Protein AF-A0A972X9P5-F1 (afdb_monomer)

Solvent-accessible surface area (backbone atoms only — not comparable to full-atom values): 57816 Å² total; per-residue (Å²): 129,74,69,40,45,37,43,43,32,39,43,65,52,59,43,70,27,62,88,54,60,86,42,82,90,40,48,86,38,83,46,64,73,33,51,46,57,76,39,55,55,89,86,51,44,74,57,53,50,52,47,47,65,68,42,50,74,72,65,66,78,62,70,33,86,77,61,47,74,72,55,52,72,73,33,33,50,82,76,36,84,51,20,47,40,38,36,46,66,55,93,59,22,24,39,38,34,44,40,20,42,27,40,50,40,90,52,89,78,62,45,74,72,25,40,30,31,31,32,44,35,30,64,38,48,52,90,82,47,94,75,54,61,87,67,79,44,54,47,63,57,43,29,52,50,85,47,40,55,84,66,86,55,96,86,61,80,28,78,49,59,54,45,69,65,58,49,50,53,50,41,70,80,39,87,64,63,71,75,50,53,91,40,74,66,62,66,41,57,97,50,84,56,74,46,50,72,67,50,46,21,48,61,35,50,42,59,66,71,94,80,56,100,61,53,61,69,71,62,36,73,40,55,22,67,60,50,38,52,52,49,22,44,49,36,44,36,61,50,48,20,69,77,70,76,52,91,28,29,39,35,35,35,39,57,31,57,45,32,39,49,54,50,31,49,37,41,69,71,37,38,62,79,59,28,54,68,45,18,33,27,20,45,38,59,59,66,93,69,66,92,37,43,33,38,17,20,52,63,79,54,56,78,48,94,80,59,67,77,66,72,70,44,42,78,45,38,43,34,38,42,67,70,46,64,71,94,53,54,48,91,35,79,69,65,84,85,53,64,39,33,51,52,52,48,51,32,38,37,69,64,36,55,69,62,46,52,55,50,35,50,54,47,50,68,73,67,68,54,69,86,50,50,47,62,49,39,55,43,53,48,46,52,49,39,31,69,71,63,46,85,62,88,60,82,86,55,93,64,56,78,64,57,47,48,50,43,20,55,54,50,49,52,52,42,64,73,38,52,86,77,61,88,78,75,53,83,54,49,53,63,52,42,40,65,43,36,37,79,54,41,50,55,44,58,70,75,48,58,61,56,32,60,43,48,67,75,46,54,52,55,74,66,54,42,41,44,68,75,59,58,66,92,85,64,62,68,65,39,49,21,53,52,52,14,48,44,48,48,56,39,51,69,41,88,76,49,43,63,56,68,49,57,58,49,52,52,47,47,16,73,76,62,54,59,37,68,60,48,23,55,33,49,32,41,27,55,70,66,34,57,75,85,45,47,59,45,53,55,68,41,42,66,32,64,80,45,43,70,52,52,52,59,21,46,66,82,45,56,70,70,64,38,60,73,46,28,68,60,54,39,51,27,47,23,49,30,38,56,69,27,42,87,78,40,47,50,61,46,45,49,50,46,40,73,44,23,79,50,44,81,72,42,65,65,82,41,64,64,36,19,53,26,45,36,49,38,52,48,61,62,68,38,97,82,57,74,57,48,65,68,48,42,28,47,100,85,71,45,71,36,36,80,37,42,45,48,51,30,68,37,22,82,58,23,69,60,52,39,53,55,41,50,54,51,41,55,49,43,55,50,50,50,52,52,54,75,72,34,74,69,55,60,68,68,67,52,94,80,69,82,74,88,52,62,67,55,47,56,50,31,62,60,57,64,71,65,84,89,69,92,87,48,71,68,64,49,54,60,47,50,56,50,47,54,50,48,52,54,50,55,54,68,69,65,68,70,97,47,78,76,59,45,61,56,51,55,50,51,52,53,50,51,61,48,53,56,48,57,54,52,57,72,67,54,83,69,100,78,82,95,73,96,76,76,74,61,64,60,57,51,49,54,52,48,51,54,50,50,52,54,52,52,54,50,54,53,58,54,67,70,76,73,74,88,87,82,87,92,88,88,86,90,88,82,90,80,85,90,83,87,83,89,80,86,86,81,83,86,90,84,87,83,90,88,80,90,82,91,88,83,88,89,85,87,83,89,82,87,83,89,82,92,78,88,81,75,86,77,76,81,77,80,78,80,77,90,51,76,88,77,55,57,75,46,79,47,78,56,98,50,31,40,39,42,37,38,58,37,77,85,37,55,88,55,41,67,47,78,49,42,32,37,29,50,72,91,44,96,65,70,41,80,50,75,67,58,90,36,34,31,74,42,81,42,75,93,54,80,92,45,54,36,38,41,34,47,33,60,37,63,67,72,83,96,72,86,77,87,83,82,90,86,86,81,91,74,82,91,59,83,46,53,74,78,48,73,52,72,52,53,94,77,84,46,58,31,44,40,39,38,38,36,70,114

Nearest PDB structures (foldseek):
  6rpx-assembly1_A  TM=4.522E-01  e=3.526E-01  Mus musculus
  6rpy-assembly1_A  TM=4.487E-01  e=6.433E-01  Mus musculus
  6rpz-assembly1_A  TM=4.159E-01  e=6.715E-01  Mus musculus
  3wcy-assembly1_A  TM=4.459E-01  e=1.032E+00  Mus musculus
  5qsr-assembly1_A  TM=2.481E-01  e=4.971E-01  Homo sapiens

Secondary structure (DSSP, 8-state):
----EEEEEEES-BS--TTTTT-GGGTTSB-SEEE-GGG--TTTHHHHHHHHHHHHHHH-----TT--HHHHHH--TTTS--EEEEES-SSSEEEEEEEEEEEE-SSSSPPEEEEEEEEEEEEPPPTT-SS---PPPHHHHHTTTT-STTS--TT---SS--SHHHHHHHHHSS-------SSHHHHHTTSPPSSSHHHHHHHHH-S--S--SSS-HHHHHS-HHHHHHHHHHHHHHHHHGGGGTS---EEEES-HHHHHHHHHHHHHTS-HHHHTT--EES--S-TTS-SSSEEEE--SSSSSTT----HHHHTTS-EEETTS-GGG-TTPPPPPPPHHHHHHHHHHHTT-HHHHHHHHHHHHHHT--TTTHHHHHHHHHHHHHHHHT---TTTTS---HHHHHHHHHHHHHHHHHHTTT-S---TTHHHHHHHHHTTHHHHHHHH-SHHHHHHHHT---HHHHHHHHSPPTT--HHHHHHHHHHHHHHHHTSSS----HHHHHHHHHHHTTTTHHHHHHHHHHHHHTS-HHHHHHHHHHS-GGGTHHHHHHHHHTS-HHHHHHHHHHHHHHHHHHHHHHHTT-HHHHHHHHHHTGGGGGTS-TT-HHHHHHHHHHHHHHHSTT-TTHHHHSB-TTS-B-HHHHHHHHTTSTTHHHHHHHHHHHHHHHHHHHHHHHT-HHHHHHT-TTSSSS-HHHHHHHHHHTT----TT-HHHHHHHHHHHHHHHHHHHHHS--S-HHHHHHHHHHHHHHHHHHHHHHHHTSPPSS------THHHHHHHHHHHHHHHHHHHHHHHHHSSSSS-------------------------------------------------PPPPPPPPPPPP-GGG---EEEEETTEEEEE--HHHHTTTEEEEEEEEE-TT-SSPEE---BTTEEEEE-TTSPSS-EEEEEEEEESS------------PPPPPSEEEEEEEEE-TTSS-EEEEEEEE-

Sequence (985 aa):
MADIHRLLCTHCTFGTSELESSSADNAGKVLGYSVRKSSLSDGDRGQLRQVFRAVERLLSYGLPKDATAAHKETLSADTAPRRLIFFPNLGGWQVAGQVSYRTFDTSQPPRPGSYFADLIVAKAPDPRSRDPEPSWSPCDVLQLWGVGPDRKTSDQAGWWISSEDELAAAESEGPWKPIAPPSVAAVREPRSPLIDDDAAHRFLAADAVAADPLVPARWWAMPAERRRELVAHMLQATILGPARGGRETVTIAAEPSVAAVLFYIVCRLLPRRIAAGVSFSTYEPAPERPLTGLVATTFLDEEAPTADLPPELAQRGFACNTFRDASNYGRCQPPPEQGYARRLVALAAANDWDGIDSLLTALDTEGLKAADLDQLIKIDHLVTAYFGGEKPTGFGARRSPQEARFLRERFRGVLETQAATRANWPSDLVEAAIVCLEGELESLWTSGGPVRDLLERHLPDGEGLQRLLKPPQGIPAAPRALVVAAVVSATLRGKPPRLPSSFVQHCREAREGRNRADAVDLLRNVIRGLPEDRQAGLLAGIDSASFTDLLLDAARDLSPPERDGLRPVLTESLSKVIEKHTAKDPAAVADLLYRQADAAVWISASHHGLQQHLDKFFRTVLSDTAPNIGCHLLDTAGRSRVAKLQQWAAHAGDHVRIGQTLTHWNSLHDSLGRLAANAPAWRSWAKPAAPEGREIPAAIAAIEGLRPFDLGNPIKARQRQQGLAKTVVQTFKQAQPEGSDLRAGWETVGHWLDRALAEEADRNAPGPGGAGSGLPTVAIYGVAAGITAVIATLGLWGYSQGALDDLLPQGWRRGEGQATVASTDRGKTPTGESGDKPQQDAPAASTIPAAGVSHDPPTPDKPELPLTAADVNLQLQAADGVISVNWNHGDLKDRIKDTKLTWTRPDYTDPQPLPFEDGSAQIDTKGHGVGQYEVTLTLTPKQGPGDPVMKSHSQNLAPLPTEIEKVWIDARSGKPSLTVKVKPV

Mean predicted aligned error: 18.53 Å

Foldseek 3Di:
DWPKFKWKKWAFDQCQAPLRVPDPVRNPDRDGMGTHPLRDDPVCNVVVVVVCVQCSVVLDDDFAPQQDPVNLLVDAQVRTQKKWWWALDDPQKTKTKIKTWHQFDPDVVTDGTIIIMMMIMTGRFDPPDPDTDDGDFLLLRLLLPPQAQPPPPPDDGRLHDRDVVSVVVCVVVHNDHPPRQPDSVSNCPPHGGLADLVLLLCLLAACADPDDPQDDRVSSPDGSVLSLVLLLLLLLQLLCQVVVVALQAAEEADRLSVLSNSVSLSLLLAQRVSRSRFIEMSADSCCVDDPGRYYYYYHPCLPPPPPDDDLVSLVRIHYAYPSDDSVCRDPHDRDPGALSSSVSSVCSNVSVSVVSVLLSVLVVVLVDGSVCRRVLVVLVVCLVCQQVQHDDPDLPPDDDPSSLSSNQSSNVVCLVVCLVPDDDHHLLNLVSCQSRNPVVLVVDCVVDDSSVVSLLVSQHADVSVLCLLVDDPPGHLQSSLLSQLSQQQVQCVDVVRAGHPSLLVSLLVLVVVPCVVSNLCSLLSSLVSHDLVSNLSSLVNRLLLRRLLSNLSNLLPDDLVSNVSCQVSSLVSLLVNLVVDLVPPLLVNLVSQLSNLVVLVRHDLPPVSSQVSLQSSLCSLVPLPDLQNLVSQAPPVLHGSLVSVLSVLVSHPPSVVSNVSSVVSNVVSVVVVVVCVPQPVNVVVPDPPDPDPCVVSVVVSVVSVPDDDPPPDVVVVVVVVVVVLVVVLVVLVVPDDPDDVVNVVSVVLSVVSVVLVVVVVVVPDDDPDDDDDDDDPVVVVSVVVSVVVSSVVVVVVVVVVVPPPPDDDDDDDDDDDDDDDDDDDDDDDDDDDDDDDDDDDDDDDDDDDDDDDDDDDDDPDDPDDDDDPVQWDWDWDDDPQKIKIFIPCVSCVVFFDDKWKWKDAPPDPDTDTFDDDSRMTMDRRVVGDQDKMKIKIWTHTPDDQDQDDDDDDDDDDDDDQKDFPDWDWDRPPSITIIITIIGGD

pLDDT: mean 72.28, std 19.9, range [24.84, 98.44]

Structure (mmCIF, N/CA/C/O backbone):
data_AF-A0A972X9P5-F1
#
_entry.id   AF-A0A972X9P5-F1
#
loop_
_atom_site.group_PDB
_atom_site.id
_atom_site.type_symbol
_atom_site.label_atom_id
_atom_site.label_alt_id
_atom_site.label_comp_id
_atom_site.label_asym_id
_atom_site.label_entity_id
_atom_site.label_seq_id
_atom_site.pdbx_PDB_ins_code
_atom_site.Cartn_x
_atom_site.Cartn_y
_atom_site.Cartn_z
_atom_site.occupancy
_atom_site.B_iso_or_equiv
_atom_site.auth_seq_id
_atom_site.auth_comp_id
_atom_site.auth_asym_id
_atom_site.auth_atom_id
_atom_site.pdbx_PDB_model_num
ATOM 1 N N . MET A 1 1 ? -10.073 13.273 -24.804 1.00 49.94 1 MET A N 1
ATOM 2 C CA . MET A 1 1 ? -9.072 12.286 -25.242 1.00 49.94 1 MET A CA 1
ATOM 3 C C . MET A 1 1 ? -7.789 13.059 -25.408 1.00 49.94 1 MET A C 1
ATOM 5 O O . MET A 1 1 ? -7.830 14.074 -26.098 1.00 49.94 1 MET A O 1
ATOM 9 N N . ALA A 1 2 ? -6.701 12.604 -24.795 1.00 58.75 2 ALA A N 1
ATOM 10 C CA . ALA A 1 2 ? -5.409 13.252 -24.942 1.00 58.75 2 ALA A CA 1
ATOM 11 C C . ALA A 1 2 ? -4.965 13.200 -26.410 1.00 58.75 2 ALA A C 1
ATOM 13 O O . ALA A 1 2 ? -4.980 12.130 -27.021 1.00 58.75 2 ALA A O 1
ATOM 14 N N . ASP A 1 3 ? -4.545 14.339 -26.961 1.00 79.44 3 ASP A N 1
ATOM 15 C CA . ASP A 1 3 ? -3.888 14.374 -28.266 1.00 79.44 3 ASP A CA 1
ATOM 16 C C . ASP A 1 3 ? -2.532 13.662 -28.143 1.00 79.44 3 ASP A C 1
ATOM 18 O O . ASP A 1 3 ? -1.572 14.202 -27.584 1.00 79.44 3 ASP A O 1
ATOM 22 N N . ILE A 1 4 ? -2.469 12.416 -28.619 1.00 86.00 4 ILE A N 1
ATOM 23 C CA . ILE A 1 4 ? -1.220 11.666 -28.738 1.00 86.00 4 ILE A CA 1
ATOM 24 C C . ILE A 1 4 ? -0.581 12.051 -30.074 1.00 86.00 4 ILE A C 1
ATOM 26 O O . ILE A 1 4 ? -1.171 11.859 -31.132 1.00 86.00 4 ILE A O 1
ATOM 30 N N . HIS A 1 5 ? 0.640 12.571 -30.051 1.00 86.81 5 HIS A N 1
ATOM 31 C CA . HIS A 1 5 ? 1.423 12.852 -31.253 1.00 86.81 5 HIS A CA 1
ATOM 32 C C . HIS A 1 5 ? 2.539 11.817 -31.386 1.00 86.81 5 HIS A C 1
ATOM 34 O O . HIS A 1 5 ? 3.095 11.364 -30.385 1.00 86.81 5 HIS A O 1
ATOM 40 N N . ARG A 1 6 ? 2.900 11.466 -32.622 1.00 88.19 6 ARG A N 1
ATOM 41 C CA . ARG A 1 6 ? 3.992 10.532 -32.913 1.00 88.19 6 ARG A CA 1
ATOM 42 C C . ARG A 1 6 ? 5.114 11.255 -33.647 1.00 88.19 6 ARG A C 1
ATOM 44 O O . ARG A 1 6 ? 4.865 11.863 -34.685 1.00 88.19 6 ARG A O 1
ATOM 51 N N . LEU A 1 7 ? 6.326 11.205 -33.097 1.00 88.00 7 LEU A N 1
ATOM 52 C CA . LEU A 1 7 ? 7.510 11.894 -33.608 1.00 88.00 7 LEU A CA 1
ATOM 53 C C . LEU A 1 7 ? 8.533 10.878 -34.116 1.00 88.00 7 LEU A C 1
ATOM 55 O O . LEU A 1 7 ? 9.209 10.226 -33.321 1.00 88.00 7 LEU A O 1
ATOM 59 N N . LEU A 1 8 ? 8.669 10.781 -35.440 1.00 87.44 8 LEU A N 1
ATOM 60 C CA . LEU A 1 8 ? 9.743 10.024 -36.074 1.00 87.44 8 LEU A CA 1
ATOM 61 C C . LEU A 1 8 ? 10.999 10.885 -36.150 1.00 87.44 8 LEU A C 1
ATOM 63 O O . LEU A 1 8 ? 10.999 11.965 -36.751 1.00 87.44 8 LEU A O 1
ATOM 67 N N . CYS A 1 9 ? 12.067 10.381 -35.548 1.00 86.75 9 CYS A N 1
ATOM 68 C CA . CYS A 1 9 ? 13.321 11.080 -35.360 1.00 86.75 9 CYS A CA 1
ATOM 69 C C . CYS A 1 9 ? 14.484 10.317 -36.008 1.00 86.75 9 CYS A C 1
ATOM 71 O O . CYS A 1 9 ? 14.633 9.109 -35.834 1.00 86.75 9 CYS A O 1
ATOM 73 N N . THR A 1 10 ? 15.350 11.035 -36.719 1.00 79.88 10 THR A N 1
ATOM 74 C CA . THR A 1 10 ? 16.490 10.464 -37.453 1.00 79.88 10 THR A CA 1
ATOM 75 C C . THR A 1 10 ? 17.792 11.156 -37.082 1.00 79.88 10 THR A C 1
ATOM 77 O O . THR A 1 10 ? 17.838 12.383 -36.977 1.00 79.88 10 THR A O 1
ATOM 80 N N . HIS A 1 11 ? 18.863 10.383 -36.906 1.00 72.75 11 HIS A N 1
ATOM 81 C CA . HIS A 1 11 ? 20.208 10.915 -36.692 1.00 72.75 11 HIS A CA 1
ATOM 82 C C . HIS A 1 11 ? 20.887 11.282 -38.027 1.00 72.75 11 HIS A C 1
ATOM 84 O O . HIS A 1 11 ? 20.789 10.536 -39.000 1.00 72.75 11 HIS A O 1
ATOM 90 N N . CYS A 1 12 ? 21.627 12.396 -38.060 1.00 60.91 12 CYS A N 1
ATOM 91 C CA . CYS A 1 12 ? 22.505 12.802 -39.174 1.00 60.91 12 CYS A CA 1
ATOM 92 C C . CYS A 1 12 ? 21.861 13.177 -40.533 1.00 60.91 12 CYS A C 1
ATOM 94 O O . CYS A 1 12 ? 22.513 13.051 -41.574 1.00 60.91 12 CYS A O 1
ATOM 96 N N . THR A 1 13 ? 20.654 13.750 -40.565 1.00 53.84 13 THR A N 1
ATOM 97 C CA . THR A 1 13 ? 20.128 14.383 -41.795 1.00 53.84 13 THR A CA 1
ATOM 98 C C . THR A 1 13 ? 20.731 15.773 -42.043 1.00 53.84 13 THR A C 1
ATOM 100 O O . THR A 1 13 ? 20.543 16.681 -41.231 1.00 53.84 13 THR A O 1
ATOM 103 N N . PHE A 1 14 ? 21.361 15.992 -43.202 1.00 50.34 14 PHE A N 1
ATOM 104 C CA . PHE A 1 14 ? 21.662 17.342 -43.696 1.00 50.34 14 PHE A CA 1
ATOM 105 C C . PHE A 1 14 ? 20.358 18.081 -44.039 1.00 50.34 14 PHE A C 1
ATOM 107 O O . PHE A 1 14 ? 19.669 17.703 -44.981 1.00 50.34 14 PHE A O 1
ATOM 114 N N . GLY A 1 15 ? 20.021 19.142 -43.301 1.00 45.47 15 GLY A N 1
ATOM 115 C CA . GLY A 1 15 ? 19.095 20.200 -43.743 1.00 45.47 15 GLY A CA 1
ATOM 116 C C . GLY A 1 15 ? 17.620 19.857 -44.035 1.00 45.47 15 GLY A C 1
ATOM 117 O O . GLY A 1 15 ? 16.861 20.779 -44.317 1.00 45.47 15 GLY A O 1
ATOM 118 N N . THR A 1 16 ? 17.175 18.598 -43.965 1.00 43.47 16 THR A N 1
ATOM 119 C CA . THR A 1 16 ? 15.782 18.191 -44.279 1.00 43.47 16 THR A CA 1
ATOM 120 C C . THR A 1 16 ? 14.818 18.250 -43.086 1.00 43.47 16 THR A C 1
ATOM 122 O O . THR A 1 16 ? 13.612 18.064 -43.249 1.00 43.47 16 THR A O 1
ATOM 125 N N . SER A 1 17 ? 15.332 18.552 -41.890 1.00 48.38 17 SER A N 1
ATOM 126 C CA . SER A 1 17 ? 14.556 18.797 -40.669 1.00 48.38 17 SER A CA 1
ATOM 127 C C . SER A 1 17 ? 13.635 20.009 -40.831 1.00 48.38 17 SER A C 1
ATOM 129 O O . SER A 1 17 ? 14.100 21.146 -40.918 1.00 48.38 17 SER A O 1
ATOM 131 N N . GLU A 1 18 ? 12.317 19.812 -40.792 1.00 52.28 18 GLU A N 1
ATOM 132 C CA . GLU A 1 18 ? 11.369 20.932 -40.904 1.00 52.28 18 GLU A CA 1
ATOM 133 C C . GLU A 1 18 ? 11.339 21.835 -39.657 1.00 52.28 18 GLU A C 1
ATOM 135 O O . GLU A 1 18 ? 10.801 22.946 -39.673 1.00 52.28 18 GLU A O 1
ATOM 140 N N . LEU A 1 19 ? 11.928 21.367 -38.553 1.00 50.44 19 LEU A N 1
ATOM 141 C CA . LEU A 1 19 ? 12.181 22.179 -37.367 1.00 50.44 19 LEU A CA 1
ATOM 142 C C . LEU A 1 19 ? 13.413 23.078 -37.521 1.00 50.44 19 LEU A C 1
ATOM 144 O O . LEU A 1 19 ? 13.619 23.941 -36.670 1.00 50.44 19 LEU A O 1
ATOM 148 N N . GLU A 1 20 ? 14.240 22.891 -38.551 1.00 52.41 20 GLU A N 1
ATOM 149 C CA . GLU A 1 20 ? 15.507 23.618 -38.733 1.00 52.41 20 GLU A CA 1
ATOM 150 C C . GLU A 1 20 ? 15.672 24.234 -40.129 1.00 52.41 20 GLU A C 1
ATOM 152 O O . GLU A 1 20 ? 16.576 25.044 -40.331 1.00 52.41 20 GLU A O 1
ATOM 157 N N . SER A 1 21 ? 14.732 23.982 -41.046 1.00 51.97 21 SER A N 1
ATOM 158 C CA . SER A 1 21 ? 14.629 24.595 -42.380 1.00 51.97 21 SER A CA 1
ATOM 159 C C . SER A 1 21 ? 14.373 26.115 -42.377 1.00 51.97 21 SER A C 1
ATOM 161 O O . SER A 1 21 ? 14.076 26.693 -43.419 1.00 51.97 21 SER A O 1
ATOM 163 N N . SER A 1 22 ? 14.448 26.780 -41.218 1.00 48.34 22 SER A N 1
ATOM 164 C CA . SER A 1 22 ? 14.230 28.222 -41.054 1.00 48.34 22 SER A CA 1
ATOM 165 C C . SER A 1 22 ? 15.474 29.084 -41.310 1.00 48.34 22 SER A C 1
ATOM 167 O O . SER A 1 22 ? 15.385 30.303 -41.185 1.00 48.34 22 SER A O 1
ATOM 169 N N . SER A 1 23 ? 16.630 28.500 -41.645 1.00 52.31 23 SER A N 1
ATOM 170 C CA . SER A 1 23 ? 17.791 29.252 -42.145 1.00 52.31 23 SER A CA 1
ATOM 171 C C . SER A 1 23 ? 18.557 28.483 -43.225 1.00 52.31 23 SER A C 1
ATOM 173 O O . SER A 1 23 ? 18.905 27.313 -43.061 1.00 52.31 23 SER A O 1
ATOM 175 N N . ALA A 1 24 ? 18.870 29.168 -44.330 1.00 55.47 24 ALA A N 1
ATOM 176 C CA . ALA A 1 24 ? 19.679 28.611 -45.418 1.00 55.47 24 ALA A CA 1
ATOM 177 C C . ALA A 1 24 ? 21.087 28.186 -44.942 1.00 55.47 24 ALA A C 1
ATOM 179 O O . ALA A 1 24 ? 21.645 27.207 -45.435 1.00 55.47 24 ALA A O 1
ATOM 180 N N . ASP A 1 25 ? 21.611 28.855 -43.909 1.00 56.97 25 ASP A N 1
ATOM 181 C CA . ASP A 1 25 ? 22.934 28.623 -43.309 1.00 56.97 25 ASP A CA 1
ATOM 182 C C . ASP A 1 25 ? 23.104 27.254 -42.624 1.00 56.97 25 ASP A C 1
ATOM 184 O O . ASP A 1 25 ? 24.202 26.915 -42.168 1.00 56.97 25 ASP A O 1
ATOM 188 N N . ASN A 1 26 ? 22.025 26.484 -42.476 1.00 55.03 26 ASN A N 1
ATOM 189 C CA . ASN A 1 26 ? 22.023 25.193 -41.790 1.00 55.03 26 ASN A CA 1
ATOM 190 C C . ASN A 1 26 ? 21.970 23.986 -42.741 1.00 55.03 26 ASN A C 1
ATOM 192 O O . ASN A 1 26 ? 22.231 22.870 -42.296 1.00 55.03 26 ASN A O 1
ATOM 196 N N . ALA A 1 27 ? 21.735 24.189 -44.043 1.00 52.50 27 ALA A N 1
ATOM 197 C CA . ALA A 1 27 ? 21.634 23.100 -45.022 1.00 52.50 27 ALA A CA 1
ATOM 198 C C . ALA A 1 27 ? 22.905 22.226 -45.120 1.00 52.50 27 ALA A C 1
ATOM 200 O O . ALA A 1 27 ? 22.817 21.036 -45.406 1.00 52.50 27 ALA A O 1
ATOM 201 N N . GLY A 1 28 ? 24.083 22.803 -44.850 1.00 52.12 28 GLY A N 1
ATOM 202 C CA . GLY A 1 28 ? 25.378 22.110 -44.878 1.00 52.12 28 GLY A CA 1
ATOM 203 C C . GLY A 1 28 ? 25.893 21.602 -43.525 1.00 52.12 28 GLY A C 1
ATOM 204 O O . GLY A 1 28 ? 27.036 21.155 -43.458 1.00 52.12 28 GLY A O 1
ATOM 205 N N . LYS A 1 29 ? 25.118 21.701 -42.435 1.00 55.47 29 LYS A N 1
ATOM 206 C CA . LYS A 1 29 ? 25.567 21.306 -41.088 1.00 55.47 29 LYS A CA 1
ATOM 207 C C . LYS A 1 29 ? 24.986 19.952 -40.685 1.00 55.47 29 LYS A C 1
ATOM 209 O O . LYS A 1 29 ? 23.804 19.692 -40.891 1.00 55.47 29 LYS A O 1
ATOM 214 N N . VAL A 1 30 ? 25.811 19.118 -40.048 1.00 56.69 30 VAL A N 1
ATOM 215 C CA . VAL A 1 30 ? 25.337 17.914 -39.351 1.00 56.69 30 VAL A CA 1
ATOM 216 C C . VAL A 1 30 ? 24.683 18.363 -38.047 1.00 56.69 30 VAL A C 1
ATOM 218 O O . VAL A 1 30 ? 25.361 18.705 -37.080 1.00 56.69 30 VAL A O 1
ATOM 221 N N . LEU A 1 31 ? 23.357 18.410 -38.063 1.00 59.00 31 LEU A N 1
ATOM 222 C CA . LEU A 1 31 ? 22.503 18.682 -36.912 1.00 59.00 31 LEU A CA 1
ATOM 223 C C . LEU A 1 31 ? 22.100 17.318 -36.325 1.00 59.00 31 LEU A C 1
ATOM 225 O O . LEU A 1 31 ? 21.888 16.376 -37.087 1.00 59.00 31 LEU A O 1
ATOM 229 N N . GLY A 1 32 ? 22.108 17.187 -34.994 1.00 70.56 32 GLY A N 1
ATOM 230 C CA . GLY A 1 32 ? 22.178 15.894 -34.296 1.00 70.56 32 GLY A CA 1
ATOM 231 C C . GLY A 1 32 ? 21.028 14.936 -34.618 1.00 70.56 32 GLY A C 1
ATOM 232 O O . GLY A 1 32 ? 21.160 14.062 -35.477 1.00 70.56 32 GLY A O 1
ATOM 233 N N . TYR A 1 33 ? 19.910 15.096 -33.907 1.00 74.06 33 TYR A N 1
ATOM 234 C CA . TYR A 1 33 ? 18.646 14.440 -34.244 1.00 74.06 33 TYR A CA 1
ATOM 235 C C . TYR A 1 33 ? 17.705 15.452 -34.890 1.00 74.06 33 TYR A C 1
ATOM 237 O O . TYR A 1 33 ? 17.658 16.617 -34.496 1.00 74.06 33 TYR A O 1
ATOM 245 N N . SER A 1 34 ? 16.915 14.990 -35.851 1.00 78.69 34 SER A N 1
ATOM 246 C CA . SER A 1 34 ? 15.864 15.761 -36.510 1.00 78.69 34 SER A CA 1
ATOM 247 C C . SER A 1 34 ? 14.521 15.050 -36.397 1.00 78.69 34 SER A C 1
ATOM 249 O O . SER A 1 34 ? 14.473 13.825 -36.448 1.00 78.69 34 SER A O 1
ATOM 251 N N . VAL A 1 35 ? 13.427 15.811 -36.279 1.00 83.19 35 VAL A N 1
ATOM 252 C CA . VAL A 1 35 ? 12.059 15.286 -36.437 1.00 83.19 35 VAL A CA 1
ATOM 253 C C . VAL A 1 35 ? 11.671 15.371 -37.910 1.00 83.19 35 VAL A C 1
ATOM 255 O O . VAL A 1 35 ? 11.845 16.424 -38.536 1.00 83.19 35 VAL A O 1
ATOM 258 N N . ARG A 1 36 ? 11.106 14.296 -38.468 1.00 78.12 36 ARG A N 1
ATOM 259 C CA . ARG A 1 36 ? 10.563 14.302 -39.833 1.00 78.12 36 ARG A CA 1
ATOM 260 C C . ARG A 1 36 ? 9.371 15.258 -39.952 1.00 78.12 36 ARG A C 1
ATOM 262 O O . ARG A 1 36 ? 8.490 15.277 -39.097 1.00 78.12 36 ARG A O 1
ATOM 269 N N . LYS A 1 37 ? 9.293 15.981 -41.078 1.00 74.06 37 LYS A N 1
ATOM 270 C CA . LYS A 1 37 ? 8.160 16.852 -41.461 1.00 74.06 37 LYS A CA 1
ATOM 271 C C . LYS A 1 37 ? 6.791 16.203 -41.204 1.00 74.06 37 LYS A C 1
ATOM 273 O O . LYS A 1 37 ? 5.923 16.808 -40.588 1.00 74.06 37 LYS A O 1
ATOM 278 N N . SER A 1 38 ? 6.620 14.955 -41.642 1.00 74.00 38 SER A N 1
ATOM 279 C CA . SER A 1 38 ? 5.365 14.194 -41.539 1.00 74.00 38 SER A CA 1
ATOM 280 C C . SER A 1 38 ? 4.876 13.949 -40.105 1.00 74.00 38 SER A C 1
ATOM 282 O O . SER A 1 38 ? 3.726 13.567 -39.924 1.00 74.00 38 SER A O 1
ATOM 284 N N . SER A 1 39 ? 5.719 14.173 -39.093 1.00 75.88 39 SER A N 1
ATOM 285 C CA . SER A 1 39 ? 5.387 13.987 -37.676 1.00 75.88 39 SER A CA 1
ATOM 286 C C . SER A 1 39 ? 4.775 15.212 -36.983 1.00 75.88 39 SER A C 1
ATOM 288 O O . SER A 1 39 ? 4.404 15.128 -35.814 1.00 75.88 39 SER A O 1
ATOM 290 N N . LEU A 1 40 ? 4.703 16.367 -37.650 1.00 73.81 40 LEU A N 1
ATOM 291 C CA . LEU A 1 40 ? 4.293 17.626 -37.025 1.00 73.81 40 LEU A CA 1
ATOM 292 C C . LEU A 1 40 ? 2.969 18.122 -37.610 1.00 73.81 40 LEU A C 1
ATOM 294 O O . LEU A 1 40 ? 2.877 18.422 -38.797 1.00 73.81 40 LEU A O 1
ATOM 298 N N . SER A 1 41 ? 1.954 18.261 -36.754 1.00 71.44 41 SER A N 1
ATOM 299 C CA . SER A 1 41 ? 0.760 19.051 -37.061 1.00 71.44 41 SER A CA 1
ATOM 300 C C . SER A 1 41 ? 1.118 20.543 -37.072 1.00 71.44 41 SER A C 1
ATOM 302 O O . SER A 1 41 ? 1.869 21.017 -36.216 1.00 71.44 41 SER A O 1
ATOM 304 N N . ASP A 1 42 ? 0.553 21.316 -38.005 1.00 72.75 42 ASP A N 1
ATOM 305 C CA . ASP A 1 42 ? 0.810 22.765 -38.076 1.00 72.75 42 ASP A CA 1
ATOM 306 C C . ASP A 1 42 ? 0.327 23.524 -36.821 1.00 72.75 42 ASP A C 1
ATOM 308 O O . ASP A 1 42 ? 0.876 24.575 -36.492 1.00 72.75 42 ASP A O 1
ATOM 312 N N . GLY A 1 43 ? -0.657 22.980 -36.090 1.00 76.06 43 GLY A N 1
ATOM 313 C CA . GLY A 1 43 ? -1.200 23.574 -34.861 1.00 76.06 43 GLY A CA 1
ATOM 314 C C . GLY A 1 43 ? -0.273 23.484 -33.642 1.00 76.06 43 GLY A C 1
ATOM 315 O O . GLY A 1 43 ? -0.079 24.478 -32.944 1.00 76.06 43 GLY A O 1
ATOM 316 N N . ASP A 1 44 ? 0.343 22.323 -33.397 1.00 75.38 44 ASP A N 1
ATOM 317 C CA . ASP A 1 44 ? 1.082 22.044 -32.149 1.00 75.38 44 ASP A CA 1
ATOM 318 C C . ASP A 1 44 ? 2.605 22.179 -32.292 1.00 75.38 44 ASP A C 1
ATOM 320 O O . ASP A 1 44 ? 3.351 22.065 -31.314 1.00 75.38 44 ASP A O 1
ATOM 324 N N . ARG A 1 45 ? 3.081 22.472 -33.510 1.00 79.25 45 ARG A N 1
ATOM 325 C CA . ARG A 1 45 ? 4.497 22.571 -33.909 1.00 79.25 45 ARG A CA 1
ATOM 326 C C . ARG A 1 45 ? 5.378 23.356 -32.932 1.00 79.25 45 ARG A C 1
ATOM 328 O O . ARG A 1 45 ? 6.537 23.000 -32.735 1.00 79.25 45 ARG A O 1
ATOM 335 N N . GLY A 1 46 ? 4.849 24.409 -32.304 1.00 82.75 46 GLY A N 1
ATOM 336 C CA . GLY A 1 46 ? 5.566 25.200 -31.297 1.00 82.75 46 GLY A CA 1
ATOM 337 C C . GLY A 1 46 ? 5.839 24.446 -29.989 1.00 82.75 46 GLY A C 1
ATOM 338 O O . GLY A 1 46 ? 6.958 24.498 -29.481 1.00 82.75 46 GLY A O 1
ATOM 339 N N . GLN A 1 47 ? 4.844 23.721 -29.467 1.00 84.25 47 GLN A N 1
ATOM 340 C CA . GLN A 1 47 ? 4.956 22.955 -28.219 1.00 84.25 47 GLN A CA 1
ATOM 341 C C . GLN A 1 47 ? 5.735 21.655 -28.452 1.00 84.25 47 GLN A C 1
ATOM 343 O O . GLN A 1 47 ? 6.693 21.376 -27.733 1.00 84.25 47 GLN A O 1
ATOM 348 N N . LEU A 1 48 ? 5.426 20.927 -29.531 1.00 83.12 48 LEU A N 1
ATOM 349 C CA . LEU A 1 48 ? 6.143 19.705 -29.913 1.00 83.12 48 LEU A CA 1
ATOM 350 C C . LEU A 1 48 ? 7.637 19.955 -30.167 1.00 83.12 48 LEU A C 1
ATOM 352 O O . LEU A 1 48 ? 8.462 19.111 -29.830 1.00 83.12 48 LEU A O 1
ATOM 356 N N . ARG A 1 49 ? 8.025 21.137 -30.672 1.00 83.31 49 ARG A N 1
ATOM 357 C CA . ARG A 1 49 ? 9.441 21.528 -30.798 1.00 83.31 49 ARG A CA 1
ATOM 358 C C . ARG A 1 49 ? 10.136 21.694 -29.443 1.00 83.31 49 ARG A C 1
ATOM 360 O O . ARG A 1 49 ? 11.319 21.378 -29.343 1.00 83.31 49 ARG A O 1
ATOM 367 N N . GLN A 1 50 ? 9.439 22.178 -28.412 1.00 86.00 50 GLN A N 1
ATOM 368 C CA . GLN A 1 50 ? 9.995 22.276 -27.055 1.00 86.00 50 GLN A CA 1
ATOM 369 C C . GLN A 1 50 ? 10.171 20.886 -26.434 1.00 86.00 50 GLN A C 1
ATOM 371 O O . GLN A 1 50 ? 11.246 20.596 -25.911 1.00 86.00 50 GLN A O 1
ATOM 376 N N . VAL A 1 51 ? 9.168 20.009 -26.576 1.00 87.75 51 VAL A N 1
ATOM 377 C CA . VAL A 1 51 ? 9.257 18.598 -26.159 1.00 87.75 51 VAL A CA 1
ATOM 378 C C . VAL A 1 51 ? 10.414 17.906 -26.874 1.00 87.75 51 VAL A C 1
ATOM 380 O O . VAL A 1 51 ? 11.270 17.324 -26.214 1.00 87.75 51 VAL A O 1
ATOM 383 N N . PHE A 1 52 ? 10.515 18.054 -28.201 1.00 87.69 52 PHE A N 1
ATOM 384 C CA . PHE A 1 52 ? 11.614 17.500 -28.990 1.00 87.69 52 PHE A CA 1
ATOM 385 C C . PHE A 1 52 ? 12.991 17.944 -28.471 1.00 87.69 52 PHE A C 1
ATOM 387 O O . PHE A 1 52 ? 13.853 17.109 -28.216 1.00 87.69 52 PHE A O 1
ATOM 394 N N . ARG A 1 53 ? 13.200 19.248 -28.244 1.00 8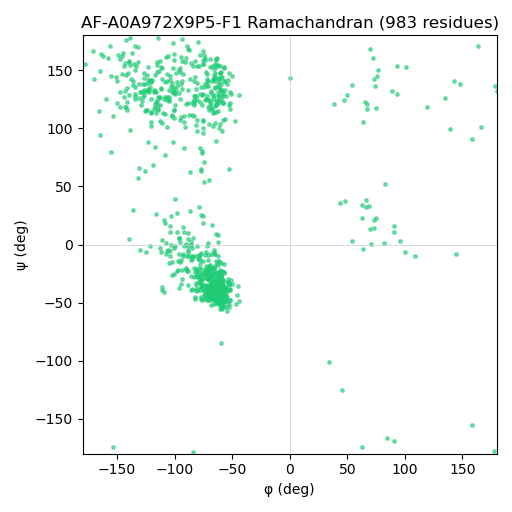5.31 53 ARG A N 1
ATOM 395 C CA . ARG A 1 53 ? 14.472 19.760 -27.700 1.00 85.31 53 ARG A CA 1
ATOM 396 C C . ARG A 1 53 ? 14.772 19.255 -26.286 1.00 85.31 53 ARG A C 1
ATOM 398 O O . ARG A 1 53 ? 15.941 19.116 -25.935 1.00 85.31 53 ARG A O 1
ATOM 405 N N . ALA A 1 54 ? 13.750 18.966 -25.481 1.00 86.56 54 ALA A N 1
ATOM 406 C CA . ALA A 1 54 ? 13.931 18.351 -24.170 1.00 86.56 54 ALA A CA 1
ATOM 407 C C . ALA A 1 54 ? 14.341 16.867 -24.276 1.00 86.56 54 ALA A C 1
ATOM 409 O O . ALA A 1 54 ? 15.196 16.422 -23.509 1.00 86.56 54 ALA A O 1
ATOM 410 N N . VAL A 1 55 ? 13.795 16.121 -25.248 1.00 87.56 55 VAL A N 1
ATOM 411 C CA . VAL A 1 55 ? 14.129 14.700 -25.480 1.00 87.56 55 VAL A CA 1
ATOM 412 C C . VAL A 1 55 ? 15.351 14.476 -26.370 1.00 87.56 55 VAL A C 1
ATOM 414 O O . VAL A 1 55 ? 15.874 13.372 -26.380 1.00 87.56 55 VAL A O 1
ATOM 417 N N . GLU A 1 56 ? 15.862 15.479 -27.085 1.00 87.12 56 GLU A N 1
ATOM 418 C CA . GLU A 1 56 ? 16.986 15.337 -28.030 1.00 87.12 56 GLU A CA 1
ATOM 419 C C . GLU A 1 56 ? 18.224 14.668 -27.394 1.00 87.12 56 GLU A C 1
ATOM 421 O O . GLU A 1 56 ? 18.901 13.852 -28.018 1.00 87.12 56 GLU A O 1
ATOM 426 N N . ARG A 1 57 ? 18.474 14.934 -26.104 1.00 81.38 57 ARG A N 1
ATOM 427 C CA . ARG A 1 57 ? 19.536 14.281 -25.312 1.00 81.38 57 ARG A CA 1
ATOM 428 C C . ARG A 1 57 ? 19.253 12.817 -24.955 1.00 81.38 57 ARG A C 1
ATOM 430 O O . ARG A 1 57 ? 20.188 12.073 -24.703 1.00 81.38 57 ARG A O 1
ATOM 437 N N . LEU A 1 58 ? 17.988 12.415 -24.909 1.00 78.69 58 LEU A N 1
ATOM 438 C CA . LEU A 1 58 ? 17.541 11.028 -24.721 1.00 78.69 58 LEU A CA 1
ATOM 439 C C . LEU A 1 58 ? 17.576 10.249 -26.030 1.00 78.69 58 LEU A C 1
ATOM 441 O O . LEU A 1 58 ? 17.729 9.036 -26.029 1.00 78.69 58 LEU A O 1
ATOM 445 N N . LEU A 1 59 ? 17.445 10.945 -27.157 1.00 85.06 59 LEU A N 1
ATOM 446 C CA . LEU A 1 59 ? 17.578 10.320 -28.462 1.00 85.06 59 LEU A CA 1
ATOM 447 C C . LEU A 1 59 ? 19.025 9.946 -28.767 1.00 85.06 59 LEU A C 1
ATOM 449 O O . LEU A 1 59 ? 19.240 8.988 -29.501 1.00 85.06 59 LEU A O 1
ATOM 453 N N . SER A 1 60 ? 20.013 10.635 -28.176 1.00 81.38 60 SER A N 1
ATOM 454 C CA . SER A 1 60 ? 21.420 10.292 -28.376 1.00 81.38 60 SER A CA 1
ATOM 455 C C . SER A 1 60 ? 21.697 8.853 -27.956 1.00 81.38 60 SER A C 1
ATOM 457 O O . SER A 1 60 ? 21.725 8.519 -26.768 1.00 81.38 60 SER A O 1
ATOM 459 N N . TYR A 1 61 ? 21.896 8.016 -28.963 1.00 82.12 61 TYR A N 1
ATOM 460 C CA . TYR A 1 61 ? 22.267 6.624 -28.846 1.00 82.12 61 TYR A CA 1
ATOM 461 C C . TYR A 1 61 ? 23.755 6.483 -29.177 1.00 82.12 61 TYR A C 1
ATOM 463 O O . TYR A 1 61 ? 24.297 7.138 -30.068 1.00 82.12 61 TYR A O 1
ATOM 471 N N . GLY A 1 62 ? 24.412 5.606 -28.435 1.00 85.25 62 GLY A N 1
ATOM 472 C CA . GLY A 1 62 ? 25.737 5.086 -28.719 1.00 85.25 62 GLY A CA 1
ATOM 473 C C . GLY A 1 62 ? 25.694 3.583 -28.490 1.00 85.25 62 GLY A C 1
ATOM 474 O O . GLY A 1 62 ? 24.839 3.097 -27.757 1.00 85.25 62 GLY A O 1
ATOM 475 N N . LEU A 1 63 ? 26.591 2.851 -29.135 1.00 87.81 63 LEU A N 1
ATOM 476 C CA . LEU A 1 63 ? 26.782 1.430 -28.853 1.00 87.81 63 LEU A CA 1
ATOM 477 C C . LEU A 1 63 ? 27.555 1.237 -27.533 1.00 87.81 63 LEU A C 1
ATOM 479 O O . LEU A 1 63 ? 28.147 2.209 -27.047 1.00 87.81 63 LEU A O 1
ATOM 483 N N . PRO A 1 64 ? 27.584 0.013 -26.964 1.00 89.12 64 PRO A N 1
ATOM 484 C CA . PRO A 1 64 ? 28.344 -0.278 -25.750 1.00 89.12 64 PRO A CA 1
ATOM 485 C C . PRO A 1 64 ? 29.796 0.209 -25.838 1.00 89.12 64 PRO A C 1
ATOM 487 O O . PRO A 1 64 ? 30.395 0.232 -26.917 1.00 89.12 64 PRO A O 1
ATOM 490 N N . LYS A 1 65 ? 30.357 0.667 -24.712 1.00 84.88 65 LYS A N 1
ATOM 491 C CA . LYS A 1 65 ? 31.665 1.360 -24.674 1.00 84.88 65 LYS A CA 1
ATOM 492 C C . LYS A 1 65 ? 32.828 0.483 -25.163 1.00 84.88 65 LYS A C 1
ATOM 494 O O . LYS A 1 65 ? 33.825 1.004 -25.653 1.00 84.88 65 LYS A O 1
ATOM 499 N N . ASP A 1 66 ? 32.659 -0.826 -25.064 1.00 86.44 66 ASP A N 1
ATOM 500 C CA . ASP A 1 66 ? 33.526 -1.917 -25.503 1.00 86.44 66 ASP A CA 1
ATOM 501 C C . ASP A 1 66 ? 33.336 -2.321 -26.985 1.00 86.44 66 ASP A C 1
ATOM 503 O O . ASP A 1 66 ? 34.083 -3.146 -27.511 1.00 86.44 66 ASP A O 1
ATOM 507 N N . ALA A 1 67 ? 32.395 -1.706 -27.712 1.00 84.56 67 ALA A N 1
ATOM 508 C CA . ALA A 1 67 ? 32.182 -1.962 -29.135 1.00 84.56 67 ALA A CA 1
ATOM 509 C C . ALA A 1 67 ? 33.386 -1.533 -29.999 1.00 84.56 67 ALA A C 1
ATOM 511 O O . ALA A 1 67 ? 33.577 -0.347 -30.308 1.00 84.56 67 ALA A O 1
ATOM 512 N N . THR A 1 68 ? 34.163 -2.519 -30.454 1.00 83.50 68 THR A N 1
ATOM 513 C CA . THR A 1 68 ? 35.226 -2.348 -31.458 1.00 83.50 68 THR A CA 1
ATOM 514 C C . THR A 1 68 ? 34.648 -1.874 -32.796 1.00 83.50 68 THR A C 1
ATOM 516 O O . THR A 1 68 ? 33.487 -2.137 -33.100 1.00 83.50 68 THR A O 1
ATOM 519 N N . ALA A 1 69 ? 35.444 -1.189 -33.626 1.00 80.00 69 ALA A N 1
ATOM 520 C CA . ALA A 1 69 ? 34.977 -0.699 -34.930 1.00 80.00 69 ALA A CA 1
ATOM 521 C C . ALA A 1 69 ? 34.397 -1.824 -35.813 1.00 80.00 69 ALA A C 1
ATOM 523 O O . ALA A 1 69 ? 33.300 -1.670 -36.342 1.00 80.00 69 ALA A O 1
ATOM 524 N N . ALA A 1 70 ? 35.068 -2.981 -35.861 1.00 82.69 70 ALA A N 1
ATOM 525 C CA . ALA A 1 70 ? 34.598 -4.155 -36.594 1.00 82.69 70 ALA A CA 1
ATOM 526 C C . ALA A 1 70 ? 33.260 -4.698 -36.056 1.00 82.69 70 ALA A C 1
ATOM 528 O O . ALA A 1 70 ? 32.381 -5.036 -36.842 1.00 82.69 70 ALA A O 1
ATOM 529 N N . HIS A 1 71 ? 33.049 -4.724 -34.732 1.00 81.12 71 HIS A N 1
ATOM 530 C CA . HIS A 1 71 ? 31.751 -5.122 -34.175 1.00 81.12 71 HIS A CA 1
ATOM 531 C C . HIS A 1 71 ? 30.634 -4.142 -34.558 1.00 81.12 71 HIS A C 1
ATOM 533 O O . HIS A 1 71 ? 29.538 -4.590 -34.885 1.00 81.12 71 HIS A O 1
ATOM 539 N N . LYS A 1 72 ? 30.897 -2.827 -34.604 1.00 80.50 72 LYS A N 1
ATOM 540 C CA . LYS A 1 72 ? 29.888 -1.829 -35.020 1.00 80.50 72 LYS A CA 1
ATOM 541 C C . LYS A 1 72 ? 29.365 -2.093 -36.434 1.00 80.50 72 LYS A C 1
ATOM 543 O O . LYS A 1 72 ? 28.171 -1.957 -36.664 1.00 80.50 72 LYS A O 1
ATOM 548 N N . GLU A 1 73 ? 30.231 -2.529 -37.345 1.00 80.50 73 GLU A N 1
ATOM 549 C CA . GLU A 1 73 ? 29.871 -2.861 -38.731 1.00 80.50 73 GLU A CA 1
ATOM 550 C C . GLU A 1 73 ? 29.032 -4.149 -38.855 1.00 80.50 73 GLU A C 1
ATOM 552 O O . GLU A 1 73 ? 28.297 -4.304 -39.827 1.00 80.50 73 GLU A O 1
ATOM 557 N N . THR A 1 74 ? 29.087 -5.052 -37.867 1.00 83.12 74 THR A N 1
ATOM 558 C CA . THR A 1 74 ? 28.267 -6.284 -37.828 1.00 83.12 74 THR A CA 1
ATOM 559 C C . THR A 1 74 ? 26.904 -6.119 -37.147 1.00 83.12 74 THR A C 1
ATOM 561 O O . THR A 1 74 ? 26.071 -7.025 -37.201 1.00 83.12 74 THR A O 1
ATOM 564 N N . LEU A 1 75 ? 26.661 -4.985 -36.483 1.00 82.69 75 LEU A N 1
ATOM 565 C CA . LEU A 1 75 ? 25.414 -4.740 -35.763 1.00 82.69 75 LEU A CA 1
ATOM 566 C C . LEU A 1 75 ? 24.305 -4.222 -36.687 1.00 82.69 75 LEU A C 1
ATOM 568 O O . LEU A 1 75 ? 24.553 -3.588 -37.708 1.00 82.69 75 LEU A O 1
ATOM 572 N N . SER A 1 76 ? 23.061 -4.483 -36.298 1.00 82.12 76 SER A N 1
ATOM 573 C CA . SER A 1 76 ? 21.821 -4.138 -37.006 1.00 82.12 76 SER A CA 1
ATOM 574 C C . SER A 1 76 ? 20.768 -3.634 -36.009 1.00 82.12 76 SER A C 1
ATOM 576 O O . SER A 1 76 ? 21.020 -3.644 -34.804 1.00 82.12 76 SER A O 1
ATOM 578 N N . ALA A 1 77 ? 19.586 -3.222 -36.476 1.00 76.31 77 ALA A N 1
ATOM 579 C CA . ALA A 1 77 ? 18.468 -2.856 -35.593 1.00 76.31 77 ALA A CA 1
ATOM 580 C C . ALA A 1 77 ? 18.020 -4.010 -34.664 1.00 76.31 77 ALA A C 1
ATOM 582 O O . ALA A 1 77 ? 17.466 -3.767 -33.588 1.00 76.31 77 ALA A O 1
ATOM 583 N N . ASP A 1 78 ? 18.297 -5.255 -35.061 1.00 76.81 78 ASP A N 1
ATOM 584 C CA . ASP A 1 78 ? 17.901 -6.467 -34.339 1.00 76.81 78 ASP A CA 1
ATOM 585 C C . ASP A 1 78 ? 18.986 -6.980 -33.397 1.00 76.81 78 ASP A C 1
ATOM 587 O O . ASP A 1 78 ? 18.681 -7.518 -32.336 1.00 76.81 78 ASP A O 1
ATOM 591 N N . THR A 1 79 ? 20.255 -6.813 -33.778 1.00 83.31 79 THR A N 1
ATOM 592 C CA . THR A 1 79 ? 21.404 -7.311 -33.005 1.00 83.31 79 THR A CA 1
ATOM 593 C C . THR A 1 79 ? 22.012 -6.270 -32.067 1.00 83.31 79 THR A C 1
ATOM 595 O O . THR A 1 79 ? 22.775 -6.633 -31.176 1.00 83.31 79 THR A O 1
ATOM 598 N N . ALA A 1 80 ? 21.688 -4.985 -32.228 1.00 87.00 80 ALA A N 1
ATOM 599 C CA . ALA A 1 80 ? 22.116 -3.938 -31.305 1.00 87.00 80 ALA A CA 1
ATOM 600 C C . ALA A 1 80 ? 21.161 -3.784 -30.097 1.00 87.00 80 ALA A C 1
ATOM 602 O O . ALA A 1 80 ? 19.973 -4.093 -30.205 1.00 87.00 80 ALA A O 1
ATOM 603 N N . PRO A 1 81 ? 21.636 -3.238 -28.958 1.00 89.31 81 PRO A N 1
ATOM 604 C CA . PRO A 1 81 ? 20.812 -3.003 -27.767 1.00 89.31 81 PRO A CA 1
ATOM 605 C C . PRO A 1 81 ? 19.591 -2.086 -28.002 1.00 89.31 81 PRO A C 1
ATOM 607 O O . PRO A 1 81 ? 19.694 -0.862 -27.950 1.00 89.31 81 PRO A O 1
ATOM 610 N N . ARG A 1 82 ? 18.397 -2.657 -28.207 1.00 88.62 82 ARG A N 1
ATOM 611 C CA . ARG A 1 82 ? 17.152 -1.874 -28.343 1.00 88.62 82 ARG A CA 1
ATOM 612 C C . ARG A 1 82 ? 16.901 -1.041 -27.070 1.00 88.62 82 ARG A C 1
ATOM 614 O O . ARG A 1 82 ? 16.965 -1.565 -25.958 1.00 88.62 82 ARG A O 1
ATOM 621 N N . ARG A 1 83 ? 16.596 0.253 -27.218 1.00 92.94 83 ARG A N 1
ATOM 622 C CA . ARG A 1 83 ? 16.353 1.180 -26.097 1.00 92.94 83 ARG A CA 1
ATOM 623 C C . ARG A 1 83 ? 14.895 1.615 -26.073 1.00 92.94 83 ARG A C 1
ATOM 625 O O . ARG A 1 83 ? 14.443 2.263 -27.008 1.00 92.94 83 ARG A O 1
ATOM 632 N N . LEU A 1 84 ? 14.191 1.330 -24.985 1.00 94.88 84 LEU A N 1
ATOM 633 C CA . LEU A 1 84 ? 12.870 1.877 -24.686 1.00 94.88 84 LEU A CA 1
ATOM 634 C C . LEU A 1 84 ? 13.019 2.913 -23.565 1.00 94.88 84 LEU A C 1
ATOM 636 O O . LEU A 1 84 ? 13.599 2.612 -22.519 1.00 94.88 84 LEU A O 1
ATOM 640 N N . ILE A 1 85 ? 12.511 4.125 -23.788 1.00 95.69 85 ILE A N 1
ATOM 641 C CA . ILE A 1 85 ? 12.519 5.225 -22.813 1.00 95.69 85 ILE A CA 1
ATOM 642 C C . ILE A 1 85 ? 11.103 5.614 -22.396 1.00 95.69 85 ILE A C 1
ATOM 644 O O . ILE A 1 85 ? 10.177 5.581 -23.208 1.00 95.69 85 ILE A O 1
ATOM 648 N N . PHE A 1 86 ? 10.958 6.059 -21.147 1.00 96.00 86 PHE A N 1
ATOM 649 C CA . PHE A 1 86 ? 9.739 6.684 -20.643 1.00 96.00 86 PHE A CA 1
ATOM 650 C C . PHE A 1 86 ? 10.029 7.846 -19.693 1.00 96.00 86 PHE A C 1
ATOM 652 O O . PHE A 1 86 ? 10.832 7.732 -18.764 1.00 96.00 86 PHE A O 1
ATOM 659 N N . PHE A 1 87 ? 9.310 8.946 -19.904 1.00 95.50 87 PHE A N 1
ATOM 660 C CA . PHE A 1 87 ? 9.269 10.120 -19.045 1.00 95.50 87 PHE A CA 1
ATOM 661 C C . PHE A 1 87 ? 7.810 10.421 -18.692 1.00 95.50 87 PHE A C 1
ATOM 663 O O . PHE A 1 87 ? 7.046 10.801 -19.583 1.00 95.50 87 PHE A O 1
ATOM 670 N N . PRO A 1 88 ? 7.409 10.307 -17.412 1.00 94.50 88 PRO A N 1
ATOM 671 C CA . PRO A 1 88 ? 6.025 10.540 -17.015 1.00 94.50 88 PRO A CA 1
ATOM 672 C C . PRO A 1 88 ? 5.638 12.021 -17.052 1.00 94.50 88 PRO A C 1
ATOM 674 O O . PRO A 1 88 ? 4.462 12.330 -17.213 1.00 94.50 88 PRO A O 1
ATOM 677 N N . ASN A 1 89 ? 6.603 12.937 -16.913 1.00 93.06 89 ASN A N 1
ATOM 678 C CA . ASN A 1 89 ? 6.395 14.370 -17.092 1.00 93.06 89 ASN A CA 1
ATOM 679 C C . ASN A 1 89 ? 7.702 15.065 -17.506 1.00 93.06 89 ASN A C 1
ATOM 681 O O . ASN A 1 89 ? 8.634 15.200 -16.713 1.00 93.06 89 ASN A O 1
ATOM 685 N N . LEU A 1 90 ? 7.749 15.536 -18.749 1.00 91.81 90 LEU A N 1
ATOM 686 C CA . LEU A 1 90 ? 8.817 16.337 -19.326 1.00 91.81 90 LEU A CA 1
ATOM 687 C C . LEU A 1 90 ? 8.223 17.651 -19.848 1.00 91.81 90 LEU A C 1
ATOM 689 O O . LEU A 1 90 ? 7.791 17.753 -20.993 1.00 91.81 90 LEU A O 1
ATOM 693 N N . GLY A 1 91 ? 8.159 18.662 -18.979 1.00 89.12 91 GLY A N 1
ATOM 694 C CA . GLY A 1 91 ? 7.612 19.978 -19.333 1.00 89.12 91 GLY A CA 1
ATOM 695 C C . GLY A 1 91 ? 6.099 19.982 -19.582 1.00 89.12 91 GLY A C 1
ATOM 696 O O . GLY A 1 91 ? 5.630 20.740 -20.426 1.00 89.12 91 GLY A O 1
ATOM 697 N N . GLY A 1 92 ? 5.340 19.135 -18.878 1.00 90.50 92 GLY A N 1
ATOM 698 C CA . GLY A 1 92 ? 3.892 18.980 -19.066 1.00 90.50 92 GLY A CA 1
ATOM 699 C C . GLY A 1 92 ? 3.497 17.915 -20.093 1.00 90.50 92 GLY A C 1
ATOM 700 O O . GLY A 1 92 ? 2.328 17.838 -20.459 1.00 90.50 92 GLY A O 1
ATOM 701 N N . TRP A 1 93 ? 4.443 17.091 -20.548 1.00 92.25 93 TRP A N 1
ATOM 702 C CA . TRP A 1 93 ? 4.215 16.029 -21.530 1.00 92.25 93 TRP A CA 1
ATOM 703 C C . TRP A 1 93 ? 4.699 14.676 -21.014 1.00 92.25 93 TRP A C 1
ATOM 705 O O . TRP A 1 93 ? 5.786 14.582 -20.447 1.00 92.25 93 TRP A O 1
ATOM 715 N N . GLN A 1 94 ? 3.921 13.624 -21.240 1.00 94.25 94 GLN A N 1
ATOM 716 C CA . GLN A 1 94 ? 4.411 12.253 -21.166 1.00 94.25 94 GLN A CA 1
ATOM 717 C C . GLN A 1 94 ? 5.134 11.928 -22.474 1.00 94.25 94 GLN A C 1
ATOM 719 O O . GLN A 1 94 ? 4.669 12.306 -23.550 1.00 94.25 94 GLN A O 1
ATOM 724 N N . VAL A 1 95 ? 6.263 11.229 -22.386 1.00 94.75 95 VAL A N 1
ATOM 725 C CA . VAL A 1 95 ? 7.039 10.778 -23.548 1.00 94.75 95 VAL A CA 1
ATOM 726 C C . VAL A 1 95 ? 7.349 9.305 -23.368 1.00 94.75 95 VAL A C 1
ATOM 728 O O . VAL A 1 95 ? 7.950 8.926 -22.367 1.00 94.75 95 VAL A O 1
ATOM 731 N N . ALA A 1 96 ? 7.005 8.494 -24.358 1.00 94.69 96 ALA A N 1
ATOM 732 C CA . ALA A 1 96 ? 7.511 7.138 -24.513 1.00 94.69 96 ALA A CA 1
ATOM 733 C C . ALA A 1 96 ? 8.175 7.006 -25.885 1.00 94.69 96 ALA A C 1
ATOM 735 O O . ALA A 1 96 ? 7.810 7.720 -26.819 1.00 94.69 96 ALA A O 1
ATOM 736 N N . GLY A 1 97 ? 9.138 6.103 -26.038 1.00 93.00 97 GLY A N 1
ATOM 737 C CA . GLY A 1 97 ? 9.702 5.863 -27.362 1.00 93.00 97 GLY A CA 1
ATOM 738 C C . GLY A 1 97 ? 10.750 4.773 -27.438 1.00 93.00 97 GLY A C 1
ATOM 739 O O . GLY A 1 97 ? 11.429 4.477 -26.453 1.00 93.00 97 GLY A O 1
ATOM 740 N N . GLN A 1 98 ? 10.886 4.209 -28.633 1.00 92.12 98 GLN A N 1
ATOM 741 C CA . GLN A 1 98 ? 11.915 3.238 -28.973 1.00 92.12 98 GLN A CA 1
ATOM 742 C C . GLN A 1 98 ? 13.025 3.924 -29.779 1.00 92.12 98 GLN A C 1
ATOM 744 O O . GLN A 1 98 ? 12.748 4.622 -30.753 1.00 92.12 98 GLN A O 1
ATOM 749 N N . VAL A 1 99 ? 14.283 3.704 -29.397 1.00 90.56 99 VAL A N 1
ATOM 750 C CA . VAL A 1 99 ? 15.473 4.094 -30.162 1.00 90.56 99 VAL A CA 1
ATOM 751 C C . VAL A 1 99 ? 16.190 2.829 -30.630 1.00 90.56 99 VAL A C 1
ATOM 753 O O . VAL A 1 99 ? 16.523 1.952 -29.827 1.00 90.56 99 VAL A O 1
ATOM 756 N N . SER A 1 100 ? 16.419 2.752 -31.937 1.00 86.31 100 SER A N 1
ATOM 757 C CA . SER A 1 100 ? 16.926 1.582 -32.652 1.00 86.31 100 SER A CA 1
ATOM 758 C C . SER A 1 100 ? 18.203 1.936 -33.417 1.00 86.31 100 SER A C 1
ATOM 760 O O . SER A 1 100 ? 18.337 3.025 -33.988 1.00 86.31 100 SER A O 1
ATOM 762 N N . TYR A 1 101 ? 19.155 1.006 -33.435 1.00 83.81 101 TYR A N 1
ATOM 763 C CA . TYR A 1 101 ? 20.394 1.146 -34.196 1.00 83.81 101 TYR A CA 1
ATOM 764 C C . TYR A 1 101 ? 20.155 1.017 -35.700 1.00 83.81 101 TYR A C 1
ATOM 766 O O . TYR A 1 101 ? 19.336 0.215 -36.140 1.00 83.81 101 TYR A O 1
ATOM 774 N N . ARG A 1 102 ? 20.937 1.738 -36.502 1.00 78.25 102 ARG A N 1
ATOM 775 C CA . ARG A 1 102 ? 21.065 1.503 -37.940 1.00 78.25 102 ARG A CA 1
ATOM 776 C C . ARG A 1 102 ? 22.535 1.369 -38.296 1.00 78.25 102 ARG A C 1
ATOM 778 O O . ARG A 1 102 ? 23.333 2.265 -38.016 1.00 78.25 102 ARG A O 1
ATOM 785 N N . THR A 1 103 ? 22.877 0.276 -38.973 1.00 74.62 103 THR A N 1
ATOM 786 C CA . THR A 1 103 ? 24.252 0.005 -39.406 1.00 74.62 103 THR A CA 1
ATOM 787 C C . THR A 1 103 ? 24.806 1.161 -40.222 1.00 74.62 103 THR A C 1
ATOM 789 O O . THR A 1 103 ? 25.939 1.549 -39.981 1.00 74.62 103 THR A O 1
ATOM 792 N N . PHE A 1 104 ? 23.990 1.768 -41.093 1.00 72.88 104 PHE A N 1
ATOM 793 C CA . PHE A 1 104 ? 24.360 2.894 -41.951 1.00 72.88 104 PHE A CA 1
ATOM 794 C C . PHE A 1 104 ? 23.311 4.018 -41.943 1.00 72.88 104 PHE A C 1
ATOM 796 O O . PHE A 1 104 ? 22.125 3.774 -41.705 1.00 72.88 104 PHE A O 1
ATOM 803 N N . ASP A 1 105 ? 23.744 5.253 -42.207 1.00 71.75 105 ASP A N 1
ATOM 804 C CA . ASP A 1 105 ? 22.856 6.378 -42.523 1.00 71.75 105 ASP A CA 1
ATOM 805 C C . ASP A 1 105 ? 22.462 6.418 -44.014 1.00 71.75 105 ASP A C 1
ATOM 807 O O . ASP A 1 105 ? 22.843 5.564 -44.813 1.00 71.75 105 ASP A O 1
ATOM 811 N N . THR A 1 106 ? 21.684 7.434 -44.392 1.00 67.38 106 THR A N 1
ATOM 812 C CA . THR A 1 106 ? 21.252 7.688 -45.775 1.00 67.38 106 THR A CA 1
ATOM 813 C C . THR A 1 106 ? 22.223 8.551 -46.585 1.00 67.38 106 THR A C 1
ATOM 815 O O . THR A 1 106 ? 21.872 8.983 -47.685 1.00 67.38 106 THR A O 1
ATOM 818 N N . SER A 1 107 ? 23.435 8.840 -46.086 1.00 64.44 107 SER A N 1
ATOM 819 C CA . SER A 1 107 ? 24.400 9.608 -46.876 1.00 64.44 107 SER A CA 1
ATOM 820 C C . SER A 1 107 ? 24.995 8.768 -48.009 1.00 64.44 107 SER A C 1
ATOM 822 O O . SER A 1 107 ? 24.962 7.541 -47.993 1.00 64.44 107 SER A O 1
ATOM 824 N N . GLN A 1 108 ? 25.560 9.434 -49.015 1.00 71.31 108 GLN A N 1
ATOM 825 C CA . GLN A 1 108 ? 26.326 8.779 -50.074 1.00 71.31 108 GLN A CA 1
ATOM 826 C C . GLN A 1 108 ? 27.755 9.351 -50.081 1.00 71.31 108 GLN A C 1
ATOM 828 O O . GLN A 1 108 ? 27.915 10.537 -50.377 1.00 71.31 108 GLN A O 1
ATOM 833 N N . PRO A 1 109 ? 28.791 8.553 -49.748 1.00 74.75 109 PRO A N 1
ATOM 834 C CA . PRO A 1 109 ? 28.728 7.155 -49.302 1.00 74.75 109 PRO A CA 1
ATOM 835 C C . PRO A 1 109 ? 28.072 6.994 -47.909 1.00 74.75 109 PRO A C 1
ATOM 837 O O . PRO A 1 109 ? 28.123 7.932 -47.107 1.00 74.75 109 PRO A O 1
ATOM 840 N N . PRO A 1 110 ? 27.463 5.831 -47.612 1.00 71.50 110 PRO A N 1
ATOM 841 C CA . PRO A 1 110 ? 26.827 5.565 -46.321 1.00 71.50 110 PRO A CA 1
ATOM 842 C C . PRO A 1 110 ? 27.848 5.544 -45.179 1.00 71.50 110 PRO A C 1
ATOM 844 O O . PRO A 1 110 ? 28.914 4.936 -45.295 1.00 71.50 110 PRO A O 1
ATOM 847 N N . ARG A 1 111 ? 27.523 6.201 -44.062 1.00 69.50 111 ARG A N 1
ATOM 848 C CA . ARG A 1 111 ? 28.367 6.266 -42.859 1.00 69.50 111 ARG A CA 1
ATOM 849 C C . ARG A 1 111 ? 27.852 5.301 -41.793 1.00 69.50 111 ARG A C 1
ATOM 851 O O . ARG A 1 111 ? 26.643 5.286 -41.550 1.00 69.50 111 ARG A O 1
ATOM 858 N N . PRO A 1 112 ? 28.727 4.523 -41.131 1.00 69.00 112 PRO A N 1
ATOM 859 C CA . PRO A 1 112 ? 28.280 3.567 -40.136 1.00 69.00 112 PRO A CA 1
ATOM 860 C C . PRO A 1 112 ? 27.822 4.235 -38.831 1.00 69.00 112 PRO A C 1
ATOM 862 O O . PRO A 1 112 ? 28.374 5.255 -38.418 1.00 69.00 112 PRO A O 1
ATOM 865 N N . GLY A 1 113 ? 26.856 3.623 -38.142 1.00 68.00 113 GLY A N 1
ATOM 866 C CA . GLY A 1 113 ? 26.382 4.076 -36.828 1.00 68.00 113 GLY A CA 1
ATOM 867 C C . GLY A 1 113 ? 25.350 5.201 -36.867 1.00 68.00 113 GLY A C 1
ATOM 868 O O . GLY A 1 113 ? 25.508 6.221 -36.193 1.00 68.00 113 GLY A O 1
ATOM 869 N N . SER A 1 114 ? 24.286 5.000 -37.643 1.00 76.19 114 SER A N 1
ATOM 870 C CA . SER A 1 114 ? 23.086 5.836 -37.599 1.00 76.19 114 SER A CA 1
ATOM 871 C C . SER A 1 114 ? 22.078 5.298 -36.583 1.00 76.19 114 SER A C 1
ATOM 873 O O . SER A 1 114 ? 22.232 4.201 -36.048 1.00 76.19 114 SER A O 1
ATOM 875 N N . TYR A 1 115 ? 21.031 6.072 -36.312 1.00 83.19 115 TYR A N 1
ATOM 876 C CA . TYR A 1 115 ? 19.995 5.722 -35.344 1.00 83.19 115 TYR A CA 1
ATOM 877 C C . TYR A 1 115 ? 18.637 6.246 -35.808 1.00 83.19 115 TYR A C 1
ATOM 879 O O . TYR A 1 115 ? 18.539 7.311 -36.430 1.00 83.19 115 TYR A O 1
ATOM 887 N N . PHE A 1 116 ? 17.596 5.491 -35.481 1.00 86.00 116 PHE A N 1
ATOM 888 C CA . PHE A 1 116 ? 16.200 5.854 -35.685 1.00 86.00 116 PHE A CA 1
ATOM 889 C C . PHE A 1 116 ? 15.499 5.870 -34.330 1.00 86.00 116 PHE A C 1
ATOM 891 O O . PHE A 1 116 ? 15.771 5.012 -33.490 1.00 86.00 116 PHE A O 1
ATOM 898 N N . ALA A 1 117 ? 14.607 6.826 -34.105 1.00 90.00 117 ALA A N 1
ATOM 899 C CA . ALA A 1 117 ? 13.773 6.844 -32.917 1.00 90.00 117 ALA A CA 1
ATOM 900 C C . ALA A 1 117 ? 12.319 7.138 -33.266 1.00 90.00 117 ALA A C 1
ATOM 902 O O . ALA A 1 117 ? 12.020 8.059 -34.023 1.00 90.00 117 ALA A O 1
ATOM 903 N N . ASP A 1 118 ? 11.424 6.371 -32.665 1.00 90.50 118 ASP A N 1
ATOM 904 C CA . ASP A 1 118 ? 9.983 6.508 -32.789 1.00 90.50 118 ASP A CA 1
ATOM 905 C C . ASP A 1 118 ? 9.440 6.873 -31.410 1.00 90.50 118 ASP A C 1
ATOM 907 O O . ASP A 1 118 ? 9.578 6.108 -30.453 1.00 90.50 118 ASP A O 1
ATOM 911 N N . LEU A 1 119 ? 8.910 8.087 -31.283 1.00 92.19 119 LEU A N 1
ATOM 912 C CA . LEU A 1 119 ? 8.381 8.608 -30.029 1.00 92.19 119 LEU A CA 1
ATOM 913 C C . LEU A 1 119 ? 6.867 8.744 -30.111 1.00 92.19 119 LEU A C 1
ATOM 915 O O . LEU A 1 119 ? 6.344 9.239 -31.106 1.00 92.19 119 LEU A O 1
ATOM 919 N N . ILE A 1 120 ? 6.183 8.453 -29.012 1.00 91.69 120 ILE A N 1
ATOM 920 C CA . ILE A 1 120 ? 4.821 8.919 -28.754 1.00 91.69 120 ILE A CA 1
ATOM 921 C C . ILE A 1 120 ? 4.850 9.922 -27.600 1.00 91.69 120 ILE A C 1
ATOM 923 O O . ILE A 1 120 ? 5.510 9.710 -26.580 1.00 91.69 120 ILE A O 1
ATOM 927 N N . VAL A 1 121 ? 4.147 11.039 -27.767 1.00 92.00 121 VAL A N 1
ATOM 928 C CA . VAL A 1 121 ? 4.052 12.105 -26.766 1.00 92.00 121 VAL A CA 1
ATOM 929 C C . VAL A 1 121 ? 2.600 12.505 -26.555 1.00 92.00 121 VAL A C 1
ATOM 931 O O . VAL A 1 121 ? 1.844 12.626 -27.513 1.00 92.00 121 VAL A O 1
ATOM 934 N N . ALA A 1 122 ? 2.210 12.725 -25.307 1.00 91.19 122 ALA A N 1
ATOM 935 C CA . ALA A 1 122 ? 0.877 13.197 -24.939 1.00 91.19 122 ALA A CA 1
ATOM 936 C C . ALA A 1 122 ? 0.985 14.245 -23.839 1.00 91.19 122 ALA A C 1
ATOM 938 O O . ALA A 1 122 ? 1.955 14.252 -23.081 1.00 91.19 122 ALA A O 1
ATOM 939 N N . LYS A 1 123 ? 0.001 15.137 -23.727 1.00 89.56 123 LYS A N 1
ATOM 940 C CA . LYS A 1 123 ? -0.053 16.075 -22.598 1.00 89.56 123 LYS A CA 1
ATOM 941 C C . LYS A 1 123 ? -0.190 15.261 -21.309 1.00 89.56 123 LYS A C 1
ATOM 943 O O . LYS A 1 123 ? -1.057 14.398 -21.212 1.00 89.56 123 LYS A O 1
ATOM 948 N N . ALA A 1 124 ? 0.682 15.514 -20.336 1.00 89.75 124 ALA A N 1
ATOM 949 C CA . ALA A 1 124 ? 0.531 14.932 -19.010 1.00 89.75 124 ALA A CA 1
ATOM 950 C C . ALA A 1 124 ? -0.758 15.495 -18.387 1.00 89.75 124 ALA A C 1
ATOM 952 O O . ALA A 1 124 ? -0.990 16.704 -18.504 1.00 89.75 124 ALA A O 1
ATOM 953 N N . PRO A 1 125 ? -1.604 14.668 -17.750 1.00 87.12 125 PRO A N 1
ATOM 954 C CA . PRO A 1 125 ? -2.853 15.160 -17.188 1.00 87.12 125 PRO A CA 1
ATOM 955 C C . PRO A 1 125 ? -2.579 16.192 -16.095 1.00 87.12 125 PRO A C 1
ATOM 957 O O . PRO A 1 125 ? -1.693 16.011 -15.258 1.00 87.12 125 PRO A O 1
ATOM 960 N N . ASP A 1 126 ? -3.353 17.280 -16.094 1.00 86.81 126 ASP A N 1
ATOM 961 C CA . ASP A 1 126 ? -3.278 18.276 -15.028 1.00 86.81 126 ASP A CA 1
ATOM 962 C C . ASP A 1 126 ? -3.803 17.645 -13.724 1.00 86.81 126 ASP A C 1
ATOM 964 O O . ASP A 1 126 ? -4.995 17.326 -13.652 1.00 86.81 126 ASP A O 1
ATOM 968 N N . PRO A 1 127 ? -2.974 17.493 -12.669 1.00 82.25 127 PRO A N 1
ATOM 969 C CA . PRO A 1 127 ? -3.416 16.947 -11.385 1.00 82.25 127 PRO A CA 1
ATOM 970 C C . PRO A 1 127 ? -4.435 17.846 -10.661 1.00 82.25 127 PRO A C 1
ATOM 972 O O . PRO A 1 127 ? -4.930 17.476 -9.598 1.00 82.25 127 PRO A O 1
ATOM 975 N N . ARG A 1 128 ? -4.732 19.039 -11.197 1.00 85.81 128 ARG A N 1
ATOM 976 C CA . ARG A 1 128 ? -5.786 19.950 -10.728 1.00 85.81 128 ARG A CA 1
ATOM 977 C C . ARG A 1 128 ? -7.097 19.815 -11.506 1.00 85.81 128 ARG A C 1
ATOM 979 O O . ARG A 1 128 ? -8.083 20.437 -11.104 1.00 85.81 128 ARG A O 1
ATOM 986 N N . SER A 1 129 ? -7.130 19.045 -12.598 1.00 87.06 129 SER A N 1
ATOM 987 C CA . SER A 1 129 ? -8.384 18.720 -13.282 1.00 87.06 129 SER A CA 1
ATOM 988 C C . SER A 1 129 ? -9.305 17.950 -12.335 1.00 87.06 129 SER A C 1
ATOM 990 O O . SER A 1 129 ? -8.845 17.113 -11.560 1.00 87.06 129 SER A O 1
ATOM 992 N N . ARG A 1 130 ? -10.615 18.216 -12.402 1.00 83.69 130 ARG A N 1
ATOM 993 C CA . ARG A 1 130 ? -11.614 17.403 -11.683 1.00 83.69 130 ARG A CA 1
ATOM 994 C C . ARG A 1 130 ? -11.709 15.996 -12.259 1.00 83.69 130 ARG A C 1
ATOM 996 O O . ARG A 1 130 ? -11.843 15.044 -11.502 1.00 83.69 130 ARG A O 1
ATOM 1003 N N . ASP A 1 131 ? -11.573 15.911 -13.576 1.00 76.69 131 ASP A N 1
ATOM 1004 C CA . ASP A 1 131 ? -11.527 14.682 -14.351 1.00 76.69 131 ASP A CA 1
ATOM 1005 C C . ASP A 1 131 ? -10.138 14.632 -15.014 1.00 76.69 131 ASP A C 1
ATOM 1007 O O . ASP A 1 131 ? -9.955 15.163 -16.116 1.00 76.69 131 ASP A O 1
ATOM 1011 N N . PRO A 1 132 ? -9.093 14.145 -14.319 1.00 74.88 132 PRO A N 1
ATOM 1012 C CA . PRO A 1 132 ? -7.787 13.963 -14.937 1.00 74.88 132 PRO A CA 1
ATOM 1013 C C . PRO A 1 132 ? -7.891 12.867 -16.001 1.00 74.88 132 PRO A C 1
ATOM 1015 O O . PRO A 1 132 ? -8.364 11.764 -15.725 1.00 74.88 132 PRO A O 1
ATOM 1018 N N . GLU A 1 133 ? -7.448 13.161 -17.226 1.00 75.50 133 GLU A N 1
ATOM 1019 C CA . GLU A 1 133 ? -7.313 12.123 -18.250 1.00 75.50 133 GLU A CA 1
ATOM 1020 C C . GLU A 1 133 ? -6.325 11.039 -17.773 1.00 75.50 133 GLU A C 1
ATOM 1022 O O . GLU A 1 133 ? -5.398 11.343 -17.016 1.00 75.50 133 GLU A O 1
ATOM 1027 N N . PRO A 1 134 ? -6.503 9.767 -18.170 1.00 79.62 134 PRO A N 1
ATOM 1028 C CA . PRO A 1 134 ? -5.631 8.692 -17.712 1.00 79.62 134 PRO A CA 1
ATOM 1029 C C . PRO A 1 134 ? -4.195 8.905 -18.207 1.00 79.62 134 PRO A C 1
ATOM 1031 O O . PRO A 1 134 ? -3.916 8.826 -19.403 1.00 79.62 134 PRO A O 1
ATOM 1034 N N . SER A 1 135 ? -3.277 9.141 -17.269 1.00 88.50 135 SER A N 1
ATOM 1035 C CA . SER A 1 135 ? -1.838 9.128 -17.532 1.00 88.50 135 SER A CA 1
ATOM 1036 C C . SER A 1 135 ? -1.370 7.728 -17.917 1.00 88.50 135 SER A C 1
ATOM 1038 O O . SER A 1 135 ? -1.767 6.755 -17.275 1.00 88.50 135 SER A O 1
ATOM 1040 N N . TRP A 1 136 ? -0.433 7.631 -18.854 1.00 92.94 136 TRP A N 1
ATOM 1041 C CA . TRP A 1 136 ? 0.360 6.422 -19.065 1.00 92.94 136 TRP A CA 1
ATOM 1042 C C . TRP A 1 136 ? 1.164 6.110 -17.801 1.00 92.94 136 TRP A C 1
ATOM 1044 O O . TRP A 1 136 ? 1.875 6.984 -17.291 1.00 92.94 136 TRP A O 1
ATOM 1054 N N . SER A 1 137 ? 1.071 4.876 -17.308 1.00 93.75 137 SER A N 1
ATOM 1055 C CA . SER A 1 137 ? 1.990 4.352 -16.298 1.00 93.75 137 SER A CA 1
ATOM 1056 C C . SER A 1 137 ? 3.279 3.842 -16.962 1.00 93.75 137 SER A C 1
ATOM 1058 O O . SER A 1 137 ? 3.267 3.483 -18.144 1.00 93.75 137 SER A O 1
ATOM 1060 N N . PRO A 1 138 ? 4.403 3.739 -16.227 1.00 95.81 138 PRO A N 1
ATOM 1061 C CA . PRO A 1 138 ? 5.596 3.077 -16.752 1.00 95.81 138 PRO A CA 1
ATOM 1062 C C . PRO A 1 138 ? 5.330 1.615 -17.159 1.00 95.81 138 PRO A C 1
ATOM 1064 O O . PRO A 1 138 ? 5.922 1.142 -18.126 1.00 95.81 138 PRO A O 1
ATOM 1067 N N . CYS A 1 139 ? 4.408 0.914 -16.488 1.00 96.31 139 CYS A N 1
ATOM 1068 C CA . CYS A 1 139 ? 4.030 -0.462 -16.824 1.00 96.31 139 CYS A CA 1
ATOM 1069 C C . CYS A 1 139 ? 3.351 -0.566 -18.198 1.00 96.31 139 CYS A C 1
ATOM 1071 O O . CYS A 1 139 ? 3.698 -1.461 -18.969 1.00 96.31 139 CYS A O 1
ATOM 1073 N N . ASP A 1 140 ? 2.455 0.372 -18.534 1.00 93.69 140 ASP A N 1
ATOM 1074 C CA . ASP A 1 140 ? 1.790 0.418 -19.848 1.00 93.69 140 ASP A CA 1
ATOM 1075 C C . ASP A 1 140 ? 2.807 0.576 -20.985 1.00 93.69 140 ASP A C 1
ATOM 1077 O O . ASP A 1 140 ? 2.650 -0.005 -22.058 1.00 93.69 140 ASP A O 1
ATOM 1081 N N . VAL A 1 141 ? 3.868 1.356 -20.747 1.00 95.12 141 VAL A N 1
ATOM 1082 C CA . VAL A 1 141 ? 4.927 1.591 -21.735 1.00 95.12 141 VAL A CA 1
ATOM 1083 C C . VAL A 1 141 ? 5.884 0.403 -21.820 1.00 95.12 141 VAL A C 1
ATOM 1085 O O . VAL A 1 141 ? 6.261 0.016 -22.922 1.00 95.12 141 VAL A O 1
ATOM 1088 N N . LEU A 1 142 ? 6.243 -0.232 -20.700 1.00 95.69 142 LEU A N 1
ATOM 1089 C CA . LEU A 1 142 ? 7.072 -1.448 -20.694 1.00 95.69 142 LEU A CA 1
ATOM 1090 C C . LEU A 1 142 ? 6.377 -2.630 -21.386 1.00 95.69 142 LEU A C 1
ATOM 1092 O O . LEU A 1 142 ? 7.037 -3.424 -22.051 1.00 95.69 142 LEU A O 1
ATOM 1096 N N . GLN A 1 143 ? 5.045 -2.694 -21.336 1.00 94.00 143 GLN A N 1
ATOM 1097 C CA . GLN A 1 143 ? 4.235 -3.630 -22.125 1.00 94.00 143 GLN A CA 1
ATOM 1098 C C . GLN A 1 143 ? 4.343 -3.422 -23.649 1.00 94.00 143 GLN A C 1
ATOM 1100 O O . GLN A 1 143 ? 3.995 -4.333 -24.402 1.00 94.00 143 GLN A O 1
ATOM 1105 N N . LEU A 1 144 ? 4.858 -2.276 -24.119 1.00 91.44 144 LEU A N 1
ATOM 1106 C CA . LEU A 1 144 ? 5.181 -2.035 -25.534 1.00 91.44 144 LEU A CA 1
ATOM 1107 C C . LEU A 1 144 ? 6.534 -2.632 -25.960 1.00 91.44 144 LEU A C 1
ATOM 1109 O O . LEU A 1 144 ? 6.917 -2.514 -27.129 1.00 91.44 144 LEU A O 1
ATOM 1113 N N . TRP A 1 145 ? 7.273 -3.269 -25.046 1.00 91.38 145 TRP A N 1
ATOM 1114 C CA . TRP A 1 145 ? 8.531 -3.934 -25.369 1.00 91.38 145 TRP A CA 1
ATOM 1115 C C . TRP A 1 145 ? 8.324 -5.067 -26.385 1.00 91.38 145 TRP A C 1
ATOM 1117 O O . TRP A 1 145 ? 7.526 -5.984 -26.183 1.00 91.38 145 TRP A O 1
ATOM 1127 N N . GLY A 1 146 ? 9.065 -5.012 -27.494 1.00 83.94 146 GLY A N 1
ATOM 1128 C CA . GLY A 1 146 ? 8.984 -6.005 -28.567 1.00 83.94 146 GLY A CA 1
ATOM 1129 C C . GLY A 1 146 ? 7.714 -5.930 -29.428 1.00 83.94 146 GLY A C 1
ATOM 1130 O O . GLY A 1 146 ? 7.462 -6.854 -30.205 1.00 83.94 146 GLY A O 1
ATOM 1131 N N . VAL A 1 147 ? 6.932 -4.843 -29.354 1.00 82.00 147 VAL A N 1
ATOM 1132 C CA . VAL A 1 147 ? 5.810 -4.568 -30.277 1.00 82.00 147 VAL A CA 1
ATOM 1133 C C . VAL A 1 147 ? 6.347 -4.046 -31.625 1.00 82.00 147 VAL A C 1
ATOM 1135 O O . VAL A 1 147 ? 6.138 -2.900 -32.016 1.00 82.00 147 VAL A O 1
ATOM 1138 N N . GLY A 1 148 ? 7.084 -4.909 -32.329 1.00 68.12 148 GLY A N 1
ATOM 1139 C CA . GLY A 1 148 ? 7.708 -4.636 -33.630 1.00 68.12 148 GLY A CA 1
ATOM 1140 C C . GLY A 1 148 ? 7.144 -5.481 -34.785 1.00 68.12 148 GLY A C 1
ATOM 1141 O O . GLY A 1 148 ? 6.277 -6.339 -34.566 1.00 68.12 148 GLY A O 1
ATOM 1142 N N . PRO A 1 149 ? 7.625 -5.256 -36.023 1.00 53.81 149 PRO A N 1
ATOM 1143 C CA . PRO A 1 149 ? 7.152 -5.952 -37.225 1.00 53.81 149 PRO A CA 1
ATOM 1144 C C . PRO A 1 149 ? 7.545 -7.442 -37.282 1.00 53.81 149 PRO A C 1
ATOM 1146 O O . PRO A 1 149 ? 6.861 -8.230 -37.932 1.00 53.81 149 PRO A O 1
ATOM 1149 N N . ASP A 1 150 ? 8.587 -7.862 -36.556 1.00 51.75 150 ASP A N 1
ATOM 1150 C CA . ASP A 1 150 ? 9.187 -9.207 -36.649 1.00 51.75 150 ASP A CA 1
ATOM 1151 C C . ASP A 1 150 ? 8.270 -10.369 -36.225 1.00 51.75 150 ASP A C 1
ATOM 1153 O O . ASP A 1 150 ? 8.546 -11.536 -36.526 1.00 51.75 150 ASP A O 1
ATOM 1157 N N . ARG A 1 151 ? 7.147 -10.090 -35.548 1.00 53.81 151 ARG A N 1
ATOM 1158 C CA . ARG A 1 151 ? 6.102 -11.091 -35.272 1.00 53.81 151 ARG A CA 1
ATOM 1159 C C . ARG A 1 151 ? 5.281 -11.353 -36.541 1.00 53.81 151 ARG A C 1
ATOM 1161 O O . ARG A 1 151 ? 4.158 -10.864 -36.661 1.00 53.81 151 ARG A O 1
ATOM 1168 N N . LYS A 1 152 ? 5.857 -12.173 -37.438 1.00 46.00 152 LYS A N 1
ATOM 1169 C CA . LYS A 1 152 ? 5.369 -12.642 -38.760 1.00 46.00 152 LYS A CA 1
ATOM 1170 C C . LYS A 1 152 ? 3.963 -13.277 -38.754 1.00 46.00 152 LYS A C 1
ATOM 1172 O O . LYS A 1 152 ? 3.780 -14.451 -39.058 1.00 46.00 152 LYS A O 1
ATOM 1177 N N . THR A 1 153 ? 2.966 -12.466 -38.439 1.00 45.72 153 THR A N 1
ATOM 1178 C CA . THR A 1 153 ? 1.540 -12.673 -38.700 1.00 45.72 153 THR A CA 1
ATOM 1179 C C . THR A 1 153 ? 1.162 -11.575 -39.684 1.00 45.72 153 THR A C 1
ATOM 1181 O O . THR A 1 153 ? 1.372 -10.401 -39.392 1.00 45.72 153 THR A O 1
ATOM 1184 N N . SER A 1 154 ? 0.751 -11.963 -40.890 1.00 43.41 154 SER A N 1
ATOM 1185 C CA . SER A 1 154 ? 0.986 -11.215 -42.139 1.00 43.41 154 SER A CA 1
ATOM 1186 C C . SER A 1 154 ? 0.260 -9.876 -42.299 1.00 43.41 154 SER A C 1
ATOM 1188 O O . SER A 1 154 ? 0.551 -9.158 -43.250 1.00 43.41 154 SER A O 1
ATOM 1190 N N . ASP A 1 155 ? -0.663 -9.539 -41.399 1.00 47.69 155 ASP A N 1
ATOM 1191 C CA . ASP A 1 155 ? -1.750 -8.605 -41.717 1.00 47.69 155 ASP A CA 1
ATOM 1192 C C . ASP A 1 155 ? -1.664 -7.269 -40.953 1.00 47.69 155 ASP A C 1
ATOM 1194 O O . ASP A 1 155 ? -2.495 -6.387 -41.165 1.00 47.69 155 ASP A O 1
ATOM 1198 N N . GLN A 1 156 ? -0.685 -7.098 -40.051 1.00 49.16 156 GLN A N 1
ATOM 1199 C CA . GLN A 1 156 ? -0.472 -5.847 -39.307 1.00 49.16 156 GLN A CA 1
ATOM 1200 C C . GLN A 1 156 ? 1.019 -5.555 -39.092 1.00 49.16 156 GLN A C 1
ATOM 1202 O O . GLN A 1 156 ? 1.721 -6.305 -38.403 1.00 49.16 156 GLN A O 1
ATOM 1207 N N . ALA A 1 157 ? 1.475 -4.429 -39.650 1.00 54.62 157 ALA A N 1
ATOM 1208 C CA . ALA A 1 157 ? 2.795 -3.859 -39.392 1.00 54.62 157 ALA A CA 1
ATOM 1209 C C . ALA A 1 157 ? 3.004 -3.589 -37.889 1.00 54.62 157 ALA A C 1
ATOM 1211 O O . ALA A 1 157 ? 2.053 -3.347 -37.143 1.00 54.62 157 ALA A O 1
ATOM 1212 N N . GLY A 1 158 ? 4.260 -3.637 -37.437 1.00 62.66 158 GLY A N 1
ATOM 1213 C CA . GLY A 1 158 ? 4.612 -3.297 -36.058 1.00 62.66 158 GLY A CA 1
ATOM 1214 C C . GLY A 1 158 ? 4.227 -1.858 -35.717 1.00 62.66 158 GLY A C 1
ATOM 1215 O O . GLY A 1 158 ? 4.349 -0.967 -36.557 1.00 62.66 158 GLY A O 1
ATOM 1216 N N . TRP A 1 159 ? 3.773 -1.618 -34.483 1.00 74.44 159 TRP A N 1
ATOM 1217 C CA . TRP A 1 159 ? 3.450 -0.257 -34.053 1.00 74.44 159 TRP A CA 1
ATOM 1218 C C . TRP A 1 159 ? 4.696 0.621 -33.991 1.00 74.44 159 TRP A C 1
ATOM 1220 O O . TRP A 1 159 ? 4.634 1.749 -34.474 1.00 74.44 159 TRP A O 1
ATOM 1230 N N . TRP A 1 160 ? 5.813 0.111 -33.459 1.00 83.88 160 TRP A N 1
ATOM 1231 C CA . TRP A 1 160 ? 7.109 0.784 -33.539 1.00 83.88 160 TRP A CA 1
ATOM 1232 C C . TRP A 1 160 ? 7.734 0.604 -34.921 1.00 83.88 160 TRP A C 1
ATOM 1234 O O . TRP A 1 160 ? 7.886 -0.522 -35.395 1.00 83.88 160 TRP A O 1
ATOM 1244 N N . ILE A 1 161 ? 8.155 1.715 -35.522 1.00 82.06 161 ILE A N 1
ATOM 1245 C CA . ILE A 1 161 ? 9.022 1.729 -36.700 1.00 82.06 161 ILE A CA 1
ATOM 1246 C C . ILE A 1 161 ? 10.468 1.724 -36.199 1.00 82.06 161 ILE A C 1
ATOM 1248 O O . ILE A 1 161 ? 10.876 2.601 -35.437 1.00 82.06 161 ILE A O 1
ATOM 1252 N N . SER A 1 162 ? 11.243 0.723 -36.605 1.00 77.38 162 SER A N 1
ATOM 1253 C CA . SER A 1 162 ? 12.620 0.509 -36.141 1.00 77.38 162 SER A CA 1
ATOM 1254 C C . SER A 1 162 ? 13.675 0.954 -37.162 1.00 77.38 162 SER A C 1
ATOM 1256 O O . SER A 1 162 ? 14.834 1.159 -36.797 1.00 77.38 162 SER A O 1
ATOM 1258 N N . SER A 1 163 ? 13.281 1.177 -38.419 1.00 77.19 163 SER A N 1
ATOM 1259 C CA . SER A 1 163 ? 14.156 1.594 -39.518 1.00 77.19 163 SER A CA 1
ATOM 1260 C C . SER A 1 163 ? 13.458 2.538 -40.508 1.00 77.19 163 SER A C 1
ATOM 1262 O O . SER A 1 163 ? 12.233 2.617 -40.580 1.00 77.19 163 SER A O 1
ATOM 1264 N N . GLU A 1 164 ? 14.242 3.251 -41.325 1.00 74.69 164 GLU A N 1
ATOM 1265 C CA . GLU A 1 164 ? 13.669 4.002 -42.452 1.00 74.69 164 GLU A CA 1
ATOM 1266 C C . GLU A 1 164 ? 13.197 3.098 -43.594 1.00 74.69 164 GLU A C 1
ATOM 1268 O O . GLU A 1 164 ? 12.388 3.551 -44.393 1.00 74.69 164 GLU A O 1
ATOM 1273 N N . ASP A 1 165 ? 13.658 1.848 -43.670 1.00 77.62 165 ASP A N 1
ATOM 1274 C CA . ASP A 1 165 ? 13.221 0.903 -44.700 1.00 77.62 165 ASP A CA 1
ATOM 1275 C C . ASP A 1 165 ? 11.801 0.395 -44.396 1.00 77.62 165 ASP A C 1
ATOM 1277 O O . ASP A 1 165 ? 10.963 0.340 -45.294 1.00 77.62 165 ASP A O 1
ATOM 1281 N N . GLU A 1 166 ? 11.479 0.143 -43.119 1.00 77.62 166 GLU A N 1
ATOM 1282 C CA . GLU A 1 166 ? 10.098 -0.069 -42.649 1.00 77.62 166 GLU A CA 1
ATOM 1283 C C . GLU A 1 166 ? 9.207 1.147 -42.928 1.00 77.62 166 GLU A C 1
ATOM 1285 O O . GLU A 1 166 ? 8.075 0.998 -43.388 1.00 77.62 166 GLU A O 1
ATOM 1290 N N . LEU A 1 167 ? 9.713 2.360 -42.676 1.00 77.94 167 LEU A N 1
ATOM 1291 C CA . LEU A 1 167 ? 8.976 3.590 -42.960 1.00 77.94 167 LEU A CA 1
ATOM 1292 C C . LEU A 1 167 ? 8.747 3.784 -44.461 1.00 77.94 167 LEU A C 1
ATOM 1294 O O . LEU A 1 167 ? 7.646 4.146 -44.853 1.00 77.94 167 LEU A O 1
ATOM 1298 N N . ALA A 1 168 ? 9.752 3.524 -45.298 1.00 78.06 168 ALA A N 1
ATOM 1299 C CA . ALA A 1 168 ? 9.648 3.621 -46.750 1.00 78.06 168 ALA A CA 1
ATOM 1300 C C . ALA A 1 168 ? 8.704 2.552 -47.322 1.00 78.06 168 ALA A C 1
ATOM 1302 O O . ALA A 1 168 ? 7.945 2.841 -48.245 1.00 78.06 168 ALA A O 1
ATOM 1303 N N . ALA A 1 169 ? 8.693 1.343 -46.749 1.00 79.50 169 ALA A N 1
ATOM 1304 C CA . ALA A 1 169 ? 7.704 0.319 -47.065 1.00 79.50 169 ALA A CA 1
ATOM 1305 C C . ALA A 1 169 ? 6.285 0.800 -46.710 1.00 79.50 169 ALA A C 1
ATOM 1307 O O . ALA A 1 169 ? 5.406 0.782 -47.571 1.00 79.50 169 ALA A O 1
ATOM 1308 N N . ALA A 1 170 ? 6.079 1.342 -45.506 1.00 75.12 170 ALA A N 1
ATOM 1309 C CA . ALA A 1 170 ? 4.790 1.898 -45.089 1.00 75.12 170 ALA A CA 1
ATOM 1310 C C . ALA A 1 170 ? 4.368 3.145 -45.903 1.00 75.12 170 ALA A C 1
ATOM 1312 O O . ALA A 1 170 ? 3.184 3.331 -46.173 1.00 75.12 170 ALA A O 1
ATOM 1313 N N . GLU A 1 171 ? 5.319 3.981 -46.340 1.00 74.69 171 GLU A N 1
ATOM 1314 C CA . GLU A 1 171 ? 5.107 5.107 -47.268 1.00 74.69 171 GLU A CA 1
ATOM 1315 C C . GLU A 1 171 ? 4.812 4.636 -48.712 1.00 74.69 171 GLU A C 1
ATOM 1317 O O . GLU A 1 171 ? 4.221 5.384 -49.494 1.00 74.69 171 GLU A O 1
ATOM 1322 N N . SER A 1 172 ? 5.184 3.402 -49.082 1.00 77.50 172 SER A N 1
ATOM 1323 C CA . SER A 1 172 ? 4.909 2.829 -50.410 1.00 77.50 172 SER A CA 1
ATOM 1324 C C . SER A 1 172 ? 3.482 2.289 -50.562 1.00 77.50 172 SER A C 1
ATOM 1326 O O . SER A 1 172 ? 2.941 2.290 -51.668 1.00 77.50 172 SER A O 1
ATOM 1328 N N . GLU A 1 173 ? 2.842 1.897 -49.455 1.00 75.06 173 GLU A N 1
ATOM 1329 C CA . GLU A 1 173 ? 1.432 1.472 -49.412 1.00 75.06 173 GLU A CA 1
ATOM 1330 C C . GLU A 1 173 ? 0.454 2.663 -49.454 1.00 75.06 173 GLU A C 1
ATOM 1332 O O . GLU A 1 173 ? -0.728 2.514 -49.772 1.00 75.06 173 GLU A O 1
ATOM 1337 N N . GLY A 1 174 ? 0.946 3.870 -49.171 1.00 70.44 174 GLY A N 1
ATOM 1338 C CA . GLY A 1 174 ? 0.201 5.122 -49.220 1.00 70.44 174 GLY A CA 1
ATOM 1339 C C . GLY A 1 174 ? 0.936 6.231 -48.465 1.00 70.44 174 GLY A C 1
ATOM 1340 O O . GLY A 1 174 ? 1.908 5.958 -47.768 1.00 70.44 174 GLY A O 1
ATOM 1341 N N . PRO A 1 175 ? 0.492 7.499 -48.555 1.00 62.22 175 PRO A N 1
ATOM 1342 C CA . PRO A 1 175 ? 1.131 8.591 -47.826 1.00 62.22 175 PRO A CA 1
ATOM 1343 C C . PRO A 1 175 ? 1.053 8.329 -46.318 1.00 62.22 175 PRO A C 1
ATOM 1345 O O . PRO A 1 175 ? -0.010 8.509 -45.713 1.00 62.22 175 PRO A O 1
ATOM 1348 N N . TRP A 1 176 ? 2.176 7.908 -45.725 1.00 61.97 176 TRP A N 1
ATOM 1349 C CA . TRP A 1 176 ? 2.246 7.560 -44.312 1.00 61.97 176 TRP A CA 1
ATOM 1350 C C . TRP A 1 176 ? 1.819 8.757 -43.472 1.00 61.97 176 TRP A C 1
ATOM 1352 O O . TRP A 1 176 ? 2.387 9.851 -43.549 1.00 61.97 176 TRP A O 1
ATOM 1362 N N . LYS A 1 177 ? 0.785 8.539 -42.665 1.00 61.88 177 LYS A N 1
ATOM 1363 C CA . LYS A 1 177 ? 0.355 9.477 -41.638 1.00 61.88 177 LYS A CA 1
ATOM 1364 C C . LYS A 1 177 ? 0.636 8.827 -40.294 1.00 61.88 177 LYS A C 1
ATOM 1366 O O . LYS A 1 177 ? 0.253 7.669 -40.121 1.00 61.88 177 LYS A O 1
ATOM 1371 N N . PRO A 1 178 ? 1.224 9.552 -39.330 1.00 62.75 178 PRO A N 1
ATOM 1372 C CA . PRO A 1 178 ? 1.252 9.085 -37.959 1.00 62.75 178 PRO A CA 1
ATOM 1373 C C . PRO A 1 178 ? -0.192 8.969 -37.473 1.00 62.75 178 PRO A C 1
ATOM 1375 O O . PRO A 1 178 ? -0.830 9.967 -37.135 1.00 62.75 178 PRO A O 1
ATOM 1378 N N . ILE A 1 179 ? -0.724 7.747 -37.462 1.00 64.88 179 ILE A N 1
ATOM 1379 C CA . ILE A 1 179 ? -1.966 7.454 -36.760 1.00 64.88 179 ILE A CA 1
ATOM 1380 C C . ILE A 1 179 ? -1.621 7.552 -35.280 1.00 64.88 179 ILE A C 1
ATOM 1382 O O . ILE A 1 179 ? -0.960 6.675 -34.722 1.00 64.88 179 ILE A O 1
ATOM 1386 N N . ALA A 1 180 ? -2.029 8.664 -34.674 1.00 65.81 180 ALA A N 1
ATOM 1387 C CA . ALA A 1 180 ? -2.090 8.810 -33.234 1.00 65.81 180 ALA A CA 1
ATOM 1388 C C . ALA A 1 180 ? -2.881 7.618 -32.670 1.00 65.81 180 ALA A C 1
ATOM 1390 O O . ALA A 1 180 ? -4.057 7.471 -33.023 1.00 65.81 180 ALA A O 1
ATOM 1391 N N . PRO A 1 181 ? -2.284 6.742 -31.843 1.00 69.94 181 PRO A N 1
ATOM 1392 C CA . PRO A 1 181 ? -3.081 5.739 -31.160 1.00 69.94 181 PRO A CA 1
ATOM 1393 C C . PRO A 1 181 ? -4.082 6.463 -30.246 1.00 69.94 181 PRO A C 1
ATOM 1395 O O . PRO A 1 181 ? -3.725 7.480 -29.654 1.00 69.94 181 PRO A O 1
ATOM 1398 N N . PRO A 1 182 ? -5.323 5.973 -30.088 1.00 70.19 182 PRO A N 1
ATOM 1399 C CA . PRO A 1 182 ? -6.280 6.583 -29.163 1.00 70.19 182 PRO A CA 1
ATOM 1400 C C . PRO A 1 182 ? -5.894 6.356 -27.689 1.00 70.19 182 PRO A C 1
ATOM 1402 O O . PRO A 1 182 ? -6.380 7.058 -26.806 1.00 70.19 182 PRO A O 1
ATOM 1405 N N . SER A 1 183 ? -5.034 5.370 -27.410 1.00 79.50 183 SER A N 1
ATOM 1406 C CA . SER A 1 183 ? -4.451 5.084 -26.095 1.00 79.50 183 SER A CA 1
ATOM 1407 C C . SER A 1 183 ? -3.238 4.155 -26.235 1.00 79.50 183 SER A C 1
ATOM 1409 O O . SER A 1 183 ? -3.093 3.473 -27.248 1.00 79.50 183 SER A O 1
ATOM 1411 N N . VAL A 1 184 ? -2.399 4.048 -25.198 1.00 79.88 184 VAL A N 1
ATOM 1412 C CA . VAL A 1 184 ? -1.324 3.032 -25.144 1.00 79.88 184 VAL A CA 1
ATOM 1413 C C . VAL A 1 184 ? -1.889 1.602 -25.170 1.00 79.88 184 VAL A C 1
ATOM 1415 O O . VAL A 1 184 ? -1.285 0.716 -25.768 1.00 79.88 184 VAL A O 1
ATOM 1418 N N . ALA A 1 185 ? -3.088 1.371 -24.624 1.00 81.62 185 ALA A N 1
ATOM 1419 C CA . ALA A 1 185 ? -3.764 0.074 -24.725 1.00 81.62 185 ALA A CA 1
ATOM 1420 C C . ALA A 1 185 ? -4.086 -0.308 -26.186 1.00 81.62 185 ALA A C 1
ATOM 1422 O O . ALA A 1 185 ? -3.869 -1.450 -26.580 1.00 81.62 185 ALA A O 1
ATOM 1423 N N . ALA A 1 186 ? -4.485 0.655 -27.024 1.00 79.06 186 ALA A N 1
ATOM 1424 C CA . ALA A 1 186 ? -4.719 0.421 -28.452 1.00 79.06 186 ALA A CA 1
ATOM 1425 C C . ALA A 1 186 ? -3.432 0.136 -29.258 1.00 79.06 186 ALA A C 1
ATOM 1427 O O . ALA A 1 186 ? -3.513 -0.411 -30.353 1.00 79.06 186 ALA A O 1
ATOM 1428 N N . VAL A 1 187 ? -2.249 0.469 -28.720 1.00 75.00 187 VAL A N 1
ATOM 1429 C CA . VAL A 1 187 ? -0.944 0.053 -29.278 1.00 75.00 187 VAL A CA 1
ATOM 1430 C C . VAL A 1 187 ? -0.652 -1.426 -28.966 1.00 75.00 187 VAL A C 1
ATOM 1432 O O . VAL A 1 187 ? 0.080 -2.090 -29.698 1.00 75.00 187 VAL A O 1
ATOM 1435 N N . ARG A 1 188 ? -1.228 -1.965 -27.883 1.00 77.00 188 ARG A N 1
ATOM 1436 C CA . ARG A 1 188 ? -1.079 -3.375 -27.484 1.00 77.00 188 ARG A CA 1
ATOM 1437 C C . ARG A 1 188 ? -2.043 -4.286 -28.246 1.00 77.00 188 ARG A C 1
ATOM 1439 O O . ARG A 1 188 ? -1.639 -5.345 -28.722 1.00 77.00 188 ARG A O 1
ATOM 1446 N N . GLU A 1 189 ? -3.310 -3.894 -28.367 1.00 74.12 189 GLU A N 1
ATOM 1447 C CA . GLU A 1 189 ? -4.332 -4.702 -29.042 1.00 74.12 189 GLU A CA 1
ATOM 1448 C C . GLU A 1 189 ? -3.998 -4.944 -30.532 1.00 74.12 189 GLU A C 1
ATOM 1450 O O . GLU A 1 189 ? -3.525 -4.032 -31.212 1.00 74.12 189 GLU A O 1
ATOM 1455 N N . PRO A 1 190 ? -4.227 -6.160 -31.075 1.00 66.38 190 PRO A N 1
ATOM 1456 C CA . PRO A 1 190 ? -4.881 -7.324 -30.462 1.00 66.38 190 PRO A CA 1
ATOM 1457 C C . PRO A 1 190 ? -3.912 -8.316 -29.777 1.00 66.38 190 PRO A C 1
ATOM 1459 O O . PRO A 1 190 ? -4.276 -9.469 -29.550 1.00 66.38 190 PRO A O 1
ATOM 1462 N N . ARG A 1 191 ? -2.653 -7.939 -29.513 1.00 71.75 191 ARG A N 1
ATOM 1463 C CA . ARG A 1 191 ? -1.593 -8.870 -29.086 1.00 71.75 191 ARG A CA 1
ATOM 1464 C C . ARG A 1 191 ? -1.398 -8.857 -27.564 1.00 71.75 191 ARG A C 1
ATOM 1466 O O . ARG A 1 191 ? -1.281 -7.799 -26.951 1.00 71.75 191 ARG A O 1
ATOM 1473 N N . SER A 1 192 ? -1.256 -10.038 -26.956 1.00 81.12 192 SER A N 1
ATOM 1474 C CA . SER A 1 192 ? -0.731 -10.136 -25.588 1.00 81.12 192 SER A CA 1
ATOM 1475 C C . SER A 1 192 ? 0.689 -9.548 -25.536 1.00 81.12 192 SER A C 1
ATOM 1477 O O . SER A 1 192 ? 1.498 -9.849 -26.432 1.00 81.12 192 SER A O 1
ATOM 1479 N N . PRO A 1 193 ? 1.003 -8.708 -24.531 1.00 87.75 193 PRO A N 1
ATOM 1480 C CA . PRO A 1 193 ? 2.338 -8.141 -24.373 1.00 87.75 193 PRO A CA 1
ATOM 1481 C C . PRO A 1 193 ? 3.369 -9.251 -24.115 1.00 87.75 193 PRO A C 1
ATOM 1483 O O . PRO A 1 193 ? 3.028 -10.368 -23.740 1.00 87.75 193 PRO A O 1
ATOM 1486 N N . LEU A 1 194 ? 4.650 -8.956 -24.343 1.00 89.56 194 LEU A N 1
ATOM 1487 C CA . LEU A 1 194 ? 5.745 -9.858 -23.951 1.00 89.56 194 LEU A CA 1
ATOM 1488 C C . LEU A 1 194 ? 6.084 -9.763 -22.458 1.00 89.56 194 LEU A C 1
ATOM 1490 O O . LEU A 1 194 ? 6.722 -10.663 -21.918 1.00 89.56 194 LEU A O 1
ATOM 1494 N N . ILE A 1 195 ? 5.691 -8.656 -21.829 1.00 93.75 195 ILE A N 1
ATOM 1495 C CA . ILE A 1 195 ? 5.951 -8.325 -20.433 1.00 93.75 195 ILE A CA 1
ATOM 1496 C C . ILE A 1 195 ? 4.606 -8.068 -19.770 1.00 93.75 195 ILE A C 1
ATOM 1498 O O . ILE A 1 195 ? 3.905 -7.133 -20.141 1.00 93.75 195 ILE A O 1
ATOM 1502 N N . ASP A 1 196 ? 4.253 -8.902 -18.808 1.00 94.75 196 ASP A N 1
ATOM 1503 C CA . ASP A 1 196 ? 3.034 -8.835 -18.012 1.00 94.75 196 ASP A CA 1
ATOM 1504 C C . ASP A 1 196 ? 3.260 -9.501 -16.647 1.00 94.75 196 ASP A C 1
ATOM 1506 O O . ASP A 1 196 ? 4.378 -9.890 -16.294 1.00 94.75 196 ASP A O 1
ATOM 1510 N N . ASP A 1 197 ? 2.188 -9.604 -15.868 1.00 96.75 197 ASP A N 1
ATOM 1511 C CA . ASP A 1 197 ? 2.186 -10.202 -14.535 1.00 96.75 197 ASP A CA 1
ATOM 1512 C C . ASP A 1 197 ? 2.537 -11.712 -14.584 1.00 96.75 197 ASP A C 1
ATOM 1514 O O . ASP A 1 197 ? 3.238 -12.205 -13.699 1.00 96.75 197 ASP A O 1
ATOM 1518 N N . ASP A 1 198 ? 2.208 -12.427 -15.670 1.00 94.88 198 ASP A N 1
ATOM 1519 C CA . ASP A 1 198 ? 2.636 -13.820 -15.891 1.00 94.88 198 ASP A CA 1
ATOM 1520 C C . ASP A 1 198 ? 4.142 -13.922 -16.198 1.00 94.88 198 ASP A C 1
ATOM 1522 O O . ASP A 1 198 ? 4.837 -14.801 -15.678 1.00 94.88 198 ASP A O 1
ATOM 1526 N N . ALA A 1 199 ? 4.693 -13.033 -17.031 1.00 94.31 199 ALA A N 1
ATOM 1527 C CA . ALA A 1 199 ? 6.133 -12.960 -17.288 1.00 94.31 199 ALA A CA 1
ATOM 1528 C C . ALA A 1 199 ? 6.919 -12.583 -16.019 1.00 94.31 199 ALA A C 1
ATOM 1530 O O . ALA A 1 199 ? 7.954 -13.192 -15.732 1.00 94.31 199 ALA A O 1
ATOM 1531 N N . ALA A 1 200 ? 6.398 -11.638 -15.232 1.00 96.81 200 ALA A N 1
ATOM 1532 C CA . ALA A 1 200 ? 6.931 -11.256 -13.929 1.00 96.81 200 ALA A CA 1
ATOM 1533 C C . ALA A 1 200 ? 6.930 -12.434 -12.943 1.00 96.81 200 ALA A C 1
ATOM 1535 O O . ALA A 1 200 ? 7.965 -12.738 -12.346 1.00 96.81 200 ALA A O 1
ATOM 1536 N N . HIS A 1 201 ? 5.803 -13.142 -12.814 1.00 96.62 201 HIS A N 1
ATOM 1537 C CA . HIS A 1 201 ? 5.699 -14.323 -11.963 1.00 96.62 201 HIS A CA 1
ATOM 1538 C C . HIS A 1 201 ? 6.687 -15.415 -12.395 1.00 96.62 201 HIS A C 1
ATOM 1540 O O . HIS A 1 201 ? 7.480 -15.879 -11.573 1.00 96.62 201 HIS A O 1
ATOM 1546 N N . ARG A 1 202 ? 6.733 -15.772 -13.689 1.00 95.38 202 ARG A N 1
ATOM 1547 C CA . ARG A 1 202 ? 7.696 -16.760 -14.214 1.00 95.38 202 ARG A CA 1
ATOM 1548 C C . ARG A 1 202 ? 9.141 -16.368 -13.895 1.00 95.38 202 ARG A C 1
ATOM 1550 O O . ARG A 1 202 ? 9.896 -17.214 -13.418 1.00 95.38 202 ARG A O 1
ATOM 1557 N N . PHE A 1 203 ? 9.511 -15.098 -14.081 1.00 96.19 203 PHE A N 1
ATOM 1558 C CA . PHE A 1 203 ? 10.849 -14.591 -13.759 1.00 96.19 203 PHE A CA 1
ATOM 1559 C C . PHE A 1 203 ? 11.192 -14.678 -12.261 1.00 96.19 203 PHE A C 1
ATOM 1561 O O . PHE A 1 203 ? 12.348 -14.925 -11.921 1.00 96.19 203 PHE A O 1
ATOM 1568 N N . LEU A 1 204 ? 10.220 -14.525 -11.358 1.00 96.81 204 LEU A N 1
ATOM 1569 C CA . LEU A 1 204 ? 10.434 -14.587 -9.904 1.00 96.81 204 LEU A CA 1
ATOM 1570 C C . LEU A 1 204 ? 10.282 -15.995 -9.297 1.00 96.81 204 LEU A C 1
ATOM 1572 O O . LEU A 1 204 ? 10.770 -16.237 -8.190 1.00 96.81 204 LEU A O 1
ATOM 1576 N N . ALA A 1 205 ? 9.586 -16.913 -9.969 1.00 94.88 205 ALA A N 1
ATOM 1577 C CA . ALA A 1 205 ? 9.186 -18.203 -9.405 1.00 94.88 205 ALA A CA 1
ATOM 1578 C C . ALA A 1 205 ? 9.897 -19.417 -10.019 1.00 94.88 205 ALA A C 1
ATOM 1580 O O . ALA A 1 205 ? 10.192 -20.363 -9.293 1.00 94.88 205 ALA A O 1
ATOM 1581 N N . ALA A 1 206 ? 10.170 -19.418 -11.327 1.00 87.31 206 ALA A N 1
ATOM 1582 C CA . ALA A 1 206 ? 10.668 -20.608 -12.013 1.00 87.31 206 ALA A CA 1
ATOM 1583 C C . ALA A 1 206 ? 12.188 -20.777 -11.859 1.00 87.31 206 ALA A C 1
ATOM 1585 O O . ALA A 1 206 ? 12.957 -19.910 -12.282 1.00 87.31 206 ALA A O 1
ATOM 1586 N N . ASP A 1 207 ? 12.633 -21.922 -11.332 1.00 78.81 207 ASP A N 1
ATOM 1587 C CA . ASP A 1 207 ? 14.059 -22.279 -11.263 1.00 78.81 207 ASP A CA 1
ATOM 1588 C C . ASP A 1 207 ? 14.662 -22.627 -12.634 1.00 78.81 207 ASP A C 1
ATOM 1590 O O . ASP A 1 207 ? 15.861 -22.475 -12.821 1.00 78.81 207 ASP A O 1
ATOM 1594 N N . ALA A 1 208 ? 13.852 -23.057 -13.608 1.00 76.69 208 ALA A N 1
ATOM 1595 C CA . ALA A 1 208 ? 14.276 -23.243 -14.995 1.00 76.69 208 ALA A CA 1
ATOM 1596 C C . ALA A 1 208 ? 13.086 -23.136 -15.963 1.00 76.69 208 ALA A C 1
ATOM 1598 O O . ALA A 1 208 ? 11.988 -23.603 -15.660 1.00 76.69 208 ALA A O 1
ATOM 1599 N N . VAL A 1 209 ? 13.319 -22.574 -17.153 1.00 76.56 209 VAL A N 1
ATOM 1600 C CA . VAL A 1 209 ? 12.345 -22.513 -18.257 1.00 76.56 209 VAL A CA 1
ATOM 1601 C C . VAL A 1 209 ? 13.014 -23.017 -19.536 1.00 76.56 209 VAL A C 1
ATOM 1603 O O . VAL A 1 209 ? 14.120 -22.599 -19.879 1.00 76.56 209 VAL A O 1
ATOM 1606 N N . ALA A 1 210 ? 12.350 -23.927 -20.252 1.00 63.81 210 ALA A N 1
ATOM 1607 C CA . ALA A 1 210 ? 12.849 -24.486 -21.506 1.00 63.81 210 ALA A CA 1
ATOM 1608 C C . ALA A 1 210 ? 12.643 -23.495 -22.669 1.00 63.81 210 ALA A C 1
ATOM 1610 O O . ALA A 1 210 ? 11.682 -23.612 -23.423 1.00 63.81 210 ALA A O 1
ATOM 1611 N N . ALA A 1 211 ? 13.585 -22.554 -22.791 1.00 73.81 211 ALA A N 1
ATOM 1612 C CA . ALA A 1 211 ? 13.617 -21.424 -23.725 1.00 73.81 211 ALA A CA 1
ATOM 1613 C C . ALA A 1 211 ? 12.535 -20.351 -23.484 1.00 73.81 211 ALA A C 1
ATOM 1615 O O . ALA A 1 211 ? 11.340 -20.576 -23.657 1.00 73.81 211 ALA A O 1
ATOM 1616 N N . ASP A 1 212 ? 12.988 -19.142 -23.152 1.00 81.31 212 ASP A N 1
ATOM 1617 C CA . ASP A 1 212 ? 12.176 -17.927 -23.115 1.00 81.31 212 ASP A CA 1
ATOM 1618 C C . ASP A 1 212 ? 12.742 -16.927 -24.149 1.00 81.31 212 ASP A C 1
ATOM 1620 O O . ASP A 1 212 ? 13.962 -16.758 -24.212 1.00 81.31 212 ASP A O 1
ATOM 1624 N N . PRO A 1 213 ? 11.908 -16.295 -25.000 1.00 81.12 213 PRO A N 1
ATOM 1625 C CA . PRO A 1 213 ? 12.377 -15.403 -26.066 1.00 81.12 213 PRO A CA 1
ATOM 1626 C C . PRO A 1 213 ? 12.789 -14.006 -25.574 1.00 81.12 213 PRO A C 1
ATOM 1628 O O . PRO A 1 213 ? 13.298 -13.212 -26.363 1.00 81.12 213 PRO A O 1
ATOM 1631 N N . LEU A 1 214 ? 12.523 -13.677 -24.309 1.00 87.50 214 LEU A N 1
ATOM 1632 C CA . LEU A 1 214 ? 12.759 -12.368 -23.710 1.00 87.50 214 LEU A CA 1
ATOM 1633 C C . LEU A 1 214 ? 13.925 -12.402 -22.713 1.00 87.50 214 LEU A C 1
ATOM 1635 O O . LEU A 1 214 ? 14.732 -11.470 -22.675 1.00 87.50 214 LEU A O 1
ATOM 1639 N N . VAL A 1 215 ? 14.009 -13.468 -21.916 1.00 92.44 215 VAL A N 1
ATOM 1640 C CA . VAL A 1 215 ? 14.972 -13.624 -20.818 1.00 92.44 215 VAL A CA 1
ATOM 1641 C C . VAL A 1 215 ? 16.046 -14.663 -21.189 1.00 92.44 215 VAL A C 1
ATOM 1643 O O . VAL A 1 215 ? 15.725 -15.853 -21.280 1.00 92.44 215 VAL A O 1
ATOM 1646 N N . PRO A 1 216 ? 17.321 -14.260 -21.378 1.00 92.50 216 PRO A N 1
ATOM 1647 C CA . PRO A 1 216 ? 18.407 -15.162 -21.761 1.00 92.50 216 PRO A CA 1
ATOM 1648 C C . PRO A 1 216 ? 18.681 -16.285 -20.755 1.00 92.50 216 PRO A C 1
ATOM 1650 O O . PRO A 1 216 ? 18.475 -16.145 -19.550 1.00 92.50 216 PRO A O 1
ATOM 1653 N N . ALA A 1 217 ? 19.227 -17.401 -21.248 1.00 91.56 217 ALA A N 1
ATOM 1654 C CA . ALA A 1 217 ? 19.437 -18.629 -20.473 1.00 91.56 217 ALA A CA 1
ATOM 1655 C C . ALA A 1 217 ? 20.220 -18.435 -19.158 1.00 91.56 217 ALA A C 1
ATOM 1657 O O . ALA A 1 217 ? 19.925 -19.111 -18.172 1.00 91.56 217 ALA A O 1
ATOM 1658 N N . ARG A 1 218 ? 21.167 -17.484 -19.105 1.00 91.38 218 ARG A N 1
ATOM 1659 C CA . ARG A 1 218 ? 21.960 -17.181 -17.897 1.00 91.38 218 ARG A CA 1
ATOM 1660 C C . ARG A 1 218 ? 21.103 -16.732 -16.704 1.00 91.38 218 ARG A C 1
ATOM 1662 O O . ARG A 1 218 ? 21.444 -17.022 -15.564 1.00 91.38 218 ARG A O 1
ATOM 1669 N N . TRP A 1 219 ? 19.964 -16.088 -16.960 1.00 92.62 219 TRP A N 1
ATOM 1670 C CA . TRP A 1 219 ? 19.022 -15.656 -15.926 1.00 92.62 219 TRP A CA 1
ATOM 1671 C C . TRP A 1 219 ? 18.169 -16.798 -15.381 1.00 92.62 219 TRP A C 1
ATOM 1673 O O . TRP A 1 219 ? 17.827 -16.791 -14.203 1.00 92.62 219 TRP A O 1
ATOM 1683 N N . TRP A 1 220 ? 17.882 -17.811 -16.199 1.00 92.25 220 TRP A N 1
ATOM 1684 C CA . TRP A 1 220 ? 17.243 -19.043 -15.732 1.00 92.25 220 TRP A CA 1
ATOM 1685 C C . TRP A 1 220 ? 18.229 -19.950 -14.989 1.00 92.25 220 TRP A C 1
ATOM 1687 O O . TRP A 1 220 ? 17.832 -20.628 -14.055 1.00 92.25 220 TRP A O 1
ATOM 1697 N N . ALA A 1 221 ? 19.522 -19.904 -15.327 1.00 90.12 221 ALA A N 1
ATOM 1698 C CA . ALA A 1 221 ? 20.575 -20.539 -14.529 1.00 90.12 221 ALA A CA 1
ATOM 1699 C C . ALA A 1 221 ? 20.821 -19.839 -13.172 1.00 90.12 221 ALA A C 1
ATOM 1701 O O . ALA A 1 221 ? 21.379 -20.446 -12.258 1.00 90.12 221 ALA A O 1
ATOM 1702 N N . MET A 1 222 ? 20.402 -18.577 -13.018 1.00 90.19 222 MET A N 1
ATOM 1703 C CA . MET A 1 222 ? 20.432 -17.867 -11.739 1.00 90.19 222 MET A CA 1
ATOM 1704 C C . MET A 1 222 ? 19.286 -18.364 -10.833 1.00 90.19 222 MET A C 1
ATOM 1706 O O . MET A 1 222 ? 18.132 -18.329 -11.268 1.00 90.19 222 MET A O 1
ATOM 1710 N N . PRO A 1 223 ? 19.544 -18.762 -9.569 1.00 91.69 223 PRO A N 1
ATOM 1711 C CA . PRO A 1 223 ? 18.498 -19.202 -8.641 1.00 91.69 223 PRO A CA 1
ATOM 1712 C C . PRO A 1 223 ? 17.365 -18.179 -8.494 1.00 91.69 223 PRO A C 1
ATOM 1714 O O . PRO A 1 223 ? 17.629 -16.974 -8.429 1.00 91.69 223 PRO A O 1
ATOM 1717 N N . ALA A 1 224 ? 16.114 -18.643 -8.391 1.00 93.88 224 ALA A N 1
ATOM 1718 C CA . ALA A 1 224 ? 14.948 -17.759 -8.305 1.00 93.88 224 ALA A CA 1
ATOM 1719 C C . ALA A 1 224 ? 15.037 -16.774 -7.124 1.00 93.88 224 ALA A C 1
ATOM 1721 O O . ALA A 1 224 ? 14.711 -15.597 -7.271 1.00 93.88 224 ALA A O 1
ATOM 1722 N N . GLU A 1 225 ? 15.574 -17.210 -5.980 1.00 92.81 225 GLU A N 1
ATOM 1723 C CA . GLU A 1 225 ? 15.783 -16.340 -4.815 1.00 92.81 225 GLU A CA 1
ATOM 1724 C C . GLU A 1 225 ? 16.737 -15.172 -5.111 1.00 92.81 225 GLU A C 1
ATOM 1726 O O . GLU A 1 225 ? 16.475 -14.042 -4.712 1.00 92.81 225 GLU A O 1
ATOM 1731 N N . ARG A 1 226 ? 17.789 -15.390 -5.912 1.00 90.31 226 ARG A N 1
ATOM 1732 C CA . ARG A 1 226 ? 18.741 -14.327 -6.270 1.00 90.31 226 ARG A CA 1
ATOM 1733 C C . ARG A 1 226 ? 18.110 -13.279 -7.193 1.00 90.31 226 ARG A C 1
ATOM 1735 O O . ARG A 1 226 ? 18.392 -12.089 -7.061 1.00 90.31 226 ARG A O 1
ATOM 1742 N N . ARG A 1 227 ? 17.195 -13.708 -8.073 1.00 94.12 227 ARG A N 1
ATOM 1743 C CA . ARG A 1 227 ? 16.354 -12.812 -8.889 1.00 94.12 227 ARG A CA 1
ATOM 1744 C C . ARG A 1 227 ? 15.399 -11.985 -8.017 1.00 94.12 227 ARG A C 1
ATOM 1746 O O . ARG A 1 227 ? 15.242 -10.791 -8.269 1.00 94.12 227 ARG A O 1
ATOM 1753 N N . ARG A 1 228 ? 14.818 -12.578 -6.965 1.00 95.19 228 ARG A N 1
ATOM 1754 C CA . ARG A 1 228 ? 13.968 -11.870 -5.983 1.00 95.19 228 ARG A CA 1
ATOM 1755 C C . ARG A 1 228 ? 14.750 -10.832 -5.183 1.00 95.19 228 ARG A C 1
ATOM 1757 O O . ARG A 1 228 ? 14.294 -9.698 -5.083 1.00 95.19 228 ARG A O 1
ATOM 1764 N N . GLU A 1 229 ? 15.923 -11.190 -4.661 1.00 92.06 229 GLU A N 1
ATOM 1765 C CA . GLU A 1 229 ? 16.803 -10.267 -3.929 1.00 92.06 229 GLU A CA 1
ATOM 1766 C C . GLU A 1 229 ? 17.164 -9.042 -4.781 1.00 92.06 229 GLU A C 1
ATOM 1768 O O . GLU A 1 229 ? 16.996 -7.911 -4.327 1.00 92.06 229 GLU A O 1
ATOM 1773 N N . LEU A 1 230 ? 17.575 -9.250 -6.041 1.00 93.25 230 LEU A N 1
ATOM 1774 C CA . LEU A 1 230 ? 17.883 -8.159 -6.970 1.00 93.25 230 LEU A CA 1
ATOM 1775 C C . LEU A 1 230 ? 16.686 -7.215 -7.167 1.00 93.25 230 LEU A C 1
ATOM 1777 O O . LEU A 1 230 ? 16.832 -5.998 -7.044 1.00 93.25 230 LEU A O 1
ATOM 1781 N N . VAL A 1 231 ? 15.497 -7.761 -7.441 1.00 95.88 231 VAL A N 1
ATOM 1782 C CA . VAL A 1 231 ? 14.275 -6.957 -7.606 1.00 95.88 231 VAL A CA 1
ATOM 1783 C C . VAL A 1 231 ? 13.923 -6.219 -6.313 1.00 95.88 231 VAL A C 1
ATOM 1785 O O . VAL A 1 231 ? 13.567 -5.044 -6.374 1.00 95.88 231 VAL A O 1
ATOM 1788 N N . ALA A 1 232 ? 14.060 -6.854 -5.146 1.00 94.50 232 ALA A N 1
ATOM 1789 C CA . ALA A 1 232 ? 13.802 -6.215 -3.859 1.00 94.50 232 ALA A CA 1
ATOM 1790 C C . ALA A 1 232 ? 14.769 -5.044 -3.603 1.00 94.50 232 ALA A C 1
ATOM 1792 O O . ALA A 1 232 ? 14.332 -3.972 -3.184 1.00 94.50 232 ALA A O 1
ATOM 1793 N N . HIS A 1 233 ? 16.061 -5.195 -3.916 1.00 92.62 233 HIS A N 1
ATOM 1794 C CA . HIS A 1 233 ? 17.040 -4.106 -3.808 1.00 92.62 233 HIS A CA 1
ATOM 1795 C C . HIS A 1 233 ? 16.743 -2.961 -4.784 1.00 92.62 233 HIS A C 1
ATOM 1797 O O . HIS A 1 233 ? 16.788 -1.797 -4.381 1.00 92.62 233 HIS A O 1
ATOM 1803 N N . MET A 1 234 ? 16.388 -3.267 -6.037 1.00 94.69 234 MET A N 1
ATOM 1804 C CA . MET A 1 234 ? 16.002 -2.260 -7.034 1.00 94.69 234 MET A CA 1
ATOM 1805 C C . MET A 1 234 ? 14.732 -1.502 -6.620 1.00 94.69 234 MET A C 1
ATOM 1807 O O . MET A 1 234 ? 14.708 -0.270 -6.662 1.00 94.69 234 MET A O 1
ATOM 1811 N N . LEU A 1 235 ? 13.695 -2.217 -6.172 1.00 95.44 235 LEU A N 1
ATOM 1812 C CA . LEU A 1 235 ? 12.446 -1.642 -5.668 1.00 95.44 235 LEU A CA 1
ATOM 1813 C C . LEU A 1 235 ? 12.721 -0.725 -4.472 1.00 95.44 235 LEU A C 1
ATOM 1815 O O . LEU A 1 235 ? 12.290 0.428 -4.464 1.00 95.44 235 LEU A O 1
ATOM 1819 N N . GLN A 1 236 ? 13.526 -1.188 -3.516 1.00 92.38 236 GLN A N 1
ATOM 1820 C CA . GLN A 1 236 ? 13.894 -0.405 -2.343 1.00 92.38 236 GLN A CA 1
ATOM 1821 C C . GLN A 1 236 ? 14.685 0.860 -2.699 1.00 92.38 236 GLN A C 1
ATOM 1823 O O . GLN A 1 236 ? 14.413 1.938 -2.169 1.00 92.38 236 GLN A O 1
ATOM 1828 N N . ALA A 1 237 ? 15.644 0.759 -3.618 1.00 91.75 237 ALA A N 1
ATOM 1829 C CA . ALA A 1 237 ? 16.391 1.912 -4.105 1.00 91.75 237 ALA A CA 1
ATOM 1830 C C . ALA A 1 237 ? 15.487 2.928 -4.826 1.00 91.75 237 ALA A C 1
ATOM 1832 O O . ALA A 1 237 ? 15.627 4.131 -4.609 1.00 91.75 237 ALA A O 1
ATOM 1833 N N . THR A 1 238 ? 14.509 2.453 -5.604 1.00 93.19 238 THR A N 1
ATOM 1834 C CA . THR A 1 238 ? 13.511 3.308 -6.273 1.00 93.19 238 THR A CA 1
ATOM 1835 C C . THR A 1 238 ? 12.641 4.069 -5.266 1.00 93.19 238 THR A C 1
ATOM 1837 O O . THR A 1 238 ? 12.356 5.246 -5.468 1.00 93.19 238 THR A O 1
ATOM 1840 N N . ILE A 1 239 ? 12.262 3.430 -4.152 1.00 91.94 239 ILE A N 1
ATOM 1841 C CA . ILE A 1 239 ? 11.482 4.047 -3.065 1.00 91.94 239 ILE A CA 1
ATOM 1842 C C . ILE A 1 239 ? 12.305 5.110 -2.317 1.00 91.94 239 ILE A C 1
ATOM 1844 O O . ILE A 1 239 ? 11.799 6.194 -2.024 1.00 91.94 239 ILE A O 1
ATOM 1848 N N . LEU A 1 240 ? 13.573 4.822 -2.006 1.00 88.31 240 LEU A N 1
ATOM 1849 C CA . LEU A 1 240 ? 14.425 5.711 -1.207 1.00 88.31 240 LEU A CA 1
ATOM 1850 C C . LEU A 1 240 ? 15.008 6.893 -1.994 1.00 88.31 240 LEU A C 1
ATOM 1852 O O . LEU A 1 240 ? 15.244 7.946 -1.398 1.00 88.31 240 LEU A O 1
ATOM 1856 N N . GLY A 1 241 ? 15.226 6.746 -3.303 1.00 85.25 241 GLY A N 1
ATOM 1857 C CA . GLY A 1 241 ? 15.884 7.760 -4.135 1.00 85.25 241 GLY A CA 1
ATOM 1858 C C . GLY A 1 241 ? 15.268 9.167 -4.032 1.00 85.25 241 GLY A C 1
ATOM 1859 O O . GLY A 1 241 ? 15.991 10.114 -3.708 1.00 85.25 241 GLY A O 1
ATOM 1860 N N . PRO A 1 242 ? 13.938 9.334 -4.197 1.00 81.25 242 PRO A N 1
ATOM 1861 C CA . PRO A 1 242 ? 13.276 10.632 -4.047 1.00 81.25 242 PRO A CA 1
ATOM 1862 C C . PRO A 1 242 ? 13.440 11.267 -2.658 1.00 81.25 242 PRO A C 1
ATOM 1864 O O . PRO A 1 242 ? 13.502 12.490 -2.542 1.00 81.25 242 PRO A O 1
ATOM 1867 N N . ALA A 1 243 ? 13.526 10.458 -1.595 1.00 79.00 243 ALA A N 1
ATOM 1868 C CA . ALA A 1 243 ? 13.599 10.947 -0.217 1.00 79.00 243 ALA A CA 1
ATOM 1869 C C . ALA A 1 243 ? 14.955 11.588 0.130 1.00 79.00 243 ALA A C 1
ATOM 1871 O O . ALA A 1 243 ? 15.031 12.401 1.050 1.00 79.00 243 ALA A O 1
ATOM 1872 N N . ARG A 1 244 ? 16.018 11.254 -0.611 1.00 75.88 244 ARG A N 1
ATOM 1873 C CA . ARG A 1 244 ? 17.375 11.786 -0.400 1.00 75.88 244 ARG A CA 1
ATOM 1874 C C . ARG A 1 244 ? 17.653 13.088 -1.162 1.00 75.88 244 ARG A C 1
ATOM 1876 O O . ARG A 1 244 ? 18.739 13.646 -1.043 1.00 75.88 244 ARG A O 1
ATOM 1883 N N . GLY A 1 245 ? 16.689 13.592 -1.939 1.00 65.00 245 GLY A N 1
ATOM 1884 C CA . GLY A 1 245 ? 16.782 14.878 -2.648 1.00 65.00 245 GLY A CA 1
ATOM 1885 C C . GLY A 1 245 ? 17.770 14.914 -3.825 1.00 65.00 245 GLY A C 1
ATOM 1886 O O . GLY A 1 245 ? 17.906 15.949 -4.477 1.00 65.00 245 GLY A O 1
ATOM 1887 N N . GLY A 1 246 ? 18.449 13.803 -4.114 1.00 65.75 246 GLY A N 1
ATOM 1888 C CA . GLY A 1 246 ? 19.312 13.640 -5.278 1.00 65.75 246 GLY A CA 1
ATOM 1889 C C . GLY A 1 246 ? 18.555 13.144 -6.511 1.00 65.75 246 GLY A C 1
ATOM 1890 O O . GLY A 1 246 ? 17.438 12.637 -6.428 1.00 65.75 246 GLY A O 1
ATOM 1891 N N . ARG A 1 247 ? 19.213 13.209 -7.675 1.00 68.25 247 ARG A N 1
ATOM 1892 C CA . ARG A 1 247 ? 18.863 12.353 -8.821 1.00 68.25 247 ARG A CA 1
ATOM 1893 C C . ARG A 1 247 ? 19.425 10.954 -8.575 1.00 68.25 247 ARG A C 1
ATOM 1895 O O . ARG A 1 247 ? 20.351 10.541 -9.268 1.00 68.25 247 ARG A O 1
ATOM 1902 N N . GLU A 1 248 ? 18.946 10.287 -7.532 1.00 69.56 248 GLU A N 1
ATOM 1903 C CA . GLU A 1 248 ? 19.393 8.928 -7.251 1.00 69.56 248 GLU A CA 1
ATOM 1904 C C . GLU A 1 248 ? 18.765 7.971 -8.257 1.00 69.56 248 GLU A C 1
ATOM 1906 O O . GLU A 1 248 ? 17.546 7.956 -8.430 1.00 69.56 248 GLU A O 1
ATOM 1911 N N . THR A 1 249 ? 19.607 7.211 -8.953 1.00 81.69 249 THR A N 1
ATOM 1912 C CA . THR A 1 249 ? 19.180 6.365 -10.069 1.00 81.69 249 THR A CA 1
ATOM 1913 C C . THR A 1 249 ? 19.539 4.919 -9.812 1.00 81.69 249 THR A C 1
ATOM 1915 O O . THR A 1 249 ? 20.693 4.610 -9.509 1.00 81.69 249 THR A O 1
ATOM 1918 N N . VAL A 1 250 ? 18.568 4.031 -10.000 1.00 93.81 250 VAL A N 1
ATOM 1919 C CA . VAL A 1 250 ? 18.785 2.583 -10.025 1.00 93.81 250 VAL A CA 1
ATOM 1920 C C . VAL A 1 250 ? 19.437 2.245 -11.359 1.00 93.81 250 VAL A C 1
ATOM 1922 O O . VAL A 1 250 ? 18.784 2.305 -12.399 1.00 93.81 250 VAL A O 1
ATOM 1925 N N . THR A 1 251 ? 20.729 1.928 -11.334 1.00 94.50 251 THR A N 1
ATOM 1926 C CA . THR A 1 251 ? 21.510 1.581 -12.526 1.00 94.50 251 THR A CA 1
ATOM 1927 C C . THR A 1 251 ? 21.810 0.091 -12.556 1.00 94.50 251 THR A C 1
ATOM 1929 O O . THR A 1 251 ? 22.426 -0.432 -11.634 1.00 94.50 251 THR A O 1
ATOM 1932 N N . ILE A 1 252 ? 21.448 -0.602 -13.628 1.00 95.00 252 ILE A N 1
ATOM 1933 C CA . ILE A 1 252 ? 21.807 -2.011 -13.821 1.00 95.00 252 ILE A CA 1
ATOM 1934 C C . ILE A 1 252 ? 22.646 -2.193 -15.086 1.00 95.00 252 ILE A C 1
ATOM 1936 O O . ILE A 1 252 ? 22.384 -1.552 -16.098 1.00 95.00 252 ILE A O 1
ATOM 1940 N N . ALA A 1 253 ? 23.647 -3.070 -15.055 1.00 94.44 253 ALA A N 1
ATOM 1941 C CA . ALA A 1 253 ? 24.206 -3.639 -16.276 1.00 94.44 253 ALA A CA 1
ATOM 1942 C C . ALA A 1 253 ? 23.516 -4.983 -16.523 1.00 94.44 253 ALA A C 1
ATOM 1944 O O . ALA A 1 253 ? 23.728 -5.927 -15.759 1.00 94.44 253 ALA A O 1
ATOM 1945 N N . ALA A 1 254 ? 22.643 -5.031 -17.525 1.00 95.06 254 ALA A N 1
ATOM 1946 C CA . ALA A 1 254 ? 21.829 -6.180 -17.911 1.00 95.06 254 ALA A CA 1
ATOM 1947 C C . ALA A 1 254 ? 21.388 -6.033 -19.376 1.00 95.06 254 ALA A C 1
ATOM 1949 O O . ALA A 1 254 ? 21.357 -4.928 -19.918 1.00 95.06 254 ALA A O 1
ATOM 1950 N N . GLU A 1 255 ? 20.994 -7.134 -20.008 1.00 94.69 255 GLU A N 1
ATOM 1951 C CA . GLU A 1 255 ? 20.438 -7.120 -21.358 1.00 94.69 255 GLU A CA 1
ATOM 1952 C C . GLU A 1 255 ? 19.162 -6.254 -21.389 1.00 94.69 255 GLU A C 1
ATOM 1954 O O . GLU A 1 255 ? 18.331 -6.373 -20.481 1.00 94.69 255 GLU A O 1
ATOM 1959 N N . PRO A 1 256 ? 18.933 -5.419 -22.423 1.00 95.12 256 PRO A N 1
ATOM 1960 C CA . PRO A 1 256 ? 17.803 -4.485 -22.434 1.00 95.12 256 PRO A CA 1
ATOM 1961 C C . PRO A 1 256 ? 16.420 -5.136 -22.280 1.00 95.12 256 PRO A C 1
ATOM 1963 O O . PRO A 1 256 ? 15.519 -4.537 -21.694 1.00 95.12 256 PRO A O 1
ATOM 1966 N N . SER A 1 257 ? 16.252 -6.373 -22.758 1.00 94.69 257 SER A N 1
ATOM 1967 C CA . SER A 1 257 ? 15.017 -7.144 -22.581 1.00 94.69 257 SER A CA 1
ATOM 1968 C C . SER A 1 257 ? 14.773 -7.554 -21.130 1.00 94.69 257 SER A C 1
ATOM 1970 O O . SER A 1 257 ? 13.639 -7.501 -20.659 1.00 94.69 257 SER A O 1
ATOM 1972 N N . VAL A 1 258 ? 15.829 -7.904 -20.394 1.00 96.50 258 VAL A N 1
ATOM 1973 C CA . VAL A 1 258 ? 15.734 -8.238 -18.969 1.00 96.50 258 VAL A CA 1
ATOM 1974 C C . VAL A 1 258 ? 15.603 -6.976 -18.129 1.00 96.50 258 VAL A C 1
ATOM 1976 O O . VAL A 1 258 ? 14.830 -6.964 -17.175 1.00 96.50 258 VAL A O 1
ATOM 1979 N N . ALA A 1 259 ? 16.263 -5.883 -18.516 1.00 97.56 259 ALA A N 1
ATOM 1980 C CA . ALA A 1 259 ? 16.026 -4.576 -17.916 1.00 97.56 259 ALA A CA 1
ATOM 1981 C C . ALA A 1 259 ? 14.549 -4.164 -18.012 1.00 97.56 259 ALA A C 1
ATOM 1983 O O . ALA A 1 259 ? 13.984 -3.709 -17.021 1.00 97.56 259 ALA A O 1
ATOM 1984 N N . ALA A 1 260 ? 13.896 -4.393 -19.157 1.00 97.44 260 ALA A N 1
ATOM 1985 C CA . ALA A 1 260 ? 12.466 -4.141 -19.312 1.00 97.44 260 ALA A CA 1
ATOM 1986 C C . ALA A 1 260 ? 11.605 -4.991 -18.350 1.00 97.44 260 ALA A C 1
ATOM 1988 O O . ALA A 1 260 ? 10.685 -4.456 -17.732 1.00 97.44 260 ALA A O 1
ATOM 1989 N N . VAL A 1 261 ? 11.931 -6.278 -18.151 1.00 97.69 261 VAL A N 1
ATOM 1990 C CA . VAL A 1 261 ? 11.254 -7.149 -17.162 1.00 97.69 261 VAL A CA 1
ATOM 1991 C C . VAL A 1 261 ? 11.477 -6.654 -15.733 1.00 97.69 261 VAL A C 1
ATOM 1993 O O . VAL A 1 261 ? 10.518 -6.478 -14.985 1.00 97.69 261 VAL A O 1
ATOM 1996 N N . LEU A 1 262 ? 12.726 -6.386 -15.347 1.00 98.06 262 LEU A N 1
ATOM 1997 C CA . LEU A 1 262 ? 13.077 -5.919 -14.004 1.00 98.06 262 LEU A CA 1
ATOM 1998 C C . LEU A 1 262 ? 12.402 -4.580 -13.681 1.00 98.06 262 LEU A C 1
ATOM 2000 O O . LEU A 1 262 ? 11.848 -4.417 -12.595 1.00 98.06 262 LEU A O 1
ATOM 2004 N N . PHE A 1 263 ? 12.395 -3.637 -14.627 1.00 98.31 263 PHE A N 1
ATOM 2005 C CA . PHE A 1 263 ? 11.710 -2.356 -14.462 1.00 98.31 263 PHE A CA 1
ATOM 2006 C C . PHE A 1 263 ? 10.194 -2.524 -14.412 1.00 98.31 263 PHE A C 1
ATOM 2008 O O . PHE A 1 263 ? 9.555 -1.818 -13.637 1.00 98.31 263 PHE A O 1
ATOM 2015 N N . TYR A 1 264 ? 9.617 -3.476 -15.153 1.00 98.31 264 TYR A N 1
ATOM 2016 C CA . TYR A 1 264 ? 8.183 -3.753 -15.073 1.00 98.31 264 TYR A CA 1
ATOM 2017 C C . TYR A 1 264 ? 7.818 -4.246 -13.681 1.00 98.31 264 TYR A C 1
ATOM 2019 O O . TYR A 1 264 ? 6.934 -3.671 -13.058 1.00 98.31 264 TYR A O 1
ATOM 2027 N N . ILE A 1 265 ? 8.550 -5.232 -13.152 1.00 98.44 265 ILE A N 1
ATOM 2028 C CA . ILE A 1 265 ? 8.315 -5.758 -11.803 1.00 98.44 265 ILE A CA 1
ATOM 2029 C C . ILE A 1 265 ? 8.466 -4.641 -10.758 1.00 98.44 265 ILE A C 1
ATOM 2031 O O . ILE A 1 265 ? 7.583 -4.461 -9.923 1.00 98.44 265 ILE A O 1
ATOM 2035 N N . VAL A 1 266 ? 9.536 -3.839 -10.823 1.00 98.00 266 VAL A N 1
ATOM 2036 C CA . VAL A 1 266 ? 9.736 -2.707 -9.900 1.00 98.00 266 VAL A CA 1
ATOM 2037 C C . VAL A 1 266 ? 8.579 -1.707 -9.984 1.00 98.00 266 VAL A C 1
ATOM 2039 O O . VAL A 1 266 ? 8.017 -1.347 -8.954 1.00 98.00 266 VAL A O 1
ATOM 2042 N N . CYS A 1 267 ? 8.177 -1.284 -11.182 1.00 97.62 267 CYS A N 1
ATOM 2043 C CA . CYS A 1 267 ? 7.080 -0.335 -11.364 1.00 97.62 267 CYS A CA 1
ATOM 2044 C C . CYS A 1 267 ? 5.711 -0.903 -10.957 1.00 97.62 267 CYS A C 1
ATOM 2046 O O . CYS A 1 267 ? 4.898 -0.172 -10.394 1.00 97.62 267 CYS A O 1
ATOM 2048 N N . ARG A 1 268 ? 5.470 -2.197 -11.198 1.00 97.62 268 ARG A N 1
ATOM 2049 C CA . ARG A 1 268 ? 4.236 -2.930 -10.872 1.00 97.62 268 ARG A CA 1
ATOM 2050 C C . ARG A 1 268 ? 4.027 -3.107 -9.366 1.00 97.62 268 ARG A C 1
ATOM 2052 O O . ARG A 1 268 ? 2.881 -3.190 -8.930 1.00 97.62 268 ARG A O 1
ATOM 2059 N N . LEU A 1 269 ? 5.117 -3.148 -8.596 1.00 97.50 269 LEU A N 1
ATOM 2060 C CA . LEU A 1 269 ? 5.134 -3.300 -7.134 1.00 97.50 269 LEU A CA 1
ATOM 2061 C C . LEU A 1 269 ? 5.233 -1.966 -6.366 1.00 97.50 269 LEU A C 1
ATOM 2063 O O . LEU A 1 269 ? 5.365 -1.968 -5.137 1.00 97.50 269 LEU A O 1
ATOM 2067 N N . LEU A 1 270 ? 5.176 -0.823 -7.054 1.00 95.81 270 LEU A N 1
ATOM 2068 C CA . LEU A 1 270 ? 5.107 0.502 -6.433 1.00 95.81 270 LEU A CA 1
ATOM 2069 C C . LEU A 1 270 ? 3.649 0.966 -6.270 1.00 95.81 270 LEU A C 1
ATOM 2071 O O . LEU A 1 270 ? 2.831 0.712 -7.155 1.00 95.81 270 LEU A O 1
ATOM 2075 N N . PRO A 1 271 ? 3.317 1.734 -5.212 1.00 94.44 271 PRO A N 1
ATOM 2076 C CA . PRO A 1 271 ? 2.049 2.459 -5.143 1.00 94.44 271 PRO A CA 1
ATOM 2077 C C . PRO A 1 271 ? 1.924 3.383 -6.357 1.00 94.44 271 PRO A C 1
ATOM 2079 O O . PRO A 1 271 ? 2.912 4.013 -6.756 1.00 94.44 271 PRO A O 1
ATOM 2082 N N . ARG A 1 272 ? 0.731 3.500 -6.945 1.00 91.88 272 ARG A N 1
ATOM 2083 C CA . ARG A 1 272 ? 0.488 4.219 -8.206 1.00 91.88 272 ARG A CA 1
ATOM 2084 C C . ARG A 1 272 ? 0.972 5.663 -8.142 1.00 91.88 272 ARG A C 1
ATOM 2086 O O . ARG A 1 272 ? 1.536 6.149 -9.119 1.00 91.88 272 ARG A O 1
ATOM 2093 N N . ARG A 1 273 ? 0.834 6.335 -6.991 1.00 89.56 273 ARG A N 1
ATOM 2094 C CA . ARG A 1 273 ? 1.356 7.701 -6.782 1.00 89.56 273 ARG A CA 1
ATOM 2095 C C . ARG A 1 273 ? 2.880 7.799 -6.920 1.00 89.56 273 ARG A C 1
ATOM 2097 O O . ARG A 1 273 ? 3.372 8.823 -7.383 1.00 89.56 273 ARG A O 1
ATOM 2104 N N . ILE A 1 274 ? 3.619 6.762 -6.519 1.00 91.94 274 ILE A N 1
ATOM 2105 C CA . ILE A 1 274 ? 5.082 6.701 -6.653 1.00 91.94 274 ILE A CA 1
ATOM 2106 C C . ILE A 1 274 ? 5.447 6.252 -8.072 1.00 91.94 274 ILE A C 1
ATOM 2108 O O . ILE A 1 274 ? 6.255 6.909 -8.725 1.00 91.94 274 ILE A O 1
ATOM 2112 N N . ALA A 1 275 ? 4.800 5.197 -8.583 1.00 93.44 275 ALA A N 1
ATOM 2113 C CA . ALA A 1 275 ? 5.010 4.673 -9.934 1.00 93.44 275 ALA A CA 1
ATOM 2114 C C . ALA A 1 275 ? 4.799 5.741 -11.025 1.00 93.44 275 ALA A C 1
ATOM 2116 O O . ALA A 1 275 ? 5.585 5.823 -11.966 1.00 93.44 275 ALA A O 1
ATOM 2117 N N . ALA A 1 276 ? 3.800 6.617 -10.867 1.00 90.94 276 ALA A N 1
ATOM 2118 C CA . ALA A 1 276 ? 3.532 7.733 -11.777 1.00 90.94 276 ALA A CA 1
ATOM 2119 C C . ALA A 1 276 ? 4.677 8.764 -11.868 1.00 90.94 276 ALA A C 1
ATOM 2121 O O . ALA A 1 276 ? 4.713 9.546 -12.813 1.00 90.94 276 ALA A O 1
ATOM 2122 N N . GLY A 1 277 ? 5.616 8.782 -10.915 1.00 91.44 277 GLY A N 1
ATOM 2123 C CA . GLY A 1 277 ? 6.825 9.610 -10.966 1.00 91.44 277 GLY A CA 1
ATOM 2124 C C . GLY A 1 277 ? 8.047 8.919 -11.582 1.00 91.44 277 GLY A C 1
ATOM 2125 O O . GLY A 1 277 ? 9.061 9.581 -11.806 1.00 91.44 277 GLY A O 1
ATOM 2126 N N . VAL A 1 278 ? 7.985 7.611 -11.858 1.00 94.44 278 VAL A N 1
ATOM 2127 C CA . VAL A 1 278 ? 9.143 6.826 -12.309 1.00 94.44 278 VAL A CA 1
ATOM 2128 C C . VAL A 1 278 ? 9.352 6.968 -13.817 1.00 94.44 278 VAL A C 1
ATOM 2130 O O . VAL A 1 278 ? 8.505 6.598 -14.626 1.00 94.44 278 VAL A O 1
ATOM 2133 N N . SER A 1 279 ? 10.528 7.467 -14.192 1.00 95.81 279 SER A N 1
ATOM 2134 C CA . SER A 1 279 ? 11.069 7.416 -15.553 1.00 95.81 279 SER A CA 1
ATOM 2135 C C . SER A 1 279 ? 12.063 6.265 -15.694 1.00 95.81 279 SER A C 1
ATOM 2137 O O . SER A 1 279 ? 12.788 5.952 -14.745 1.00 95.81 279 SER A O 1
ATOM 2139 N N . PHE A 1 280 ? 12.148 5.662 -16.881 1.00 97.19 280 PHE A N 1
ATOM 2140 C CA . PHE A 1 280 ? 13.079 4.563 -17.150 1.00 97.19 280 PHE A CA 1
ATOM 2141 C C . PHE A 1 280 ? 13.737 4.656 -18.530 1.00 97.19 280 PHE A C 1
ATOM 2143 O O . PHE A 1 280 ? 13.195 5.264 -19.455 1.00 97.19 280 PHE A O 1
ATOM 2150 N N . SER A 1 281 ? 14.895 4.009 -18.666 1.00 96.50 281 SER A N 1
ATOM 2151 C CA . SER A 1 281 ? 15.575 3.763 -19.939 1.00 96.50 281 SER A CA 1
ATOM 2152 C C . SER A 1 281 ? 16.194 2.369 -19.926 1.00 96.50 281 SER A C 1
ATOM 2154 O O . SER A 1 281 ? 17.079 2.096 -19.113 1.00 96.50 281 SER A O 1
ATOM 2156 N N . THR A 1 282 ? 15.731 1.472 -20.803 1.00 96.75 282 THR A N 1
ATOM 2157 C CA . THR A 1 282 ? 16.207 0.072 -20.860 1.00 96.75 282 THR A CA 1
ATOM 2158 C C . THR A 1 282 ? 17.616 -0.073 -21.437 1.00 96.75 282 THR A C 1
ATOM 2160 O O . THR A 1 282 ? 18.163 -1.173 -21.419 1.00 96.75 282 THR A O 1
ATOM 2163 N N . TYR A 1 283 ? 18.211 1.011 -21.945 1.00 95.19 283 TYR A N 1
ATOM 2164 C CA . TYR A 1 283 ? 19.602 1.036 -22.379 1.00 95.19 283 TYR A CA 1
ATOM 2165 C C . TYR A 1 283 ? 20.170 2.466 -22.451 1.00 95.19 283 TYR A C 1
ATOM 2167 O O . TYR A 1 283 ? 19.656 3.323 -23.164 1.00 95.19 283 TYR A O 1
ATOM 2175 N N . GLU A 1 284 ? 21.286 2.705 -21.768 1.00 93.06 284 GLU A N 1
ATOM 2176 C CA . GLU A 1 284 ? 22.129 3.895 -21.854 1.00 93.06 284 GLU A CA 1
ATOM 2177 C C . GLU A 1 284 ? 23.583 3.474 -22.124 1.00 93.06 284 GLU A C 1
ATOM 2179 O O . GLU A 1 284 ? 24.139 2.690 -21.351 1.00 93.06 284 GLU A O 1
ATOM 2184 N N . PRO A 1 285 ? 24.272 4.028 -23.137 1.00 88.38 285 PRO A N 1
ATOM 2185 C CA . PRO A 1 285 ? 25.711 3.808 -23.321 1.00 88.38 285 PRO A CA 1
ATOM 2186 C C . PRO A 1 285 ? 26.564 4.554 -22.280 1.00 88.38 285 PRO A C 1
ATOM 2188 O O . PRO A 1 285 ? 27.726 4.215 -22.063 1.00 88.38 285 PRO A O 1
ATOM 2191 N N . ALA A 1 286 ? 26.007 5.597 -21.655 1.00 89.25 286 ALA A N 1
ATOM 2192 C CA . ALA A 1 286 ? 26.682 6.484 -20.709 1.00 89.25 286 ALA A CA 1
ATOM 2193 C C . ALA A 1 286 ? 25.845 6.661 -19.422 1.00 89.25 286 ALA A C 1
ATOM 2195 O O . ALA A 1 286 ? 25.359 7.766 -19.147 1.00 89.25 286 ALA A O 1
ATOM 2196 N N . PRO A 1 287 ? 25.651 5.587 -18.627 1.00 90.56 287 PRO A N 1
ATOM 2197 C CA . PRO A 1 287 ? 24.813 5.610 -17.424 1.00 90.56 287 PRO A CA 1
ATOM 2198 C C . PRO A 1 287 ? 25.284 6.617 -16.361 1.00 90.56 287 PRO A C 1
ATOM 2200 O O . PRO A 1 287 ? 24.511 6.988 -15.489 1.00 90.56 287 PRO A O 1
ATOM 2203 N N . GLU A 1 288 ? 26.519 7.126 -16.440 1.00 88.38 288 GLU A N 1
ATOM 2204 C CA . GLU A 1 288 ? 27.064 8.176 -15.570 1.00 88.38 288 GLU A CA 1
ATOM 2205 C C . GLU A 1 288 ? 26.388 9.558 -15.697 1.00 88.38 288 GLU A C 1
ATOM 2207 O O . GLU A 1 288 ? 26.687 10.466 -14.910 1.00 88.38 288 GLU A O 1
ATOM 2212 N N . ARG A 1 289 ? 25.494 9.761 -16.673 1.00 85.12 289 ARG A N 1
ATOM 2213 C CA . ARG A 1 289 ? 24.706 10.998 -16.844 1.00 85.12 289 ARG A CA 1
ATOM 2214 C C . ARG A 1 289 ? 23.222 10.686 -17.062 1.00 85.12 289 ARG A C 1
ATOM 2216 O O . ARG A 1 289 ? 22.657 11.099 -18.076 1.00 85.12 289 ARG A O 1
ATOM 2223 N N . PRO A 1 290 ? 22.585 9.971 -16.125 1.00 81.81 290 PRO A N 1
ATOM 2224 C CA . PRO A 1 290 ? 21.247 9.471 -16.340 1.00 81.81 290 PRO A CA 1
ATOM 2225 C C . PRO A 1 290 ? 20.236 10.618 -16.297 1.00 81.81 290 PRO A C 1
ATOM 2227 O O . PRO A 1 290 ? 20.356 11.576 -15.523 1.00 81.81 290 PRO A O 1
ATOM 2230 N N . LEU A 1 291 ? 19.236 10.515 -17.166 1.00 87.19 291 LEU A N 1
ATOM 2231 C CA . LEU A 1 291 ? 18.094 11.426 -17.213 1.00 87.19 291 LEU A CA 1
ATOM 2232 C C . LEU A 1 291 ? 16.812 10.758 -16.683 1.00 87.19 291 LEU A C 1
ATOM 2234 O O . LEU A 1 291 ? 15.822 11.451 -16.463 1.00 87.19 291 LEU A O 1
ATOM 2238 N N . THR A 1 292 ? 16.853 9.446 -16.431 1.00 92.19 292 THR A N 1
ATOM 2239 C CA . THR A 1 292 ? 15.758 8.615 -15.914 1.00 92.19 292 THR A CA 1
ATOM 2240 C C . THR A 1 292 ? 16.056 8.096 -14.505 1.00 92.19 292 THR A C 1
ATOM 2242 O O . THR A 1 292 ? 17.217 8.024 -14.112 1.00 92.19 292 THR A O 1
ATOM 2245 N N . GLY A 1 293 ? 15.021 7.734 -13.739 1.00 93.19 293 GLY A N 1
ATOM 2246 C CA . GLY A 1 293 ? 15.168 7.149 -12.398 1.00 93.19 293 GLY A CA 1
ATOM 2247 C C . GLY A 1 293 ? 15.643 5.691 -12.417 1.00 93.19 293 GLY A C 1
ATOM 2248 O O . GLY A 1 293 ? 16.496 5.308 -11.619 1.00 93.19 293 GLY A O 1
ATOM 2249 N N . LEU A 1 294 ? 15.131 4.898 -13.362 1.00 96.62 294 LEU A N 1
ATOM 2250 C CA . LEU A 1 294 ? 15.623 3.556 -13.678 1.00 96.62 294 LEU A CA 1
ATOM 2251 C C . LEU A 1 294 ? 16.486 3.612 -14.945 1.00 96.62 294 LEU A C 1
ATOM 2253 O O . LEU A 1 294 ? 16.118 4.248 -15.937 1.00 96.62 294 LEU A O 1
ATOM 2257 N N . VAL A 1 295 ? 17.649 2.974 -14.914 1.00 95.75 295 VAL A N 1
ATOM 2258 C CA . VAL A 1 295 ? 18.670 3.050 -15.963 1.00 95.75 295 VAL A CA 1
ATOM 2259 C C . VAL A 1 295 ? 19.262 1.668 -16.159 1.00 95.75 295 VAL A C 1
ATOM 2261 O O . VAL A 1 295 ? 19.710 1.046 -15.200 1.00 95.75 295 VAL A O 1
ATOM 2264 N N . ALA A 1 296 ? 19.308 1.188 -17.394 1.00 96.06 296 ALA A N 1
ATOM 2265 C CA . ALA A 1 296 ? 20.086 0.008 -17.734 1.00 96.06 296 ALA A CA 1
ATOM 2266 C C . ALA A 1 296 ? 21.221 0.356 -18.695 1.00 96.06 296 ALA A C 1
ATOM 2268 O O . ALA A 1 296 ? 21.154 1.329 -19.437 1.00 96.06 296 ALA A O 1
ATOM 2269 N N . THR A 1 297 ? 22.273 -0.446 -18.687 1.00 95.06 297 THR A N 1
ATOM 2270 C CA . THR A 1 297 ? 23.348 -0.450 -19.678 1.00 95.06 297 THR A CA 1
ATOM 2271 C C . THR A 1 297 ? 23.688 -1.899 -20.014 1.00 95.06 297 THR A C 1
ATOM 2273 O O . THR A 1 297 ? 23.307 -2.807 -19.281 1.00 95.06 297 THR A O 1
ATOM 2276 N N . THR A 1 298 ? 24.414 -2.135 -21.099 1.00 94.31 298 THR A N 1
ATOM 2277 C CA . THR A 1 298 ? 24.915 -3.470 -21.439 1.00 94.31 298 THR A CA 1
ATOM 2278 C C . THR A 1 298 ? 26.301 -3.365 -22.047 1.00 94.31 298 THR A C 1
ATOM 2280 O O . THR A 1 298 ? 26.657 -2.325 -22.611 1.00 94.31 298 THR A O 1
ATOM 2283 N N . PHE A 1 299 ? 27.049 -4.454 -21.943 1.00 91.38 299 PHE A N 1
ATOM 2284 C CA . PHE A 1 299 ? 28.317 -4.679 -22.629 1.00 91.38 299 PHE A CA 1
ATOM 2285 C C . PHE A 1 299 ? 28.065 -5.578 -23.856 1.00 91.38 299 PHE A C 1
ATOM 2287 O O . PHE A 1 299 ? 26.983 -6.158 -23.972 1.00 91.38 299 PHE A O 1
ATOM 2294 N N . LEU A 1 300 ? 29.010 -5.642 -24.795 1.00 85.38 300 LEU A N 1
ATOM 2295 C CA . LEU A 1 300 ? 29.036 -6.642 -25.875 1.00 85.38 300 LEU A CA 1
ATOM 2296 C C . LEU A 1 300 ? 29.937 -7.826 -25.513 1.00 85.38 300 LEU A C 1
ATOM 2298 O O . LEU A 1 300 ? 29.617 -8.960 -25.852 1.00 85.38 300 LEU A O 1
ATOM 2302 N N . ASP A 1 301 ? 31.053 -7.557 -24.840 1.00 83.88 301 ASP A N 1
ATOM 2303 C CA . ASP A 1 301 ? 31.903 -8.563 -24.215 1.00 83.88 301 ASP A CA 1
ATOM 2304 C C . ASP A 1 301 ? 31.597 -8.581 -22.711 1.00 83.88 301 ASP A C 1
ATOM 2306 O O . ASP A 1 301 ? 32.175 -7.839 -21.916 1.00 83.88 301 ASP A O 1
ATOM 2310 N N . GLU A 1 302 ? 30.608 -9.394 -22.338 1.00 81.75 302 GLU A N 1
ATOM 2311 C CA . GLU A 1 302 ? 30.126 -9.543 -20.959 1.00 81.75 302 GLU A CA 1
ATOM 2312 C C . GLU A 1 302 ? 31.211 -10.099 -20.013 1.00 81.75 302 GLU A C 1
ATOM 2314 O O . GLU A 1 302 ? 31.190 -9.836 -18.806 1.00 81.75 302 GLU A O 1
ATOM 2319 N N . GLU A 1 303 ? 32.185 -10.839 -20.555 1.00 80.31 303 GLU A N 1
ATOM 2320 C CA . GLU A 1 303 ? 33.254 -11.484 -19.791 1.00 80.31 303 GLU A CA 1
ATOM 2321 C C . GLU A 1 303 ? 34.475 -10.566 -19.603 1.00 80.31 303 GLU A C 1
ATOM 2323 O O . GLU A 1 303 ? 35.085 -10.581 -18.525 1.00 80.31 303 GLU A O 1
ATOM 2328 N N . ALA A 1 304 ? 34.811 -9.721 -20.591 1.00 81.00 304 ALA A N 1
ATOM 2329 C CA . ALA A 1 304 ? 35.972 -8.823 -20.578 1.00 81.00 304 ALA A CA 1
ATOM 2330 C C . ALA A 1 304 ? 36.153 -8.106 -19.230 1.00 81.00 304 ALA A C 1
ATOM 2332 O O . ALA A 1 304 ? 35.222 -7.442 -18.779 1.00 81.00 304 ALA A O 1
ATOM 2333 N N . PRO A 1 305 ? 37.339 -8.113 -18.586 1.00 76.25 305 PRO A N 1
ATOM 2334 C CA . PRO A 1 305 ? 37.546 -7.488 -17.269 1.00 76.25 305 PRO A CA 1
ATOM 2335 C C . PRO A 1 305 ? 37.201 -5.989 -17.171 1.00 76.25 305 PRO A C 1
ATOM 2337 O O . PRO A 1 305 ? 37.033 -5.469 -16.073 1.00 76.25 305 PRO A O 1
ATOM 2340 N N . THR A 1 306 ? 37.084 -5.289 -18.302 1.00 77.75 306 THR A N 1
ATOM 2341 C CA . THR A 1 306 ? 36.674 -3.877 -18.395 1.00 77.75 306 THR A CA 1
ATOM 2342 C C . THR A 1 306 ? 35.158 -3.655 -18.437 1.00 77.75 306 THR A C 1
ATOM 2344 O O . THR A 1 306 ? 34.720 -2.512 -18.327 1.00 77.75 306 THR A O 1
ATOM 2347 N N . ALA A 1 307 ? 34.355 -4.711 -18.595 1.00 84.06 307 ALA A N 1
ATOM 2348 C CA . ALA A 1 307 ? 32.894 -4.678 -18.553 1.00 84.06 307 ALA A CA 1
ATOM 2349 C C . ALA A 1 307 ? 32.389 -4.510 -17.107 1.00 84.06 307 ALA A C 1
ATOM 2351 O O . ALA A 1 307 ? 31.928 -5.459 -16.464 1.00 84.06 307 ALA A O 1
ATOM 2352 N N . ASP A 1 308 ? 32.570 -3.321 -16.531 1.00 87.94 308 ASP A N 1
ATOM 2353 C CA . ASP A 1 308 ? 32.033 -2.992 -15.211 1.00 87.94 308 ASP A CA 1
ATOM 2354 C C . ASP A 1 308 ? 31.464 -1.573 -15.123 1.00 87.94 308 ASP A C 1
ATOM 2356 O O . ASP A 1 308 ? 31.771 -0.692 -15.930 1.00 87.94 308 ASP A O 1
ATOM 2360 N N . LEU A 1 309 ? 30.580 -1.369 -14.147 1.00 88.88 309 LEU A N 1
ATOM 2361 C CA . LEU A 1 309 ? 29.953 -0.080 -13.888 1.00 88.88 309 LEU A CA 1
ATOM 2362 C C . LEU A 1 309 ? 30.954 0.883 -13.220 1.00 88.88 309 LEU A C 1
ATOM 2364 O O . LEU A 1 309 ? 31.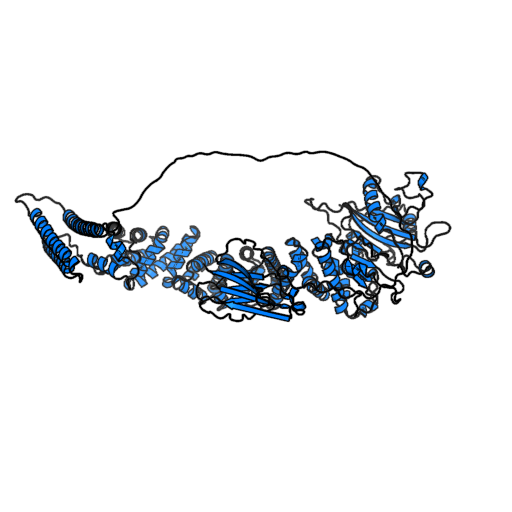635 0.491 -12.269 1.00 88.88 309 LEU A O 1
ATOM 2368 N N . PRO A 1 310 ? 31.027 2.159 -13.653 1.00 87.94 310 PRO A N 1
ATOM 2369 C CA . PRO A 1 310 ? 31.816 3.179 -12.964 1.00 87.94 310 PRO A CA 1
ATOM 2370 C C . PRO A 1 310 ? 31.477 3.259 -11.461 1.00 87.94 310 PRO A C 1
ATOM 2372 O O . PRO A 1 310 ? 30.293 3.346 -11.112 1.00 87.94 310 PRO A O 1
ATOM 2375 N N . PRO A 1 311 ? 32.472 3.253 -10.551 1.00 85.06 311 PRO A N 1
ATOM 2376 C CA . PRO A 1 311 ? 32.232 3.197 -9.105 1.00 85.06 311 PRO A CA 1
ATOM 2377 C C . PRO A 1 311 ? 31.503 4.435 -8.559 1.00 85.06 311 PRO A C 1
ATOM 2379 O O . PRO A 1 311 ? 30.902 4.377 -7.489 1.00 85.06 311 PRO A O 1
ATOM 2382 N N . GLU A 1 312 ? 31.503 5.547 -9.293 1.00 87.44 312 GLU A N 1
ATOM 2383 C CA . GLU A 1 312 ? 30.768 6.770 -8.960 1.00 87.44 312 GLU A CA 1
ATOM 2384 C C . GLU A 1 312 ? 29.244 6.582 -9.047 1.00 87.44 312 GLU A C 1
ATOM 2386 O O . GLU A 1 312 ? 28.500 7.367 -8.461 1.00 87.44 312 GLU A O 1
ATOM 2391 N N . LEU A 1 313 ? 28.754 5.553 -9.751 1.00 87.19 313 LEU A N 1
ATOM 2392 C CA . LEU A 1 313 ? 27.326 5.218 -9.797 1.00 87.19 313 LEU A CA 1
ATOM 2393 C C . LEU A 1 313 ? 26.827 4.689 -8.448 1.00 87.19 313 LEU A C 1
ATOM 2395 O O . LEU A 1 313 ? 25.769 5.109 -7.985 1.00 87.19 313 LEU A O 1
ATOM 2399 N N . ALA A 1 314 ? 27.629 3.856 -7.777 1.00 84.00 314 ALA A N 1
ATOM 2400 C CA . ALA A 1 314 ? 27.342 3.334 -6.438 1.00 84.00 314 ALA A CA 1
ATOM 2401 C C . ALA A 1 314 ? 27.241 4.445 -5.374 1.00 84.00 314 ALA A C 1
ATOM 2403 O O . ALA A 1 314 ? 26.560 4.298 -4.365 1.00 84.00 314 ALA A O 1
ATOM 2404 N N . GLN A 1 315 ? 27.906 5.583 -5.603 1.00 82.88 315 GLN A N 1
ATOM 2405 C CA . GLN A 1 315 ? 27.845 6.756 -4.723 1.00 82.88 315 GLN A CA 1
ATOM 2406 C C . GLN A 1 315 ? 26.583 7.606 -4.939 1.00 82.88 315 GLN A C 1
ATOM 2408 O O . GLN A 1 315 ? 26.304 8.497 -4.141 1.00 82.88 315 GLN A O 1
ATOM 2413 N N . ARG A 1 316 ? 25.838 7.371 -6.027 1.00 82.94 316 ARG A N 1
ATOM 2414 C CA . ARG A 1 316 ? 24.641 8.139 -6.410 1.00 82.94 316 ARG A CA 1
ATOM 2415 C C . ARG A 1 316 ? 23.335 7.389 -6.184 1.00 82.94 316 ARG A C 1
ATOM 2417 O O . ARG A 1 316 ? 22.284 7.961 -6.430 1.00 82.94 316 ARG A O 1
ATOM 2424 N N . GLY A 1 317 ? 23.374 6.122 -5.796 1.00 87.56 317 GLY A N 1
ATOM 2425 C CA . GLY A 1 317 ? 22.188 5.282 -5.688 1.00 87.56 317 GLY A CA 1
ATOM 2426 C C . GLY A 1 317 ? 22.563 3.808 -5.741 1.00 87.56 317 GLY A C 1
ATOM 2427 O O . GLY A 1 317 ? 23.686 3.427 -5.423 1.00 87.56 317 GLY A O 1
ATOM 2428 N N . PHE A 1 318 ? 21.621 2.971 -6.162 1.00 90.50 318 PHE A N 1
ATOM 2429 C CA . PHE A 1 318 ? 21.888 1.554 -6.384 1.00 90.50 318 PHE A CA 1
ATOM 2430 C C . PHE A 1 318 ? 22.496 1.340 -7.768 1.00 90.50 318 PHE A C 1
ATOM 2432 O O . PHE A 1 318 ? 21.882 1.705 -8.770 1.00 90.50 318 PHE A O 1
ATOM 2439 N N . ALA A 1 319 ? 23.664 0.703 -7.825 1.00 91.50 319 ALA A N 1
ATOM 2440 C CA . ALA A 1 319 ? 24.217 0.162 -9.057 1.00 91.50 319 ALA A CA 1
ATOM 2441 C C . ALA A 1 319 ? 24.346 -1.371 -8.947 1.00 91.50 319 ALA A C 1
ATOM 2443 O O . ALA A 1 319 ? 24.589 -1.907 -7.869 1.00 91.50 319 ALA A O 1
ATOM 2444 N N . CYS A 1 320 ? 24.162 -2.107 -10.041 1.00 91.06 320 CYS A N 1
ATOM 2445 C CA . CYS A 1 320 ? 24.352 -3.559 -10.040 1.00 91.06 320 CYS A CA 1
ATOM 2446 C C . CYS A 1 320 ? 24.811 -4.054 -11.408 1.00 91.06 320 CYS A C 1
ATOM 2448 O O . CYS A 1 320 ? 24.120 -3.859 -12.405 1.00 91.06 320 CYS A O 1
ATOM 2450 N N . ASN A 1 321 ? 25.964 -4.718 -11.465 1.00 92.38 321 ASN A N 1
ATOM 2451 C CA . ASN A 1 321 ? 26.413 -5.391 -12.675 1.00 92.38 321 ASN A CA 1
ATOM 2452 C C . ASN A 1 321 ? 25.997 -6.866 -12.636 1.00 92.38 321 ASN A C 1
ATOM 2454 O O . ASN A 1 321 ? 26.541 -7.639 -11.851 1.00 92.38 321 ASN A O 1
ATOM 2458 N N . THR A 1 322 ? 25.033 -7.248 -13.476 1.00 91.50 322 THR A N 1
ATOM 2459 C CA . THR A 1 322 ? 24.468 -8.609 -13.489 1.00 91.50 322 THR A CA 1
ATOM 2460 C C . THR A 1 322 ? 25.299 -9.593 -14.314 1.00 91.50 322 THR A C 1
ATOM 2462 O O . THR A 1 322 ? 25.028 -10.789 -14.269 1.00 91.50 322 THR A O 1
ATOM 2465 N N . PHE A 1 323 ? 26.290 -9.113 -15.075 1.00 89.94 323 PHE A N 1
ATOM 2466 C CA . PHE A 1 323 ? 27.208 -9.936 -15.874 1.00 89.94 323 PHE A CA 1
ATOM 2467 C C . PHE A 1 323 ? 28.402 -10.462 -15.060 1.00 89.94 323 PHE A C 1
ATOM 2469 O O . PHE A 1 323 ? 29.144 -11.326 -15.519 1.00 89.94 323 PHE A O 1
ATOM 2476 N N . ARG A 1 324 ? 28.597 -9.959 -13.835 1.00 85.50 324 ARG A N 1
ATOM 2477 C CA . ARG A 1 324 ? 29.621 -10.449 -12.901 1.00 85.50 324 ARG A CA 1
ATOM 2478 C C . ARG A 1 324 ? 29.054 -11.494 -11.959 1.00 85.50 324 ARG A C 1
ATOM 2480 O O . ARG A 1 324 ? 27.847 -11.545 -11.737 1.00 85.50 324 ARG A O 1
ATOM 2487 N N . ASP A 1 325 ? 29.946 -12.317 -11.402 1.00 66.00 325 ASP A N 1
ATOM 2488 C CA . ASP A 1 325 ? 29.569 -13.331 -10.420 1.00 66.00 325 ASP A CA 1
ATOM 2489 C C . ASP A 1 325 ? 28.756 -12.687 -9.291 1.00 66.00 325 ASP A C 1
ATOM 2491 O O . ASP A 1 325 ? 29.213 -11.767 -8.607 1.00 66.00 325 ASP A O 1
ATOM 2495 N N . ALA A 1 326 ? 27.538 -13.195 -9.113 1.00 52.34 326 ALA A N 1
ATOM 2496 C CA . ALA A 1 326 ? 26.554 -12.667 -8.190 1.00 52.34 326 ALA A CA 1
ATOM 2497 C C . ALA A 1 326 ? 27.058 -12.662 -6.740 1.00 52.34 326 ALA A C 1
ATOM 2499 O O . ALA A 1 326 ? 26.561 -11.858 -5.953 1.00 52.34 326 ALA A O 1
ATOM 2500 N N . SER A 1 327 ? 28.044 -13.498 -6.382 1.00 53.38 327 SER A N 1
ATOM 2501 C CA . SER A 1 327 ? 28.729 -13.447 -5.078 1.00 53.38 327 SER A CA 1
ATOM 2502 C C . SER A 1 327 ? 29.287 -12.050 -4.752 1.00 53.38 327 SER A C 1
ATOM 2504 O O . SER A 1 327 ? 29.301 -11.641 -3.592 1.00 53.38 327 SER A O 1
ATOM 2506 N N . ASN A 1 328 ? 29.652 -11.291 -5.789 1.00 52.75 328 ASN A N 1
ATOM 2507 C CA . ASN A 1 328 ? 30.143 -9.923 -5.738 1.00 52.75 328 ASN A CA 1
ATOM 2508 C C . ASN A 1 328 ? 29.197 -8.985 -6.510 1.00 52.75 328 ASN A C 1
ATOM 2510 O O . ASN A 1 328 ? 29.590 -8.429 -7.537 1.00 52.75 328 ASN A O 1
ATOM 2514 N N . TYR A 1 329 ? 27.968 -8.762 -6.015 1.00 54.44 329 TYR A N 1
ATOM 2515 C CA . TYR A 1 329 ? 27.126 -7.642 -6.476 1.00 54.44 329 TYR A CA 1
ATOM 2516 C C . TYR A 1 329 ? 27.966 -6.350 -6.484 1.00 54.44 329 TYR A C 1
ATOM 2518 O O . TYR A 1 329 ? 28.337 -5.832 -5.429 1.00 54.44 329 TYR A O 1
ATOM 2526 N N . GLY A 1 330 ? 28.336 -5.878 -7.679 1.00 50.28 330 GLY A N 1
ATOM 2527 C CA . GLY A 1 330 ? 29.524 -5.040 -7.864 1.00 50.28 330 GLY A CA 1
ATOM 2528 C C . GLY A 1 330 ? 29.546 -3.771 -7.010 1.00 50.28 330 GLY A C 1
ATOM 2529 O O . GLY A 1 330 ? 28.818 -2.825 -7.294 1.00 50.28 330 GLY A O 1
ATOM 2530 N N . ARG A 1 331 ? 30.415 -3.748 -5.985 1.00 52.81 331 ARG A N 1
ATOM 2531 C CA . ARG A 1 331 ? 30.761 -2.601 -5.109 1.00 52.81 331 ARG A CA 1
ATOM 2532 C C . ARG A 1 331 ? 29.609 -1.878 -4.397 1.00 52.81 331 ARG A C 1
ATOM 2534 O O . ARG A 1 331 ? 29.868 -0.904 -3.691 1.00 52.81 331 ARG A O 1
ATOM 2541 N N . CYS A 1 332 ? 28.370 -2.327 -4.540 1.00 55.84 332 CYS A N 1
ATOM 2542 C CA . CYS A 1 332 ? 27.215 -1.630 -3.997 1.00 55.84 332 CYS A CA 1
ATOM 2543 C C . CYS A 1 332 ? 26.776 -2.279 -2.696 1.00 55.84 332 CYS A C 1
ATOM 2545 O O . CYS A 1 332 ? 26.403 -3.449 -2.665 1.00 55.84 332 CYS A O 1
ATOM 2547 N N . GLN A 1 333 ? 26.789 -1.495 -1.619 1.00 62.25 333 GLN A N 1
ATOM 2548 C CA . GLN A 1 333 ? 26.032 -1.862 -0.433 1.00 62.25 333 GLN A CA 1
ATOM 2549 C C . GLN A 1 333 ? 24.551 -1.838 -0.833 1.00 62.25 333 GLN A C 1
ATOM 2551 O O . GLN A 1 333 ? 24.077 -0.781 -1.267 1.00 62.25 333 GLN A O 1
ATOM 2556 N N . PRO A 1 334 ? 23.819 -2.964 -0.749 1.00 67.25 334 PRO A N 1
ATOM 2557 C CA . PRO A 1 334 ? 22.386 -2.927 -0.982 1.00 67.25 334 PRO A CA 1
ATOM 2558 C C . PRO A 1 334 ? 21.761 -1.953 0.026 1.00 67.25 334 PRO A C 1
ATOM 2560 O O . PRO A 1 334 ? 22.240 -1.867 1.165 1.00 67.25 334 PRO A O 1
ATOM 2563 N N . PRO A 1 335 ? 20.719 -1.190 -0.356 1.00 71.69 335 PRO A N 1
ATOM 2564 C CA . PRO A 1 335 ? 19.997 -0.380 0.616 1.00 71.69 335 PRO A CA 1
ATOM 2565 C C . PRO A 1 335 ? 19.539 -1.294 1.764 1.00 71.69 335 PRO A C 1
ATOM 2567 O O . PRO A 1 335 ? 19.103 -2.413 1.481 1.00 71.69 335 PRO A O 1
ATOM 2570 N N . PRO A 1 336 ? 19.648 -0.860 3.037 1.00 72.81 336 PRO A N 1
ATOM 2571 C CA . PRO A 1 336 ? 19.329 -1.705 4.183 1.00 72.81 336 PRO A CA 1
ATOM 2572 C C . PRO A 1 336 ? 17.923 -2.271 4.006 1.00 72.81 336 PRO A C 1
ATOM 2574 O O . PRO A 1 336 ? 16.967 -1.515 3.823 1.00 72.81 336 PRO A O 1
ATOM 2577 N N . GLU A 1 337 ? 17.830 -3.599 3.959 1.00 65.88 337 GLU A N 1
ATOM 2578 C CA . GLU A 1 337 ? 16.651 -4.249 3.402 1.00 65.88 337 GLU A CA 1
ATOM 2579 C C . GLU A 1 337 ? 15.424 -4.032 4.281 1.00 65.88 337 GLU A C 1
ATOM 2581 O O . GLU A 1 337 ? 15.390 -4.385 5.460 1.00 65.88 337 GLU A O 1
ATOM 2586 N N . GLN A 1 338 ? 14.411 -3.434 3.664 1.00 77.00 338 GLN A N 1
ATOM 2587 C CA . GLN A 1 338 ? 13.142 -3.090 4.280 1.00 77.00 338 GLN A CA 1
ATOM 2588 C C . GLN A 1 338 ? 12.101 -4.181 4.000 1.00 77.00 338 GLN A C 1
ATOM 2590 O O . GLN A 1 338 ? 12.149 -4.884 2.984 1.00 77.00 338 GLN A O 1
ATOM 2595 N N . GLY A 1 339 ? 11.158 -4.340 4.927 1.00 87.81 339 GLY A N 1
ATOM 2596 C CA . GLY A 1 339 ? 10.107 -5.353 4.859 1.00 87.81 339 GLY A CA 1
ATOM 2597 C C . GLY A 1 339 ? 9.205 -5.202 3.633 1.00 87.81 339 GLY A C 1
ATOM 2598 O O . GLY A 1 339 ? 8.802 -6.216 3.062 1.00 87.81 339 GLY A O 1
ATOM 2599 N N . TYR A 1 340 ? 8.946 -3.966 3.189 1.00 93.94 340 TYR A N 1
ATOM 2600 C CA . TYR A 1 340 ? 8.100 -3.671 2.029 1.00 93.94 340 TYR A CA 1
ATOM 2601 C C . TYR A 1 340 ? 8.540 -4.400 0.762 1.00 93.94 340 TYR A C 1
ATOM 2603 O O . TYR A 1 340 ? 7.761 -5.158 0.179 1.00 93.94 340 TYR A O 1
ATOM 2611 N N . ALA A 1 341 ? 9.792 -4.202 0.345 1.00 94.12 341 ALA A N 1
ATOM 2612 C CA . ALA A 1 341 ? 10.256 -4.712 -0.938 1.00 94.12 341 ALA A CA 1
ATOM 2613 C C . ALA A 1 341 ? 10.264 -6.249 -0.964 1.00 94.12 341 ALA A C 1
ATOM 2615 O O . ALA A 1 341 ? 9.762 -6.853 -1.911 1.00 94.12 341 ALA A O 1
ATOM 2616 N N . ARG A 1 342 ? 10.740 -6.885 0.117 1.00 93.69 342 ARG A N 1
ATOM 2617 C CA . ARG A 1 342 ? 10.716 -8.350 0.271 1.00 93.69 342 ARG A CA 1
ATOM 2618 C C . ARG A 1 342 ? 9.296 -8.915 0.217 1.00 93.69 342 ARG A C 1
ATOM 2620 O O . ARG A 1 342 ? 9.064 -9.902 -0.475 1.00 93.69 342 ARG A O 1
ATOM 2627 N N . ARG A 1 343 ? 8.344 -8.292 0.921 1.00 93.50 343 ARG A N 1
ATOM 2628 C CA . ARG A 1 343 ? 6.942 -8.737 0.976 1.00 93.50 343 ARG A CA 1
ATOM 2629 C C . ARG A 1 343 ? 6.282 -8.713 -0.400 1.00 93.50 343 ARG A C 1
ATOM 2631 O O . ARG A 1 343 ? 5.716 -9.720 -0.811 1.00 93.50 343 ARG A O 1
ATOM 2638 N N . LEU A 1 344 ? 6.383 -7.593 -1.112 1.00 96.25 344 LEU A N 1
ATOM 2639 C CA . LEU A 1 344 ? 5.774 -7.408 -2.434 1.00 96.25 344 LEU A CA 1
ATOM 2640 C C . LEU A 1 344 ? 6.371 -8.375 -3.470 1.00 96.25 344 LEU A C 1
ATOM 2642 O O . LEU A 1 344 ? 5.630 -9.006 -4.223 1.00 96.25 344 LEU A O 1
ATOM 2646 N N . VAL A 1 345 ? 7.694 -8.570 -3.455 1.00 96.81 345 VAL A N 1
ATOM 2647 C CA . VAL A 1 345 ? 8.367 -9.540 -4.334 1.00 96.81 345 VAL A CA 1
ATOM 2648 C C . VAL A 1 345 ? 7.973 -10.984 -4.002 1.00 96.81 345 VAL A C 1
ATOM 2650 O O . VAL A 1 345 ? 7.775 -11.780 -4.918 1.00 96.81 345 VAL A O 1
ATOM 2653 N N . ALA A 1 346 ? 7.799 -11.330 -2.723 1.00 95.75 346 ALA A N 1
ATOM 2654 C CA . ALA A 1 346 ? 7.333 -12.656 -2.318 1.00 95.75 346 ALA A CA 1
ATOM 2655 C C . ALA A 1 346 ? 5.887 -12.941 -2.770 1.00 95.75 346 ALA A C 1
ATOM 2657 O O . ALA A 1 346 ? 5.604 -14.053 -3.211 1.00 95.75 346 ALA A O 1
ATOM 2658 N N . LEU A 1 347 ? 4.990 -11.948 -2.720 1.00 95.25 347 LEU A N 1
ATOM 2659 C CA . LEU A 1 347 ? 3.621 -12.076 -3.242 1.00 95.25 347 LEU A CA 1
ATOM 2660 C C . LEU A 1 347 ? 3.613 -12.281 -4.768 1.00 95.25 347 LEU A C 1
ATOM 2662 O O . LEU A 1 347 ? 2.936 -13.179 -5.261 1.00 95.25 347 LEU A O 1
ATOM 2666 N N . ALA A 1 348 ? 4.437 -11.537 -5.513 1.00 97.44 348 ALA A N 1
ATOM 2667 C CA . ALA A 1 348 ? 4.565 -11.697 -6.965 1.00 97.44 348 ALA A CA 1
ATOM 2668 C C . ALA A 1 348 ? 5.177 -13.060 -7.349 1.00 97.44 348 ALA A C 1
ATOM 2670 O O . ALA A 1 348 ? 4.711 -13.739 -8.267 1.00 97.44 348 ALA A O 1
ATOM 2671 N N . ALA A 1 349 ? 6.172 -13.526 -6.589 1.00 97.25 349 ALA A N 1
ATOM 2672 C CA . ALA A 1 349 ? 6.715 -14.877 -6.721 1.00 97.25 349 ALA A CA 1
ATOM 2673 C C . ALA A 1 349 ? 5.679 -15.975 -6.397 1.00 97.25 349 ALA A C 1
ATOM 2675 O 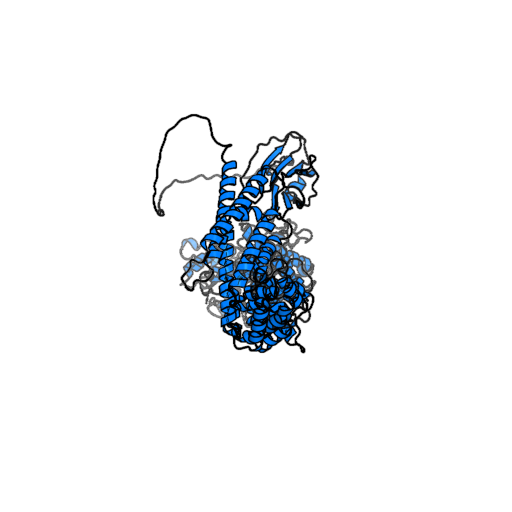O . ALA A 1 349 ? 5.797 -17.082 -6.914 1.00 97.25 349 ALA A O 1
ATOM 2676 N N . ALA A 1 350 ? 4.653 -15.674 -5.595 1.00 96.38 350 ALA A N 1
ATOM 2677 C CA . ALA A 1 350 ? 3.525 -16.562 -5.297 1.00 96.38 350 ALA A CA 1
ATOM 2678 C C . ALA A 1 350 ? 2.328 -16.417 -6.266 1.00 96.38 350 ALA A C 1
ATOM 2680 O O . ALA A 1 350 ? 1.338 -17.127 -6.105 1.00 96.38 350 ALA A O 1
ATOM 2681 N N . ASN A 1 351 ? 2.423 -15.535 -7.271 1.00 96.31 351 ASN A N 1
ATOM 2682 C CA . ASN A 1 351 ? 1.348 -15.163 -8.205 1.00 96.31 351 ASN A CA 1
ATOM 2683 C C . ASN A 1 351 ? 0.122 -14.483 -7.550 1.00 96.31 351 ASN A C 1
ATOM 2685 O O . ASN A 1 351 ? -0.973 -14.512 -8.110 1.00 96.31 351 ASN A O 1
ATOM 2689 N N . ASP A 1 352 ? 0.286 -13.871 -6.371 1.00 95.06 352 ASP A N 1
ATOM 2690 C CA . ASP A 1 352 ? -0.789 -13.192 -5.627 1.00 95.06 352 ASP A CA 1
ATOM 2691 C C . ASP A 1 352 ? -0.955 -11.725 -6.073 1.00 95.06 352 ASP A C 1
ATOM 2693 O O . ASP A 1 352 ? -0.726 -10.776 -5.316 1.00 95.06 352 ASP A O 1
ATOM 2697 N N . TRP A 1 353 ? -1.308 -11.533 -7.347 1.00 95.19 353 TRP A N 1
ATOM 2698 C CA . TRP A 1 353 ? -1.501 -10.203 -7.937 1.00 95.19 353 TRP A CA 1
ATOM 2699 C C . TRP A 1 353 ? -2.725 -9.475 -7.368 1.00 95.19 353 TRP A C 1
ATOM 2701 O O . TRP A 1 353 ? -2.645 -8.274 -7.120 1.00 95.19 353 TRP A O 1
ATOM 2711 N N . ASP A 1 354 ? -3.804 -10.197 -7.050 1.00 91.75 354 ASP A N 1
ATOM 2712 C CA . ASP A 1 354 ? -4.980 -9.639 -6.365 1.00 91.75 354 ASP A CA 1
ATOM 2713 C C . ASP A 1 354 ? -4.619 -9.122 -4.958 1.00 91.75 354 ASP A C 1
ATOM 2715 O O . ASP A 1 354 ? -5.037 -8.031 -4.552 1.00 91.75 354 ASP A O 1
ATOM 2719 N N . GLY A 1 355 ? -3.798 -9.871 -4.210 1.00 89.88 355 GLY A N 1
ATOM 2720 C CA . GLY A 1 355 ? -3.274 -9.456 -2.911 1.00 89.88 355 GLY A CA 1
ATOM 2721 C C . GLY A 1 355 ? -2.374 -8.223 -3.000 1.00 89.88 355 GLY A C 1
ATOM 2722 O O . GLY A 1 355 ? -2.488 -7.329 -2.155 1.00 89.88 355 GLY A O 1
ATOM 2723 N N . ILE A 1 356 ? -1.538 -8.137 -4.042 1.00 94.19 356 ILE A N 1
ATOM 2724 C CA . ILE A 1 356 ? -0.733 -6.947 -4.361 1.00 94.19 356 ILE A CA 1
ATOM 2725 C C . ILE A 1 356 ? -1.635 -5.752 -4.679 1.00 94.19 356 ILE A C 1
ATOM 2727 O O . ILE A 1 356 ? -1.462 -4.698 -4.074 1.00 94.19 356 ILE A O 1
ATOM 2731 N N . ASP A 1 357 ? -2.617 -5.889 -5.569 1.00 93.94 357 ASP A N 1
ATOM 2732 C CA . ASP A 1 357 ? -3.469 -4.769 -5.985 1.00 93.94 357 ASP A CA 1
ATOM 2733 C C . ASP A 1 357 ? -4.373 -4.264 -4.855 1.00 93.94 357 ASP A C 1
ATOM 2735 O O . ASP A 1 357 ? -4.540 -3.051 -4.696 1.00 93.94 357 ASP A O 1
ATOM 2739 N N . SER A 1 358 ? -4.877 -5.162 -4.004 1.00 88.50 358 SER A N 1
ATOM 2740 C CA . SER A 1 358 ? -5.567 -4.806 -2.758 1.00 88.50 358 SER A CA 1
ATOM 2741 C C . SER A 1 358 ? -4.665 -3.981 -1.827 1.00 88.50 358 SER A C 1
ATOM 2743 O O . SER A 1 358 ? -5.076 -2.936 -1.313 1.00 88.50 358 SER A O 1
ATOM 2745 N N . LEU A 1 359 ? -3.414 -4.413 -1.643 1.00 90.94 359 LEU A N 1
ATOM 2746 C CA . LEU A 1 359 ? -2.433 -3.757 -0.780 1.00 90.94 359 LEU A CA 1
ATOM 2747 C C . LEU A 1 359 ? -1.986 -2.391 -1.329 1.00 90.94 359 LEU A C 1
ATOM 2749 O O . LEU A 1 359 ? -1.986 -1.407 -0.590 1.00 90.94 359 LEU A O 1
ATOM 2753 N N . LEU A 1 360 ? -1.664 -2.300 -2.622 1.00 92.69 360 LEU A N 1
ATOM 2754 C CA . LEU A 1 360 ? -1.286 -1.044 -3.278 1.00 92.69 360 LEU A CA 1
ATOM 2755 C C . LEU A 1 360 ? -2.446 -0.038 -3.277 1.00 92.69 360 LEU A C 1
ATOM 2757 O O . LEU A 1 360 ? -2.225 1.137 -2.993 1.00 92.69 360 LEU A O 1
ATOM 2761 N N . THR A 1 361 ? -3.688 -0.490 -3.485 1.00 89.81 361 THR A N 1
ATOM 2762 C CA . THR A 1 361 ? -4.882 0.374 -3.417 1.00 89.81 361 THR A CA 1
ATOM 2763 C C . THR A 1 361 ? -5.092 0.955 -2.014 1.00 89.81 361 THR A C 1
ATOM 2765 O O . THR A 1 361 ? -5.367 2.151 -1.878 1.00 89.81 361 THR A O 1
ATOM 2768 N N . ALA A 1 362 ? -4.904 0.155 -0.959 1.00 87.38 362 ALA A N 1
ATOM 2769 C CA . ALA A 1 362 ? -4.965 0.643 0.420 1.00 87.38 362 ALA A CA 1
ATOM 2770 C C . ALA A 1 362 ? -3.863 1.687 0.711 1.00 87.38 362 ALA A C 1
ATOM 2772 O O . ALA A 1 362 ? -4.125 2.708 1.350 1.00 87.38 362 ALA A O 1
ATOM 2773 N N . LEU A 1 363 ? -2.648 1.483 0.186 1.00 89.69 363 LEU A N 1
ATOM 2774 C CA . LEU A 1 363 ? -1.535 2.431 0.329 1.00 89.69 363 LEU A CA 1
ATOM 2775 C C . LEU A 1 363 ? -1.764 3.743 -0.452 1.00 89.69 363 LEU A C 1
ATOM 2777 O O . LEU A 1 363 ? -1.511 4.835 0.063 1.00 89.69 363 LEU A O 1
ATOM 2781 N N . ASP A 1 364 ? -2.277 3.671 -1.682 1.00 88.12 364 ASP A N 1
ATOM 2782 C CA . ASP A 1 364 ? -2.585 4.859 -2.486 1.00 88.12 364 ASP A CA 1
ATOM 2783 C C . ASP A 1 364 ? -3.758 5.671 -1.920 1.00 88.12 364 ASP A C 1
ATOM 2785 O O . ASP A 1 364 ? -3.804 6.887 -2.124 1.00 88.12 364 ASP A O 1
ATOM 2789 N N . THR A 1 365 ? -4.688 5.041 -1.196 1.00 87.25 365 THR A N 1
ATOM 2790 C CA . THR A 1 365 ? -5.844 5.714 -0.578 1.00 87.25 365 THR A CA 1
ATOM 2791 C C . THR A 1 365 ? -5.407 6.652 0.552 1.00 87.25 365 THR A C 1
ATOM 2793 O O . THR A 1 365 ? -5.788 7.824 0.558 1.00 87.25 365 THR A O 1
ATOM 2796 N N . GLU A 1 366 ? -4.515 6.198 1.437 1.00 83.00 366 GLU A N 1
ATOM 2797 C CA . GLU A 1 366 ? -4.006 6.994 2.569 1.00 83.00 366 GLU A CA 1
ATOM 2798 C C . GLU A 1 366 ? -3.013 8.107 2.167 1.00 83.00 366 GLU A C 1
ATOM 2800 O O . GLU A 1 366 ? -2.671 8.966 2.983 1.00 83.00 366 GLU A O 1
ATOM 2805 N N . GLY A 1 367 ? -2.563 8.144 0.905 1.00 80.62 367 GLY A N 1
ATOM 2806 C CA . GLY A 1 367 ? -1.726 9.229 0.372 1.00 80.62 367 GLY A CA 1
ATOM 2807 C C . GLY A 1 367 ? -0.334 9.315 1.000 1.00 80.62 367 GLY A C 1
ATOM 2808 O O . GLY A 1 367 ? 0.174 10.406 1.264 1.00 80.62 367 GLY A O 1
ATOM 2809 N N . LEU A 1 368 ? 0.248 8.149 1.258 1.00 79.06 368 LEU A N 1
ATOM 2810 C CA . LEU A 1 368 ? 1.436 7.947 2.079 1.00 79.06 368 LEU A CA 1
ATOM 2811 C C . LEU A 1 368 ? 2.736 8.368 1.390 1.00 79.06 368 LEU A C 1
ATOM 2813 O O . LEU A 1 368 ? 2.824 8.442 0.162 1.00 79.06 368 LEU A O 1
ATOM 2817 N N . LYS A 1 369 ? 3.775 8.619 2.192 1.00 86.06 369 LYS A N 1
ATOM 2818 C CA . LYS A 1 369 ? 5.127 8.881 1.692 1.00 86.06 369 LYS A CA 1
ATOM 2819 C C . LYS A 1 369 ? 5.913 7.576 1.606 1.00 86.06 369 LYS A C 1
ATOM 2821 O O . LYS A 1 369 ? 5.679 6.635 2.357 1.00 86.06 369 LYS A O 1
ATOM 2826 N N . ALA A 1 370 ? 6.934 7.573 0.751 1.00 83.81 370 ALA A N 1
ATOM 2827 C CA . ALA A 1 370 ? 7.886 6.470 0.609 1.00 83.81 370 ALA A CA 1
ATOM 2828 C C . ALA A 1 370 ? 8.486 5.982 1.949 1.00 83.81 370 ALA A C 1
ATOM 2830 O O . ALA A 1 370 ? 8.715 4.791 2.119 1.00 83.81 370 ALA A O 1
ATOM 2831 N N . ALA A 1 371 ? 8.699 6.892 2.908 1.00 84.38 371 ALA A N 1
ATOM 2832 C CA . ALA A 1 371 ? 9.247 6.576 4.229 1.00 84.38 371 ALA A CA 1
ATOM 2833 C C . ALA A 1 371 ? 8.287 5.790 5.148 1.00 84.38 371 ALA A C 1
ATOM 2835 O O . ALA A 1 371 ? 8.749 5.126 6.073 1.00 84.38 371 ALA A O 1
ATOM 2836 N N . ASP A 1 372 ? 6.975 5.850 4.897 1.00 89.50 372 ASP A N 1
ATOM 2837 C CA . ASP A 1 372 ? 5.948 5.271 5.776 1.00 89.50 372 ASP A CA 1
ATOM 2838 C C . ASP A 1 372 ? 5.653 3.798 5.418 1.00 89.50 372 ASP A C 1
ATOM 2840 O O . ASP A 1 372 ? 5.189 3.020 6.255 1.00 89.50 372 ASP A O 1
ATOM 2844 N N . LEU A 1 373 ? 5.954 3.397 4.174 1.00 90.75 373 LEU A N 1
ATOM 2845 C CA . LEU A 1 373 ? 5.607 2.094 3.586 1.00 90.75 373 LEU A CA 1
ATOM 2846 C C . LEU A 1 373 ? 6.025 0.898 4.454 1.00 90.75 373 LEU A C 1
ATOM 2848 O O . LEU A 1 373 ? 5.293 -0.085 4.570 1.00 90.75 373 LEU A O 1
ATOM 2852 N N . ASP A 1 374 ? 7.187 0.991 5.096 1.00 89.56 374 ASP A N 1
ATOM 2853 C CA . ASP A 1 374 ? 7.780 -0.118 5.839 1.00 89.56 374 ASP A CA 1
ATOM 2854 C C . ASP A 1 374 ? 7.145 -0.344 7.223 1.00 89.56 374 ASP A C 1
ATOM 2856 O O . ASP A 1 374 ? 7.111 -1.464 7.738 1.00 89.56 374 ASP A O 1
ATOM 2860 N N . GLN A 1 375 ? 6.582 0.708 7.827 1.00 89.69 375 GLN A N 1
ATOM 2861 C CA . GLN A 1 375 ? 5.767 0.589 9.043 1.00 89.69 375 GLN A CA 1
ATOM 2862 C C . GLN A 1 375 ? 4.422 -0.072 8.723 1.00 89.69 375 GLN A C 1
ATOM 2864 O O . GLN A 1 375 ? 3.937 -0.923 9.468 1.00 89.69 375 GLN A O 1
ATOM 2869 N N . LEU A 1 376 ? 3.856 0.250 7.564 1.00 89.50 376 LEU A N 1
ATOM 2870 C CA . LEU A 1 376 ? 2.557 -0.255 7.133 1.00 89.50 376 LEU A CA 1
ATOM 2871 C C . LEU A 1 376 ? 2.617 -1.703 6.650 1.00 89.50 376 LEU A C 1
ATOM 2873 O O . LEU A 1 376 ? 1.681 -2.459 6.881 1.00 89.50 376 LEU A O 1
ATOM 2877 N N . ILE A 1 377 ? 3.741 -2.155 6.097 1.00 91.44 377 ILE A N 1
ATOM 2878 C CA . ILE A 1 377 ? 3.924 -3.581 5.792 1.00 91.44 377 ILE A CA 1
ATOM 2879 C C . ILE A 1 377 ? 4.065 -4.429 7.057 1.00 91.44 377 ILE A C 1
ATOM 2881 O O . ILE A 1 377 ? 3.596 -5.563 7.072 1.00 91.44 377 ILE A O 1
ATOM 2885 N N . LYS A 1 378 ? 4.573 -3.879 8.169 1.00 90.81 378 LYS A N 1
ATOM 2886 C CA . LYS A 1 378 ? 4.469 -4.556 9.477 1.00 90.81 378 LYS A CA 1
ATOM 2887 C C . LYS A 1 378 ? 3.008 -4.705 9.915 1.00 90.81 378 LYS A C 1
ATOM 2889 O O . LYS A 1 378 ? 2.673 -5.691 10.566 1.00 90.81 378 LYS A O 1
ATOM 2894 N N . ILE A 1 379 ? 2.130 -3.780 9.518 1.00 91.69 379 ILE A N 1
ATOM 2895 C CA . ILE A 1 379 ? 0.681 -3.887 9.732 1.00 91.69 379 ILE A CA 1
ATOM 2896 C C . ILE A 1 379 ? 0.046 -4.908 8.775 1.00 91.69 379 ILE A C 1
ATOM 2898 O O . ILE A 1 379 ? -0.719 -5.741 9.250 1.00 91.69 379 ILE A O 1
ATOM 2902 N N . ASP A 1 380 ? 0.390 -4.933 7.481 1.00 90.75 380 ASP A N 1
ATOM 2903 C CA . ASP A 1 380 ? -0.069 -5.990 6.555 1.00 90.75 380 ASP A CA 1
ATOM 2904 C C . ASP A 1 380 ? 0.374 -7.384 7.018 1.00 90.75 380 ASP A C 1
ATOM 2906 O O . ASP A 1 380 ? -0.429 -8.315 7.010 1.00 90.75 380 ASP A O 1
ATOM 2910 N N . HIS A 1 381 ? 1.618 -7.529 7.483 1.00 90.00 381 HIS A N 1
ATOM 2911 C CA . HIS A 1 381 ? 2.121 -8.765 8.080 1.00 90.00 381 HIS A CA 1
ATOM 2912 C C . HIS A 1 381 ? 1.329 -9.144 9.329 1.00 90.00 381 HIS A C 1
ATOM 2914 O O . HIS A 1 381 ? 0.926 -10.293 9.454 1.00 90.00 381 HIS A O 1
ATOM 2920 N N . LEU A 1 382 ? 1.056 -8.196 10.229 1.00 91.06 382 LEU A N 1
ATOM 2921 C CA . LEU A 1 382 ? 0.265 -8.435 11.436 1.00 91.06 382 LEU A CA 1
ATOM 2922 C C . LEU A 1 382 ? -1.178 -8.858 11.100 1.00 91.06 382 LEU A C 1
ATOM 2924 O O . LEU A 1 382 ? -1.686 -9.803 11.698 1.00 91.06 382 LEU A O 1
ATOM 2928 N N . VAL A 1 383 ? -1.819 -8.232 10.109 1.00 91.50 383 VAL A N 1
ATOM 2929 C CA . VAL A 1 383 ? -3.154 -8.629 9.625 1.00 91.50 383 VAL A CA 1
ATOM 2930 C C . VAL A 1 383 ? -3.106 -10.001 8.938 1.00 91.50 383 VAL A C 1
ATOM 2932 O O . VAL A 1 383 ? -3.944 -10.858 9.212 1.00 91.50 383 VAL A O 1
ATOM 2935 N N . THR A 1 384 ? -2.106 -10.252 8.094 1.00 89.56 384 THR A N 1
ATOM 2936 C CA . THR A 1 384 ? -1.947 -11.525 7.372 1.00 89.56 384 THR A CA 1
ATOM 2937 C C . THR A 1 384 ? -1.657 -12.681 8.323 1.00 89.56 384 THR A C 1
ATOM 2939 O O . THR A 1 384 ? -2.295 -13.719 8.204 1.00 89.56 384 THR A O 1
ATOM 2942 N N . ALA A 1 385 ? -0.745 -12.509 9.282 1.00 89.56 385 ALA A N 1
ATOM 2943 C CA . ALA A 1 385 ? -0.407 -13.507 10.295 1.00 89.56 385 ALA A CA 1
ATOM 2944 C C . ALA A 1 385 ? -1.622 -13.840 11.170 1.00 89.56 385 ALA A C 1
ATOM 2946 O O . ALA A 1 385 ? -1.927 -15.011 11.394 1.00 89.56 385 ALA A O 1
ATOM 2947 N N . TYR A 1 386 ? -2.375 -12.812 11.577 1.00 92.25 386 TYR A N 1
ATOM 2948 C CA . TYR A 1 386 ? -3.621 -12.979 12.315 1.00 92.25 386 TYR A CA 1
ATOM 2949 C C . TYR A 1 386 ? -4.632 -13.849 11.569 1.00 92.25 386 TYR A C 1
ATOM 2951 O O . TYR A 1 386 ? -5.099 -14.864 12.088 1.00 92.25 386 TYR A O 1
ATOM 2959 N N . PHE A 1 387 ? -4.927 -13.505 10.313 1.00 90.38 387 PHE A N 1
ATOM 2960 C CA . PHE A 1 387 ? -5.789 -14.342 9.490 1.00 90.38 387 PHE A CA 1
ATOM 2961 C C . PHE A 1 387 ? -5.128 -15.684 9.145 1.00 90.38 387 PHE A C 1
ATOM 2963 O O . PHE A 1 387 ? -5.836 -16.664 8.967 1.00 90.38 387 PHE A O 1
ATOM 2970 N N . GLY A 1 388 ? -3.802 -15.804 9.146 1.00 89.06 388 GLY A N 1
ATOM 2971 C CA . GLY A 1 388 ? -3.069 -17.073 9.069 1.00 89.06 388 GLY A CA 1
ATOM 2972 C C . GLY A 1 388 ? -3.331 -18.030 10.242 1.00 89.06 388 GLY A C 1
ATOM 2973 O O . GLY A 1 388 ? -3.058 -19.222 10.120 1.00 89.06 388 GLY A O 1
ATOM 2974 N N . GLY A 1 389 ? -3.918 -17.545 11.341 1.00 89.12 389 GLY A N 1
ATOM 2975 C CA . GLY A 1 389 ? -4.160 -18.307 12.569 1.00 89.12 389 GLY A CA 1
ATOM 2976 C C . GLY A 1 389 ? -3.073 -18.119 13.631 1.00 89.12 389 GLY A C 1
ATOM 2977 O O . GLY A 1 389 ? -3.155 -18.724 14.701 1.00 89.12 389 GLY A O 1
ATOM 2978 N N . GLU A 1 390 ? -2.078 -17.271 13.370 1.00 89.44 390 GLU A N 1
ATOM 2979 C CA . GLU A 1 390 ? -1.136 -16.819 14.389 1.00 89.44 390 GLU A CA 1
ATOM 2980 C C . GLU A 1 390 ? -1.815 -15.815 15.332 1.00 89.44 390 GLU A C 1
ATOM 2982 O O . GLU A 1 390 ? -2.806 -15.168 14.991 1.00 89.44 390 GLU A O 1
ATOM 2987 N N . LYS A 1 391 ? -1.257 -15.644 16.535 1.00 85.94 391 LYS A N 1
ATOM 2988 C CA . LYS A 1 391 ? -1.694 -14.619 17.495 1.00 85.94 391 LYS A CA 1
ATOM 2989 C C . LYS A 1 391 ? -0.642 -13.514 17.597 1.00 85.94 391 LYS A C 1
ATOM 2991 O O . LYS A 1 391 ? 0.125 -13.508 18.561 1.00 85.94 391 LYS A O 1
ATOM 2996 N N . PRO A 1 392 ? -0.556 -12.599 16.614 1.00 83.81 392 PRO A N 1
ATOM 2997 C CA . PRO A 1 392 ? 0.446 -11.548 16.627 1.00 83.81 392 PRO A CA 1
ATOM 2998 C C . PRO A 1 392 ? 0.202 -10.592 17.796 1.00 83.81 392 PRO A C 1
ATOM 3000 O O . PRO A 1 392 ? -0.865 -9.992 17.952 1.00 83.81 392 PRO A O 1
ATOM 3003 N N . THR A 1 393 ? 1.231 -10.408 18.614 1.00 80.50 393 THR A N 1
ATOM 3004 C CA . THR A 1 393 ? 1.261 -9.356 19.627 1.00 80.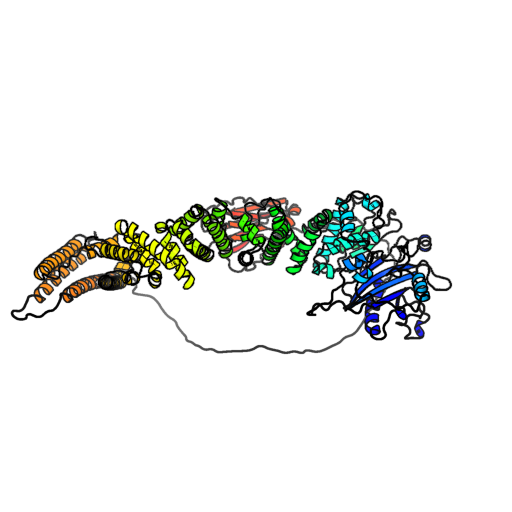50 393 THR A CA 1
ATOM 3005 C C . THR A 1 393 ? 1.369 -8.001 18.931 1.00 80.50 393 THR A C 1
ATOM 3007 O O . THR A 1 393 ? 2.343 -7.753 18.224 1.00 80.50 393 THR A O 1
ATOM 3010 N N . GLY A 1 394 ? 0.393 -7.111 19.132 1.00 78.62 394 GLY A N 1
ATOM 3011 C CA . GLY A 1 394 ? 0.480 -5.735 18.626 1.00 78.62 394 GLY A CA 1
ATOM 3012 C C . GLY A 1 394 ? -0.819 -5.087 18.148 1.00 78.62 394 GLY A C 1
ATOM 3013 O O . GLY A 1 394 ? -0.811 -3.885 17.894 1.00 78.62 394 GLY A O 1
ATOM 3014 N N . PHE A 1 395 ? -1.952 -5.794 18.046 1.00 77.69 395 PHE A N 1
ATOM 3015 C CA . PHE A 1 395 ? -3.226 -5.149 17.665 1.00 77.69 395 PHE A CA 1
ATOM 3016 C C . PHE A 1 395 ? -3.600 -3.970 18.578 1.00 77.69 395 PHE A C 1
ATOM 3018 O O . PHE A 1 395 ? -4.019 -2.937 18.072 1.00 77.69 395 PHE A O 1
ATOM 3025 N N . GLY A 1 396 ? -3.347 -4.065 19.887 1.00 72.25 396 GLY A N 1
ATOM 3026 C CA . GLY A 1 396 ? -3.569 -2.973 20.848 1.00 72.25 396 GLY A CA 1
ATOM 3027 C C . GLY A 1 396 ? -2.442 -1.933 20.964 1.00 72.25 396 GLY A C 1
ATOM 3028 O O . GLY A 1 396 ? -2.503 -1.089 21.853 1.00 72.25 396 GLY A O 1
ATOM 3029 N N . ALA A 1 397 ? -1.393 -1.987 20.134 1.00 81.44 397 ALA A N 1
ATOM 3030 C CA . ALA A 1 397 ? -0.315 -0.998 20.188 1.00 81.44 397 ALA A CA 1
ATOM 3031 C C . ALA A 1 397 ? -0.813 0.394 19.759 1.00 81.44 397 ALA A C 1
ATOM 3033 O O . ALA A 1 397 ? -1.585 0.525 18.805 1.00 81.44 397 ALA A O 1
ATOM 3034 N N . ARG A 1 398 ? -0.339 1.447 20.440 1.00 80.12 398 ARG A N 1
ATOM 3035 C CA . ARG A 1 398 ? -0.660 2.835 20.087 1.00 80.12 398 ARG A CA 1
ATOM 3036 C C . ARG A 1 398 ? -0.048 3.171 18.725 1.00 80.12 398 ARG A C 1
ATOM 3038 O O . ARG A 1 398 ? 1.170 3.228 18.598 1.00 80.12 398 ARG A O 1
ATOM 3045 N N . ARG A 1 399 ? -0.907 3.407 17.736 1.00 85.62 399 ARG A N 1
ATOM 3046 C CA . ARG A 1 399 ? -0.550 3.746 16.351 1.00 85.62 399 ARG A CA 1
ATOM 3047 C C . ARG A 1 399 ? -0.673 5.242 16.081 1.00 85.62 399 ARG A C 1
ATOM 3049 O O . ARG A 1 399 ? -1.412 5.951 16.767 1.00 85.62 399 ARG A O 1
ATOM 3056 N N . SER A 1 400 ? 0.014 5.711 15.047 1.00 89.19 400 SER A N 1
ATOM 3057 C CA . SER A 1 400 ? -0.302 6.983 14.403 1.00 89.19 400 SER A CA 1
ATOM 3058 C C . SER A 1 400 ? -1.700 6.937 13.752 1.00 89.19 400 SER A C 1
ATOM 3060 O O . SER A 1 400 ? -2.206 5.857 13.430 1.00 89.19 400 SER A O 1
ATOM 3062 N N . PRO A 1 401 ? -2.344 8.093 13.500 1.00 89.38 401 PRO A N 1
ATOM 3063 C CA . PRO A 1 401 ? -3.646 8.126 12.834 1.00 89.38 401 PRO A CA 1
ATOM 3064 C C . PRO A 1 401 ? -3.657 7.503 11.428 1.00 89.38 401 PRO A C 1
ATOM 3066 O O . PRO A 1 401 ? -4.700 7.020 11.002 1.00 89.38 401 PRO A O 1
ATOM 3069 N N . GLN A 1 402 ? -2.523 7.502 10.715 1.00 87.31 402 GLN A N 1
ATOM 3070 C CA . GLN A 1 402 ? -2.387 6.887 9.387 1.00 87.31 402 GLN A CA 1
ATOM 3071 C C . GLN A 1 402 ? -2.265 5.362 9.491 1.00 87.31 402 GLN A C 1
ATOM 3073 O O . GLN A 1 402 ? -2.999 4.636 8.830 1.00 87.31 402 GLN A O 1
ATOM 3078 N N . GLU A 1 403 ? -1.409 4.866 10.387 1.00 89.50 403 GLU A N 1
ATOM 3079 C CA . GLU A 1 403 ? -1.285 3.432 10.684 1.00 89.50 403 GLU A CA 1
ATOM 3080 C C . GLU A 1 403 ? -2.609 2.814 11.163 1.00 89.50 403 GLU A C 1
ATOM 3082 O O . GLU A 1 403 ? -2.918 1.676 10.815 1.00 89.50 403 GLU A O 1
ATOM 3087 N N . ALA A 1 404 ? -3.403 3.551 11.949 1.00 89.44 404 ALA A N 1
ATOM 3088 C CA . ALA A 1 404 ? -4.718 3.103 12.410 1.00 89.44 404 ALA A CA 1
ATOM 3089 C C . ALA A 1 404 ? -5.736 2.984 11.259 1.00 89.44 404 ALA A C 1
ATOM 3091 O O . ALA A 1 404 ? -6.457 1.991 11.184 1.00 89.44 404 ALA A O 1
ATOM 3092 N N . ARG A 1 405 ? -5.765 3.950 10.328 1.00 89.81 405 ARG A N 1
ATOM 3093 C CA . ARG A 1 405 ? -6.611 3.878 9.122 1.00 89.81 405 ARG A CA 1
ATOM 3094 C C . ARG A 1 405 ? -6.174 2.771 8.174 1.00 89.81 405 ARG A C 1
ATOM 3096 O O . ARG A 1 405 ? -7.013 2.008 7.715 1.00 89.81 405 ARG A O 1
ATOM 3103 N N . PHE A 1 406 ? -4.873 2.629 7.932 1.00 90.62 406 PHE A N 1
ATOM 3104 C CA . PHE A 1 406 ? -4.358 1.560 7.083 1.00 90.62 406 PHE A CA 1
ATOM 3105 C C . PHE A 1 406 ? -4.652 0.171 7.672 1.00 90.62 406 PHE A C 1
ATOM 3107 O O . PHE A 1 406 ? -5.109 -0.712 6.949 1.00 90.62 406 PHE A O 1
ATOM 3114 N N . LEU A 1 407 ? -4.466 -0.018 8.990 1.00 91.06 407 LEU A N 1
ATOM 3115 C CA . LEU A 1 407 ? -4.895 -1.236 9.689 1.00 91.06 407 LEU A CA 1
ATOM 3116 C C . LEU A 1 407 ? -6.381 -1.511 9.444 1.00 91.06 407 LEU A C 1
ATOM 3118 O O . LEU A 1 407 ? -6.746 -2.637 9.113 1.00 91.06 407 LEU A O 1
ATOM 3122 N N . ARG A 1 408 ? -7.221 -0.488 9.603 1.00 90.94 408 ARG A N 1
ATOM 3123 C CA . ARG A 1 408 ? -8.668 -0.581 9.428 1.00 90.94 408 ARG A CA 1
ATOM 3124 C C . ARG A 1 408 ? -9.053 -1.007 8.015 1.00 90.94 408 ARG A C 1
ATOM 3126 O O . ARG A 1 408 ? -9.739 -2.014 7.856 1.00 90.94 408 ARG A O 1
ATOM 3133 N N . GLU A 1 409 ? -8.584 -0.267 7.016 1.00 90.44 409 GLU A N 1
ATOM 3134 C CA . GLU A 1 409 ? -8.849 -0.504 5.595 1.00 90.44 409 GLU A CA 1
ATOM 3135 C C . GLU A 1 409 ? -8.389 -1.909 5.189 1.00 90.44 409 GLU A C 1
ATOM 3137 O O . GLU A 1 409 ? -9.143 -2.675 4.586 1.00 90.44 409 GLU A O 1
ATOM 3142 N N . ARG A 1 410 ? -7.178 -2.303 5.609 1.00 91.50 410 ARG A N 1
ATOM 3143 C CA . ARG A 1 410 ? -6.620 -3.619 5.297 1.00 91.50 410 ARG A CA 1
ATOM 3144 C C . ARG A 1 410 ? -7.371 -4.754 5.991 1.00 91.50 410 ARG A C 1
ATOM 3146 O O . ARG A 1 410 ? -7.643 -5.770 5.356 1.00 91.50 410 ARG A O 1
ATOM 3153 N N . PHE A 1 411 ? -7.739 -4.593 7.263 1.00 91.94 411 PHE A N 1
ATOM 3154 C CA . PHE A 1 411 ? -8.536 -5.584 7.991 1.00 91.94 411 PHE A CA 1
ATOM 3155 C C . PHE A 1 411 ? -9.925 -5.738 7.356 1.00 91.94 411 PHE A C 1
ATOM 3157 O O . PHE A 1 411 ? -10.357 -6.864 7.117 1.00 91.94 411 PHE A O 1
ATOM 3164 N N . ARG A 1 412 ? -10.588 -4.624 7.002 1.00 90.94 412 ARG A N 1
ATOM 3165 C CA . ARG A 1 412 ? -11.887 -4.615 6.309 1.00 90.94 412 ARG A CA 1
ATOM 3166 C C . ARG A 1 412 ? -11.813 -5.340 4.964 1.00 90.94 412 ARG A C 1
ATOM 3168 O O . ARG A 1 412 ? -12.578 -6.278 4.755 1.00 90.94 412 ARG A O 1
ATOM 3175 N N . GLY A 1 413 ? -10.845 -4.997 4.113 1.00 88.12 413 GLY A N 1
ATOM 3176 C CA . GLY A 1 413 ? -10.677 -5.626 2.799 1.00 88.12 413 GLY A CA 1
ATOM 3177 C C . GLY A 1 413 ? -10.421 -7.138 2.872 1.00 88.12 413 GLY A C 1
ATOM 3178 O O . GLY A 1 413 ? -10.954 -7.893 2.056 1.00 88.12 413 GLY A O 1
ATOM 3179 N N . VAL A 1 414 ? -9.673 -7.619 3.876 1.00 88.50 414 VAL A N 1
ATOM 3180 C CA . VAL A 1 414 ? -9.479 -9.068 4.085 1.00 88.50 414 VAL A CA 1
ATOM 3181 C C . VAL A 1 414 ? -10.770 -9.749 4.555 1.00 88.50 414 VAL A C 1
ATOM 3183 O O . VAL A 1 414 ? -11.088 -10.825 4.045 1.00 88.50 414 VAL A O 1
ATOM 3186 N N . LEU A 1 415 ? -11.548 -9.133 5.459 1.00 89.31 415 LEU A N 1
ATOM 3187 C CA . LEU A 1 415 ? -12.867 -9.657 5.842 1.00 89.31 415 LEU A CA 1
ATOM 3188 C C . LEU A 1 415 ? -13.798 -9.757 4.629 1.00 89.31 415 LEU A C 1
ATOM 3190 O O . LEU A 1 415 ? -14.368 -10.817 4.395 1.00 89.31 415 LEU A O 1
ATOM 3194 N N . GLU A 1 416 ? -13.932 -8.683 3.851 1.00 87.88 416 GLU A N 1
ATOM 3195 C CA . GLU A 1 416 ? -14.827 -8.610 2.688 1.00 87.88 416 GLU A CA 1
ATOM 3196 C C . GLU A 1 416 ? -14.463 -9.655 1.624 1.00 87.88 416 GLU A C 1
ATOM 3198 O O . GLU A 1 416 ? -15.337 -10.376 1.143 1.00 87.88 416 GLU A O 1
ATOM 3203 N N . THR A 1 417 ? -13.169 -9.805 1.322 1.00 86.00 417 THR A N 1
ATOM 3204 C CA . THR A 1 417 ? -12.679 -10.744 0.298 1.00 86.00 417 THR A CA 1
ATOM 3205 C C . THR A 1 417 ? -12.773 -12.208 0.749 1.00 86.00 417 THR A C 1
ATOM 3207 O O . THR A 1 417 ? -13.082 -13.088 -0.055 1.00 86.00 417 THR A O 1
ATOM 3210 N N . GLN A 1 418 ? -12.519 -12.506 2.031 1.00 87.12 418 GLN A N 1
ATOM 3211 C CA . GLN A 1 418 ? -12.441 -13.890 2.527 1.00 87.12 418 GLN A CA 1
ATOM 3212 C C . GLN A 1 418 ? -13.738 -14.407 3.182 1.00 87.12 418 GLN A C 1
ATOM 3214 O O . GLN A 1 418 ? -13.877 -15.622 3.343 1.00 87.12 418 GLN A O 1
ATOM 3219 N N . ALA A 1 419 ? -14.712 -13.545 3.519 1.00 83.69 419 ALA A N 1
ATOM 3220 C CA . ALA A 1 419 ? -15.954 -13.891 4.243 1.00 83.69 419 ALA A CA 1
ATOM 3221 C C . ALA A 1 419 ? -16.760 -15.070 3.661 1.00 83.69 419 ALA A C 1
ATOM 3223 O O . ALA A 1 419 ? -17.436 -15.783 4.413 1.00 83.69 419 ALA A O 1
ATOM 3224 N N . ALA A 1 420 ? -16.704 -15.265 2.339 1.00 81.88 420 ALA A N 1
ATOM 3225 C CA . ALA A 1 420 ? -17.421 -16.325 1.631 1.00 81.88 420 ALA A CA 1
ATOM 3226 C C . ALA A 1 420 ? -16.597 -17.611 1.425 1.00 81.88 420 ALA A C 1
ATOM 3228 O O . ALA A 1 420 ? -17.171 -18.695 1.354 1.00 81.88 420 ALA A O 1
ATOM 3229 N N . THR A 1 421 ? -15.271 -17.507 1.310 1.00 84.69 421 THR A N 1
ATOM 3230 C CA . THR A 1 421 ? -14.388 -18.605 0.871 1.00 84.69 421 THR A CA 1
ATOM 3231 C C . THR A 1 421 ? -13.673 -19.307 2.022 1.00 84.69 421 THR A C 1
ATOM 3233 O O . THR A 1 421 ? -13.301 -20.476 1.909 1.00 84.69 421 THR A O 1
ATOM 3236 N N . ARG A 1 422 ? -13.475 -18.616 3.147 1.00 85.31 422 ARG A N 1
ATOM 3237 C CA . ARG A 1 422 ? -12.660 -19.100 4.259 1.00 85.31 422 ARG A CA 1
ATOM 3238 C C . ARG A 1 422 ? -13.474 -19.897 5.280 1.00 85.31 422 ARG A C 1
ATOM 3240 O O . ARG A 1 422 ? -14.384 -19.369 5.914 1.00 85.31 422 ARG A O 1
ATOM 3247 N N . ALA A 1 423 ? -13.085 -21.156 5.491 1.00 85.75 423 ALA A N 1
ATOM 3248 C CA . ALA A 1 423 ? -13.718 -22.052 6.465 1.00 85.75 423 ALA A CA 1
ATOM 3249 C C . ALA A 1 423 ? -13.243 -21.832 7.918 1.00 85.75 423 ALA A C 1
ATOM 3251 O O . ALA A 1 423 ? -14.046 -21.908 8.844 1.00 85.75 423 ALA A O 1
ATOM 3252 N N . ASN A 1 424 ? -11.950 -21.545 8.119 1.00 88.56 424 ASN A N 1
ATOM 3253 C CA . ASN A 1 424 ? -11.330 -21.454 9.447 1.00 88.56 424 ASN A CA 1
ATOM 3254 C C . ASN A 1 424 ? -10.957 -20.005 9.783 1.00 88.56 424 ASN A C 1
ATOM 3256 O O . ASN A 1 424 ? -10.040 -19.447 9.173 1.00 88.56 424 ASN A O 1
ATOM 3260 N N . TRP A 1 425 ? -11.630 -19.422 10.775 1.00 91.06 425 TRP A N 1
ATOM 3261 C CA . TRP A 1 425 ? -11.381 -18.064 11.273 1.00 91.06 425 TRP A CA 1
ATOM 3262 C C . TRP A 1 425 ? -10.798 -18.075 12.693 1.00 91.06 425 TRP A C 1
ATOM 3264 O O . TRP A 1 425 ? -11.086 -19.006 13.451 1.00 91.06 425 TRP A O 1
ATOM 3274 N N . PRO A 1 426 ? -10.013 -17.052 13.083 1.00 90.62 426 PRO A N 1
ATOM 3275 C CA . PRO A 1 426 ? -9.548 -16.893 14.459 1.00 90.62 426 PRO A CA 1
ATOM 3276 C C . PRO A 1 426 ? -10.707 -16.851 15.467 1.00 90.62 426 PRO A C 1
ATOM 3278 O O . PRO A 1 426 ? -11.738 -16.225 15.227 1.00 90.62 426 PRO A O 1
ATOM 3281 N N . SER A 1 427 ? -10.536 -17.486 16.629 1.00 86.50 427 SER A N 1
ATOM 3282 C CA . SER A 1 427 ? -11.564 -17.528 17.687 1.00 86.50 427 SER A CA 1
ATOM 3283 C C . SER A 1 427 ? -11.869 -16.162 18.314 1.00 86.50 427 SER A C 1
ATOM 3285 O O . SER A 1 427 ? -12.894 -15.988 18.959 1.00 86.50 427 SER A O 1
ATOM 3287 N N . ASP A 1 428 ? -10.948 -15.212 18.168 1.00 87.75 428 ASP A N 1
ATOM 3288 C CA . ASP A 1 428 ? -11.012 -13.838 18.671 1.00 87.75 428 ASP A CA 1
ATOM 3289 C C . ASP A 1 428 ? -11.333 -12.823 17.551 1.00 87.75 428 ASP A C 1
ATOM 3291 O O . ASP A 1 428 ? -11.184 -11.621 17.763 1.00 87.75 428 ASP A O 1
ATOM 3295 N N . LEU A 1 429 ? -11.828 -13.285 16.386 1.00 89.25 429 LEU A N 1
ATOM 3296 C CA . LEU A 1 429 ? -12.146 -12.460 15.204 1.00 89.25 429 LEU A CA 1
ATOM 3297 C C . LEU A 1 429 ? -12.922 -11.187 15.549 1.00 89.25 429 LEU A C 1
ATOM 3299 O O . LEU A 1 429 ? -12.628 -10.106 15.047 1.00 89.25 429 LEU A O 1
ATOM 3303 N N . VAL A 1 430 ? -13.914 -11.328 16.423 1.00 86.31 430 VAL A N 1
ATOM 3304 C CA . VAL A 1 430 ? -14.789 -10.239 16.854 1.00 86.31 430 VAL A CA 1
ATOM 3305 C C . VAL A 1 430 ? -14.072 -9.263 17.799 1.00 86.31 430 VAL A C 1
ATOM 3307 O O . VAL A 1 430 ? -14.299 -8.058 17.708 1.00 86.31 430 VAL A O 1
ATOM 3310 N N . GLU A 1 431 ? -13.170 -9.746 18.664 1.00 85.25 431 GLU A N 1
ATOM 3311 C CA . GLU A 1 431 ? -12.324 -8.891 19.513 1.00 85.25 431 GLU A CA 1
ATOM 3312 C C . GLU A 1 431 ? -11.368 -8.059 18.633 1.00 85.25 431 GLU A C 1
ATOM 3314 O O . GLU A 1 431 ? -11.288 -6.838 18.782 1.00 85.25 431 GLU A O 1
ATOM 3319 N N . ALA A 1 432 ? -10.715 -8.693 17.651 1.00 87.81 432 ALA A N 1
ATOM 3320 C CA . ALA A 1 432 ? -9.844 -8.013 16.693 1.00 87.81 432 ALA A CA 1
ATOM 3321 C C . ALA A 1 432 ? -10.611 -7.027 15.794 1.00 87.81 432 ALA A C 1
ATOM 3323 O O . ALA A 1 432 ? -10.133 -5.915 15.569 1.00 87.81 432 ALA A O 1
ATOM 3324 N N . ALA A 1 433 ? -11.819 -7.379 15.339 1.00 88.00 433 ALA A N 1
ATOM 3325 C CA . ALA A 1 433 ? -12.672 -6.494 14.548 1.00 88.00 433 ALA A CA 1
ATOM 3326 C C . ALA A 1 433 ? -13.044 -5.212 15.307 1.00 88.00 433 ALA A C 1
ATOM 3328 O O . ALA A 1 433 ? -12.966 -4.132 14.731 1.00 88.00 433 ALA A O 1
ATOM 3329 N N . ILE A 1 434 ? -13.373 -5.294 16.601 1.00 85.81 434 ILE A N 1
ATOM 3330 C CA . ILE A 1 434 ? -13.624 -4.107 17.438 1.00 85.81 434 ILE A CA 1
ATOM 3331 C C . ILE A 1 434 ? -12.392 -3.191 17.495 1.00 85.81 434 ILE A C 1
ATOM 3333 O O . ILE A 1 434 ? -12.534 -1.973 17.387 1.00 85.81 434 ILE A O 1
ATOM 3337 N N . VAL A 1 435 ? -11.196 -3.765 17.661 1.00 86.19 435 VAL A N 1
ATOM 3338 C CA . VAL A 1 435 ? -9.937 -3.006 17.766 1.00 86.19 435 VAL A CA 1
ATOM 3339 C C . VAL A 1 435 ? -9.527 -2.383 16.429 1.00 86.19 435 VAL A C 1
ATOM 3341 O O . VAL A 1 435 ? -9.062 -1.249 16.411 1.00 86.19 435 VAL A O 1
ATOM 3344 N N . CYS A 1 436 ? -9.692 -3.097 15.313 1.00 87.81 436 CYS A N 1
ATOM 3345 C CA . CYS A 1 436 ? -9.235 -2.631 13.999 1.00 87.81 436 CYS A CA 1
ATOM 3346 C C . CYS A 1 436 ? -10.244 -1.714 13.305 1.00 87.81 436 CYS A C 1
ATOM 3348 O O . CYS A 1 436 ? -9.844 -0.768 12.631 1.00 87.81 436 CYS A O 1
ATOM 3350 N N . LEU A 1 437 ? -11.543 -2.002 13.435 1.00 88.19 437 LEU A N 1
ATOM 3351 C CA . LEU A 1 437 ? -12.596 -1.294 12.703 1.00 88.19 437 LEU A CA 1
ATOM 3352 C C . LEU A 1 437 ? -13.117 -0.056 13.436 1.00 88.19 437 LEU A C 1
ATOM 3354 O O . LEU A 1 437 ? -13.613 0.865 12.789 1.00 88.19 437 LEU A O 1
ATOM 3358 N N . GLU A 1 438 ? -12.957 0.006 14.762 1.00 88.38 438 GLU A N 1
ATOM 3359 C CA . GLU A 1 438 ? -13.384 1.134 15.594 1.00 88.38 438 GLU A CA 1
ATOM 3360 C C . GLU A 1 438 ? -14.815 1.591 15.220 1.00 88.38 438 GLU A C 1
ATOM 3362 O O . GLU A 1 438 ? -15.738 0.777 15.203 1.00 88.38 438 GLU A O 1
ATOM 3367 N N . GLY A 1 439 ? -15.020 2.873 14.894 1.00 83.81 439 GLY A N 1
ATOM 3368 C CA . GLY A 1 439 ? -16.330 3.416 14.511 1.00 83.81 439 GLY A CA 1
ATOM 3369 C C . GLY A 1 439 ? -16.902 2.889 13.187 1.00 83.81 439 GLY A C 1
ATOM 3370 O O . GLY A 1 439 ? -18.113 2.944 12.998 1.00 83.81 439 GLY A O 1
ATOM 3371 N N . GLU A 1 440 ? -16.093 2.331 12.279 1.00 86.19 440 GLU A N 1
ATOM 3372 C CA . GLU A 1 440 ? -16.625 1.721 11.047 1.00 86.19 440 GLU A CA 1
ATOM 3373 C C . GLU A 1 440 ? -17.320 0.385 11.311 1.00 86.19 440 GLU A C 1
ATOM 3375 O O . GLU A 1 440 ? -18.209 0.010 10.545 1.00 86.19 440 GLU A O 1
ATOM 3380 N N . LEU A 1 441 ? -17.004 -0.295 12.424 1.00 86.69 441 LEU A N 1
ATOM 3381 C CA . LEU A 1 441 ? -17.727 -1.503 12.819 1.00 86.69 441 LEU A CA 1
ATOM 3382 C C . LEU A 1 441 ? -19.224 -1.222 12.989 1.00 86.69 441 LEU A C 1
ATOM 3384 O O . LEU A 1 441 ? -20.032 -2.059 12.613 1.00 86.69 441 LEU A O 1
ATOM 3388 N N . GLU A 1 442 ? -19.608 -0.048 13.497 1.00 83.88 442 GLU A N 1
ATOM 3389 C CA . GLU A 1 442 ? -21.016 0.340 13.649 1.00 83.88 442 GLU A CA 1
ATOM 3390 C C . GLU A 1 442 ? -21.734 0.459 12.297 1.00 83.88 442 GLU A C 1
ATOM 3392 O O . GLU A 1 442 ? -22.834 -0.072 12.128 1.00 83.88 442 GLU A O 1
ATOM 3397 N N . SER A 1 443 ? -21.082 1.070 11.304 1.00 85.88 443 SER A N 1
ATOM 3398 C CA . SER A 1 443 ? -21.605 1.173 9.936 1.00 85.88 443 SER A CA 1
ATOM 3399 C C . SER A 1 443 ? -21.748 -0.205 9.277 1.00 85.88 443 SER A C 1
ATOM 3401 O O . SER A 1 443 ? -22.805 -0.541 8.741 1.00 85.88 443 SER A O 1
ATOM 3403 N N . LEU A 1 444 ? -20.723 -1.056 9.385 1.00 84.25 444 LEU A N 1
ATOM 3404 C CA . LEU A 1 444 ? -20.729 -2.419 8.837 1.00 84.25 444 LEU A CA 1
ATOM 3405 C C . LEU A 1 444 ? -21.754 -3.327 9.540 1.00 84.25 444 LEU A C 1
ATOM 3407 O O . LEU A 1 444 ? -22.414 -4.146 8.902 1.00 84.25 444 LEU A O 1
ATOM 3411 N N . TRP A 1 445 ? -21.944 -3.163 10.851 1.00 82.94 445 TRP A N 1
ATOM 3412 C CA . TRP A 1 445 ? -22.916 -3.940 11.624 1.00 82.94 445 TRP A CA 1
ATOM 3413 C C . TRP A 1 445 ? -24.367 -3.557 11.305 1.00 82.94 445 TRP A C 1
ATOM 3415 O O . TRP A 1 445 ? -25.260 -4.410 11.276 1.00 82.94 445 TRP A O 1
ATOM 3425 N N . THR A 1 446 ? -24.620 -2.268 11.069 1.00 80.56 446 THR A N 1
ATOM 3426 C CA . THR A 1 446 ? -25.968 -1.745 10.799 1.00 80.56 446 THR A CA 1
ATOM 3427 C C . THR A 1 446 ? -26.393 -1.916 9.342 1.00 80.56 446 THR A C 1
ATOM 3429 O O . THR A 1 446 ? -27.540 -2.288 9.103 1.00 80.56 446 THR A O 1
ATOM 3432 N N . SER A 1 447 ? -25.484 -1.725 8.380 1.00 81.31 447 SER A N 1
ATOM 3433 C CA . SER A 1 447 ? -25.759 -1.901 6.941 1.00 81.31 447 SER A CA 1
ATOM 3434 C C . SER A 1 447 ? -26.015 -3.357 6.527 1.00 81.31 447 SER A C 1
ATOM 3436 O O . SER A 1 447 ? -26.781 -3.600 5.594 1.00 81.31 447 SER A O 1
ATOM 3438 N N . GLY A 1 448 ? -25.446 -4.327 7.251 1.00 82.25 448 GLY A N 1
ATOM 3439 C CA . GLY A 1 448 ? -25.620 -5.755 6.978 1.00 82.25 448 GLY A CA 1
ATOM 3440 C C . GLY A 1 448 ? -24.661 -6.305 5.919 1.00 82.25 448 GLY A C 1
ATOM 3441 O O . GLY A 1 448 ? -23.667 -5.678 5.567 1.00 82.25 448 GLY A O 1
ATOM 3442 N N . GLY A 1 449 ? -24.947 -7.510 5.422 1.00 87.44 449 GLY A N 1
ATOM 3443 C CA . GLY A 1 449 ? -24.128 -8.176 4.406 1.00 87.44 449 GLY A CA 1
ATOM 3444 C C . GLY A 1 449 ? -23.017 -9.076 4.972 1.00 87.44 449 GLY A C 1
ATOM 3445 O O . GLY A 1 449 ? -22.986 -9.366 6.172 1.00 87.44 449 GLY A O 1
ATOM 3446 N N . PRO A 1 450 ? -22.086 -9.545 4.117 1.00 86.75 450 PRO A N 1
ATOM 3447 C CA . PRO A 1 450 ? -21.260 -10.723 4.394 1.00 86.75 450 PRO A CA 1
ATOM 3448 C C . PRO A 1 450 ? -20.302 -10.558 5.579 1.00 86.75 450 PRO A C 1
ATOM 3450 O O . PRO A 1 450 ? -20.036 -11.534 6.280 1.00 86.75 450 PRO A O 1
ATOM 3453 N N . VAL A 1 451 ? -19.814 -9.340 5.845 1.00 85.38 451 VAL A N 1
ATOM 3454 C CA . VAL A 1 451 ? -18.960 -9.050 7.011 1.00 85.38 451 VAL A CA 1
ATOM 3455 C C . VAL A 1 451 ? -19.751 -9.192 8.311 1.00 85.38 451 VAL A C 1
ATOM 3457 O O . VAL A 1 451 ? -19.281 -9.833 9.249 1.00 85.38 451 VAL A O 1
ATOM 3460 N N . ARG A 1 452 ? -20.980 -8.666 8.365 1.00 87.44 452 ARG A N 1
ATOM 3461 C CA . ARG A 1 452 ? -21.864 -8.846 9.522 1.00 87.44 452 ARG A CA 1
ATOM 3462 C C . ARG A 1 452 ? -22.236 -10.316 9.701 1.00 87.44 452 ARG A C 1
ATOM 3464 O O . ARG A 1 452 ? -22.114 -10.829 10.807 1.00 87.44 452 ARG A O 1
ATOM 3471 N N . ASP A 1 453 ? -22.631 -11.005 8.633 1.00 86.56 453 ASP A N 1
ATOM 3472 C CA . ASP A 1 453 ? -23.017 -12.423 8.691 1.00 86.56 453 ASP A CA 1
ATOM 3473 C C . ASP A 1 453 ? -21.840 -13.331 9.093 1.00 86.56 453 ASP A C 1
ATOM 3475 O O . ASP A 1 453 ? -22.024 -14.392 9.692 1.00 86.56 453 ASP A O 1
ATOM 3479 N N . LEU A 1 454 ? -20.604 -12.933 8.780 1.00 87.94 454 LEU A N 1
ATOM 3480 C CA . LEU A 1 454 ? -19.391 -13.555 9.304 1.00 87.94 454 LEU A CA 1
ATOM 3481 C C . LEU A 1 454 ? -19.229 -13.293 10.809 1.00 87.94 454 LEU A C 1
ATOM 3483 O O . LEU A 1 454 ? -19.077 -14.242 11.575 1.00 87.94 454 LEU A O 1
ATOM 3487 N N . LEU A 1 455 ? -19.293 -12.035 11.251 1.00 86.56 455 LEU A N 1
ATOM 3488 C CA . LEU A 1 455 ? -19.111 -11.692 12.663 1.00 86.56 455 LEU A CA 1
ATOM 3489 C C . LEU A 1 455 ? -20.242 -12.242 13.556 1.00 86.56 455 LEU A C 1
ATOM 3491 O O . LEU A 1 455 ? -19.958 -12.668 14.671 1.00 86.56 455 LEU A O 1
ATOM 3495 N N . GLU A 1 456 ? -21.489 -12.328 13.067 1.00 85.38 456 GLU A N 1
ATOM 3496 C CA . GLU A 1 456 ? -22.605 -12.996 13.762 1.00 85.38 456 GLU A CA 1
ATOM 3497 C C . GLU A 1 456 ? -22.355 -14.509 13.941 1.00 85.38 456 GLU A C 1
ATOM 3499 O O . GLU A 1 456 ? -22.717 -15.069 14.977 1.00 85.38 456 GLU A O 1
ATOM 3504 N N . ARG A 1 457 ? -21.690 -15.177 12.983 1.00 86.75 457 ARG A N 1
ATOM 3505 C CA . ARG A 1 457 ? -21.290 -16.598 13.096 1.00 86.75 457 ARG A CA 1
ATOM 3506 C C . ARG A 1 457 ? -20.132 -16.832 14.072 1.00 86.75 457 ARG A C 1
ATOM 3508 O O . ARG A 1 457 ? -20.019 -17.932 14.603 1.00 86.75 457 ARG A O 1
ATOM 3515 N N . HIS A 1 458 ? -19.303 -15.817 14.314 1.00 87.75 458 HIS A N 1
ATOM 3516 C CA . HIS A 1 458 ? -18.134 -15.873 15.201 1.00 87.75 458 HIS A CA 1
ATOM 3517 C C . HIS A 1 458 ? -18.314 -15.075 16.505 1.00 87.75 458 HIS A C 1
ATOM 3519 O O . HIS A 1 458 ? -17.330 -14.722 17.154 1.00 87.75 458 HIS A O 1
ATOM 3525 N N . LEU A 1 459 ? -19.562 -14.801 16.911 1.00 86.31 459 LEU A N 1
ATOM 3526 C CA . LEU A 1 459 ? -19.863 -14.152 18.189 1.00 86.31 459 LEU A CA 1
ATOM 3527 C C . LEU A 1 459 ? -19.245 -14.942 19.357 1.00 86.31 459 LEU A C 1
ATOM 3529 O O . LEU A 1 459 ? -19.494 -16.145 19.468 1.00 86.31 459 LEU A O 1
ATOM 3533 N N . PRO A 1 460 ? -18.470 -14.291 20.244 1.00 82.19 460 PRO A N 1
ATOM 3534 C CA . PRO A 1 460 ? -17.748 -14.993 21.293 1.00 82.19 460 PRO A CA 1
ATOM 3535 C C . PRO A 1 460 ? -18.694 -15.537 22.363 1.00 82.19 460 PRO A C 1
ATOM 3537 O O . PRO A 1 460 ? -19.585 -14.838 22.855 1.00 82.19 460 PRO A O 1
ATOM 3540 N N . ASP A 1 461 ? -18.448 -16.775 22.776 1.00 79.81 461 ASP A N 1
ATOM 3541 C CA . ASP A 1 461 ? -19.107 -17.412 23.906 1.00 79.81 461 ASP A CA 1
ATOM 3542 C C . ASP A 1 461 ? -18.299 -17.238 25.208 1.00 79.81 461 ASP A C 1
ATOM 3544 O O . ASP A 1 461 ? -17.239 -16.606 25.238 1.00 79.81 461 ASP A O 1
ATOM 3548 N N . GLY A 1 462 ? -18.858 -17.741 26.316 1.00 79.69 462 GLY A N 1
ATOM 3549 C CA . GLY A 1 462 ? -18.193 -17.926 27.614 1.00 79.69 462 GLY A CA 1
ATOM 3550 C C . GLY A 1 462 ? -17.133 -16.882 27.996 1.00 79.69 462 GLY A C 1
ATOM 3551 O O . GLY A 1 462 ? -17.461 -15.799 28.493 1.00 79.69 462 GLY A O 1
ATOM 3552 N N . GLU A 1 463 ? -15.864 -17.261 27.816 1.00 76.88 463 GLU A N 1
ATOM 3553 C CA . GLU A 1 463 ? -14.676 -16.464 28.144 1.00 76.88 463 GLU A CA 1
ATOM 3554 C C . GLU A 1 463 ? -14.432 -15.280 27.202 1.00 76.88 463 GLU A C 1
ATOM 3556 O O . GLU A 1 463 ? -14.041 -14.216 27.677 1.00 76.88 463 GLU A O 1
ATOM 3561 N N . GLY A 1 464 ? -14.666 -15.419 25.893 1.00 75.06 464 GLY A N 1
ATOM 3562 C CA . GLY A 1 464 ? -14.464 -14.317 24.943 1.00 75.06 464 GLY A CA 1
ATOM 3563 C C . GLY A 1 464 ? -15.396 -13.146 25.260 1.00 75.06 464 GLY A C 1
ATOM 3564 O O . GLY A 1 464 ? -14.980 -11.987 25.299 1.00 75.06 464 GLY A O 1
ATOM 3565 N N . LEU A 1 465 ? -16.638 -13.445 25.657 1.00 79.62 465 LEU A N 1
ATOM 3566 C CA . LEU A 1 465 ? -17.539 -12.417 26.171 1.00 79.62 465 LEU A CA 1
ATOM 3567 C C . LEU A 1 465 ? -17.032 -11.799 27.491 1.00 79.62 465 LEU A C 1
ATOM 3569 O O . LEU A 1 465 ? -17.212 -10.602 27.692 1.00 79.62 465 LEU A O 1
ATOM 3573 N N . GLN A 1 466 ? -16.361 -12.546 28.381 1.00 80.75 466 GLN A N 1
ATOM 3574 C CA . GLN A 1 466 ? -15.743 -11.938 29.576 1.00 80.75 466 GLN A CA 1
ATOM 3575 C C . GLN A 1 466 ? -14.649 -10.929 29.213 1.00 80.75 466 GLN A C 1
ATOM 3577 O O . GLN A 1 466 ? -14.578 -9.881 29.855 1.00 80.75 466 GLN A O 1
ATOM 3582 N N . ARG A 1 467 ? -13.838 -11.205 28.182 1.00 80.44 467 ARG A N 1
ATOM 3583 C CA . ARG A 1 467 ? -12.805 -10.273 27.693 1.00 80.44 467 ARG A CA 1
ATOM 3584 C C . ARG A 1 467 ? -13.425 -9.011 27.103 1.00 80.44 467 ARG A C 1
ATOM 3586 O O . ARG A 1 467 ? -13.008 -7.916 27.462 1.00 80.44 467 ARG A O 1
ATOM 3593 N N . LEU A 1 468 ? -14.484 -9.142 26.300 1.00 79.25 468 LEU A N 1
ATOM 3594 C CA . LEU A 1 468 ? -15.235 -7.983 25.799 1.00 79.25 468 LEU A CA 1
ATOM 3595 C C . LEU A 1 468 ? -15.855 -7.141 26.923 1.00 79.25 468 LEU A C 1
ATOM 3597 O O . LEU A 1 468 ? -15.881 -5.919 26.825 1.00 79.25 468 LEU A O 1
ATOM 3601 N N . LEU A 1 469 ? -16.341 -7.770 27.994 1.00 79.94 469 LEU A N 1
ATOM 3602 C CA . LEU A 1 469 ? -16.939 -7.078 29.143 1.00 79.94 469 LEU A CA 1
ATOM 3603 C C . LEU A 1 469 ? -15.906 -6.448 30.088 1.00 79.94 469 LEU A C 1
ATOM 3605 O O . LEU A 1 469 ? -16.240 -5.544 30.851 1.00 79.94 469 LEU A O 1
ATOM 3609 N N . LYS A 1 470 ? -14.656 -6.913 30.059 1.00 79.75 470 LYS A N 1
ATOM 3610 C CA . LYS A 1 470 ? -13.530 -6.372 30.832 1.00 79.75 470 LYS A CA 1
ATOM 3611 C C . LYS A 1 470 ? -12.387 -6.031 29.868 1.00 79.75 470 LYS A C 1
ATOM 3613 O O . LYS A 1 470 ? -11.337 -6.672 29.937 1.00 79.75 470 LYS A O 1
ATOM 3618 N N . PRO A 1 471 ? -12.599 -5.082 28.936 1.00 62.50 471 PRO A N 1
ATOM 3619 C CA . PRO A 1 471 ? -11.661 -4.867 27.849 1.00 62.50 471 PRO A CA 1
ATOM 3620 C C . PRO A 1 471 ? -10.308 -4.375 28.379 1.00 62.50 471 PRO A C 1
ATOM 3622 O O . PRO A 1 471 ? -10.270 -3.625 29.362 1.00 62.50 471 PRO A O 1
ATOM 3625 N N . PRO A 1 472 ? -9.193 -4.730 27.716 1.00 62.22 472 PRO A N 1
ATOM 3626 C CA . PRO A 1 472 ? -7.934 -4.028 27.921 1.00 62.22 472 PRO A CA 1
ATOM 3627 C C . PRO A 1 472 ? -8.104 -2.528 27.627 1.00 62.22 472 PRO A C 1
ATOM 3629 O O . PRO A 1 472 ? -8.963 -2.117 26.840 1.00 62.22 472 PRO A O 1
ATOM 3632 N N . GLN A 1 473 ? -7.282 -1.698 28.275 1.00 65.81 473 GLN A N 1
ATOM 3633 C CA . GLN A 1 473 ? -7.330 -0.246 28.099 1.00 65.81 473 GLN A CA 1
ATOM 3634 C C . GLN A 1 473 ? -7.166 0.133 26.617 1.00 65.81 473 GLN A C 1
ATOM 3636 O O . GLN A 1 473 ? -6.259 -0.355 25.948 1.00 65.81 473 GLN A O 1
ATOM 3641 N N . GLY A 1 474 ? -8.033 1.022 26.122 1.00 67.00 474 GLY A N 1
ATOM 3642 C CA . GLY A 1 474 ? -7.968 1.569 24.761 1.00 67.00 474 GLY A CA 1
ATOM 3643 C C . GLY A 1 474 ? -9.058 1.099 23.791 1.00 67.00 474 GLY A C 1
ATOM 3644 O O . GLY A 1 474 ? -9.189 1.699 22.730 1.00 67.00 474 GLY A O 1
ATOM 3645 N N . ILE A 1 475 ? -9.876 0.096 24.132 1.00 68.69 475 ILE A N 1
ATOM 3646 C CA . ILE A 1 475 ? -10.982 -0.337 23.256 1.00 68.69 475 ILE A CA 1
ATOM 3647 C C . ILE A 1 475 ? -12.128 0.703 23.239 1.00 68.69 475 ILE A C 1
ATOM 3649 O O . ILE A 1 475 ? -12.645 1.040 24.309 1.00 68.69 475 ILE A O 1
ATOM 3653 N N . PRO A 1 476 ? -12.594 1.176 22.061 1.00 70.19 476 PRO A N 1
ATOM 3654 C CA . PRO A 1 476 ? -13.720 2.106 21.968 1.00 70.19 476 PRO A CA 1
ATOM 3655 C C . PRO A 1 476 ? -15.033 1.527 22.523 1.00 70.19 476 PRO A C 1
ATOM 3657 O O . PRO A 1 476 ? -15.419 0.392 22.232 1.00 70.19 476 PRO A O 1
ATOM 3660 N N . ALA A 1 477 ? -15.765 2.329 23.303 1.00 73.75 477 ALA A N 1
ATOM 3661 C CA . ALA A 1 477 ? -16.929 1.849 24.047 1.00 73.75 477 ALA A CA 1
ATOM 3662 C C . ALA A 1 477 ? -18.132 1.455 23.165 1.00 73.75 477 ALA A C 1
ATOM 3664 O O . ALA A 1 477 ? -18.767 0.439 23.450 1.00 73.75 477 ALA A O 1
ATOM 3665 N N . ALA A 1 478 ? -18.437 2.221 22.109 1.00 73.88 478 ALA A N 1
ATOM 3666 C CA . ALA A 1 478 ? -19.625 2.007 21.273 1.00 73.88 478 ALA A CA 1
ATOM 3667 C C . ALA A 1 478 ? -19.553 0.746 20.374 1.00 73.88 478 ALA A C 1
ATOM 3669 O O . ALA A 1 478 ? -20.475 -0.068 20.459 1.00 73.88 478 ALA A O 1
ATOM 3670 N N . PRO A 1 479 ? -18.464 0.479 19.618 1.00 76.38 479 PRO A N 1
ATOM 3671 C CA . PRO A 1 479 ? -18.336 -0.739 18.805 1.00 76.38 479 PRO A CA 1
ATOM 3672 C C . PRO A 1 479 ? -18.408 -2.022 19.644 1.00 76.38 479 PRO A C 1
ATOM 3674 O O . PRO A 1 479 ? -19.116 -2.971 19.304 1.00 76.38 479 PRO A O 1
ATOM 3677 N N . ARG A 1 480 ? -17.747 -2.016 20.809 1.00 79.62 480 ARG A N 1
ATOM 3678 C CA . ARG A 1 480 ? -17.843 -3.079 21.820 1.00 79.62 480 ARG A CA 1
ATOM 3679 C C . ARG A 1 480 ? -19.288 -3.299 22.277 1.00 79.62 480 ARG A C 1
ATOM 3681 O O . ARG A 1 480 ? -19.718 -4.443 22.408 1.00 79.62 480 ARG A O 1
ATOM 3688 N N . ALA A 1 481 ? -20.044 -2.228 22.513 1.00 76.75 481 ALA A N 1
ATOM 3689 C CA . ALA A 1 481 ? -21.417 -2.335 22.992 1.00 76.75 481 ALA A CA 1
ATOM 3690 C C . ALA A 1 481 ? -22.377 -2.928 21.945 1.00 76.75 481 ALA A C 1
ATOM 3692 O O . ALA A 1 481 ? -23.250 -3.711 22.316 1.00 76.75 481 ALA A O 1
ATOM 3693 N N . LEU A 1 482 ? -22.179 -2.635 20.654 1.00 74.75 482 LEU A N 1
ATOM 3694 C CA . LEU A 1 482 ? -22.932 -3.253 19.552 1.00 74.75 482 LEU A CA 1
ATOM 3695 C C . LEU A 1 482 ? -22.687 -4.762 19.460 1.00 74.75 482 LEU A C 1
ATOM 3697 O O . LEU A 1 482 ? -23.631 -5.543 19.352 1.00 74.75 482 LEU A O 1
ATOM 3701 N N . VAL A 1 483 ? -21.429 -5.189 19.581 1.00 76.25 483 VAL A N 1
ATOM 3702 C CA . VAL A 1 483 ? -21.091 -6.617 19.608 1.00 76.25 483 VAL A CA 1
ATOM 3703 C C . VAL A 1 483 ? -21.708 -7.309 20.822 1.00 76.25 483 VAL A C 1
ATOM 3705 O O . VAL A 1 483 ? -22.319 -8.366 20.676 1.00 76.25 483 VAL A O 1
ATOM 3708 N N . VAL A 1 484 ? -21.610 -6.727 22.022 1.00 78.75 484 VAL A N 1
ATOM 3709 C CA . VAL A 1 484 ? -22.235 -7.318 23.218 1.00 78.75 484 VAL A CA 1
ATOM 3710 C C . VAL A 1 484 ? -23.761 -7.380 23.069 1.00 78.75 484 VAL A C 1
ATOM 3712 O O . VAL A 1 484 ? -24.358 -8.390 23.446 1.00 78.75 484 VAL A O 1
ATOM 3715 N N . ALA A 1 485 ? -24.393 -6.375 22.449 1.00 75.25 485 ALA A N 1
ATOM 3716 C CA . ALA A 1 485 ? -25.811 -6.414 22.088 1.00 75.25 485 ALA A CA 1
ATOM 3717 C C . ALA A 1 485 ? -26.137 -7.601 21.170 1.00 75.25 485 ALA A C 1
ATOM 3719 O O . ALA A 1 485 ? -27.121 -8.304 21.405 1.00 75.25 485 ALA A O 1
ATOM 3720 N N . ALA A 1 486 ? -25.289 -7.885 20.178 1.00 75.38 486 ALA A N 1
ATOM 3721 C CA . ALA A 1 486 ? -25.450 -9.036 19.298 1.00 75.38 486 ALA A CA 1
ATOM 3722 C C . ALA A 1 486 ? -25.262 -10.384 20.020 1.00 75.38 486 ALA A C 1
ATOM 3724 O O . ALA A 1 486 ? -26.095 -11.271 19.835 1.00 75.38 486 ALA A O 1
ATOM 3725 N N . VAL A 1 487 ? -24.255 -10.539 20.894 1.00 78.38 487 VAL A N 1
ATOM 3726 C CA . VAL A 1 487 ? -24.075 -11.768 21.704 1.00 78.38 487 VAL A CA 1
ATOM 3727 C C . VAL A 1 487 ? -25.287 -12.006 22.617 1.00 78.38 487 VAL A C 1
ATOM 3729 O O . VAL A 1 487 ? -25.803 -13.125 22.713 1.00 78.38 487 VAL A O 1
ATOM 3732 N N . VAL A 1 488 ? -25.792 -10.950 23.263 1.00 77.06 488 VAL A N 1
ATOM 3733 C CA . VAL A 1 488 ? -27.004 -11.008 24.094 1.00 77.06 488 VAL A CA 1
ATOM 3734 C C . VAL A 1 488 ? -28.237 -11.348 23.247 1.00 77.06 488 VAL A C 1
ATOM 3736 O O . VAL A 1 488 ? -29.005 -12.232 23.613 1.00 77.06 488 VAL A O 1
ATOM 3739 N N . SER A 1 489 ? -28.403 -10.726 22.079 1.00 73.69 489 SER A N 1
ATOM 3740 C CA . SER A 1 489 ? -29.499 -11.019 21.146 1.00 73.69 489 SER A CA 1
ATOM 3741 C C . SER A 1 489 ? -29.474 -12.474 20.668 1.00 73.69 489 SER A C 1
ATOM 3743 O O . SER A 1 489 ? -30.492 -13.162 20.741 1.00 73.69 489 SER A O 1
ATOM 3745 N N . ALA A 1 490 ? -28.307 -12.985 20.262 1.00 74.38 490 ALA A N 1
ATOM 3746 C CA . ALA A 1 490 ? -28.124 -14.365 19.821 1.00 74.38 490 ALA A CA 1
ATOM 3747 C C . ALA A 1 490 ? -28.436 -15.379 20.935 1.00 74.38 490 ALA A C 1
ATOM 3749 O O . ALA A 1 490 ? -29.172 -16.338 20.705 1.00 74.38 490 ALA A O 1
ATOM 3750 N N . THR A 1 491 ? -27.964 -15.146 22.163 1.00 75.44 491 THR A N 1
ATOM 3751 C CA . THR A 1 491 ? -28.265 -16.031 23.307 1.00 75.44 491 THR A CA 1
ATOM 3752 C C . THR A 1 491 ? -29.739 -15.977 23.732 1.00 75.44 491 THR A C 1
ATOM 3754 O O . THR A 1 491 ? -30.328 -17.015 24.040 1.00 75.44 491 THR A O 1
ATOM 3757 N N . LEU A 1 492 ? -30.397 -14.819 23.610 1.00 73.25 492 LEU A N 1
ATOM 3758 C CA . LEU A 1 492 ? -31.850 -14.674 23.781 1.00 73.25 492 LEU A CA 1
ATOM 3759 C C . LEU A 1 492 ? -32.688 -15.305 22.650 1.00 73.25 492 LEU A C 1
ATOM 3761 O O . LEU A 1 492 ? -33.909 -15.418 22.804 1.00 73.25 492 LEU A O 1
ATOM 3765 N N . ARG A 1 493 ? -32.088 -15.754 21.531 1.00 73.56 493 ARG A N 1
ATOM 3766 C CA . ARG A 1 493 ? -32.778 -16.604 20.533 1.00 73.56 493 ARG A CA 1
ATOM 3767 C C . ARG A 1 493 ? -32.990 -18.039 21.037 1.00 73.56 493 ARG A C 1
ATOM 3769 O O . ARG A 1 493 ? -33.906 -18.705 20.553 1.00 73.56 493 ARG A O 1
ATOM 3776 N N . GLY A 1 494 ? -32.200 -18.497 22.013 1.00 70.06 494 GLY A N 1
ATOM 3777 C CA . GLY A 1 494 ? -32.324 -19.824 22.619 1.00 70.06 494 GLY A CA 1
ATOM 3778 C C . GLY A 1 494 ? -33.648 -20.044 23.365 1.00 70.06 494 GLY A C 1
ATOM 3779 O O . GLY A 1 494 ? -34.283 -19.105 23.845 1.00 70.06 494 GLY A O 1
ATOM 3780 N N . LYS A 1 495 ? -34.067 -21.311 23.488 1.00 67.25 495 LYS A N 1
ATOM 3781 C CA . LYS A 1 495 ? -35.195 -21.733 24.337 1.00 67.25 495 LYS A CA 1
ATOM 3782 C C . LYS A 1 495 ? -34.680 -22.671 25.442 1.00 67.25 495 LYS A C 1
ATOM 3784 O O . LYS A 1 495 ? -34.196 -23.747 25.102 1.00 67.25 495 LYS A O 1
ATOM 3789 N N . PRO A 1 496 ? -34.811 -22.324 26.739 1.00 75.81 496 PRO A N 1
ATOM 3790 C CA . PRO A 1 496 ? -35.314 -21.053 27.273 1.00 75.81 496 PRO A CA 1
ATOM 3791 C C . PRO A 1 496 ? -34.344 -19.884 27.008 1.00 75.81 496 PRO A C 1
ATOM 3793 O O . PRO A 1 496 ? -33.135 -20.119 26.949 1.00 75.81 496 PRO A O 1
ATOM 3796 N N . PRO A 1 497 ? -34.837 -18.634 26.906 1.00 71.19 497 PRO A N 1
ATOM 3797 C CA . PRO A 1 497 ? -33.970 -17.466 26.819 1.00 71.19 497 PRO A CA 1
ATOM 3798 C C . PRO A 1 497 ? -33.166 -17.350 28.116 1.00 71.19 497 PRO A C 1
ATOM 3800 O O . PRO A 1 497 ? -33.726 -17.293 29.213 1.00 71.19 497 PRO A O 1
ATOM 3803 N N . ARG A 1 498 ? -31.840 -17.358 27.997 1.00 77.81 498 ARG A N 1
ATOM 3804 C CA . ARG A 1 498 ? -30.909 -17.187 29.114 1.00 77.81 498 ARG A CA 1
ATOM 3805 C C . ARG A 1 498 ? -29.816 -16.231 28.691 1.00 77.81 498 ARG A C 1
ATOM 3807 O O . ARG A 1 498 ? -29.297 -16.336 27.585 1.00 77.81 498 ARG A O 1
ATOM 3814 N N . LEU A 1 499 ? -29.461 -15.327 29.592 1.00 80.44 499 LEU A N 1
ATOM 3815 C CA . LEU A 1 499 ? -28.350 -14.419 29.365 1.00 80.44 499 LEU A CA 1
ATOM 3816 C C . LEU A 1 499 ? -27.015 -15.117 29.615 1.00 80.44 499 LEU A C 1
ATOM 3818 O O . LEU A 1 499 ? -26.953 -16.043 30.432 1.00 80.44 499 LEU A O 1
ATOM 3822 N N . PRO A 1 500 ? -25.935 -14.651 28.970 1.00 81.69 500 PRO A N 1
ATOM 3823 C CA . PRO A 1 500 ? -24.598 -15.121 29.281 1.00 81.69 500 PRO A CA 1
ATOM 3824 C C . PRO A 1 500 ? -24.280 -14.867 30.758 1.00 81.69 500 PRO A C 1
ATOM 3826 O O . PRO A 1 500 ? -24.448 -13.753 31.259 1.00 81.69 500 PRO A O 1
ATOM 3829 N N . SER A 1 501 ? -23.787 -15.885 31.464 1.00 82.69 501 SER A N 1
ATOM 3830 C CA . SER A 1 501 ? -23.428 -15.773 32.886 1.00 82.69 501 SER A CA 1
ATOM 3831 C C . SER A 1 501 ? -22.370 -14.694 33.138 1.00 82.69 501 SER A C 1
ATOM 3833 O O . SER A 1 501 ? -22.416 -14.012 34.159 1.00 82.69 501 SER A O 1
ATOM 3835 N N . SER A 1 502 ? -21.470 -14.486 32.177 1.00 82.56 502 SER A N 1
ATOM 3836 C CA . SER A 1 502 ? -20.470 -13.419 32.157 1.00 82.56 502 SER A CA 1
ATOM 3837 C C . SER A 1 502 ? -21.080 -12.016 32.079 1.00 82.56 502 SER A C 1
ATOM 3839 O O . SER A 1 502 ? -20.647 -11.135 32.818 1.00 82.56 502 SER A O 1
ATOM 3841 N N . PHE A 1 503 ? -22.126 -11.817 31.270 1.00 84.25 503 PHE A N 1
ATOM 3842 C CA . PHE A 1 503 ? -22.876 -10.555 31.205 1.00 84.25 503 PHE A CA 1
ATOM 3843 C C . PHE A 1 503 ? -23.577 -10.257 32.536 1.00 84.25 503 PHE A C 1
ATOM 3845 O O . PHE A 1 503 ? -23.407 -9.181 33.107 1.00 84.25 503 PHE A O 1
ATOM 3852 N N . VAL A 1 504 ? -24.277 -11.251 33.092 1.00 84.19 504 VAL A N 1
ATOM 3853 C CA . VAL A 1 504 ? -24.947 -11.146 34.402 1.00 84.19 504 VAL A CA 1
ATOM 3854 C C . VAL A 1 504 ? -23.944 -10.835 35.524 1.00 84.19 504 VAL A C 1
ATOM 3856 O O . VAL A 1 504 ? -24.225 -10.012 36.396 1.00 84.19 504 VAL A O 1
ATOM 3859 N N . GLN A 1 505 ? -22.760 -11.452 35.496 1.00 84.88 505 GLN A N 1
ATOM 3860 C CA . GLN A 1 505 ? -21.694 -11.201 36.467 1.00 84.88 505 GLN A CA 1
ATOM 3861 C C . GLN A 1 505 ? -21.080 -9.799 36.312 1.00 84.88 505 GLN A C 1
ATOM 3863 O O . GLN A 1 505 ? -20.885 -9.120 37.318 1.00 84.88 505 GLN A O 1
ATOM 3868 N N . HIS A 1 506 ? -20.844 -9.319 35.086 1.00 83.50 506 HIS A N 1
ATOM 3869 C CA . HIS A 1 506 ? -20.362 -7.954 34.840 1.00 83.50 506 HIS A CA 1
ATOM 3870 C C . HIS A 1 506 ? -21.352 -6.901 35.366 1.00 83.50 506 HIS A C 1
ATOM 3872 O O . HIS A 1 506 ? -20.964 -6.008 36.119 1.00 83.50 506 HIS A O 1
ATOM 3878 N N . CYS A 1 507 ? -22.651 -7.050 35.082 1.00 83.69 507 CYS A N 1
ATOM 3879 C CA . CYS A 1 507 ? -23.674 -6.169 35.651 1.00 83.69 507 CYS A CA 1
ATOM 3880 C C . CYS A 1 507 ? -23.714 -6.232 37.194 1.00 83.69 507 CYS A C 1
ATOM 3882 O O . CYS A 1 507 ? -24.084 -5.253 37.839 1.00 83.69 507 CYS A O 1
ATOM 3884 N N . ARG A 1 508 ? -23.330 -7.357 37.819 1.00 83.62 508 ARG A N 1
ATOM 3885 C CA . ARG A 1 508 ? -23.325 -7.493 39.287 1.00 83.62 508 ARG A CA 1
ATOM 3886 C C . ARG A 1 508 ? -22.153 -6.724 39.891 1.00 83.62 508 ARG A C 1
ATOM 3888 O O . ARG A 1 508 ? -22.360 -5.936 40.809 1.00 83.62 508 ARG A O 1
ATOM 3895 N N . GLU A 1 509 ? -20.961 -6.881 39.323 1.00 82.81 509 GLU A N 1
ATOM 3896 C CA . GLU A 1 509 ? -19.767 -6.112 39.699 1.00 82.81 509 GLU A CA 1
ATOM 3897 C C . GLU A 1 509 ? -19.983 -4.595 39.510 1.00 82.81 509 GLU A C 1
ATOM 3899 O O . GLU A 1 509 ? -19.555 -3.792 40.343 1.00 82.81 509 GLU A O 1
ATOM 3904 N N . ALA A 1 510 ? -20.736 -4.201 38.476 1.00 82.75 510 ALA A N 1
ATOM 3905 C CA . ALA A 1 510 ? -21.140 -2.817 38.236 1.00 82.75 510 ALA A CA 1
ATOM 3906 C C . ALA A 1 510 ? -22.120 -2.256 39.273 1.00 82.75 510 ALA A C 1
ATOM 3908 O O . ALA A 1 510 ? -22.024 -1.085 39.659 1.00 82.75 510 ALA A O 1
ATOM 3909 N N . ARG A 1 511 ? -23.041 -3.084 39.778 1.00 78.62 511 ARG A N 1
ATOM 3910 C CA . ARG A 1 511 ? -23.932 -2.709 40.883 1.00 78.62 511 ARG A CA 1
ATOM 3911 C C . ARG A 1 511 ? -23.170 -2.513 42.198 1.00 78.62 511 ARG A C 1
ATOM 3913 O O . ARG A 1 511 ? -23.529 -1.627 42.967 1.00 78.62 511 ARG A O 1
ATOM 3920 N N . GLU A 1 512 ? -22.094 -3.268 42.414 1.00 81.06 512 GLU A N 1
ATOM 3921 C CA . GLU A 1 512 ? -21.146 -3.097 43.532 1.00 81.06 512 GLU A CA 1
ATOM 3922 C C . GLU A 1 512 ? -20.258 -1.837 43.396 1.00 81.06 512 GLU A C 1
ATOM 3924 O O . GLU A 1 512 ? -19.419 -1.575 44.254 1.00 81.06 512 GLU A O 1
ATOM 3929 N N . GLY A 1 513 ? -20.441 -1.037 42.338 1.00 75.12 513 GLY A N 1
ATOM 3930 C CA . GLY A 1 513 ? -19.790 0.262 42.139 1.00 75.12 513 GLY A CA 1
ATOM 3931 C C . GLY A 1 513 ? -18.581 0.247 41.200 1.00 75.12 513 GLY A C 1
ATOM 3932 O O . GLY A 1 513 ? -18.082 1.315 40.847 1.00 75.12 513 GLY A O 1
ATOM 3933 N N . ARG A 1 514 ? -18.123 -0.924 40.739 1.00 69.50 514 ARG A N 1
ATOM 3934 C CA . ARG A 1 514 ? -16.976 -1.045 39.823 1.00 69.50 514 ARG A CA 1
ATOM 3935 C C . ARG A 1 514 ? -17.430 -0.875 38.373 1.00 69.50 514 ARG A C 1
ATOM 3937 O O . ARG A 1 514 ? -18.114 -1.737 37.847 1.00 69.50 514 ARG A O 1
ATOM 3944 N N . ASN A 1 515 ? -17.034 0.213 37.714 1.00 76.69 515 ASN A N 1
ATOM 3945 C CA . ASN A 1 515 ? -17.383 0.511 36.312 1.00 76.69 515 ASN A CA 1
ATOM 3946 C C . ASN A 1 515 ? -18.899 0.693 36.052 1.00 76.69 515 ASN A C 1
ATOM 3948 O O . ASN A 1 515 ? -19.388 0.363 34.974 1.00 76.69 515 ASN A O 1
ATOM 3952 N N . ARG A 1 516 ? -19.658 1.253 37.013 1.00 84.44 516 ARG A N 1
ATOM 3953 C CA . ARG A 1 516 ? -21.122 1.436 36.882 1.00 84.44 516 ARG A CA 1
ATOM 3954 C C . ARG A 1 516 ? -21.538 2.151 35.590 1.00 84.44 516 ARG A C 1
ATOM 3956 O O . ARG A 1 516 ? -22.450 1.681 34.922 1.00 84.44 516 ARG A O 1
ATOM 3963 N N . ALA A 1 517 ? -20.885 3.266 35.252 1.00 81.06 517 ALA A N 1
ATOM 3964 C CA . ALA A 1 517 ? -21.203 4.043 34.049 1.00 81.06 517 ALA A CA 1
ATOM 3965 C C . ALA A 1 517 ? -21.041 3.209 32.767 1.00 81.06 517 ALA A C 1
ATOM 3967 O O . ALA A 1 517 ? -21.929 3.202 31.921 1.00 81.06 517 ALA A O 1
ATOM 3968 N N . ASP A 1 518 ? -19.963 2.425 32.688 1.00 78.06 518 ASP A N 1
ATOM 3969 C CA . ASP A 1 518 ? -19.663 1.560 31.547 1.00 78.06 518 ASP A CA 1
ATOM 3970 C C . ASP A 1 518 ? -20.740 0.482 31.349 1.00 78.06 518 ASP A C 1
ATOM 3972 O O . ASP A 1 518 ? -21.238 0.281 30.244 1.00 78.06 518 ASP A O 1
ATOM 3976 N N . ALA A 1 519 ? -21.180 -0.154 32.439 1.00 82.50 519 ALA A N 1
ATOM 3977 C CA . ALA A 1 519 ? -22.255 -1.142 32.400 1.00 82.50 519 ALA A CA 1
ATOM 3978 C C . ALA A 1 519 ? -23.633 -0.533 32.083 1.00 82.50 519 ALA A C 1
ATOM 3980 O O . ALA A 1 519 ? -24.466 -1.204 31.475 1.00 82.50 519 ALA A O 1
ATOM 3981 N N . VAL A 1 520 ? -23.887 0.719 32.483 1.00 84.38 520 VAL A N 1
ATOM 3982 C CA . VAL A 1 520 ? -25.111 1.464 32.140 1.00 84.38 520 VAL A CA 1
ATOM 3983 C C . VAL A 1 520 ? -25.136 1.804 30.650 1.00 84.38 520 VAL A C 1
ATOM 3985 O O . VAL A 1 520 ? -26.133 1.525 29.984 1.00 84.38 520 VAL A O 1
ATOM 3988 N N . ASP A 1 521 ? -24.037 2.327 30.103 1.00 80.00 521 ASP A N 1
ATOM 3989 C CA . ASP A 1 521 ? -23.909 2.619 28.672 1.00 80.00 521 ASP A CA 1
ATOM 3990 C C . ASP A 1 521 ? -24.007 1.337 27.828 1.00 80.00 521 ASP A C 1
ATOM 3992 O O . ASP A 1 521 ? -24.704 1.302 26.809 1.00 80.00 521 ASP A O 1
ATOM 3996 N N . LEU A 1 522 ? -23.381 0.253 28.295 1.00 80.25 522 LEU A N 1
ATOM 3997 C CA . LEU A 1 522 ? -23.481 -1.075 27.702 1.00 80.25 522 LEU A CA 1
ATOM 3998 C C . LEU A 1 522 ? -24.927 -1.589 27.695 1.00 80.25 522 LEU A C 1
ATOM 4000 O O . LEU A 1 522 ? -25.428 -1.968 26.640 1.00 80.25 522 LEU A O 1
ATOM 4004 N N . LEU A 1 523 ? -25.618 -1.571 28.842 1.00 83.81 523 LEU A N 1
ATOM 4005 C CA . LEU A 1 523 ? -27.022 -1.985 28.951 1.00 83.81 523 LEU A CA 1
ATOM 4006 C C . LEU A 1 523 ? -27.932 -1.146 28.051 1.00 83.81 523 LEU A C 1
ATOM 4008 O O . LEU A 1 523 ? -28.798 -1.711 27.386 1.00 83.81 523 LEU A O 1
ATOM 4012 N N . ARG A 1 524 ? -27.718 0.173 27.978 1.00 85.75 524 ARG A N 1
ATOM 4013 C CA . ARG A 1 524 ? -28.482 1.075 27.104 1.00 85.75 524 ARG A CA 1
ATOM 4014 C C . ARG A 1 524 ? -28.362 0.652 25.639 1.00 85.75 524 ARG A C 1
ATOM 4016 O O . ARG A 1 524 ? -29.371 0.526 24.952 1.00 85.75 524 ARG A O 1
ATOM 4023 N N . ASN A 1 525 ? -27.146 0.379 25.177 1.00 79.19 525 ASN A N 1
ATOM 4024 C CA . ASN A 1 525 ? -26.889 -0.027 23.795 1.00 79.19 525 ASN A CA 1
ATOM 4025 C C . ASN A 1 525 ? -27.364 -1.464 23.503 1.00 79.19 525 ASN A C 1
ATOM 4027 O O . ASN A 1 525 ? -27.907 -1.715 22.429 1.00 79.19 525 ASN A O 1
ATOM 4031 N N . VAL A 1 526 ? -27.259 -2.384 24.471 1.00 81.62 526 VAL A N 1
ATOM 4032 C CA . VAL A 1 526 ? -27.864 -3.728 24.396 1.00 81.62 526 VAL A CA 1
ATOM 4033 C C . VAL A 1 526 ? -29.379 -3.634 24.224 1.00 81.62 526 VAL A C 1
ATOM 4035 O O . VAL A 1 526 ? -29.935 -4.298 23.357 1.00 81.62 526 VAL A O 1
ATOM 4038 N N . ILE A 1 527 ? -30.044 -2.781 25.005 1.00 83.25 527 ILE A N 1
ATOM 4039 C CA . ILE A 1 527 ? -31.488 -2.543 24.914 1.00 83.25 527 ILE A CA 1
ATOM 4040 C C . ILE A 1 527 ? -31.871 -1.984 23.534 1.00 83.25 527 ILE A C 1
ATOM 4042 O O . ILE A 1 527 ? -32.790 -2.513 22.912 1.00 83.25 527 ILE A O 1
ATOM 4046 N N . ARG A 1 528 ? -31.138 -0.984 23.022 1.00 81.38 528 ARG A N 1
ATOM 4047 C CA . ARG A 1 528 ? -31.354 -0.414 21.676 1.00 81.38 528 ARG A CA 1
ATOM 4048 C C . ARG A 1 528 ? -31.181 -1.424 20.544 1.00 81.38 528 ARG A C 1
ATOM 4050 O O . ARG A 1 528 ? -31.923 -1.381 19.570 1.00 81.38 528 ARG A O 1
ATOM 4057 N N . GLY A 1 529 ? -30.203 -2.322 20.662 1.00 73.50 529 GLY A N 1
ATOM 4058 C CA . GLY A 1 529 ? -29.922 -3.351 19.658 1.00 73.50 529 GLY A CA 1
ATOM 4059 C C . GLY A 1 529 ? -30.885 -4.545 19.672 1.00 73.50 529 GLY A C 1
ATOM 4060 O O . GLY A 1 529 ? -30.793 -5.408 18.797 1.00 73.50 529 GLY A O 1
ATOM 4061 N N . LEU A 1 530 ? -31.791 -4.634 20.653 1.00 76.81 530 LEU A N 1
ATOM 4062 C CA . LEU A 1 530 ? -32.744 -5.736 20.778 1.00 76.81 530 LEU A CA 1
ATOM 4063 C C . LEU A 1 530 ? -34.109 -5.384 20.163 1.00 76.81 530 LEU A C 1
ATOM 4065 O O . LEU A 1 530 ? -34.696 -4.367 20.538 1.00 76.81 530 LEU A O 1
ATOM 4069 N N . PRO A 1 531 ? -34.673 -6.264 19.311 1.00 78.31 531 PRO A N 1
ATOM 4070 C CA . PRO A 1 531 ? -36.080 -6.203 18.914 1.00 78.31 531 PRO A CA 1
ATOM 4071 C C . PRO A 1 531 ? -37.024 -6.147 20.125 1.00 78.31 531 PRO A C 1
ATOM 4073 O O . PRO A 1 531 ? -36.740 -6.761 21.156 1.00 78.31 531 PRO A O 1
ATOM 4076 N N . GLU A 1 532 ? -38.164 -5.463 20.002 1.00 76.62 532 GLU A N 1
ATOM 4077 C CA . GLU A 1 532 ? -39.122 -5.268 21.107 1.00 76.62 532 GLU A CA 1
ATOM 4078 C C . GLU A 1 532 ? -39.586 -6.597 21.742 1.00 76.62 532 GLU A C 1
ATOM 4080 O O . GLU A 1 532 ? -39.628 -6.715 22.968 1.00 76.62 532 GLU A O 1
ATOM 4085 N N . ASP A 1 533 ? -39.821 -7.645 20.937 1.00 76.44 533 ASP A N 1
ATOM 4086 C CA . ASP A 1 533 ? -40.180 -8.991 21.422 1.00 76.44 533 ASP A CA 1
ATOM 4087 C C . ASP A 1 533 ? -39.077 -9.635 22.285 1.00 76.44 533 ASP A C 1
ATOM 4089 O O . ASP A 1 533 ? -39.349 -10.496 23.127 1.00 76.44 533 ASP A O 1
ATOM 4093 N N . ARG A 1 534 ? -37.822 -9.203 22.108 1.00 77.06 534 ARG A N 1
ATOM 4094 C CA . ARG A 1 534 ? -36.640 -9.692 22.833 1.00 77.06 534 ARG A CA 1
ATOM 4095 C C . ARG A 1 534 ? -36.244 -8.827 24.016 1.00 77.06 534 ARG A C 1
ATOM 4097 O O . ARG A 1 534 ? -35.624 -9.362 24.934 1.00 77.06 534 ARG A O 1
ATOM 4104 N N . GLN A 1 535 ? -36.645 -7.559 24.064 1.00 79.25 535 GLN A N 1
ATOM 4105 C CA . GLN A 1 535 ? -36.443 -6.709 25.243 1.00 79.25 535 GLN A CA 1
ATOM 4106 C C . GLN A 1 535 ? -37.154 -7.298 26.475 1.00 79.25 535 GLN A C 1
ATOM 4108 O O . GLN A 1 535 ? -36.561 -7.386 27.550 1.00 79.25 535 GLN A O 1
ATOM 4113 N N . ALA A 1 536 ? -38.368 -7.836 26.310 1.00 72.50 536 ALA A N 1
ATOM 4114 C CA . ALA A 1 536 ? -39.048 -8.592 27.366 1.00 72.50 536 ALA A CA 1
ATOM 4115 C C . ALA A 1 536 ? -38.268 -9.858 27.793 1.00 72.50 536 ALA A C 1
ATOM 4117 O O . ALA A 1 536 ? -38.194 -10.177 28.980 1.00 72.50 536 ALA A O 1
ATOM 4118 N N . GLY A 1 537 ? -37.635 -10.556 26.842 1.00 71.06 537 GLY A N 1
ATOM 4119 C CA . GLY A 1 537 ? -36.806 -11.742 27.097 1.00 71.06 537 GLY A CA 1
ATOM 4120 C C . GLY A 1 537 ? -35.502 -11.442 27.845 1.00 71.06 537 GLY A C 1
ATOM 4121 O O . GLY A 1 537 ? -35.153 -12.180 28.766 1.00 71.06 537 GLY A O 1
ATOM 4122 N N . LEU A 1 538 ? -34.819 -10.339 27.508 1.00 74.31 538 LEU A N 1
ATOM 4123 C CA . LEU A 1 538 ? -33.685 -9.800 28.274 1.00 74.31 538 LEU A CA 1
ATOM 4124 C C . LEU A 1 538 ? -34.094 -9.624 29.737 1.00 74.31 538 LEU A C 1
ATOM 4126 O O . LEU A 1 538 ? -33.463 -10.169 30.638 1.00 74.31 538 LEU A O 1
ATOM 4130 N N . LEU A 1 539 ? -35.190 -8.906 29.963 1.00 69.56 539 LEU A N 1
ATOM 4131 C CA . LEU A 1 539 ? -35.647 -8.515 31.292 1.00 69.56 539 LEU A CA 1
ATOM 4132 C C . LEU A 1 539 ? -36.203 -9.686 32.123 1.00 69.56 539 LEU A C 1
ATOM 4134 O O . LEU A 1 539 ? -36.150 -9.627 33.348 1.00 69.56 539 LEU A O 1
ATOM 4138 N N . ALA A 1 540 ? -36.670 -10.761 31.479 1.00 68.69 540 ALA A N 1
ATOM 4139 C CA . ALA A 1 540 ? -37.024 -12.021 32.138 1.00 68.69 540 ALA A CA 1
ATOM 4140 C C . ALA A 1 540 ? -35.800 -12.907 32.461 1.00 68.69 540 ALA A C 1
ATOM 4142 O O . ALA A 1 540 ? -35.849 -13.706 33.396 1.00 68.69 540 ALA A O 1
ATOM 4143 N N . GLY A 1 541 ? -34.717 -12.795 31.679 1.00 65.62 541 GLY A N 1
ATOM 4144 C CA . GLY A 1 541 ? -33.459 -13.523 31.886 1.00 65.62 541 GLY A CA 1
ATOM 4145 C C . GLY A 1 541 ? -32.523 -12.871 32.911 1.00 65.62 541 GLY A C 1
ATOM 4146 O O . GLY A 1 541 ? -31.744 -13.563 33.568 1.00 65.62 541 GLY A O 1
ATOM 4147 N N . ILE A 1 542 ? -32.610 -11.550 33.075 1.00 68.00 542 ILE A N 1
ATOM 4148 C CA . ILE A 1 542 ? -32.075 -10.831 34.233 1.00 68.00 542 ILE A CA 1
ATOM 4149 C C . ILE A 1 542 ? -32.931 -11.227 35.453 1.00 68.00 542 ILE A C 1
ATOM 4151 O O . ILE A 1 542 ? -34.151 -11.110 35.397 1.00 68.00 542 ILE A O 1
ATOM 4155 N N . ASP A 1 543 ? -32.329 -11.633 36.584 1.00 67.12 543 ASP A N 1
ATOM 4156 C CA . ASP A 1 543 ? -33.045 -11.629 37.879 1.00 67.12 543 ASP A CA 1
ATOM 4157 C C . ASP A 1 543 ? -33.377 -10.173 38.199 1.00 67.12 543 ASP A C 1
ATOM 4159 O O . ASP A 1 543 ? -32.546 -9.455 38.756 1.00 67.12 543 ASP A O 1
ATOM 4163 N N . SER A 1 544 ? -34.536 -9.695 37.747 1.00 61.78 544 SER A N 1
ATOM 4164 C CA . SER A 1 544 ? -34.771 -8.259 37.595 1.00 61.78 544 SER A CA 1
ATOM 4165 C C . SER A 1 544 ? -34.698 -7.511 38.925 1.00 61.78 544 SER A C 1
ATOM 4167 O O . SER A 1 544 ? -34.217 -6.375 38.978 1.00 61.78 544 SER A O 1
ATOM 4169 N N . ALA A 1 545 ? -35.005 -8.197 40.030 1.00 61.78 545 ALA A N 1
ATOM 4170 C CA . ALA A 1 545 ? -34.818 -7.694 41.385 1.00 61.78 545 ALA A CA 1
ATOM 4171 C C . ALA A 1 545 ? -33.354 -7.331 41.727 1.00 61.78 545 ALA A C 1
ATOM 4173 O O . ALA A 1 545 ? -33.103 -6.494 42.592 1.00 61.78 545 ALA A O 1
ATOM 4174 N N . SER A 1 546 ? -32.383 -7.955 41.060 1.00 65.50 546 SER A N 1
ATOM 4175 C CA . SER A 1 546 ? -30.949 -7.778 41.300 1.00 65.50 546 SER A CA 1
ATOM 4176 C C . SER A 1 546 ? -30.278 -6.708 40.429 1.00 65.50 546 SER A C 1
ATOM 4178 O O . SER A 1 546 ? -29.134 -6.363 40.724 1.00 65.50 546 SER A O 1
ATOM 4180 N N . PHE A 1 547 ? -30.959 -6.173 39.406 1.00 77.12 547 PHE A N 1
ATOM 4181 C CA . PHE A 1 547 ? -30.370 -5.243 38.421 1.00 77.12 547 PHE A CA 1
ATOM 4182 C C . PHE A 1 547 ? -31.287 -4.078 38.004 1.00 77.12 547 PHE A C 1
ATOM 4184 O O . PHE A 1 547 ? -30.929 -3.296 37.124 1.00 77.12 547 PHE A O 1
ATOM 4191 N N . THR A 1 548 ? -32.468 -3.943 38.619 1.00 82.62 548 THR A N 1
ATOM 4192 C CA . THR A 1 548 ? -33.427 -2.861 38.321 1.00 82.62 548 THR A CA 1
ATOM 4193 C C . THR A 1 548 ? -32.788 -1.469 38.391 1.00 82.62 548 THR A C 1
ATOM 4195 O O . THR A 1 548 ? -33.136 -0.606 37.596 1.00 82.62 548 THR A O 1
ATOM 4198 N N . ASP A 1 549 ? -31.825 -1.234 39.285 1.00 84.69 549 ASP A N 1
ATOM 4199 C CA . ASP A 1 549 ? -31.161 0.066 39.412 1.00 84.69 549 ASP A CA 1
ATOM 4200 C C . ASP A 1 549 ? -30.315 0.436 38.182 1.00 84.69 549 ASP A C 1
ATOM 4202 O O . ASP A 1 549 ? -30.360 1.578 37.739 1.00 84.69 549 ASP A O 1
ATOM 4206 N N . LEU A 1 550 ? -29.584 -0.525 37.609 1.00 85.50 550 LEU A N 1
ATOM 4207 C CA . LEU A 1 550 ? -28.811 -0.331 36.377 1.00 85.50 550 LEU A CA 1
ATOM 4208 C C . LEU A 1 550 ? -29.711 -0.207 35.142 1.00 85.50 550 LEU A C 1
ATOM 4210 O O . LEU A 1 550 ? -29.410 0.562 34.235 1.00 85.50 550 LEU A O 1
ATOM 4214 N N . LEU A 1 551 ? -30.823 -0.947 35.111 1.00 85.94 551 LEU A N 1
ATOM 4215 C CA . LEU A 1 551 ? -31.801 -0.876 34.023 1.00 85.94 551 LEU A CA 1
ATOM 4216 C C . LEU A 1 551 ? -32.536 0.470 33.991 1.00 85.94 551 LEU A C 1
ATOM 4218 O O . LEU A 1 551 ? -32.775 1.002 32.911 1.00 85.94 551 LEU A O 1
ATOM 4222 N N . LEU A 1 552 ? -32.866 1.034 35.157 1.00 88.19 552 LEU A N 1
ATOM 4223 C CA . LEU A 1 552 ? -33.476 2.361 35.261 1.00 88.19 552 LEU A CA 1
ATOM 4224 C C . LEU A 1 552 ? -32.481 3.476 34.900 1.00 88.19 552 LEU A C 1
ATOM 4226 O O . LEU A 1 552 ? -32.856 4.380 34.153 1.00 88.19 552 LEU A O 1
ATOM 4230 N N . ASP A 1 553 ? -31.215 3.366 35.328 1.00 87.56 553 ASP A N 1
ATOM 4231 C CA . ASP A 1 553 ? -30.139 4.264 34.879 1.00 87.56 553 ASP A CA 1
ATOM 4232 C C . ASP A 1 553 ? -29.983 4.222 33.346 1.00 87.56 553 ASP A C 1
ATOM 4234 O O . ASP A 1 553 ? -29.978 5.266 32.698 1.00 87.56 553 ASP A O 1
ATOM 4238 N N . ALA A 1 554 ? -29.924 3.027 32.744 1.00 87.12 554 ALA A N 1
ATOM 4239 C CA . ALA A 1 554 ? -29.789 2.861 31.295 1.00 87.12 554 ALA A CA 1
ATOM 4240 C C . ALA A 1 554 ? -31.000 3.413 30.525 1.00 87.12 554 ALA A C 1
ATOM 4242 O O . ALA A 1 554 ? -30.834 4.080 29.502 1.00 87.12 554 ALA A O 1
ATOM 4243 N N . ALA A 1 555 ? -32.216 3.178 31.032 1.00 88.06 555 ALA A N 1
ATOM 4244 C CA . ALA A 1 555 ? -33.454 3.639 30.412 1.00 88.06 555 ALA A CA 1
ATOM 4245 C C . ALA A 1 555 ? -33.642 5.165 30.458 1.00 88.06 555 ALA A C 1
ATOM 4247 O O . ALA A 1 555 ? -34.364 5.712 29.624 1.00 88.06 555 ALA A O 1
ATOM 4248 N N . ARG A 1 556 ? -32.998 5.869 31.398 1.00 87.69 556 ARG A N 1
ATOM 4249 C CA . ARG A 1 556 ? -33.145 7.323 31.590 1.00 87.69 556 ARG A CA 1
ATOM 4250 C C . ARG A 1 556 ? -32.789 8.135 30.340 1.00 87.69 556 ARG A C 1
ATOM 4252 O O . ARG A 1 556 ? -33.520 9.066 30.004 1.00 87.69 556 ARG A O 1
ATOM 4259 N N . ASP A 1 557 ? -31.729 7.736 29.635 1.00 83.81 557 ASP A N 1
ATOM 4260 C CA . ASP A 1 557 ? -31.208 8.432 28.444 1.00 83.81 557 ASP A CA 1
ATOM 4261 C C . ASP A 1 557 ? -31.681 7.806 27.114 1.00 83.81 557 ASP A C 1
ATOM 4263 O O . ASP A 1 557 ? -31.177 8.127 26.032 1.00 83.81 557 ASP A O 1
ATOM 4267 N N . LEU A 1 558 ? -32.654 6.894 27.177 1.00 85.50 558 LEU A N 1
ATOM 4268 C CA . LEU A 1 558 ? -33.382 6.439 25.997 1.00 85.50 558 LEU A CA 1
ATOM 4269 C C . LEU A 1 558 ? -34.393 7.509 25.552 1.00 85.50 558 LEU A C 1
ATOM 4271 O O . LEU A 1 558 ? -34.866 8.337 26.338 1.00 85.50 558 LEU A O 1
ATOM 4275 N N . SER A 1 559 ? -34.752 7.501 24.276 1.00 85.81 559 SER A N 1
ATOM 4276 C CA . SER A 1 559 ? -35.830 8.326 23.732 1.00 85.81 559 SER A CA 1
ATOM 4277 C C . SER A 1 559 ? -37.191 7.937 24.344 1.00 85.81 559 SER A C 1
ATOM 4279 O O . SER A 1 559 ? -37.336 6.837 24.884 1.00 85.81 559 SER A O 1
ATOM 4281 N N . PRO A 1 560 ? -38.209 8.819 24.297 1.00 88.31 560 PRO A N 1
ATOM 4282 C CA . PRO A 1 560 ? -39.545 8.497 24.796 1.00 88.31 560 PRO A CA 1
ATOM 4283 C C . PRO A 1 560 ? -40.150 7.184 24.253 1.00 88.31 560 PRO A C 1
ATOM 4285 O O . PRO A 1 560 ? -40.571 6.389 25.089 1.00 88.31 560 PRO A O 1
ATOM 4288 N N . PRO A 1 561 ? -40.143 6.874 22.934 1.00 83.81 561 PRO A N 1
ATOM 4289 C CA . PRO A 1 561 ? -40.711 5.613 22.443 1.00 83.81 561 PRO A CA 1
ATOM 4290 C C . PRO A 1 561 ? -39.932 4.374 22.919 1.00 83.81 561 PRO A C 1
ATOM 4292 O O . PRO A 1 561 ? -40.549 3.391 23.322 1.00 83.81 561 PRO A O 1
ATOM 4295 N N . GLU A 1 562 ? -38.594 4.433 22.971 1.00 81.81 562 GLU A N 1
ATOM 4296 C CA . GLU A 1 562 ? -37.766 3.357 23.548 1.00 81.81 562 GLU A CA 1
ATOM 4297 C C . GLU A 1 562 ? -38.121 3.115 25.033 1.00 81.81 562 GLU A C 1
ATOM 4299 O O . GLU A 1 562 ? -38.242 1.973 25.476 1.00 81.81 562 GLU A O 1
ATOM 4304 N N . ARG A 1 563 ? -38.347 4.185 25.813 1.00 87.75 563 ARG A N 1
ATOM 4305 C CA . ARG A 1 563 ? -38.812 4.085 27.211 1.00 87.75 563 ARG A CA 1
ATOM 4306 C C . ARG A 1 563 ? -40.228 3.533 27.328 1.00 87.75 563 ARG A C 1
ATOM 4308 O O . ARG A 1 563 ? -40.496 2.771 28.255 1.00 87.75 563 ARG A O 1
ATOM 4315 N N . ASP A 1 564 ? -41.125 3.915 26.426 1.00 83.31 564 ASP A N 1
ATOM 4316 C CA . ASP A 1 564 ? -42.520 3.477 26.433 1.00 83.31 564 ASP A CA 1
ATOM 4317 C C . ASP A 1 564 ? -42.638 1.958 26.211 1.00 83.31 564 ASP A C 1
ATOM 4319 O O . ASP A 1 564 ? -43.412 1.312 26.919 1.00 83.31 564 ASP A O 1
ATOM 4323 N N . GLY A 1 565 ? -41.819 1.374 25.325 1.00 81.06 565 GLY A N 1
ATOM 4324 C CA . GLY A 1 565 ? -41.744 -0.081 25.122 1.00 81.06 565 GLY A CA 1
ATOM 4325 C C . GLY A 1 565 ? -41.241 -0.851 26.352 1.00 81.06 565 GLY A C 1
ATOM 4326 O O . GLY A 1 565 ? -41.781 -1.898 26.711 1.00 81.06 565 GLY A O 1
ATOM 4327 N N . LEU A 1 566 ? -40.256 -0.301 27.070 1.00 83.00 566 LEU A N 1
ATOM 4328 C CA . LEU A 1 566 ? -39.678 -0.916 28.276 1.00 83.00 566 LEU A CA 1
ATOM 4329 C C . LEU A 1 566 ? -40.518 -0.696 29.542 1.00 83.00 566 LEU A C 1
ATOM 4331 O O . LEU A 1 566 ? -40.395 -1.457 30.510 1.00 83.00 566 LEU A O 1
ATOM 4335 N N . ARG A 1 567 ? -41.364 0.344 29.556 1.00 86.75 567 ARG A N 1
ATOM 4336 C CA . ARG A 1 567 ? -42.146 0.788 30.720 1.00 86.75 567 ARG A CA 1
ATOM 4337 C C . ARG A 1 567 ? -42.847 -0.363 31.446 1.00 86.75 567 ARG A C 1
ATOM 4339 O O . ARG A 1 567 ? -42.657 -0.428 32.662 1.00 86.75 567 ARG A O 1
ATOM 4346 N N . PRO A 1 568 ? -43.624 -1.266 30.808 1.00 84.25 568 PRO A N 1
ATOM 4347 C CA . PRO A 1 568 ? -44.360 -2.303 31.536 1.00 84.25 568 PRO A CA 1
ATOM 4348 C C . PRO A 1 568 ? -43.430 -3.201 32.359 1.00 84.25 568 PRO A C 1
ATOM 4350 O O . PRO A 1 568 ? -43.690 -3.473 33.529 1.00 84.25 568 PRO A O 1
ATOM 4353 N N . VAL A 1 569 ? -42.296 -3.585 31.774 1.00 78.50 569 VAL A N 1
ATOM 4354 C CA . VAL A 1 569 ? -41.382 -4.568 32.358 1.00 78.50 569 VAL A CA 1
ATOM 4355 C C . VAL A 1 569 ? -40.462 -3.942 33.409 1.00 78.50 569 VAL A C 1
ATOM 4357 O O . VAL A 1 569 ? -40.189 -4.563 34.438 1.00 78.50 569 VAL A O 1
ATOM 4360 N N . LEU A 1 570 ? -40.041 -2.685 33.219 1.00 86.25 570 LEU A N 1
ATOM 4361 C CA . LEU A 1 570 ? -39.361 -1.904 34.261 1.00 86.25 570 LEU A CA 1
ATOM 4362 C C . LEU A 1 570 ? -40.283 -1.672 35.469 1.00 86.25 570 LEU A C 1
ATOM 4364 O O . LEU A 1 570 ? -39.845 -1.794 36.613 1.00 86.25 570 LEU A O 1
ATOM 4368 N N . THR A 1 571 ? -41.571 -1.418 35.218 1.00 87.56 571 THR A N 1
ATOM 4369 C CA . THR A 1 571 ? -42.598 -1.240 36.257 1.00 87.56 571 THR A CA 1
ATOM 4370 C C . THR A 1 571 ? -42.822 -2.533 37.054 1.00 87.56 571 THR A C 1
ATOM 4372 O O . THR A 1 571 ? -42.831 -2.503 38.286 1.00 87.56 571 THR A O 1
ATOM 4375 N N . GLU A 1 572 ? -42.934 -3.684 36.383 1.00 85.88 572 GLU A N 1
ATOM 4376 C CA . GLU A 1 572 ? -43.057 -4.996 37.034 1.00 85.88 572 GLU A CA 1
ATOM 4377 C C . GLU A 1 572 ? -41.791 -5.374 37.826 1.00 85.88 572 GLU A C 1
ATOM 4379 O O . GLU A 1 572 ? -41.873 -5.863 38.956 1.00 85.88 572 GLU A O 1
ATOM 4384 N N . SER A 1 573 ? -40.610 -5.105 37.267 1.00 84.31 573 SER A N 1
ATOM 4385 C CA . SER A 1 573 ? -39.321 -5.386 37.907 1.00 84.31 573 SER A CA 1
ATOM 4386 C C . SER A 1 573 ? -39.129 -4.564 39.179 1.00 84.31 573 SER A C 1
ATOM 4388 O O . SER A 1 573 ? -38.845 -5.125 40.238 1.00 84.31 573 SER A O 1
ATOM 4390 N N . LEU A 1 574 ? -39.390 -3.255 39.115 1.00 88.56 574 LEU A N 1
ATOM 4391 C CA . LEU A 1 574 ? -39.371 -2.374 40.279 1.00 88.56 574 LEU A CA 1
ATOM 4392 C C . LEU A 1 574 ? -40.404 -2.803 41.331 1.00 88.56 574 LEU A C 1
ATOM 4394 O O . LEU A 1 574 ? -40.076 -2.878 42.515 1.00 88.56 574 LEU A O 1
ATOM 4398 N N . SER A 1 575 ? -41.616 -3.168 40.903 1.00 88.75 575 SER A N 1
ATOM 4399 C CA . SER A 1 575 ? -42.655 -3.723 41.776 1.00 88.75 575 SER A CA 1
ATOM 4400 C C . SER A 1 575 ? -42.151 -4.952 42.549 1.00 88.75 575 SER A C 1
ATOM 4402 O O . SER A 1 575 ? -42.329 -5.019 43.766 1.00 88.75 575 SER A O 1
ATOM 4404 N N . LYS A 1 576 ? -41.460 -5.886 41.881 1.00 86.88 576 LYS A N 1
ATOM 4405 C CA . LYS A 1 576 ? -40.852 -7.081 42.500 1.00 86.88 576 LYS A CA 1
ATOM 4406 C C . LYS A 1 576 ? -39.681 -6.753 43.435 1.00 86.88 576 LYS A C 1
ATOM 4408 O O . LYS A 1 576 ? -39.552 -7.395 44.479 1.00 86.88 576 LYS A O 1
ATOM 4413 N N . VAL A 1 577 ? -38.843 -5.755 43.119 1.00 86.50 577 VAL A N 1
ATOM 4414 C CA . VAL A 1 577 ? -37.794 -5.274 44.047 1.00 86.50 577 VAL A CA 1
ATOM 4415 C C . VAL A 1 577 ? -38.428 -4.786 45.344 1.00 86.50 577 VAL A C 1
ATOM 4417 O O . VAL A 1 577 ? -38.040 -5.232 46.425 1.00 86.50 577 VAL A O 1
ATOM 4420 N N . ILE A 1 578 ? -39.405 -3.881 45.231 1.00 88.88 578 ILE A N 1
ATOM 4421 C CA . ILE A 1 578 ? -40.063 -3.259 46.380 1.00 88.88 578 ILE A CA 1
ATOM 4422 C C . ILE A 1 578 ? -40.726 -4.344 47.233 1.00 88.88 578 ILE A C 1
ATOM 4424 O O . ILE A 1 578 ? -40.509 -4.368 48.442 1.00 88.88 578 ILE A O 1
ATOM 4428 N N . GLU A 1 579 ? -41.446 -5.293 46.631 1.00 90.12 579 GLU A N 1
ATOM 4429 C CA . GLU A 1 579 ? -42.058 -6.420 47.348 1.00 90.12 579 GLU A CA 1
ATOM 4430 C C . GLU A 1 579 ? -41.044 -7.228 48.173 1.00 90.12 579 GLU A C 1
ATOM 4432 O O . GLU A 1 579 ? -41.221 -7.423 49.380 1.00 90.12 579 GLU A O 1
ATOM 4437 N N . LYS A 1 580 ? -39.967 -7.673 47.510 1.00 87.81 580 LYS A N 1
ATOM 4438 C CA . LYS A 1 580 ? -38.937 -8.571 48.048 1.00 87.81 580 LYS A CA 1
ATOM 4439 C C . LYS A 1 580 ? -38.109 -7.915 49.153 1.00 87.81 580 LYS A C 1
ATOM 4441 O O . LYS A 1 580 ? -37.697 -8.602 50.091 1.00 87.81 580 LYS A O 1
ATOM 4446 N N . HIS A 1 581 ? -37.852 -6.611 49.037 1.00 85.81 581 HIS A N 1
ATOM 4447 C CA . HIS A 1 581 ? -36.940 -5.887 49.921 1.00 85.81 581 HIS A CA 1
ATOM 4448 C C . HIS A 1 581 ? -37.636 -5.037 50.991 1.00 85.81 581 HIS A C 1
ATOM 4450 O O . HIS A 1 581 ? -37.070 -4.916 52.069 1.00 85.81 581 HIS A O 1
ATOM 4456 N N . THR A 1 582 ? -38.874 -4.557 50.807 1.00 87.81 582 THR A N 1
ATOM 4457 C CA . THR A 1 582 ? -39.573 -3.716 51.814 1.00 87.81 582 THR A CA 1
ATOM 4458 C C . THR A 1 582 ? -39.600 -4.336 53.214 1.00 87.81 582 THR A C 1
ATOM 4460 O O . THR A 1 582 ? -39.425 -3.633 54.203 1.00 87.81 582 THR A O 1
ATOM 4463 N N . ALA A 1 583 ? -39.799 -5.654 53.311 1.00 84.31 583 ALA A N 1
ATOM 4464 C CA . ALA A 1 583 ? -39.870 -6.358 54.594 1.00 84.31 583 ALA A CA 1
ATOM 4465 C C . ALA A 1 583 ? -38.500 -6.770 55.173 1.00 84.31 583 ALA A C 1
ATOM 4467 O O . ALA A 1 583 ? -38.443 -7.206 56.319 1.00 84.31 583 ALA A O 1
ATOM 4468 N N . LYS A 1 584 ? -37.417 -6.696 54.387 1.00 85.56 584 LYS A N 1
ATOM 4469 C CA . LYS A 1 584 ? -36.070 -7.160 54.778 1.00 85.56 584 LYS A CA 1
ATOM 4470 C C . LYS A 1 584 ? -35.073 -6.021 54.962 1.00 85.56 584 LYS A C 1
ATOM 4472 O O . LYS A 1 584 ? -34.238 -6.082 55.853 1.00 85.56 584 LYS A O 1
ATOM 4477 N N . ASP A 1 585 ? -35.152 -5.029 54.086 1.00 85.19 585 ASP A N 1
ATOM 4478 C CA . ASP A 1 585 ? -34.265 -3.877 53.996 1.00 85.19 585 ASP A CA 1
ATOM 4479 C C . ASP A 1 585 ? -35.019 -2.711 53.316 1.00 85.19 585 ASP A C 1
ATOM 4481 O O . ASP A 1 585 ? -34.880 -2.477 52.107 1.00 85.19 585 ASP A O 1
ATOM 4485 N N . PRO A 1 586 ? -35.869 -1.982 54.064 1.00 83.25 586 PRO A N 1
ATOM 4486 C CA . PRO A 1 586 ? -36.541 -0.795 53.544 1.00 83.25 586 PRO A CA 1
ATOM 4487 C C . PRO A 1 586 ? -35.557 0.347 53.234 1.00 83.25 586 PRO A C 1
ATOM 4489 O O . PRO A 1 586 ? -35.885 1.216 52.428 1.00 83.25 586 PRO A O 1
ATOM 4492 N N . ALA A 1 587 ? -34.345 0.342 53.804 1.00 79.69 587 ALA A N 1
ATOM 4493 C CA . ALA A 1 587 ? -33.326 1.354 53.533 1.00 79.69 587 ALA A CA 1
ATOM 4494 C C . ALA A 1 587 ? -32.790 1.242 52.097 1.00 79.69 587 ALA A C 1
ATOM 4496 O O . ALA A 1 587 ? -32.696 2.252 51.397 1.00 79.69 587 ALA A O 1
ATOM 4497 N N . ALA A 1 588 ? -32.521 0.023 51.618 1.00 81.25 588 ALA A N 1
ATOM 4498 C CA . ALA A 1 588 ? -32.140 -0.222 50.227 1.00 81.25 588 ALA A CA 1
ATOM 4499 C C . ALA A 1 588 ? -33.257 0.137 49.232 1.00 81.25 588 ALA A C 1
ATOM 4501 O O . ALA A 1 588 ? -32.967 0.640 48.145 1.00 81.25 588 ALA A O 1
ATOM 4502 N N . VAL A 1 589 ? -34.530 -0.068 49.594 1.00 85.56 589 VAL A N 1
ATOM 4503 C CA . VAL A 1 589 ? -35.668 0.366 48.761 1.00 85.56 589 VAL A CA 1
ATOM 4504 C C . VAL A 1 589 ? -35.770 1.895 48.726 1.00 85.56 589 VAL A C 1
ATOM 4506 O O . VAL A 1 589 ? -35.913 2.468 47.647 1.00 85.56 589 VAL A O 1
ATOM 4509 N N . ALA A 1 590 ? -35.621 2.573 49.869 1.00 83.88 590 ALA A N 1
ATOM 4510 C CA . ALA A 1 590 ? -35.594 4.035 49.935 1.00 83.88 590 ALA A CA 1
ATOM 4511 C C . ALA A 1 590 ? -34.435 4.629 49.116 1.00 83.88 590 ALA A C 1
ATOM 4513 O O . ALA A 1 590 ? -34.620 5.617 48.408 1.00 83.88 590 ALA A O 1
ATOM 4514 N N . ASP A 1 591 ? -33.253 4.013 49.174 1.00 82.12 591 ASP A N 1
ATOM 4515 C CA . ASP A 1 591 ? -32.074 4.419 48.409 1.00 82.12 591 ASP A CA 1
ATOM 4516 C C . ASP A 1 591 ? -32.252 4.225 46.893 1.00 82.12 591 ASP A C 1
ATOM 4518 O O . ASP A 1 591 ? -31.918 5.120 46.114 1.00 82.12 591 ASP A O 1
ATOM 4522 N N . LEU A 1 592 ? -32.848 3.101 46.474 1.00 85.69 592 LEU A N 1
ATOM 4523 C CA . LEU A 1 592 ? -33.212 2.843 45.080 1.00 85.69 592 LEU A CA 1
ATOM 4524 C C . LEU A 1 592 ? -34.187 3.899 44.549 1.00 85.69 592 LEU A C 1
ATOM 4526 O O . LEU A 1 592 ? -33.913 4.532 43.531 1.00 85.69 592 LEU A O 1
ATOM 4530 N N . LEU A 1 593 ? -35.305 4.112 45.249 1.00 88.88 593 LEU A N 1
ATOM 4531 C CA . LEU A 1 593 ? -36.330 5.080 44.853 1.00 88.88 593 LEU A CA 1
ATOM 4532 C C . LEU A 1 593 ? -35.775 6.515 44.849 1.00 88.88 593 LEU A C 1
ATOM 4534 O O . LEU A 1 593 ? -36.080 7.292 43.947 1.00 88.88 593 LEU A O 1
ATOM 4538 N N . TYR A 1 594 ? -34.903 6.859 45.802 1.00 85.94 594 TYR A N 1
ATOM 4539 C CA . TYR A 1 594 ? -34.220 8.154 45.842 1.00 85.94 594 TYR A CA 1
ATOM 4540 C C . TYR A 1 594 ? -33.266 8.370 44.656 1.00 85.94 594 TYR A C 1
ATOM 4542 O O . TYR A 1 594 ? -33.250 9.458 44.070 1.00 85.94 594 TYR A O 1
ATOM 4550 N N . ARG A 1 595 ? -32.471 7.354 44.287 1.00 83.38 595 ARG A N 1
ATOM 4551 C CA . ARG A 1 595 ? -31.593 7.414 43.107 1.00 83.38 595 ARG A CA 1
ATOM 4552 C C . ARG A 1 595 ? -32.399 7.517 41.812 1.00 83.38 595 ARG A C 1
ATOM 4554 O O . ARG A 1 595 ? -32.036 8.306 40.948 1.00 83.38 595 ARG A O 1
ATOM 4561 N N . GLN A 1 596 ? -33.517 6.799 41.731 1.00 90.38 596 GLN A N 1
ATOM 4562 C CA . GLN A 1 596 ? -34.368 6.688 40.543 1.00 90.38 596 GLN A CA 1
ATOM 4563 C C . GLN A 1 596 ? -35.587 7.622 40.552 1.00 90.38 596 GLN A C 1
ATOM 4565 O O . GLN A 1 596 ? -36.605 7.315 39.941 1.00 90.38 596 GLN A O 1
ATOM 4570 N N . ALA A 1 597 ? -35.520 8.762 41.241 1.00 87.62 597 ALA A N 1
ATOM 4571 C CA . ALA A 1 597 ? -36.650 9.690 41.363 1.00 87.62 597 ALA A CA 1
ATOM 4572 C C . ALA A 1 597 ? -37.196 10.145 39.995 1.00 87.62 597 ALA A C 1
ATOM 4574 O O . ALA A 1 597 ? -38.388 10.017 39.730 1.00 87.62 597 ALA A O 1
ATOM 4575 N N . ASP A 1 598 ? -36.306 10.525 39.075 1.00 84.94 598 ASP A N 1
ATOM 4576 C CA . ASP A 1 598 ? -36.655 10.928 37.708 1.00 84.94 598 ASP A CA 1
ATOM 4577 C C . ASP A 1 598 ? -37.387 9.822 36.917 1.00 84.94 598 ASP A C 1
ATOM 4579 O O . ASP A 1 598 ? -38.129 10.122 35.979 1.00 84.94 598 ASP A O 1
ATOM 4583 N N . ALA A 1 599 ? -37.216 8.545 37.290 1.00 87.31 599 ALA A N 1
ATOM 4584 C CA . ALA A 1 599 ? -37.944 7.432 36.683 1.00 87.31 599 ALA A CA 1
ATOM 4585 C C . ALA A 1 599 ? -39.425 7.394 37.091 1.00 87.31 599 ALA A C 1
ATOM 4587 O O . ALA A 1 599 ? -40.258 6.926 36.313 1.00 87.31 599 ALA A O 1
ATOM 4588 N N . ALA A 1 600 ? -39.788 7.970 38.242 1.00 87.62 600 ALA A N 1
ATOM 4589 C CA . ALA A 1 600 ? -41.180 8.113 38.662 1.00 87.62 600 ALA A CA 1
ATOM 4590 C C . ALA A 1 600 ? -42.005 8.958 37.678 1.00 87.62 600 ALA A C 1
ATOM 4592 O O . ALA A 1 600 ? -43.213 8.776 37.586 1.00 87.62 600 ALA A O 1
ATOM 4593 N N . VAL A 1 601 ? -41.390 9.869 36.917 1.00 85.62 601 VAL A N 1
ATOM 4594 C CA . VAL A 1 601 ? -42.120 10.722 35.959 1.00 85.62 601 VAL A CA 1
ATOM 4595 C C . VAL A 1 601 ? -42.653 9.919 34.765 1.00 85.62 601 VAL A C 1
ATOM 4597 O O . VAL A 1 601 ? -43.679 10.282 34.195 1.00 85.62 601 VAL A O 1
ATOM 4600 N N . TRP A 1 602 ? -41.978 8.829 34.381 1.00 84.31 602 TRP A N 1
ATOM 4601 C CA . TRP A 1 602 ? -42.310 8.047 33.183 1.00 84.31 602 TRP A CA 1
ATOM 4602 C C . TRP A 1 602 ? -42.632 6.569 33.446 1.00 84.31 602 TRP A C 1
ATOM 4604 O O . TRP A 1 602 ? -42.985 5.868 32.498 1.00 84.31 602 TRP A O 1
ATOM 4614 N N . ILE A 1 603 ? -42.571 6.085 34.688 1.00 84.88 603 ILE A N 1
ATOM 4615 C CA . ILE A 1 603 ? -43.113 4.776 35.092 1.00 84.88 603 ILE A CA 1
ATOM 4616 C C . ILE A 1 603 ? -44.623 4.881 35.354 1.00 84.88 603 ILE A C 1
ATOM 4618 O O . ILE A 1 603 ? -45.126 5.911 35.797 1.00 84.88 603 ILE A O 1
ATOM 4622 N N . SER A 1 604 ? -45.378 3.831 35.009 1.00 75.81 604 SER A N 1
ATOM 4623 C CA . SER A 1 604 ? -46.844 3.906 34.993 1.00 75.81 604 SER A CA 1
ATOM 4624 C C . SER A 1 604 ? -47.459 3.848 36.392 1.00 75.81 604 SER A C 1
ATOM 4626 O O . SER A 1 604 ? -47.400 2.812 37.057 1.00 75.81 604 SER A O 1
ATOM 4628 N N . ALA A 1 605 ? -48.186 4.908 36.757 1.00 67.56 605 ALA A N 1
ATOM 4629 C CA . ALA A 1 605 ? -49.096 4.936 37.906 1.00 67.56 605 ALA A CA 1
ATOM 4630 C C . ALA A 1 605 ? -50.188 3.850 37.847 1.00 67.56 605 ALA A C 1
ATOM 4632 O O . ALA A 1 605 ? -50.746 3.458 38.868 1.00 67.56 605 ALA A O 1
ATOM 4633 N N . SER A 1 606 ? -50.516 3.363 36.645 1.00 76.25 606 SER A N 1
ATOM 4634 C CA . SER A 1 606 ? -51.624 2.435 36.397 1.00 76.25 606 SER A CA 1
ATOM 4635 C C . SER A 1 606 ? -51.305 0.981 36.763 1.00 76.25 606 SER A C 1
ATOM 4637 O O . SER A 1 606 ? -52.199 0.135 36.744 1.00 76.25 606 SER A O 1
ATOM 4639 N N . HIS A 1 607 ? -50.047 0.650 37.075 1.00 85.06 607 HIS A N 1
ATOM 4640 C CA . HIS A 1 607 ? -49.657 -0.720 37.396 1.00 85.06 607 HIS A CA 1
ATOM 4641 C C . HIS A 1 607 ? -50.004 -1.067 38.849 1.00 85.06 607 HIS A C 1
ATOM 4643 O O . HIS A 1 607 ? -49.247 -0.785 39.780 1.00 85.06 607 HIS A O 1
ATOM 4649 N N . HIS A 1 608 ? -51.149 -1.727 39.034 1.00 85.56 608 HIS A N 1
ATOM 4650 C CA . HIS A 1 608 ? -51.733 -2.003 40.349 1.00 85.56 608 HIS A CA 1
ATOM 4651 C C . HIS A 1 608 ? -50.767 -2.680 41.340 1.00 85.56 608 HIS A C 1
ATOM 4653 O O . HIS A 1 608 ? -50.727 -2.303 42.509 1.00 85.56 608 HIS A O 1
ATOM 4659 N N . GLY A 1 609 ? -49.925 -3.615 40.880 1.00 86.88 609 GLY A N 1
ATOM 4660 C CA . GLY A 1 609 ? -48.908 -4.250 41.729 1.00 86.88 609 GLY A CA 1
ATOM 4661 C C . GLY A 1 609 ? -47.830 -3.279 42.227 1.00 86.88 609 GLY A C 1
ATOM 4662 O O . GLY A 1 609 ? -47.424 -3.358 43.383 1.00 86.88 609 GLY A O 1
ATOM 4663 N N . LEU A 1 610 ? -47.428 -2.297 41.407 1.00 88.94 610 LEU A N 1
ATOM 4664 C CA . LEU A 1 610 ? -46.450 -1.290 41.834 1.00 88.94 610 LEU A CA 1
ATOM 4665 C C . LEU A 1 610 ? -47.081 -0.358 42.872 1.00 88.94 610 LEU A C 1
ATOM 4667 O O . LEU A 1 610 ? -46.473 -0.101 43.906 1.00 88.94 610 LEU A O 1
ATOM 4671 N N . GLN A 1 611 ? -48.317 0.086 42.629 1.00 90.50 611 GLN A N 1
ATOM 4672 C CA . GLN A 1 611 ? -49.082 0.910 43.564 1.00 90.50 611 GLN A CA 1
ATOM 4673 C C . GLN A 1 611 ? -49.251 0.219 44.926 1.00 90.50 611 GLN A C 1
ATOM 4675 O O . GLN A 1 611 ? -48.960 0.829 45.952 1.00 90.50 611 GLN A O 1
ATOM 4680 N N . GLN A 1 612 ? -49.651 -1.060 44.953 1.00 90.44 612 GLN A N 1
ATOM 4681 C CA . GLN A 1 612 ? -49.768 -1.841 46.193 1.00 90.44 612 GLN A CA 1
ATOM 4682 C C . GLN A 1 612 ? -48.429 -1.967 46.935 1.00 90.44 612 GLN A C 1
ATOM 4684 O O . GLN A 1 612 ? -48.385 -1.873 48.164 1.00 90.44 612 GLN A O 1
ATOM 4689 N N . HIS A 1 613 ? -47.327 -2.179 46.211 1.00 92.62 613 HIS A N 1
ATOM 4690 C CA . HIS A 1 613 ? -46.008 -2.343 46.817 1.00 92.62 613 HIS A CA 1
ATOM 4691 C C . HIS A 1 613 ? -45.410 -1.016 47.297 1.00 92.62 613 HIS A C 1
ATOM 4693 O O . HIS A 1 613 ? -44.800 -0.999 48.365 1.00 92.62 613 HIS A O 1
ATOM 4699 N N . LEU A 1 614 ? -45.651 0.097 46.598 1.00 89.94 614 LEU A N 1
ATOM 4700 C CA . LEU A 1 614 ? -45.335 1.446 47.077 1.00 89.94 614 LEU A CA 1
ATOM 4701 C C . LEU A 1 614 ? -46.166 1.808 48.312 1.00 89.94 614 LEU A C 1
ATOM 4703 O O . LEU A 1 614 ? -45.602 2.291 49.289 1.00 89.94 614 LEU A O 1
ATOM 4707 N N . ASP A 1 615 ? -47.468 1.507 48.327 1.00 87.62 615 ASP A N 1
ATOM 4708 C CA . ASP A 1 615 ? -48.320 1.664 49.514 1.00 87.62 615 ASP A CA 1
ATOM 4709 C C . ASP A 1 615 ? -47.766 0.873 50.703 1.00 87.62 615 ASP A C 1
ATOM 4711 O O . ASP A 1 615 ? -47.653 1.404 51.806 1.00 87.62 615 ASP A O 1
ATOM 4715 N N . LYS A 1 616 ? -47.391 -0.393 50.489 1.00 89.56 616 LYS A N 1
ATOM 4716 C CA . LYS A 1 616 ? -46.785 -1.245 51.518 1.00 89.56 616 LYS A CA 1
ATOM 4717 C C . LYS A 1 616 ? -45.455 -0.666 52.003 1.00 89.56 616 LYS A C 1
ATOM 4719 O O . LYS A 1 616 ? -45.260 -0.562 53.208 1.00 89.56 616 LYS A O 1
ATOM 4724 N N . PHE A 1 617 ? -44.584 -0.239 51.089 1.00 89.75 617 PHE A N 1
ATOM 4725 C CA . PHE A 1 617 ? -43.301 0.395 51.395 1.00 89.75 617 PHE A CA 1
ATOM 4726 C C . PHE A 1 617 ? -43.466 1.668 52.223 1.00 89.75 617 PHE A C 1
ATOM 4728 O O . PHE A 1 617 ? -42.911 1.757 53.317 1.00 89.75 617 PHE A O 1
ATOM 4735 N N . PHE A 1 618 ? -44.270 2.625 51.757 1.00 88.19 618 PHE A N 1
ATOM 4736 C CA . PHE A 1 618 ? -44.500 3.868 52.482 1.00 88.19 618 PHE A CA 1
ATOM 4737 C C . PHE A 1 618 ? -45.217 3.623 53.811 1.00 88.19 618 PHE A C 1
ATOM 4739 O O . PHE A 1 618 ? -44.864 4.265 54.791 1.00 88.19 618 PHE A O 1
ATOM 4746 N N . ARG A 1 619 ? -46.142 2.659 53.916 1.00 86.31 619 ARG A N 1
ATOM 4747 C CA . ARG A 1 619 ? -46.715 2.271 55.219 1.00 86.31 619 ARG A CA 1
ATOM 4748 C C . ARG A 1 619 ? -45.663 1.669 56.149 1.00 86.31 619 ARG A C 1
ATOM 4750 O O . ARG A 1 619 ? -45.645 2.043 57.310 1.00 86.31 619 ARG A O 1
ATOM 4757 N N . THR A 1 620 ? -44.774 0.797 55.671 1.00 85.00 620 THR A N 1
ATOM 4758 C CA . THR A 1 620 ? -43.680 0.234 56.484 1.00 85.00 620 THR A CA 1
ATOM 4759 C C . THR A 1 620 ? -42.709 1.322 56.952 1.00 85.00 620 THR A C 1
ATOM 4761 O O . THR A 1 620 ? -42.398 1.380 58.138 1.00 85.00 620 THR A O 1
ATOM 4764 N N . VAL A 1 621 ? -42.285 2.223 56.061 1.00 79.06 621 VAL A N 1
ATOM 4765 C CA . VAL A 1 621 ? -41.360 3.328 56.379 1.00 79.06 621 VAL A CA 1
ATOM 4766 C C . VAL A 1 621 ? -42.013 4.424 57.228 1.00 79.06 621 VAL A C 1
ATOM 4768 O O . VAL A 1 621 ? -41.316 5.087 57.981 1.00 79.06 621 VAL A O 1
ATOM 4771 N N . LEU A 1 622 ? -43.331 4.629 57.146 1.00 78.31 622 LEU A N 1
ATOM 4772 C CA . LEU A 1 622 ? -44.042 5.670 57.904 1.00 78.31 622 LEU A CA 1
ATOM 4773 C C . LEU A 1 622 ? -44.817 5.139 59.127 1.00 78.31 622 LEU A C 1
ATOM 4775 O O . LEU A 1 622 ? -45.458 5.930 59.816 1.00 78.31 622 LEU A O 1
ATOM 4779 N N . SER A 1 623 ? -44.795 3.830 59.405 1.00 75.44 623 SER A N 1
ATOM 4780 C CA . SER A 1 623 ? -45.452 3.244 60.587 1.00 75.44 623 SER A CA 1
ATOM 4781 C C . SER A 1 623 ? -44.646 3.466 61.868 1.00 75.44 623 SER A C 1
ATOM 4783 O O . SER A 1 623 ? -43.447 3.205 61.890 1.00 75.44 623 SER A O 1
ATOM 4785 N N . ASP A 1 624 ? -45.317 3.862 62.956 1.00 50.31 624 ASP A N 1
ATOM 4786 C CA . ASP A 1 624 ? -44.726 4.267 64.250 1.00 50.31 624 ASP A CA 1
ATOM 4787 C C . ASP A 1 624 ? -43.907 3.181 65.005 1.00 50.31 624 ASP A C 1
ATOM 4789 O O . ASP A 1 624 ? -43.539 3.380 66.160 1.00 50.31 624 ASP A O 1
ATOM 4793 N N . THR A 1 625 ? -43.623 2.018 64.407 1.00 47.81 625 THR A N 1
ATOM 4794 C CA . THR A 1 625 ? -42.949 0.882 65.070 1.00 47.81 625 THR A CA 1
ATOM 4795 C C . THR A 1 625 ? -41.475 0.691 64.701 1.00 47.81 625 THR A C 1
ATOM 4797 O O . THR A 1 625 ? -40.823 -0.171 65.286 1.00 47.81 625 THR A O 1
ATOM 4800 N N . ALA A 1 626 ? -40.927 1.463 63.757 1.00 52.25 626 ALA A N 1
ATOM 4801 C CA . ALA A 1 626 ? -39.499 1.437 63.428 1.00 52.25 626 ALA A CA 1
ATOM 4802 C C . ALA A 1 626 ? -38.779 2.648 64.066 1.00 52.25 626 ALA A C 1
ATOM 4804 O O . ALA A 1 626 ? -38.999 3.771 63.625 1.00 52.25 626 ALA A O 1
ATOM 4805 N N . PRO A 1 627 ? -37.895 2.479 65.068 1.00 52.47 627 PRO A N 1
ATOM 4806 C CA . PRO A 1 627 ? -37.241 3.605 65.759 1.00 52.47 627 PRO A CA 1
ATOM 4807 C C . PRO A 1 627 ? -36.103 4.296 64.965 1.00 52.47 627 PRO A C 1
ATOM 4809 O O . PRO A 1 627 ? -35.280 4.979 65.561 1.00 52.47 627 PRO A O 1
ATOM 4812 N N . ASN A 1 628 ? -36.038 4.103 63.640 1.00 56.88 628 ASN A N 1
ATOM 4813 C CA . ASN A 1 628 ? -34.940 4.521 62.748 1.00 56.88 628 ASN A CA 1
ATOM 4814 C C . ASN A 1 628 ? -35.461 5.158 61.431 1.00 56.88 628 ASN A C 1
ATOM 4816 O O . ASN A 1 628 ? -34.863 4.999 60.369 1.00 56.88 628 ASN A O 1
ATOM 4820 N N . ILE A 1 629 ? -36.630 5.803 61.439 1.00 57.84 629 ILE A N 1
ATOM 4821 C CA . ILE A 1 629 ? -37.332 6.189 60.198 1.00 57.84 629 ILE A CA 1
ATOM 4822 C C . ILE A 1 629 ? -36.635 7.333 59.459 1.00 57.84 629 ILE A C 1
ATOM 4824 O O . ILE A 1 629 ? -36.448 7.252 58.241 1.00 57.84 629 ILE A O 1
ATOM 4828 N N . GLY A 1 630 ? -36.228 8.391 60.158 1.00 60.12 630 GLY A N 1
ATOM 4829 C CA . GLY A 1 630 ? -35.612 9.550 59.516 1.00 60.12 630 GLY A CA 1
ATOM 4830 C C . GLY A 1 630 ? -34.201 9.253 59.017 1.00 60.12 630 GLY A C 1
ATOM 4831 O O . GLY A 1 630 ? -33.827 9.756 57.960 1.00 60.12 630 GLY A O 1
ATOM 4832 N N . CYS A 1 631 ? -33.452 8.341 59.649 1.00 60.06 631 CYS A N 1
ATOM 4833 C CA . CYS A 1 631 ? -32.133 7.943 59.138 1.00 60.06 631 CYS A CA 1
ATOM 4834 C C . CYS A 1 631 ? -32.200 7.205 57.782 1.00 60.06 631 CYS A C 1
ATOM 4836 O O . CYS A 1 631 ? -31.244 7.262 57.013 1.00 60.06 631 CYS A O 1
ATOM 4838 N N . HIS A 1 632 ? -33.338 6.592 57.427 1.00 63.16 632 HIS A N 1
ATOM 4839 C CA . HIS A 1 632 ? -33.585 6.035 56.086 1.00 63.16 632 HIS A CA 1
ATOM 4840 C C . HIS A 1 632 ? -34.059 7.087 55.062 1.00 63.16 632 HIS A C 1
ATOM 4842 O O . HIS A 1 632 ? -33.869 6.919 53.853 1.00 63.16 632 HIS A O 1
ATOM 4848 N N . LEU A 1 633 ? -34.651 8.186 55.542 1.00 71.12 633 LEU A N 1
ATOM 4849 C CA . LEU A 1 633 ? -35.075 9.351 54.756 1.00 71.12 633 LEU A CA 1
ATOM 4850 C C . LEU A 1 633 ? -33.964 10.408 54.591 1.00 71.12 633 LEU A C 1
ATOM 4852 O O . LEU A 1 633 ? -34.201 11.463 53.995 1.00 71.12 633 LEU A O 1
ATOM 4856 N N . LEU A 1 634 ? -32.756 10.121 55.074 1.00 65.88 634 LEU A N 1
ATOM 4857 C CA . LEU A 1 634 ? -31.541 10.907 54.888 1.00 65.88 634 LEU A CA 1
ATOM 4858 C C . LEU A 1 634 ? -30.540 10.111 54.036 1.00 65.88 634 LEU A C 1
ATOM 4860 O O . LEU A 1 634 ? -30.540 8.881 54.045 1.00 65.88 634 LEU A O 1
ATOM 4864 N N . ASP A 1 635 ? -29.707 10.793 53.248 1.00 68.12 635 ASP A N 1
ATOM 4865 C CA . ASP A 1 635 ? -28.549 10.153 52.616 1.00 68.12 635 ASP A CA 1
ATOM 4866 C C . ASP A 1 635 ? -27.366 10.010 53.586 1.00 68.12 635 ASP A C 1
ATOM 4868 O O . ASP A 1 635 ? -27.395 10.499 54.715 1.00 68.12 635 ASP A O 1
ATOM 4872 N N . THR A 1 636 ? -26.304 9.332 53.148 1.00 62.19 636 THR A N 1
ATOM 4873 C CA . THR A 1 636 ? -25.083 9.124 53.947 1.00 62.19 636 THR A CA 1
ATOM 4874 C C . THR A 1 636 ? -24.350 10.422 54.311 1.00 62.19 636 THR A C 1
ATOM 4876 O O . THR A 1 636 ? -23.452 10.387 55.147 1.00 62.19 636 THR A O 1
ATOM 4879 N N . ALA A 1 637 ? -24.736 11.561 53.726 1.00 61.38 637 ALA A N 1
ATOM 4880 C CA . ALA A 1 637 ? -24.257 12.899 54.063 1.00 61.38 637 ALA A CA 1
ATOM 4881 C C . ALA A 1 637 ? -25.281 13.710 54.892 1.00 61.38 637 ALA A C 1
ATOM 4883 O O . ALA A 1 637 ? -25.114 14.918 55.061 1.00 61.38 637 ALA A O 1
ATOM 4884 N N . GLY A 1 638 ? -26.349 13.078 55.395 1.00 64.62 638 GLY A N 1
ATOM 4885 C CA . GLY A 1 638 ? -27.376 13.721 56.216 1.00 64.62 638 GLY A CA 1
ATOM 4886 C C . GLY A 1 638 ? -28.323 14.647 55.445 1.00 64.62 638 GLY A C 1
ATOM 4887 O O . GLY A 1 638 ? -28.935 15.525 56.051 1.00 64.62 638 GLY A O 1
ATOM 4888 N N . ARG A 1 639 ? -28.456 14.499 54.119 1.00 72.19 639 ARG A N 1
ATOM 4889 C CA . ARG A 1 639 ? -29.367 15.322 53.300 1.00 72.19 639 ARG A CA 1
ATOM 4890 C C . ARG A 1 639 ? -30.723 14.647 53.124 1.00 72.19 639 ARG A C 1
ATOM 4892 O O . ARG A 1 639 ? -30.794 13.445 52.880 1.00 72.19 639 ARG A O 1
ATOM 4899 N N . SER A 1 640 ? -31.796 15.437 53.177 1.00 76.88 640 SER A N 1
ATOM 4900 C CA . SER A 1 640 ? -33.173 14.961 52.991 1.00 76.88 640 SER A CA 1
ATOM 4901 C C . SER A 1 640 ? -33.371 14.269 51.637 1.00 76.88 640 SER A C 1
ATOM 4903 O O . SER A 1 640 ? -33.213 14.878 50.579 1.00 76.88 640 SER A O 1
ATOM 4905 N N . ARG A 1 641 ? -33.796 13.002 51.666 1.00 78.25 641 ARG A N 1
ATOM 4906 C CA . ARG A 1 641 ? -34.237 12.235 50.484 1.00 78.25 641 ARG A CA 1
ATOM 4907 C C . ARG A 1 641 ? -35.679 12.535 50.082 1.00 78.25 641 ARG A C 1
ATOM 4909 O O . ARG A 1 641 ? -36.154 12.100 49.033 1.00 78.25 641 ARG A O 1
ATOM 4916 N N . VAL A 1 642 ? -36.387 13.266 50.935 1.00 80.25 642 VAL A N 1
ATOM 4917 C CA . VAL A 1 642 ? -37.845 13.304 50.986 1.00 80.25 642 VAL A CA 1
ATOM 4918 C C . VAL A 1 642 ? -38.462 13.950 49.744 1.00 80.25 642 VAL A C 1
ATOM 4920 O O . VAL A 1 642 ? -39.387 13.377 49.175 1.00 80.25 642 VAL A O 1
ATOM 4923 N N . ALA A 1 643 ? -37.904 15.061 49.253 1.00 79.38 643 ALA A N 1
ATOM 4924 C CA . ALA A 1 643 ? -38.382 15.733 48.037 1.00 79.38 643 ALA A CA 1
ATOM 4925 C C . ALA A 1 643 ? -38.335 14.842 46.777 1.00 79.38 643 ALA A C 1
ATOM 4927 O O . ALA A 1 643 ? -39.176 14.961 45.890 1.00 79.38 643 ALA A O 1
ATOM 4928 N N . LYS A 1 644 ? -37.378 13.906 46.706 1.00 82.56 644 LYS A N 1
ATOM 4929 C CA . LYS A 1 644 ? -37.294 12.915 45.622 1.00 82.56 644 LYS A CA 1
ATOM 4930 C C . LYS A 1 644 ? -38.249 11.740 45.837 1.00 82.56 644 LYS A C 1
ATOM 4932 O O . LYS A 1 644 ? -38.905 11.303 44.899 1.00 82.56 644 LYS A O 1
ATOM 4937 N N . LEU A 1 645 ? -38.394 11.263 47.076 1.00 86.00 645 LEU A N 1
ATOM 4938 C CA . LEU A 1 645 ? -39.358 10.207 47.414 1.00 86.00 645 LEU A CA 1
ATOM 4939 C C . LEU A 1 645 ? -40.822 10.651 47.234 1.00 86.00 645 LEU A C 1
ATOM 4941 O O . LEU A 1 645 ? -41.672 9.816 46.934 1.00 86.00 645 LEU A O 1
ATOM 4945 N N . GLN A 1 646 ? -41.121 11.950 47.328 1.00 85.88 646 GLN A N 1
ATOM 4946 C CA . GLN A 1 646 ? -42.442 12.505 47.001 1.00 85.88 646 GLN A CA 1
ATOM 4947 C C . GLN A 1 646 ? -42.867 12.242 45.545 1.00 85.88 646 GLN A C 1
ATOM 4949 O O . GLN A 1 646 ? -44.056 12.053 45.296 1.00 85.88 646 GLN A O 1
ATOM 4954 N N . GLN A 1 647 ? -41.925 12.153 44.597 1.00 88.56 647 GLN A N 1
ATOM 4955 C CA . GLN A 1 647 ? -42.231 11.813 43.199 1.00 88.56 647 GLN A CA 1
ATOM 4956 C C . GLN A 1 647 ? -42.764 10.375 43.075 1.00 88.56 647 GLN A C 1
ATOM 4958 O O . GLN A 1 647 ? -43.689 10.119 42.310 1.00 88.56 647 GLN A O 1
ATOM 4963 N N . TRP A 1 648 ? -42.248 9.449 43.890 1.00 89.25 648 TRP A N 1
ATOM 4964 C CA . TRP A 1 648 ? -42.761 8.079 43.994 1.00 89.25 648 TRP A CA 1
ATOM 4965 C C . TRP A 1 648 ? -44.052 7.977 44.808 1.00 89.25 648 TRP A C 1
ATOM 4967 O O . TRP A 1 648 ? -44.912 7.159 44.487 1.00 89.25 648 TRP A O 1
ATOM 4977 N N . ALA A 1 649 ? -44.224 8.819 45.830 1.00 86.50 649 ALA A N 1
ATOM 4978 C CA . ALA A 1 649 ? -45.444 8.854 46.635 1.00 86.50 649 ALA A CA 1
ATOM 4979 C C . ALA A 1 649 ? -46.695 9.190 45.809 1.00 86.50 649 ALA A C 1
ATOM 4981 O O . ALA A 1 649 ? -47.769 8.701 46.140 1.00 86.50 649 ALA A O 1
ATOM 4982 N N . ALA A 1 650 ? -46.565 9.950 44.715 1.00 85.44 650 ALA A N 1
ATOM 4983 C CA . ALA A 1 650 ? -47.661 10.243 43.787 1.00 85.44 650 ALA A CA 1
ATOM 4984 C C . ALA A 1 650 ? -48.276 8.989 43.123 1.00 85.44 650 ALA A C 1
ATOM 4986 O O . ALA A 1 650 ? -49.430 9.026 42.705 1.00 85.44 650 ALA A O 1
ATOM 4987 N N . HIS A 1 651 ? -47.534 7.877 43.062 1.00 84.25 651 HIS A N 1
ATOM 4988 C CA . HIS A 1 651 ? -47.989 6.590 42.513 1.00 84.25 651 HIS A CA 1
ATOM 4989 C C . HIS A 1 651 ? -48.593 5.652 43.567 1.00 84.25 651 HIS A C 1
ATOM 4991 O O . HIS A 1 651 ? -49.020 4.545 43.240 1.00 84.25 651 HIS A O 1
ATOM 4997 N N . ALA A 1 652 ? -48.617 6.064 44.836 1.00 81.62 652 ALA A N 1
ATOM 4998 C CA . ALA A 1 652 ? -49.201 5.300 45.930 1.00 81.62 652 ALA A CA 1
ATOM 4999 C C . ALA A 1 652 ? -50.736 5.472 45.979 1.00 81.62 652 ALA A C 1
ATOM 5001 O O . ALA A 1 652 ? -51.291 6.485 45.547 1.00 81.62 652 ALA A O 1
ATOM 5002 N N . GLY A 1 653 ? -51.447 4.484 46.522 1.00 77.25 653 GLY A N 1
ATOM 5003 C CA . GLY A 1 653 ? -52.897 4.556 46.723 1.00 77.25 653 GLY A CA 1
ATOM 5004 C C . GLY A 1 653 ? -53.285 5.655 47.715 1.00 77.25 653 GLY A C 1
ATOM 5005 O O . GLY A 1 653 ? -54.213 6.418 47.457 1.00 77.25 653 GLY A O 1
ATOM 5006 N N . ASP A 1 654 ? -52.516 5.801 48.799 1.00 79.69 654 ASP A N 1
ATOM 5007 C CA . ASP A 1 654 ? -52.707 6.834 49.834 1.00 79.69 654 ASP A CA 1
ATOM 5008 C C . ASP A 1 654 ? -51.750 8.039 49.652 1.00 79.69 654 ASP A C 1
ATOM 5010 O O . ASP A 1 654 ? -51.190 8.585 50.609 1.00 79.69 654 ASP A O 1
ATOM 5014 N N . HIS A 1 655 ? -51.514 8.447 48.396 1.00 77.75 655 HIS A N 1
ATOM 5015 C CA . HIS A 1 655 ? -50.546 9.494 48.027 1.00 77.75 655 HIS A CA 1
ATOM 5016 C C . HIS A 1 655 ? -50.751 10.830 48.762 1.00 77.75 655 HIS A C 1
ATOM 5018 O O . HIS A 1 655 ? -49.773 11.516 49.058 1.00 77.75 655 HIS A O 1
ATOM 5024 N N . VAL A 1 656 ? -51.993 11.201 49.100 1.00 76.81 656 VAL A N 1
ATOM 5025 C CA . VAL A 1 656 ? -52.294 12.440 49.840 1.00 76.81 656 VAL A CA 1
ATOM 5026 C C . VAL A 1 656 ? -51.724 12.377 51.256 1.00 76.81 656 VAL A C 1
ATOM 5028 O O . VAL A 1 656 ? -51.001 13.284 51.671 1.00 76.81 656 VAL A O 1
ATOM 5031 N N . ARG A 1 657 ? -52.006 11.300 51.998 1.00 78.62 657 ARG A N 1
ATOM 5032 C CA . ARG A 1 657 ? -51.528 11.135 53.374 1.00 78.62 657 ARG A CA 1
ATOM 5033 C C . ARG A 1 657 ? -50.021 10.920 53.407 1.00 78.62 657 ARG A C 1
ATOM 5035 O O . ARG A 1 657 ? -49.338 11.586 54.182 1.00 78.62 657 ARG A O 1
ATOM 5042 N N . ILE A 1 658 ? -49.498 10.058 52.532 1.00 81.06 658 ILE A N 1
ATOM 5043 C CA . ILE A 1 658 ? -48.057 9.807 52.387 1.00 81.06 658 ILE A CA 1
ATOM 5044 C C . ILE A 1 658 ? -47.337 11.119 52.039 1.00 81.06 658 ILE A C 1
ATOM 5046 O O . ILE A 1 658 ? -46.363 11.479 52.697 1.00 81.06 658 ILE A O 1
ATOM 5050 N N . GLY A 1 659 ? -47.853 11.887 51.076 1.00 77.19 659 GLY A N 1
ATOM 5051 C CA . GLY A 1 659 ? -47.315 13.186 50.672 1.00 77.19 659 GLY A CA 1
ATOM 5052 C C . GLY A 1 659 ? -47.318 14.222 51.798 1.00 77.19 659 GLY A C 1
ATOM 5053 O O . GLY A 1 659 ? -46.312 14.900 52.000 1.00 77.19 659 GLY A O 1
ATOM 5054 N N . GLN A 1 660 ? -48.393 14.314 52.588 1.00 78.94 660 GLN A N 1
ATOM 5055 C CA . GLN A 1 660 ? -48.443 15.161 53.789 1.00 78.94 660 GLN A CA 1
ATOM 5056 C C . GLN A 1 660 ? -47.419 14.721 54.846 1.00 78.94 660 GLN A C 1
ATOM 5058 O O . GLN A 1 660 ? -46.711 15.561 55.402 1.00 78.94 660 GLN A O 1
ATOM 5063 N N . THR A 1 661 ? -47.303 13.417 55.121 1.00 77.56 661 THR A N 1
ATOM 5064 C CA . THR A 1 661 ? -46.319 12.889 56.080 1.00 77.56 661 THR A CA 1
ATOM 5065 C C . THR A 1 661 ? -44.888 13.184 55.627 1.00 77.56 661 THR A C 1
ATOM 5067 O O . THR A 1 661 ? -44.091 13.679 56.423 1.00 77.56 661 THR A O 1
ATOM 5070 N N . LEU A 1 662 ? -44.576 12.970 54.345 1.00 79.38 662 LEU A N 1
ATOM 5071 C CA . LEU A 1 662 ? -43.287 13.328 53.754 1.00 79.38 662 LEU A CA 1
ATOM 5072 C C . LEU A 1 662 ? -43.041 14.846 53.828 1.00 79.38 662 LEU A C 1
ATOM 5074 O O . LEU A 1 662 ? -41.974 15.259 54.262 1.00 79.38 662 LEU A O 1
ATOM 5078 N N . THR A 1 663 ? -44.015 15.705 53.519 1.00 77.50 663 THR A N 1
ATOM 5079 C CA . THR A 1 663 ? -43.837 17.169 53.625 1.00 77.50 663 THR A CA 1
ATOM 5080 C C . THR A 1 663 ? -43.454 17.610 55.044 1.00 77.50 663 THR A C 1
ATOM 5082 O O . THR A 1 663 ? -42.547 18.429 55.206 1.00 77.50 663 THR A O 1
ATOM 5085 N N . HIS A 1 664 ? -44.061 17.022 56.083 1.00 76.88 664 HIS A N 1
ATOM 5086 C CA . HIS A 1 664 ? -43.659 17.272 57.472 1.00 76.88 664 HIS A CA 1
ATOM 5087 C C . HIS A 1 664 ? -42.220 16.812 57.762 1.00 76.88 664 HIS A C 1
ATOM 5089 O O . HIS A 1 664 ? -41.467 17.552 58.395 1.00 76.88 664 HIS A O 1
ATOM 5095 N N . TRP A 1 665 ? -41.812 15.636 57.270 1.00 75.50 665 TRP A N 1
ATOM 5096 C CA . TRP A 1 665 ? -40.427 15.161 57.384 1.00 75.50 665 TRP A CA 1
ATOM 5097 C C . TRP A 1 665 ? -39.431 16.060 56.647 1.00 75.50 665 TRP A C 1
ATOM 5099 O O . TRP A 1 665 ? -38.376 16.360 57.197 1.00 75.50 665 TRP A O 1
ATOM 5109 N N . ASN A 1 666 ? -39.761 16.559 55.450 1.00 77.50 666 ASN A N 1
ATOM 5110 C CA . ASN A 1 666 ? -38.875 17.479 54.738 1.00 77.50 666 ASN A CA 1
ATOM 5111 C C . ASN A 1 666 ? -38.722 18.805 55.491 1.00 77.50 666 ASN A C 1
ATOM 5113 O O . ASN A 1 666 ? -37.607 19.292 55.638 1.00 77.50 666 ASN A O 1
ATOM 5117 N N . SER A 1 667 ? -39.814 19.354 56.037 1.00 75.38 667 SER A N 1
ATOM 5118 C CA . SER A 1 667 ? -39.743 20.551 56.882 1.00 75.38 667 SER A CA 1
ATOM 5119 C C . SER A 1 667 ? -38.885 20.324 58.131 1.00 75.38 667 SER A C 1
ATOM 5121 O O . SER A 1 667 ? -38.134 21.217 58.515 1.00 75.38 667 SER A O 1
ATOM 5123 N N . LEU A 1 668 ? -38.973 19.145 58.758 1.00 73.56 668 LEU A N 1
ATOM 5124 C CA . LEU A 1 668 ? -38.148 18.783 59.912 1.00 73.56 668 LEU A CA 1
ATOM 5125 C C . LEU A 1 668 ? -36.664 18.678 59.527 1.00 73.56 668 LEU A C 1
ATOM 5127 O O . LEU A 1 668 ? -35.819 19.267 60.198 1.00 73.56 668 LEU A O 1
ATOM 5131 N N . HIS A 1 669 ? -36.346 17.990 58.428 1.00 72.00 669 HIS A N 1
ATOM 5132 C CA . HIS A 1 669 ? -34.978 17.870 57.920 1.00 72.00 669 HIS A CA 1
ATOM 5133 C C . HIS A 1 669 ? -34.387 19.220 57.503 1.00 72.00 669 HIS A C 1
ATOM 5135 O O . HIS A 1 669 ? -33.239 19.498 57.833 1.00 72.00 669 HIS A O 1
ATOM 5141 N N . ASP A 1 670 ? -35.157 20.095 56.854 1.00 69.44 670 ASP A N 1
ATOM 5142 C CA . ASP A 1 670 ? -34.700 21.442 56.499 1.00 69.44 670 ASP A CA 1
ATOM 5143 C C . ASP A 1 670 ? -34.470 22.323 57.738 1.00 69.44 670 ASP A C 1
ATOM 5145 O O . ASP A 1 670 ? -33.612 23.209 57.716 1.00 69.44 670 ASP A O 1
ATOM 5149 N N . SER A 1 671 ? -35.231 22.121 58.819 1.00 70.31 671 SER A N 1
ATOM 5150 C CA . SER A 1 671 ? -34.990 22.780 60.108 1.00 70.31 671 SER A CA 1
ATOM 5151 C C . SER A 1 671 ? -33.732 22.239 60.795 1.00 70.31 671 SER A C 1
ATOM 5153 O O . SER A 1 671 ? -32.908 23.033 61.247 1.00 70.31 671 SER A O 1
ATOM 5155 N N . LEU A 1 672 ? -33.540 20.915 60.822 1.00 64.50 672 LEU A N 1
ATOM 5156 C CA . LEU A 1 672 ? -32.349 20.266 61.384 1.00 64.50 672 LEU A CA 1
ATOM 5157 C C . LEU A 1 672 ? -31.077 20.611 60.594 1.00 64.50 672 LEU A C 1
ATOM 5159 O O . LEU A 1 672 ? -30.058 20.944 61.190 1.00 64.50 672 LEU A O 1
ATOM 5163 N N . GLY A 1 673 ? -31.141 20.621 59.261 1.00 64.00 673 GLY A N 1
ATOM 5164 C CA . GLY A 1 673 ? -30.037 21.019 58.387 1.00 64.00 673 GLY A CA 1
ATOM 5165 C C . GLY A 1 673 ? -29.660 22.494 58.548 1.00 64.00 673 GLY A C 1
ATOM 5166 O O . GLY A 1 673 ? -28.476 22.825 58.574 1.00 64.00 673 GLY A O 1
ATOM 5167 N N . ARG A 1 674 ? -30.645 23.385 58.742 1.00 65.81 674 ARG A N 1
ATOM 5168 C CA . ARG A 1 674 ? -30.394 24.799 59.080 1.00 65.81 674 ARG A CA 1
ATOM 5169 C C . ARG A 1 674 ? -29.773 24.971 60.470 1.00 65.81 674 ARG A C 1
ATOM 5171 O O . ARG A 1 674 ? -28.875 25.793 60.618 1.00 65.81 674 ARG A O 1
ATOM 5178 N N . LEU A 1 675 ? -30.194 24.184 61.463 1.00 58.44 675 LEU A N 1
ATOM 5179 C CA . LEU A 1 675 ? -29.552 24.124 62.784 1.00 58.44 675 LEU A CA 1
ATOM 5180 C C . LEU A 1 675 ? -28.089 23.656 62.679 1.00 58.44 675 LEU A C 1
ATOM 5182 O O . LEU A 1 675 ? -27.195 24.333 63.181 1.00 58.44 675 LEU A O 1
ATOM 5186 N N . ALA A 1 676 ? -27.837 22.563 61.955 1.00 57.41 676 ALA A N 1
ATOM 5187 C CA . ALA A 1 676 ? -26.504 22.003 61.735 1.00 57.41 676 ALA A CA 1
ATOM 5188 C C . ALA A 1 676 ? -25.562 22.972 61.000 1.00 57.41 676 ALA A C 1
ATOM 5190 O O . ALA A 1 676 ? -24.410 23.157 61.392 1.00 57.41 676 ALA A O 1
ATOM 5191 N N . ALA A 1 677 ? -26.051 23.625 59.941 1.00 55.12 677 ALA A N 1
ATOM 5192 C CA . ALA A 1 677 ? -25.263 24.560 59.143 1.00 55.12 677 ALA A CA 1
ATOM 5193 C C . ALA A 1 677 ? -24.815 25.797 59.942 1.00 55.12 677 ALA A C 1
ATOM 5195 O O . ALA A 1 677 ? -23.724 26.314 59.681 1.00 55.12 677 ALA A O 1
ATOM 5196 N N . ASN A 1 678 ? -25.630 26.229 60.912 1.00 53.28 678 ASN A N 1
ATOM 5197 C CA . ASN A 1 678 ? -25.439 27.441 61.710 1.00 53.28 678 ASN A CA 1
ATOM 5198 C C . ASN A 1 678 ? -24.727 27.210 63.059 1.00 53.28 678 ASN A C 1
ATOM 5200 O O . ASN A 1 678 ? -24.541 28.169 63.804 1.00 53.28 678 ASN A O 1
ATOM 5204 N N . ALA A 1 679 ? -24.309 25.980 63.379 1.00 52.53 679 ALA A N 1
ATOM 5205 C CA . ALA A 1 679 ? -23.577 25.650 64.604 1.00 52.53 679 ALA A CA 1
ATOM 5206 C C . ALA A 1 679 ? -22.083 25.374 64.308 1.00 52.53 679 ALA A C 1
ATOM 5208 O O . ALA A 1 679 ? -21.739 24.268 63.884 1.00 52.53 679 ALA A O 1
ATOM 5209 N N . PRO A 1 680 ? -21.151 26.323 64.554 1.00 46.06 680 PRO A N 1
ATOM 5210 C CA . PRO A 1 680 ? -19.724 26.119 64.271 1.00 46.06 680 PRO A CA 1
ATOM 5211 C C . PRO A 1 680 ? -19.121 24.910 65.003 1.00 46.06 680 PRO A C 1
ATOM 5213 O O . PRO A 1 680 ? -18.307 24.186 64.432 1.00 46.06 680 PRO A O 1
ATOM 5216 N N . ALA A 1 681 ? -19.583 24.643 66.230 1.00 47.62 681 ALA A N 1
ATOM 5217 C CA . ALA A 1 681 ? -19.152 23.509 67.049 1.00 47.62 681 ALA A CA 1
ATOM 5218 C C . ALA A 1 681 ? -19.527 22.131 66.462 1.00 47.62 681 ALA A C 1
ATOM 5220 O O . ALA A 1 681 ? -18.838 21.149 66.717 1.00 47.62 681 ALA A O 1
ATOM 5221 N N . TRP A 1 682 ? -20.572 22.032 65.631 1.00 39.53 682 TRP A N 1
ATOM 5222 C CA . TRP A 1 682 ? -20.886 20.772 64.942 1.00 39.53 682 TRP A CA 1
ATOM 5223 C C . TRP A 1 682 ? -19.880 20.457 63.828 1.00 39.53 682 TRP A C 1
ATOM 5225 O O . TRP A 1 682 ? -19.603 19.291 63.559 1.00 39.53 682 TRP A O 1
ATOM 5235 N N . ARG A 1 683 ? -19.266 21.477 63.209 1.00 43.47 683 ARG A N 1
ATOM 5236 C CA . ARG A 1 683 ? -18.247 21.272 62.165 1.00 43.47 683 ARG A CA 1
ATOM 5237 C C . ARG A 1 683 ? -16.887 20.850 62.726 1.00 43.47 683 ARG A C 1
ATOM 5239 O O . ARG A 1 683 ? -16.124 20.218 62.003 1.00 43.47 683 ARG A O 1
ATOM 5246 N N . SER A 1 684 ? -16.575 21.169 63.985 1.00 43.41 684 SER A N 1
ATOM 5247 C CA . SER A 1 684 ? -15.356 20.677 64.646 1.00 43.41 684 SER A CA 1
ATOM 5248 C C . SER A 1 684 ? -15.493 19.232 65.135 1.00 43.41 684 SER A C 1
ATOM 5250 O O . SER A 1 684 ? -14.510 18.497 65.067 1.00 43.41 684 SER A O 1
ATOM 5252 N N . TRP A 1 685 ? -16.695 18.803 65.543 1.00 39.16 685 TRP A N 1
ATOM 5253 C CA . TRP A 1 685 ? -17.014 17.388 65.795 1.00 39.16 685 TRP A CA 1
ATOM 5254 C C . TRP A 1 685 ? -17.023 16.546 64.508 1.00 39.16 685 TRP A C 1
ATOM 5256 O O . TRP A 1 685 ? -16.524 15.429 64.506 1.00 39.16 685 TRP A O 1
ATOM 5266 N N . ALA A 1 686 ? -17.496 17.091 63.382 1.00 35.62 686 ALA A N 1
ATOM 5267 C CA . ALA A 1 686 ? -17.579 16.380 62.100 1.00 35.62 686 ALA A CA 1
ATOM 5268 C C . ALA A 1 686 ? -16.235 16.198 61.343 1.00 35.62 686 ALA A C 1
ATOM 5270 O O . ALA A 1 686 ? -16.231 16.045 60.118 1.00 35.62 686 ALA A O 1
ATOM 5271 N N . LYS A 1 687 ? -15.079 16.209 62.028 1.00 38.00 687 LYS A N 1
ATOM 5272 C CA . LYS A 1 687 ? -13.793 15.830 61.410 1.00 38.00 687 LYS A CA 1
ATOM 5273 C C . LYS A 1 687 ? -13.738 14.303 61.202 1.00 38.00 687 LYS A C 1
ATOM 5275 O O . LYS A 1 687 ? -14.096 13.562 62.113 1.00 38.00 687 LYS A O 1
ATOM 5280 N N . PRO A 1 688 ? -13.234 13.799 60.058 1.00 36.19 688 PRO A N 1
ATOM 5281 C CA . PRO A 1 688 ? -13.403 12.399 59.635 1.00 36.19 688 PRO A CA 1
ATOM 5282 C C . PRO A 1 688 ? -12.462 11.388 60.331 1.00 36.19 688 PRO A C 1
ATOM 5284 O O . PRO A 1 688 ? -12.045 10.413 59.716 1.00 36.19 688 PRO A O 1
ATOM 5287 N N . ALA A 1 689 ? -12.093 11.623 61.594 1.00 33.47 689 ALA A N 1
ATOM 5288 C CA . ALA A 1 689 ? -11.159 10.785 62.356 1.00 33.47 689 ALA A CA 1
ATOM 5289 C C . ALA A 1 689 ? -11.832 9.895 63.423 1.00 33.47 689 ALA A C 1
ATOM 5291 O O . ALA A 1 689 ? -11.153 9.079 64.043 1.00 33.47 689 ALA A O 1
ATOM 5292 N N . ALA A 1 690 ? -13.146 10.025 63.639 1.00 33.41 690 ALA A N 1
ATOM 5293 C CA . ALA A 1 690 ? -13.904 9.123 64.506 1.00 33.41 690 ALA A CA 1
ATOM 5294 C C . ALA A 1 690 ? -14.256 7.819 63.752 1.00 33.41 690 ALA A C 1
ATOM 5296 O O . ALA A 1 690 ? -14.859 7.891 62.675 1.00 33.41 690 ALA A O 1
ATOM 5297 N N . PRO A 1 691 ? -13.899 6.629 64.273 1.00 33.97 691 PRO A N 1
ATOM 5298 C CA . PRO A 1 691 ? -14.283 5.364 63.660 1.00 33.97 691 PRO A CA 1
ATOM 5299 C C . PRO A 1 691 ? -15.782 5.099 63.855 1.00 33.97 691 PRO A C 1
ATOM 5301 O O . PRO A 1 691 ? -16.305 5.243 64.953 1.00 33.97 691 PRO A O 1
ATOM 5304 N N . GLU A 1 692 ? -16.439 4.647 62.782 1.00 39.91 692 GLU A N 1
ATOM 5305 C CA . GLU A 1 692 ? -17.880 4.358 62.690 1.00 39.91 692 GLU A CA 1
ATOM 5306 C C . GLU A 1 692 ? -18.807 5.580 62.885 1.00 39.91 692 GLU A C 1
ATOM 5308 O O . GLU A 1 692 ? -19.084 6.021 63.995 1.00 39.91 692 GLU A O 1
ATOM 5313 N N . GLY A 1 693 ? -19.396 6.075 61.787 1.00 41.72 693 GLY A N 1
ATOM 5314 C CA . GLY A 1 693 ? -20.353 7.195 61.770 1.00 41.72 693 GLY A CA 1
ATOM 5315 C C . GLY A 1 693 ? -21.726 6.889 62.390 1.00 41.72 693 GLY A C 1
ATOM 5316 O O . GLY A 1 693 ? -22.751 7.038 61.728 1.00 41.72 693 GLY A O 1
ATOM 5317 N N . ARG A 1 694 ? -21.754 6.440 63.649 1.00 39.56 694 ARG A N 1
ATOM 5318 C CA . ARG A 1 694 ? -22.959 6.083 64.415 1.00 39.56 694 ARG A CA 1
ATOM 5319 C C . ARG A 1 694 ? -23.544 7.251 65.211 1.00 39.56 694 ARG A C 1
ATOM 5321 O O . ARG A 1 694 ? -24.727 7.214 65.526 1.00 39.56 694 ARG A O 1
ATOM 5328 N N . GLU A 1 695 ? -22.768 8.296 65.497 1.00 42.03 695 GLU A N 1
ATOM 5329 C CA . GLU A 1 695 ? -23.176 9.369 66.420 1.00 42.03 695 GLU A CA 1
ATOM 5330 C C . GLU A 1 695 ? -24.262 10.302 65.861 1.00 42.03 695 GLU A C 1
ATOM 5332 O O . GLU A 1 695 ? -25.213 10.619 66.573 1.00 42.03 695 GLU A O 1
ATOM 5337 N N . ILE A 1 696 ? -24.197 10.686 64.579 1.00 42.84 696 ILE A N 1
ATOM 5338 C CA . ILE A 1 696 ? -25.261 11.487 63.942 1.00 42.84 696 ILE A CA 1
ATOM 5339 C C . ILE A 1 696 ? -26.571 10.676 63.838 1.00 42.84 696 ILE A C 1
ATOM 5341 O O . ILE A 1 696 ? -27.603 11.184 64.283 1.00 42.84 696 ILE A O 1
ATOM 5345 N N . PRO A 1 697 ? -26.569 9.412 63.354 1.00 42.56 697 PRO A N 1
ATOM 5346 C CA . PRO A 1 697 ? -27.738 8.540 63.449 1.00 42.56 697 PRO A CA 1
ATOM 5347 C C . PRO A 1 697 ? -28.247 8.340 64.880 1.00 42.56 697 PRO A C 1
ATOM 5349 O O . PRO A 1 697 ? -29.455 8.313 65.068 1.00 42.56 697 PRO A O 1
ATOM 5352 N N . ALA A 1 698 ? -27.374 8.243 65.889 1.00 42.25 698 ALA A N 1
ATOM 5353 C CA . ALA A 1 698 ? -27.781 8.082 67.287 1.00 42.25 698 ALA A CA 1
ATOM 5354 C C . ALA A 1 698 ? -28.427 9.349 67.869 1.00 42.25 698 ALA A C 1
ATOM 5356 O O . ALA A 1 698 ? -29.438 9.249 68.559 1.00 42.25 698 ALA A O 1
ATOM 5357 N N . ALA A 1 699 ? -27.904 10.540 67.562 1.00 43.53 699 ALA A N 1
ATOM 5358 C CA . ALA A 1 699 ? -28.512 11.809 67.966 1.00 43.53 699 ALA A CA 1
ATOM 5359 C C . ALA A 1 699 ? -29.877 12.026 67.290 1.00 43.53 699 ALA A C 1
ATOM 5361 O O . ALA A 1 699 ? -30.827 12.473 67.932 1.00 43.53 699 ALA A O 1
ATOM 5362 N N . ILE A 1 700 ? -29.999 11.657 66.012 1.00 47.34 700 ILE A N 1
ATOM 5363 C CA . ILE A 1 700 ? -31.263 11.706 65.270 1.00 47.34 700 ILE A CA 1
ATOM 5364 C C . ILE A 1 700 ? -32.249 10.654 65.808 1.00 47.34 700 ILE A C 1
ATOM 5366 O O . ILE A 1 700 ? -33.380 11.007 66.124 1.00 47.34 700 ILE A O 1
ATOM 5370 N N . ALA A 1 701 ? -31.823 9.411 66.048 1.00 44.47 701 ALA A N 1
ATOM 5371 C CA . ALA A 1 701 ? -32.650 8.368 66.666 1.00 44.47 701 ALA A CA 1
ATOM 5372 C C . ALA A 1 701 ? -33.095 8.732 68.098 1.00 44.47 701 ALA A C 1
ATOM 5374 O O . ALA A 1 701 ? -34.222 8.436 68.490 1.00 44.47 701 ALA A O 1
ATOM 5375 N N . ALA A 1 702 ? -32.261 9.440 68.869 1.00 43.84 702 ALA A N 1
ATOM 5376 C CA . ALA A 1 702 ? -32.628 9.974 70.181 1.00 43.84 702 ALA A CA 1
ATOM 5377 C C . ALA A 1 702 ? -33.674 11.106 70.102 1.00 43.84 702 ALA A C 1
ATOM 5379 O O . ALA A 1 702 ? -34.446 11.282 71.043 1.00 43.84 702 ALA A O 1
ATOM 5380 N N . ILE A 1 703 ? -33.732 11.844 68.987 1.00 46.34 703 ILE A N 1
ATOM 5381 C CA . ILE A 1 703 ? -34.784 12.832 68.685 1.00 46.34 703 ILE A CA 1
ATOM 5382 C C . ILE A 1 703 ? -36.046 12.145 68.118 1.00 46.34 703 ILE A C 1
ATOM 5384 O O . ILE A 1 703 ? -37.163 12.586 68.390 1.00 46.34 703 ILE A O 1
ATOM 5388 N N . GLU A 1 704 ? -35.903 11.048 67.372 1.00 43.31 704 GLU A N 1
ATOM 5389 C CA . GLU A 1 704 ? -37.016 10.272 66.799 1.00 43.31 704 GLU A CA 1
ATOM 5390 C C . GLU A 1 704 ? -37.741 9.399 67.831 1.00 43.31 704 GLU A C 1
ATOM 5392 O O . GLU A 1 704 ? -38.969 9.301 67.796 1.00 43.31 704 GLU A O 1
ATOM 5397 N N . GLY A 1 705 ? -37.019 8.865 68.822 1.00 44.47 705 GLY A N 1
ATOM 5398 C CA . GLY A 1 705 ? -37.575 8.152 69.979 1.00 44.47 705 GLY A CA 1
ATOM 5399 C C . GLY A 1 705 ? -38.485 9.000 70.885 1.00 44.47 705 GLY A C 1
ATOM 5400 O O . GLY A 1 705 ? -38.983 8.506 71.894 1.00 44.47 705 GLY A O 1
ATOM 5401 N N . LEU A 1 706 ? -38.724 10.271 70.535 1.00 42.53 706 LEU A N 1
ATOM 5402 C CA . LEU A 1 706 ? -39.563 11.225 71.266 1.00 42.53 706 LEU A CA 1
ATOM 5403 C C . LEU A 1 706 ? -41.041 11.250 70.813 1.00 42.53 706 LEU A C 1
ATOM 5405 O O . LEU A 1 706 ? -41.789 12.140 71.224 1.00 42.53 706 LEU A O 1
ATOM 5409 N N . ARG A 1 707 ? -41.497 10.295 69.988 1.00 42.22 707 ARG A N 1
ATOM 5410 C CA . ARG A 1 707 ? -42.926 10.094 69.648 1.00 42.22 707 ARG A CA 1
ATOM 5411 C C . ARG A 1 707 ? -43.552 8.986 70.514 1.00 42.22 707 ARG A C 1
ATOM 5413 O O . ARG A 1 707 ? -42.888 7.996 70.801 1.00 42.22 707 ARG A O 1
ATOM 5420 N N . PRO A 1 708 ? -44.805 9.165 70.988 1.00 41.06 708 PRO A N 1
ATOM 5421 C CA . PRO A 1 708 ? -45.972 9.166 70.097 1.00 41.06 708 PRO A CA 1
ATOM 5422 C C . PRO A 1 708 ? -46.887 10.397 70.218 1.00 41.06 708 PRO A C 1
ATOM 5424 O O . PRO A 1 708 ? -47.112 10.925 71.309 1.00 41.06 708 PRO A O 1
ATOM 5427 N N . PHE A 1 709 ? -47.497 10.793 69.096 1.00 45.62 709 PHE A N 1
ATOM 5428 C CA . PHE A 1 709 ? -48.595 11.763 69.069 1.00 45.62 709 PHE A CA 1
ATOM 5429 C C . PHE A 1 709 ? -49.949 11.051 69.143 1.00 45.62 709 PHE A C 1
ATOM 5431 O O . PHE A 1 709 ? -50.441 10.538 68.144 1.00 45.62 709 PHE A O 1
ATOM 5438 N N . ASP A 1 710 ? -50.589 11.114 70.308 1.00 39.38 710 ASP A N 1
ATOM 5439 C CA . ASP A 1 710 ? -52.049 11.092 70.392 1.00 39.38 710 ASP A CA 1
ATOM 5440 C C . ASP A 1 710 ? -52.510 12.543 70.588 1.00 39.38 710 ASP A C 1
ATOM 5442 O O . ASP A 1 710 ? -52.259 13.156 71.631 1.00 39.38 710 ASP A O 1
ATOM 5446 N N . LEU A 1 711 ? -53.130 13.120 69.556 1.00 44.12 711 LEU A N 1
ATOM 5447 C CA . LEU A 1 711 ? -53.560 14.524 69.536 1.00 44.12 711 LEU A CA 1
ATOM 5448 C C . LEU A 1 711 ? -54.769 14.799 70.458 1.00 44.12 711 LEU A C 1
ATOM 5450 O O . LEU A 1 711 ? -55.198 15.946 70.563 1.00 44.12 711 LEU A O 1
ATOM 5454 N N . GLY A 1 712 ? -55.312 13.782 71.140 1.00 38.84 712 GLY A N 1
ATOM 5455 C CA . GLY A 1 712 ? -56.529 13.885 71.948 1.00 38.84 712 GLY A CA 1
ATOM 5456 C C . GLY A 1 712 ? -56.381 14.303 73.421 1.00 38.84 712 GLY A C 1
ATOM 5457 O O . GLY A 1 712 ? -57.405 14.545 74.058 1.00 38.84 712 GLY A O 1
ATOM 5458 N N . ASN A 1 713 ? -55.177 14.378 74.019 1.00 46.56 713 ASN A N 1
ATOM 5459 C CA . ASN A 1 713 ? -55.049 14.618 75.475 1.00 46.56 713 ASN A CA 1
ATOM 5460 C C . ASN A 1 713 ? -53.926 15.605 75.896 1.00 46.56 713 ASN A C 1
ATOM 5462 O O . ASN A 1 713 ? -52.775 15.193 76.084 1.00 46.56 713 ASN A O 1
ATOM 5466 N N . PRO A 1 714 ? -54.246 16.891 76.159 1.00 46.06 714 PRO A N 1
ATOM 5467 C CA . PRO A 1 714 ? -53.246 17.908 76.505 1.00 46.06 714 PRO A CA 1
ATOM 5468 C C . PRO A 1 714 ? -52.637 17.752 77.913 1.00 46.06 714 PRO A C 1
ATOM 5470 O O . PRO A 1 714 ? -51.517 18.203 78.153 1.00 46.06 714 PRO A O 1
ATOM 5473 N N . ILE A 1 715 ? -53.322 17.089 78.853 1.00 44.66 715 ILE A N 1
ATOM 5474 C CA . ILE A 1 715 ? -52.828 16.924 80.233 1.00 44.66 715 ILE A CA 1
ATOM 5475 C C . ILE A 1 715 ? -51.678 15.907 80.272 1.00 44.66 715 ILE A C 1
ATOM 5477 O O . ILE A 1 715 ? -50.641 16.160 80.890 1.00 44.66 715 ILE A O 1
ATOM 5481 N N . LYS A 1 716 ? -51.815 14.789 79.541 1.00 46.34 716 LYS A N 1
ATOM 5482 C CA . LYS A 1 716 ? -50.734 13.801 79.383 1.00 46.34 716 LYS A CA 1
ATOM 5483 C C . LYS A 1 716 ? -49.529 14.378 78.633 1.00 46.34 716 LYS A C 1
ATOM 5485 O O . LYS A 1 716 ? -48.400 14.016 78.959 1.00 46.34 716 LYS A O 1
ATOM 5490 N N . ALA A 1 717 ? -49.748 15.294 77.685 1.00 47.88 717 ALA A N 1
ATOM 5491 C CA . ALA A 1 717 ? -48.666 16.003 77.001 1.00 47.88 717 ALA A CA 1
ATOM 5492 C C . ALA A 1 717 ? -47.840 16.866 77.977 1.00 47.88 717 ALA A C 1
ATOM 5494 O O . ALA A 1 717 ? -46.618 16.732 78.009 1.00 47.88 717 ALA A O 1
ATOM 5495 N N . ARG A 1 718 ? -48.488 17.662 78.845 1.00 47.66 718 ARG A N 1
ATOM 5496 C CA . ARG A 1 718 ? -47.804 18.525 79.834 1.00 47.66 718 ARG A CA 1
ATOM 5497 C C . ARG A 1 718 ? -46.962 17.727 80.838 1.00 47.66 718 ARG A C 1
ATOM 5499 O O . ARG A 1 718 ? -45.797 18.051 81.056 1.00 47.66 718 ARG A O 1
ATOM 5506 N N . GLN A 1 719 ? -47.511 16.647 81.404 1.00 48.66 719 GLN A N 1
ATOM 5507 C CA . GLN A 1 719 ? -46.772 15.784 82.343 1.00 48.66 719 GLN A CA 1
ATOM 5508 C C . GLN A 1 719 ? -45.557 15.105 81.686 1.00 48.66 719 GLN A C 1
ATOM 5510 O O . GLN A 1 719 ? -44.510 14.951 82.315 1.00 48.66 719 GLN A O 1
ATOM 5515 N N . ARG A 1 720 ? -45.665 14.726 80.405 1.00 47.00 720 ARG A N 1
ATOM 5516 C CA . ARG A 1 720 ? -44.563 14.098 79.659 1.00 47.00 720 ARG A CA 1
ATOM 5517 C C . ARG A 1 720 ? -43.524 15.106 79.166 1.00 47.00 720 ARG A C 1
ATOM 5519 O O . ARG A 1 720 ? -42.347 14.774 79.191 1.00 47.00 720 ARG A O 1
ATOM 5526 N N . GLN A 1 721 ? -43.904 16.344 78.838 1.00 49.47 721 GLN A N 1
ATOM 5527 C CA . GLN A 1 721 ? -42.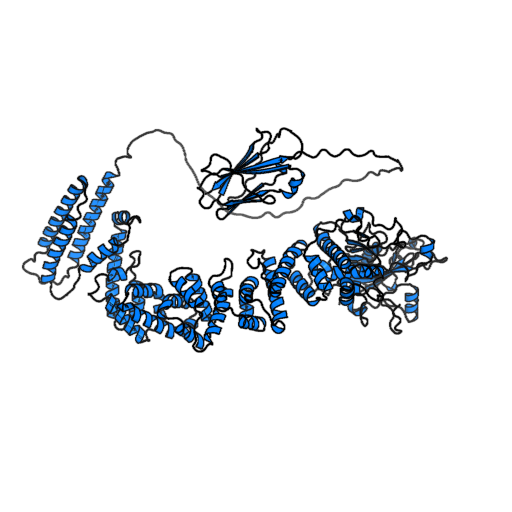953 17.442 78.600 1.00 49.47 721 GLN A CA 1
ATOM 5528 C C . GLN A 1 721 ? -42.095 17.743 79.840 1.00 49.47 721 GLN A C 1
ATOM 5530 O O . GLN A 1 721 ? -40.895 17.969 79.712 1.00 49.47 721 GLN A O 1
ATOM 5535 N N . GLN A 1 722 ? -42.667 17.681 81.046 1.00 52.53 722 GLN A N 1
ATOM 5536 C CA . GLN A 1 722 ? -41.902 17.835 82.291 1.00 52.53 722 GLN A CA 1
ATOM 5537 C C . GLN A 1 722 ? -40.939 16.657 82.538 1.00 52.53 722 GLN A C 1
ATOM 5539 O O . GLN A 1 722 ? -39.814 16.864 82.995 1.00 52.53 722 GLN A O 1
ATOM 5544 N N . GLY A 1 723 ? -41.338 15.430 82.181 1.00 50.84 723 GLY A N 1
ATOM 5545 C CA . GLY A 1 723 ? -40.443 14.266 82.164 1.00 50.84 723 GLY A CA 1
ATOM 5546 C C . GLY A 1 723 ? -39.317 14.385 81.127 1.00 50.84 723 GLY A C 1
ATOM 5547 O O . GLY A 1 723 ? -38.168 14.066 81.428 1.00 50.84 723 GLY A O 1
ATOM 5548 N N . LEU A 1 724 ? -39.623 14.908 79.936 1.00 45.88 724 LEU A N 1
ATOM 5549 C CA . LEU A 1 724 ? -38.661 15.170 78.863 1.00 45.88 724 LEU A CA 1
ATOM 5550 C C . LEU A 1 724 ? -37.616 16.205 79.292 1.00 45.88 724 LEU A C 1
ATOM 5552 O O . LEU A 1 724 ? -36.424 15.941 79.182 1.00 45.88 724 LEU A O 1
ATOM 5556 N N . ALA A 1 725 ? -38.052 17.341 79.845 1.00 50.97 725 ALA A N 1
ATOM 5557 C CA . ALA A 1 725 ? -37.166 18.386 80.351 1.00 50.97 725 ALA A CA 1
ATOM 5558 C C . ALA A 1 725 ? -36.203 17.842 81.423 1.00 50.97 725 ALA A C 1
ATOM 5560 O O . ALA A 1 725 ? -34.995 18.050 81.324 1.00 50.97 725 ALA A O 1
ATOM 5561 N N . LYS A 1 726 ? -36.713 17.051 82.382 1.00 53.91 726 LYS A N 1
ATOM 5562 C CA . LYS A 1 726 ? -35.872 16.333 83.354 1.00 53.91 726 LYS A CA 1
ATOM 5563 C C . LYS A 1 726 ? -34.880 15.381 82.689 1.00 53.91 726 LYS A C 1
ATOM 5565 O O . LYS A 1 726 ? -33.713 15.387 83.058 1.00 53.91 726 LYS A O 1
ATOM 5570 N N . THR A 1 727 ? -35.319 14.590 81.712 1.00 47.69 727 THR A N 1
ATOM 5571 C CA . THR A 1 727 ? -34.466 13.591 81.043 1.00 47.69 727 THR A CA 1
ATOM 5572 C C . THR A 1 727 ? -33.348 14.254 80.241 1.00 47.69 727 THR A C 1
ATOM 5574 O O . THR A 1 727 ? -32.200 13.826 80.338 1.00 47.69 727 THR A O 1
ATOM 5577 N N . VAL A 1 728 ? -33.641 15.338 79.515 1.00 48.25 728 VAL A N 1
ATOM 5578 C CA . VAL A 1 728 ? -32.635 16.130 78.789 1.00 48.25 728 VAL A CA 1
ATOM 5579 C C . VAL A 1 728 ? -31.627 16.732 79.767 1.00 48.25 728 VAL A C 1
ATOM 5581 O O . VAL A 1 728 ? -30.433 16.513 79.596 1.00 48.25 728 VAL A O 1
ATOM 5584 N N . VAL A 1 729 ? -32.081 17.397 80.837 1.00 53.19 729 VAL A N 1
ATOM 5585 C CA . VAL A 1 729 ? -31.198 17.953 81.881 1.00 53.19 729 VAL A CA 1
ATOM 5586 C C . VAL A 1 729 ? -30.338 16.869 82.544 1.00 53.19 729 VAL A C 1
ATOM 5588 O O . VAL A 1 729 ? -29.168 17.105 82.836 1.00 53.19 729 VAL A O 1
ATOM 5591 N N . GLN A 1 730 ? -30.885 15.673 82.767 1.00 51.97 730 GLN A N 1
ATOM 5592 C CA . GLN A 1 730 ? -30.186 14.571 83.428 1.00 51.97 730 GLN A CA 1
ATOM 5593 C C . GLN A 1 730 ? -29.178 13.868 82.507 1.00 51.97 730 GLN A C 1
ATOM 5595 O O . GLN A 1 730 ? -28.077 13.562 82.953 1.00 51.97 730 GLN A O 1
ATOM 5600 N N . THR A 1 731 ? -29.501 13.709 81.220 1.00 48.97 731 THR A N 1
ATOM 5601 C CA . THR A 1 731 ? -28.570 13.203 80.193 1.00 48.97 731 THR A CA 1
ATOM 5602 C C . THR A 1 731 ? -27.432 14.198 79.959 1.00 48.97 731 THR A C 1
ATOM 5604 O O . THR A 1 731 ? -26.278 13.795 79.866 1.00 48.97 731 THR A O 1
ATOM 5607 N N . PHE A 1 732 ? -27.731 15.505 79.959 1.00 52.88 732 PHE A N 1
ATOM 5608 C CA . PHE A 1 732 ? -26.711 16.557 79.934 1.00 52.88 732 PHE A CA 1
ATOM 5609 C C . PHE A 1 732 ? -25.794 16.416 81.162 1.00 52.88 732 PHE A C 1
ATOM 5611 O O . PHE A 1 732 ? -24.596 16.214 81.006 1.00 52.88 732 PHE A O 1
ATOM 5618 N N . LYS A 1 733 ? -26.347 16.408 82.386 1.00 53.72 733 LYS A N 1
ATOM 5619 C CA . LYS A 1 733 ? -25.575 16.265 83.641 1.00 53.72 733 LYS A CA 1
ATOM 5620 C C . LYS A 1 733 ? -24.723 14.982 83.713 1.00 53.72 733 LYS A C 1
ATOM 5622 O O . LYS A 1 733 ? -23.733 14.974 84.436 1.00 53.72 733 LYS A O 1
ATOM 5627 N N . GLN A 1 734 ? -25.076 13.924 82.978 1.00 51.28 734 GLN A N 1
ATOM 5628 C CA . GLN A 1 734 ? -24.299 12.678 82.884 1.00 51.28 734 GLN A CA 1
ATOM 5629 C C . GLN A 1 734 ? -23.152 12.726 81.859 1.00 51.28 734 GLN A C 1
ATOM 5631 O O . GLN A 1 734 ? -22.215 11.944 81.981 1.00 51.28 734 GLN A O 1
ATOM 5636 N N . ALA A 1 735 ? -23.178 13.645 80.893 1.00 46.47 735 ALA A N 1
ATOM 5637 C CA . ALA A 1 735 ? -22.152 13.798 79.858 1.00 46.47 735 ALA A CA 1
ATOM 5638 C C . ALA A 1 735 ? -20.971 14.704 80.289 1.00 46.47 735 ALA A C 1
ATOM 5640 O O . ALA A 1 735 ? -20.371 15.375 79.449 1.00 46.47 735 ALA A O 1
ATOM 5641 N N . GLN A 1 736 ? -20.659 14.770 81.594 1.00 51.09 736 GLN A N 1
ATOM 5642 C CA . GLN A 1 736 ? -19.612 15.649 82.138 1.00 51.09 736 GLN A CA 1
ATOM 5643 C C . GLN A 1 736 ? -18.231 15.337 81.517 1.00 51.09 736 GLN A C 1
ATOM 5645 O O . GLN A 1 736 ? -17.756 14.210 81.658 1.00 51.09 736 GLN A O 1
ATOM 5650 N N . PRO A 1 737 ? -17.544 16.314 80.889 1.00 52.53 737 PRO A N 1
ATOM 5651 C CA . PRO A 1 737 ? -16.161 16.139 80.449 1.00 52.53 737 PRO A CA 1
ATOM 5652 C C . PRO A 1 737 ? -15.202 16.121 81.647 1.00 52.53 737 PRO A C 1
ATOM 5654 O O . PRO A 1 737 ? -15.330 16.942 82.559 1.00 52.53 737 PRO A O 1
ATOM 5657 N N . GLU A 1 738 ? -14.196 15.246 81.628 1.00 40.44 738 GLU A N 1
ATOM 5658 C CA . GLU A 1 738 ? -13.141 15.239 82.648 1.00 40.44 738 GLU A CA 1
ATOM 5659 C C . GLU A 1 738 ? -12.150 16.397 82.425 1.00 40.44 738 GLU A C 1
ATOM 5661 O O . GLU A 1 738 ? -11.216 16.314 81.632 1.00 40.44 738 GLU A O 1
ATOM 5666 N N . GLY A 1 739 ? -12.370 17.504 83.139 1.00 51.94 739 GLY A N 1
ATOM 5667 C CA . GLY A 1 739 ? -11.474 18.663 83.192 1.00 51.94 739 GLY A CA 1
ATOM 5668 C C . GLY A 1 739 ? -12.040 19.758 84.102 1.00 51.94 739 GLY A C 1
ATOM 5669 O O . GLY A 1 739 ? -13.222 20.091 84.003 1.00 51.94 739 GLY A O 1
ATOM 5670 N N . SER A 1 740 ? -11.224 20.312 85.006 1.00 43.75 740 SER A N 1
ATOM 5671 C CA . SER A 1 740 ? -11.678 21.245 86.058 1.00 43.75 740 SER A CA 1
ATOM 5672 C C . SER A 1 740 ? -12.383 22.487 85.512 1.00 43.75 740 SER A C 1
ATOM 5674 O O . SER A 1 740 ? -13.406 22.908 86.051 1.00 43.75 740 SER A O 1
ATOM 5676 N N . ASP A 1 741 ? -11.869 23.037 84.417 1.00 49.28 741 ASP A N 1
ATOM 5677 C CA . ASP A 1 741 ? -12.218 24.392 83.982 1.00 49.28 741 ASP A CA 1
ATOM 5678 C C . ASP A 1 741 ? -13.500 24.404 83.132 1.00 49.28 741 ASP A C 1
ATOM 5680 O O . ASP A 1 741 ? -14.276 25.360 83.158 1.00 49.28 741 ASP A O 1
ATOM 5684 N N . LEU A 1 742 ? -13.796 23.287 82.455 1.00 49.03 742 LEU A N 1
ATOM 5685 C CA . LEU A 1 742 ? -15.076 23.067 81.776 1.00 49.03 742 LEU A CA 1
ATOM 5686 C C . LEU A 1 742 ? -16.206 22.744 82.762 1.00 49.03 742 LEU A C 1
ATOM 5688 O O . LEU A 1 742 ? -17.359 23.083 82.490 1.00 49.03 742 LEU A O 1
ATOM 5692 N N . ARG A 1 743 ? -15.893 22.128 83.911 1.00 52.53 743 ARG A N 1
ATOM 5693 C CA . ARG A 1 743 ? -16.879 21.683 84.909 1.00 52.53 743 ARG A CA 1
ATOM 5694 C C . ARG A 1 743 ? -17.691 22.840 85.495 1.00 52.53 743 ARG A C 1
ATOM 5696 O O . ARG A 1 743 ? -18.914 22.744 85.568 1.00 52.53 743 ARG A O 1
ATOM 5703 N N . ALA A 1 744 ? -17.037 23.954 85.828 1.00 52.31 744 ALA A N 1
ATOM 5704 C CA . ALA A 1 744 ? -17.698 25.144 86.372 1.00 52.31 744 ALA A CA 1
ATOM 5705 C C . ALA A 1 744 ? -18.661 25.805 85.362 1.00 52.31 744 ALA A C 1
ATOM 5707 O O . ALA A 1 744 ? -19.774 26.203 85.719 1.00 52.31 744 ALA A O 1
ATOM 5708 N N . GLY A 1 745 ? -18.275 25.869 84.081 1.00 54.22 745 GLY A N 1
ATOM 5709 C CA . GLY A 1 745 ? -19.158 26.332 83.004 1.00 54.22 745 GLY A CA 1
ATOM 5710 C C . GLY A 1 745 ? -20.354 25.396 82.796 1.00 54.22 745 GLY A C 1
ATOM 5711 O O . GLY A 1 745 ? -21.492 25.849 82.675 1.00 54.22 745 GLY A O 1
ATOM 5712 N N . TRP A 1 746 ? -20.114 24.084 82.842 1.00 53.31 746 TRP A N 1
ATOM 5713 C CA . TRP A 1 746 ? -21.139 23.045 82.723 1.00 53.31 746 TRP A CA 1
ATOM 5714 C C . TRP A 1 746 ? -22.192 23.085 83.840 1.00 53.31 746 TRP A C 1
ATOM 5716 O O . TRP A 1 746 ? -23.392 23.022 83.567 1.00 53.31 746 TRP A O 1
ATOM 5726 N N . GLU A 1 747 ? -21.764 23.234 85.093 1.00 57.56 747 GLU A N 1
ATOM 5727 C CA . GLU A 1 747 ? -22.666 23.345 86.248 1.00 57.56 747 GLU A CA 1
ATOM 5728 C C . GLU A 1 747 ? -23.469 24.662 86.209 1.00 57.56 747 GLU A C 1
ATOM 5730 O O . GLU A 1 747 ? -24.665 24.670 86.514 1.00 57.56 747 GLU A O 1
ATOM 5735 N N . THR A 1 748 ? -22.868 25.747 85.703 1.00 55.75 748 THR A N 1
ATOM 5736 C CA . THR A 1 748 ? -23.553 27.033 85.469 1.00 55.75 748 THR A CA 1
ATOM 5737 C C . THR A 1 748 ? -24.646 26.923 84.397 1.00 55.75 748 THR A C 1
ATOM 5739 O O . THR A 1 748 ? -25.762 27.403 84.605 1.00 55.75 748 THR A O 1
ATOM 5742 N N . VAL A 1 749 ? -24.378 26.244 83.273 1.00 50.00 749 VAL A N 1
ATOM 5743 C CA . VAL A 1 749 ? -25.381 25.992 82.216 1.00 50.00 749 VAL A CA 1
ATOM 5744 C C . VAL A 1 749 ? -26.513 25.092 82.724 1.00 50.00 749 VAL A C 1
ATOM 5746 O O . VAL A 1 749 ? -27.681 25.359 82.436 1.00 50.00 749 VAL A O 1
ATOM 5749 N N . GLY A 1 750 ? -26.196 24.076 83.534 1.00 56.72 750 GLY A N 1
ATOM 5750 C CA . GLY A 1 750 ? -27.196 23.230 84.192 1.00 56.72 750 GLY A CA 1
ATOM 5751 C C . GLY A 1 750 ? -28.153 24.029 85.083 1.00 56.72 750 GLY A C 1
ATOM 5752 O O . GLY A 1 750 ? -29.369 23.877 84.967 1.00 56.72 750 GLY A O 1
ATOM 5753 N N . HIS A 1 751 ? -27.623 24.934 85.912 1.00 56.19 751 HIS A N 1
ATOM 5754 C CA . HIS A 1 751 ? -28.434 25.830 86.742 1.00 56.19 751 HIS A CA 1
ATOM 5755 C C . HIS A 1 751 ? -29.245 26.852 85.933 1.00 56.19 751 HIS A C 1
ATOM 5757 O O . HIS A 1 751 ? -30.372 27.176 86.313 1.00 56.19 751 HIS A O 1
ATOM 5763 N N . TRP A 1 752 ? -28.707 27.354 84.817 1.00 55.25 752 TRP A N 1
ATOM 5764 C CA . TRP A 1 752 ? -29.423 28.290 83.949 1.00 55.25 752 TRP A CA 1
ATOM 5765 C C . TRP A 1 752 ? -30.611 27.623 83.240 1.00 55.25 752 TRP A C 1
ATOM 5767 O O . TRP A 1 752 ? -31.696 28.200 83.194 1.00 55.25 752 TRP A O 1
ATOM 5777 N N . LEU A 1 753 ? -30.447 26.380 82.772 1.00 49.50 753 LEU A N 1
ATOM 5778 C CA . LEU A 1 753 ? -31.531 25.571 82.203 1.00 49.50 753 LEU A CA 1
ATOM 5779 C C . LEU A 1 753 ? -32.612 25.233 83.239 1.00 49.50 753 LEU A C 1
ATOM 5781 O O . LEU A 1 753 ? -33.792 25.441 82.957 1.00 49.50 753 LEU A O 1
ATOM 5785 N N . ASP A 1 754 ? -32.228 24.779 84.440 1.00 55.03 754 ASP A N 1
ATOM 5786 C CA . ASP A 1 754 ? -33.178 24.508 85.533 1.00 55.03 754 ASP A CA 1
ATOM 5787 C C . ASP A 1 754 ? -34.003 25.767 85.889 1.00 55.03 754 ASP A C 1
ATOM 5789 O O . ASP A 1 754 ? -35.199 25.670 86.169 1.00 55.03 754 ASP A O 1
ATOM 5793 N N . ARG A 1 755 ? -33.399 26.964 85.811 1.00 55.19 755 ARG A N 1
ATOM 5794 C CA . ARG A 1 755 ? -34.075 28.247 86.061 1.00 55.19 755 ARG A CA 1
ATOM 5795 C C . ARG A 1 755 ? -34.974 28.703 84.908 1.00 55.19 755 ARG A C 1
ATOM 5797 O O . ARG A 1 755 ? -36.120 29.069 85.153 1.00 55.19 755 ARG A O 1
ATOM 5804 N N . ALA A 1 756 ? -34.496 28.662 83.665 1.00 52.75 756 ALA A N 1
ATOM 5805 C CA . ALA A 1 756 ? -35.277 29.080 82.497 1.00 52.75 756 ALA A CA 1
ATOM 5806 C C . ALA A 1 756 ? -36.531 28.207 82.299 1.00 52.75 756 ALA A C 1
ATOM 5808 O O . ALA A 1 756 ? -37.598 28.713 81.951 1.00 52.75 756 ALA A O 1
ATOM 5809 N N . LEU A 1 757 ? -36.428 26.903 82.584 1.00 52.94 757 LEU A N 1
ATOM 5810 C CA . LEU A 1 757 ? -37.560 25.974 82.545 1.00 52.94 757 LEU A CA 1
ATOM 5811 C C . LEU A 1 757 ? -38.572 26.218 83.678 1.00 52.94 757 LEU A C 1
ATOM 5813 O O . LEU A 1 757 ? -39.762 25.981 83.474 1.00 52.94 757 LEU A O 1
ATOM 5817 N N . ALA A 1 758 ? -38.132 26.708 84.841 1.00 55.56 758 ALA A N 1
ATOM 5818 C CA . ALA A 1 758 ? -39.026 27.121 85.924 1.00 55.56 758 ALA A CA 1
ATOM 5819 C C . ALA A 1 758 ? -39.760 28.433 85.587 1.00 55.56 758 ALA A C 1
ATOM 5821 O O . ALA A 1 758 ? -40.985 28.490 85.676 1.00 55.56 758 ALA A O 1
ATOM 5822 N N . GLU A 1 759 ? -39.040 29.456 85.113 1.00 52.97 759 GLU A N 1
ATOM 5823 C CA . GLU A 1 759 ? -39.627 30.754 84.747 1.00 52.97 759 GLU A CA 1
ATOM 5824 C C . GLU A 1 759 ? -40.639 30.631 83.586 1.00 52.97 759 GLU A C 1
ATOM 5826 O O . GLU A 1 759 ? -41.676 31.295 83.590 1.00 52.97 759 GLU A O 1
ATOM 5831 N N . GLU A 1 760 ? -40.401 29.739 82.618 1.00 49.75 760 GLU A N 1
ATOM 5832 C CA . GLU A 1 760 ? -41.350 29.477 81.527 1.00 49.75 760 GLU A CA 1
ATOM 5833 C C . GLU A 1 760 ? -42.527 28.575 81.962 1.00 49.75 760 GLU A C 1
ATOM 5835 O O . GLU A 1 760 ? -43.626 28.680 81.413 1.00 49.75 760 GLU A O 1
ATOM 5840 N N . ALA A 1 761 ? -42.357 27.730 82.988 1.00 51.31 761 ALA A N 1
ATOM 5841 C CA . ALA A 1 761 ? -43.468 26.984 83.586 1.00 51.31 761 ALA A CA 1
ATOM 5842 C C . ALA A 1 761 ? -44.454 27.906 84.330 1.00 51.31 761 ALA A C 1
ATOM 5844 O O . ALA A 1 761 ? -45.665 27.679 84.236 1.00 51.31 761 ALA A O 1
ATOM 5845 N N . ASP A 1 762 ? -43.950 28.957 84.989 1.00 51.25 762 ASP A N 1
ATOM 5846 C CA . ASP A 1 762 ? -44.756 29.979 85.671 1.00 51.25 762 ASP A CA 1
ATOM 5847 C C . ASP A 1 762 ? -45.470 30.921 84.688 1.00 51.25 762 ASP A C 1
ATOM 5849 O O . ASP A 1 762 ? -46.656 31.205 84.861 1.00 51.25 762 ASP A O 1
ATOM 5853 N N . ARG A 1 763 ? -44.814 31.345 83.595 1.00 49.22 763 ARG A N 1
ATOM 5854 C CA . ARG A 1 763 ? -45.464 32.152 82.533 1.00 49.22 763 ARG A CA 1
ATOM 5855 C C . ARG A 1 763 ? -46.640 31.442 81.859 1.00 49.22 763 ARG A C 1
ATOM 5857 O O . ARG A 1 763 ? -47.535 32.103 81.341 1.00 49.22 763 ARG A O 1
ATOM 5864 N N . ASN A 1 764 ? -46.646 30.109 81.882 1.00 48.06 764 ASN A N 1
ATOM 5865 C CA . ASN A 1 764 ? -47.703 29.257 81.334 1.00 48.06 764 ASN A CA 1
ATOM 5866 C C . ASN A 1 764 ? -48.631 28.678 82.435 1.00 48.06 764 ASN A C 1
ATOM 5868 O O . ASN A 1 764 ? -49.273 27.628 82.259 1.00 48.06 764 ASN A O 1
ATOM 5872 N N . ALA A 1 765 ? -48.716 29.347 83.591 1.00 48.19 765 ALA A N 1
ATOM 5873 C CA . ALA A 1 765 ? -49.790 29.151 84.559 1.00 48.19 765 ALA A CA 1
ATOM 5874 C C . ALA A 1 765 ? -51.084 29.828 84.050 1.00 48.19 765 ALA A C 1
ATOM 5876 O O . ALA A 1 765 ? -51.049 30.991 83.646 1.00 48.19 765 ALA A O 1
ATOM 5877 N N . PRO A 1 766 ? -52.240 29.136 84.032 1.00 44.78 766 PRO A N 1
ATOM 5878 C CA . PRO A 1 766 ? -53.471 29.722 83.517 1.00 44.78 766 PRO A CA 1
ATOM 5879 C C . PRO A 1 766 ? -54.002 30.801 84.470 1.00 44.78 766 PRO A C 1
ATOM 5881 O O . PRO A 1 766 ? -54.377 30.508 85.606 1.00 44.78 766 PRO A O 1
ATOM 5884 N N . GLY A 1 767 ? -54.094 32.040 83.983 1.00 47.66 767 GLY A N 1
ATOM 5885 C CA . GLY A 1 767 ? -54.877 33.081 84.646 1.00 47.66 767 GLY A CA 1
ATOM 5886 C C . GLY A 1 767 ? -56.362 32.680 84.736 1.00 47.66 767 GLY A C 1
ATOM 5887 O O . GLY A 1 767 ? -56.861 31.981 83.846 1.00 47.66 767 GLY A O 1
ATOM 5888 N N . PRO A 1 768 ? -57.093 33.089 85.789 1.00 46.22 768 PRO A N 1
ATOM 5889 C CA . PRO A 1 768 ? -58.473 32.668 86.009 1.00 46.22 768 PRO A CA 1
ATOM 5890 C C . PRO A 1 768 ? -59.449 33.400 85.069 1.00 46.22 768 PRO A C 1
ATOM 5892 O O . PRO A 1 768 ? -60.112 34.355 85.462 1.00 46.22 768 PRO A O 1
ATOM 5895 N N . GLY A 1 769 ? -59.550 32.927 83.824 1.00 48.72 769 GLY A N 1
ATOM 5896 C CA . GLY A 1 769 ? -60.557 33.367 82.853 1.00 48.72 769 GLY A CA 1
ATOM 5897 C C . GLY A 1 769 ? -60.006 33.529 81.438 1.00 48.72 769 GLY A C 1
ATOM 5898 O O . GLY A 1 769 ? -59.433 34.562 81.110 1.00 48.72 769 GLY A O 1
ATOM 5899 N N . GLY A 1 770 ? -60.225 32.529 80.579 1.00 35.41 770 GLY A N 1
ATOM 5900 C CA . GLY A 1 770 ? -59.874 32.615 79.159 1.00 35.41 770 GLY A CA 1
ATOM 5901 C C . GLY A 1 770 ? -59.722 31.254 78.486 1.00 35.41 770 GLY A C 1
ATOM 5902 O O . GLY A 1 770 ? -58.628 30.700 78.440 1.00 35.41 770 GLY A O 1
ATOM 5903 N N . ALA A 1 771 ? -60.808 30.721 77.924 1.00 50.25 771 ALA A N 1
ATOM 5904 C CA . ALA A 1 771 ? -60.719 29.606 76.985 1.00 50.25 771 ALA A CA 1
ATOM 5905 C C . ALA A 1 771 ? -60.348 30.157 75.597 1.00 50.25 771 ALA A C 1
ATOM 5907 O O . ALA A 1 771 ? -61.176 30.787 74.941 1.00 50.25 771 ALA A O 1
ATOM 5908 N N . GLY A 1 772 ? -59.105 29.941 75.162 1.00 36.62 772 GLY A N 1
ATOM 5909 C CA . GLY A 1 772 ? -58.593 30.403 73.869 1.00 36.62 772 GLY A CA 1
ATOM 5910 C C . GLY A 1 772 ? -57.684 29.358 73.228 1.00 36.62 772 GLY A C 1
ATOM 5911 O O . GLY A 1 772 ? -56.705 28.919 73.826 1.00 36.62 772 GLY A O 1
ATOM 5912 N N . SER A 1 773 ? -58.024 28.928 72.015 1.00 48.25 773 SER A N 1
ATOM 5913 C CA . SER A 1 773 ? -57.317 27.876 71.282 1.00 48.25 773 SER A CA 1
ATOM 5914 C C . SER A 1 773 ? -55.987 28.368 70.695 1.00 48.25 773 SER A C 1
ATOM 5916 O O . SER A 1 773 ? -55.982 29.072 69.686 1.00 48.25 773 SER A O 1
ATOM 5918 N N . GLY A 1 774 ? -54.866 27.935 71.279 1.00 34.06 774 GLY A N 1
ATOM 5919 C CA . GLY A 1 774 ? -53.510 28.118 70.749 1.00 34.06 774 GLY A CA 1
ATOM 5920 C C . GLY A 1 774 ? -52.648 26.877 71.012 1.00 34.06 774 GLY A C 1
ATOM 5921 O O . GLY A 1 774 ? -52.466 26.477 72.157 1.00 34.06 774 GLY A O 1
ATOM 5922 N N . LEU A 1 775 ? -52.167 26.234 69.944 1.00 37.09 775 LEU A N 1
ATOM 5923 C CA . LEU A 1 775 ? -51.406 24.972 69.972 1.00 37.09 775 LEU A CA 1
ATOM 5924 C C . LEU A 1 775 ? -49.921 25.178 70.385 1.00 37.09 775 LEU A C 1
ATOM 5926 O O . LEU A 1 775 ? -49.426 26.305 70.347 1.00 37.09 775 LEU A O 1
ATOM 5930 N N . PRO A 1 776 ? -49.184 24.116 70.791 1.00 44.34 776 PRO A N 1
ATOM 5931 C CA . PRO A 1 776 ? -47.955 24.208 71.601 1.00 44.34 776 PRO A CA 1
ATOM 5932 C C . PRO A 1 776 ? -46.680 24.630 70.842 1.00 44.34 776 PRO A C 1
ATOM 5934 O O . PRO A 1 776 ? -45.565 24.312 71.260 1.00 44.34 776 PRO A O 1
ATOM 5937 N N . THR A 1 777 ? -46.810 25.357 69.733 1.00 39.88 777 THR A N 1
ATOM 5938 C CA . THR A 1 777 ? -45.688 25.773 68.880 1.00 39.88 777 THR A CA 1
ATOM 5939 C C . THR A 1 777 ? -44.695 26.669 69.630 1.00 39.88 777 THR A C 1
ATOM 5941 O O . THR A 1 777 ? -43.486 26.535 69.452 1.00 39.88 777 THR A O 1
ATOM 5944 N N . VAL A 1 778 ? -45.189 27.538 70.522 1.00 42.47 778 VAL A N 1
ATOM 5945 C CA . VAL A 1 778 ? -44.367 28.481 71.306 1.00 42.47 778 VAL A CA 1
ATOM 5946 C C . VAL A 1 778 ? -43.388 27.753 72.235 1.00 42.47 778 VAL A C 1
ATOM 5948 O O . VAL A 1 778 ? -42.229 28.145 72.320 1.00 42.47 778 VAL A O 1
ATOM 5951 N N . ALA A 1 779 ? -43.799 26.644 72.861 1.00 44.50 779 ALA A N 1
ATOM 5952 C CA . ALA A 1 779 ? -42.934 25.874 73.759 1.00 44.50 779 ALA A CA 1
ATOM 5953 C C . ALA A 1 779 ? -41.774 25.181 73.015 1.00 44.50 779 ALA A C 1
ATOM 5955 O O . ALA A 1 779 ? -40.657 25.115 73.526 1.00 44.50 779 ALA A O 1
ATOM 5956 N N . ILE A 1 780 ? -42.016 24.707 71.787 1.00 43.72 780 ILE A N 1
ATOM 5957 C CA . ILE A 1 780 ? -40.976 24.100 70.938 1.00 43.72 780 ILE A CA 1
ATOM 5958 C C . ILE A 1 780 ? -39.969 25.168 70.490 1.00 43.72 780 ILE A C 1
ATOM 5960 O O . ILE A 1 780 ? -38.762 24.938 70.570 1.00 43.72 780 ILE A O 1
ATOM 5964 N N . TYR A 1 781 ? -40.442 26.359 70.103 1.00 43.69 781 TYR A N 1
ATOM 5965 C CA . TYR A 1 781 ? -39.558 27.493 69.818 1.00 43.69 781 TYR A CA 1
ATOM 5966 C C . TYR A 1 781 ? -38.791 27.973 71.057 1.00 43.69 781 TYR A C 1
ATOM 5968 O O . TYR A 1 781 ? -37.620 28.309 70.925 1.00 43.69 781 TYR A O 1
ATOM 5976 N N . GLY A 1 782 ? -39.388 27.945 72.253 1.00 46.56 782 GLY A N 1
ATOM 5977 C CA . GLY A 1 782 ? -38.711 28.281 73.511 1.00 46.56 782 GLY A CA 1
ATOM 5978 C C . GLY A 1 782 ? -37.550 27.336 73.839 1.00 46.56 782 GLY A C 1
ATOM 5979 O O . GLY A 1 782 ? -36.445 27.794 74.125 1.00 46.56 782 GLY A O 1
ATOM 5980 N N . VAL A 1 783 ? -37.754 26.019 73.714 1.00 48.09 783 VAL A N 1
ATOM 5981 C CA . VAL A 1 783 ? -36.684 25.023 73.918 1.00 48.09 783 VAL A CA 1
ATOM 5982 C C . VAL A 1 783 ? -35.601 25.140 72.840 1.00 48.09 783 VAL A C 1
ATOM 5984 O O . VAL A 1 783 ? -34.414 25.135 73.165 1.00 48.09 783 VAL A O 1
ATOM 5987 N N . ALA A 1 784 ? -35.978 25.322 71.569 1.00 45.31 784 ALA A N 1
ATOM 5988 C CA . ALA A 1 784 ? -35.018 25.528 70.483 1.00 45.31 784 ALA A CA 1
ATOM 5989 C C . ALA A 1 784 ? -34.209 26.831 70.650 1.00 45.31 784 ALA A C 1
ATOM 5991 O O . ALA A 1 784 ? -32.998 26.834 70.423 1.00 45.31 784 ALA A O 1
ATOM 5992 N N . ALA A 1 785 ? -34.843 27.920 71.094 1.00 46.12 785 ALA A N 1
ATOM 5993 C CA . ALA A 1 785 ? -34.180 29.187 71.399 1.00 46.12 785 ALA A CA 1
ATOM 5994 C C . ALA A 1 785 ? -33.240 29.065 72.608 1.00 46.12 785 ALA A C 1
ATOM 5996 O O . ALA A 1 785 ? -32.123 29.572 72.550 1.00 46.12 785 ALA A O 1
ATOM 5997 N N . GLY A 1 786 ? -33.637 28.335 73.657 1.00 47.44 786 GLY A N 1
ATOM 5998 C CA . GLY A 1 786 ? -32.782 28.039 74.811 1.00 47.44 786 GLY A CA 1
ATOM 5999 C C . GLY A 1 786 ? -31.527 27.250 74.424 1.00 47.44 786 GLY A C 1
ATOM 6000 O O . GLY A 1 786 ? -30.418 27.651 74.769 1.00 47.44 786 GLY A O 1
ATOM 6001 N N . ILE A 1 787 ? -31.679 26.184 73.630 1.00 50.06 787 ILE A N 1
ATOM 6002 C CA . ILE A 1 787 ? -30.550 25.400 73.096 1.00 50.06 787 ILE A CA 1
ATOM 6003 C C . ILE A 1 787 ? -29.654 26.271 72.199 1.00 50.06 787 ILE A C 1
ATOM 6005 O O . ILE A 1 787 ? -28.430 26.234 72.322 1.00 50.06 787 ILE A O 1
ATOM 6009 N N . THR A 1 788 ? -30.246 27.111 71.345 1.00 45.81 788 THR A N 1
ATOM 6010 C CA . THR A 1 788 ? -29.499 28.030 70.469 1.00 45.81 788 THR A CA 1
ATOM 6011 C C . THR A 1 788 ? -28.712 29.072 71.276 1.00 45.81 788 THR A C 1
ATOM 6013 O O . THR A 1 788 ? -27.552 29.333 70.964 1.00 45.81 788 THR A O 1
ATOM 6016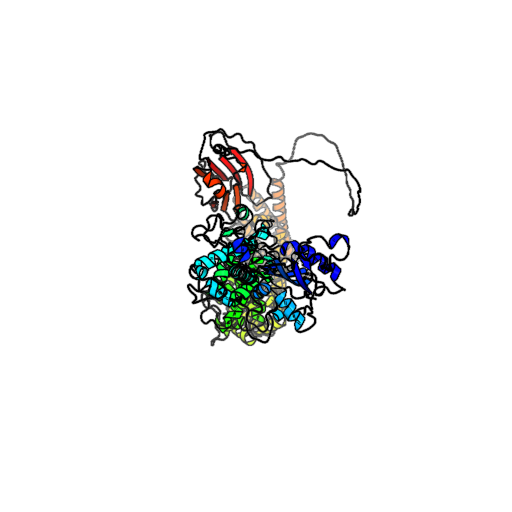 N N . ALA A 1 789 ? -29.293 29.624 72.347 1.00 45.78 789 ALA A N 1
ATOM 6017 C CA . ALA A 1 789 ? -28.630 30.574 73.240 1.00 45.78 789 ALA A CA 1
ATOM 6018 C C . ALA A 1 789 ? -27.458 29.938 74.005 1.00 45.78 789 ALA A C 1
ATOM 6020 O O . ALA A 1 789 ? -26.392 30.547 74.103 1.00 45.78 789 ALA A O 1
ATOM 6021 N N . VAL A 1 790 ? -27.608 28.698 74.485 1.00 47.84 790 VAL A N 1
ATOM 6022 C CA . VAL A 1 790 ? -26.515 27.941 75.119 1.00 47.84 790 VAL A CA 1
ATOM 6023 C C . VAL A 1 790 ? -25.362 27.714 74.131 1.00 47.84 790 VAL A C 1
ATOM 6025 O O . VAL A 1 790 ? -24.212 28.005 74.460 1.00 47.84 790 VAL A O 1
ATOM 6028 N N . ILE A 1 791 ? -25.654 27.282 72.898 1.00 48.59 791 ILE A N 1
ATOM 6029 C CA . ILE A 1 791 ? -24.633 27.054 71.858 1.00 48.59 791 ILE A CA 1
ATOM 6030 C C . ILE A 1 791 ? -23.926 28.363 71.466 1.00 48.59 791 ILE A C 1
ATOM 6032 O O . ILE A 1 791 ? -22.700 28.386 71.346 1.00 48.59 791 ILE A O 1
ATOM 6036 N N . ALA A 1 792 ? -24.667 29.466 71.317 1.00 45.41 792 ALA A N 1
ATOM 6037 C CA . ALA A 1 792 ? -24.097 30.781 71.017 1.00 45.41 792 ALA A CA 1
ATOM 6038 C C . ALA A 1 792 ? -23.190 31.301 72.148 1.00 45.41 792 ALA A C 1
ATOM 6040 O O . ALA A 1 792 ? -22.121 31.848 71.880 1.00 45.41 792 ALA A O 1
ATOM 6041 N N . THR A 1 793 ? -23.582 31.086 73.408 1.00 47.47 793 THR A N 1
ATOM 6042 C CA . THR A 1 793 ? -22.817 31.532 74.585 1.00 47.47 793 THR A CA 1
ATOM 6043 C C . THR A 1 793 ? -21.513 30.743 74.743 1.00 47.47 793 THR A C 1
ATOM 6045 O O . THR A 1 793 ? -20.465 31.337 74.991 1.00 47.47 793 THR A O 1
ATOM 6048 N N . LEU A 1 794 ? -21.538 29.424 74.509 1.00 46.72 794 LEU A N 1
ATOM 6049 C CA . LEU A 1 794 ? -20.329 28.590 74.486 1.00 46.72 794 LEU A CA 1
ATOM 6050 C C . LEU A 1 794 ? -19.391 28.956 73.319 1.00 46.72 794 LEU A C 1
ATOM 6052 O O . LEU A 1 794 ? -18.174 28.981 73.498 1.00 46.72 794 LEU A O 1
ATOM 6056 N N . GLY A 1 795 ? -19.940 29.301 72.148 1.00 47.62 795 GLY A N 1
ATOM 6057 C CA . GLY A 1 795 ? -19.162 29.789 71.002 1.00 47.62 795 GLY A CA 1
ATOM 6058 C C . GLY A 1 795 ? -18.463 31.129 71.264 1.00 47.62 795 GLY A C 1
ATOM 6059 O O . GLY A 1 795 ? -17.281 31.276 70.955 1.00 47.62 795 GLY A O 1
ATOM 6060 N N . LEU A 1 796 ? -19.162 32.085 71.885 1.00 42.25 796 LEU A N 1
ATOM 6061 C CA . LEU A 1 796 ? -18.594 33.375 72.297 1.00 42.25 796 LEU A CA 1
ATOM 6062 C C . LEU A 1 796 ? -17.509 33.223 73.372 1.00 42.25 796 LEU A C 1
ATOM 6064 O O . LEU A 1 796 ? -16.492 33.913 73.311 1.00 42.25 796 LEU A O 1
ATOM 6068 N N . TRP A 1 797 ? -17.682 32.299 74.322 1.00 40.53 797 TRP A N 1
ATOM 6069 C CA . TRP A 1 797 ? -16.675 32.056 75.357 1.00 40.53 797 TRP A CA 1
ATOM 6070 C C . TRP A 1 797 ? -15.406 31.407 74.783 1.00 40.53 797 TRP A C 1
ATOM 6072 O O . TRP A 1 797 ? -14.305 31.880 75.062 1.00 40.53 797 TRP A O 1
ATOM 6082 N N . GLY A 1 798 ? -15.538 30.425 73.882 1.00 48.31 798 GLY A N 1
ATOM 6083 C CA . GLY A 1 798 ? -14.396 29.848 73.159 1.00 48.31 798 GLY A CA 1
ATOM 6084 C C . GLY A 1 798 ? -13.635 30.864 72.295 1.00 48.31 798 GLY A C 1
ATOM 6085 O O . GLY A 1 798 ? -12.408 30.833 72.243 1.00 48.31 798 GLY A O 1
ATOM 6086 N N . TYR A 1 799 ? -14.339 31.822 71.682 1.00 40.09 799 TYR A N 1
ATOM 6087 C CA . TYR A 1 799 ? -13.716 32.917 70.926 1.00 40.09 799 TYR A CA 1
ATOM 6088 C C . TYR A 1 799 ? -12.900 33.865 71.826 1.00 40.09 799 TYR A C 1
ATOM 6090 O O . TYR A 1 799 ? -11.897 34.423 71.391 1.00 40.09 799 TYR A O 1
ATOM 6098 N N . SER A 1 800 ? -13.291 34.020 73.098 1.00 38.31 800 SER A N 1
ATOM 6099 C CA . SER A 1 800 ? -12.626 34.927 74.046 1.00 38.31 800 SER A CA 1
ATOM 6100 C C . SER A 1 800 ? -11.282 34.427 74.600 1.00 38.31 800 SER A C 1
ATOM 6102 O O . SER A 1 800 ? -10.527 35.231 75.137 1.00 38.31 800 SER A O 1
ATOM 6104 N N . GLN A 1 801 ? -10.950 33.138 74.442 1.00 41.31 801 GLN A N 1
ATOM 6105 C CA . GLN A 1 801 ? -9.646 32.585 74.845 1.00 41.31 801 GLN A CA 1
ATOM 6106 C C . GLN A 1 801 ? -8.600 32.563 73.718 1.00 41.31 801 GLN A C 1
ATOM 6108 O O . GLN A 1 801 ? -7.410 32.552 74.004 1.00 41.31 801 GLN A O 1
ATOM 6113 N N . GLY A 1 802 ? -9.012 32.601 72.447 1.00 41.31 802 GLY A N 1
ATOM 6114 C CA . GLY A 1 802 ? -8.090 32.570 71.299 1.00 41.31 802 GLY A CA 1
ATOM 6115 C C . GLY A 1 80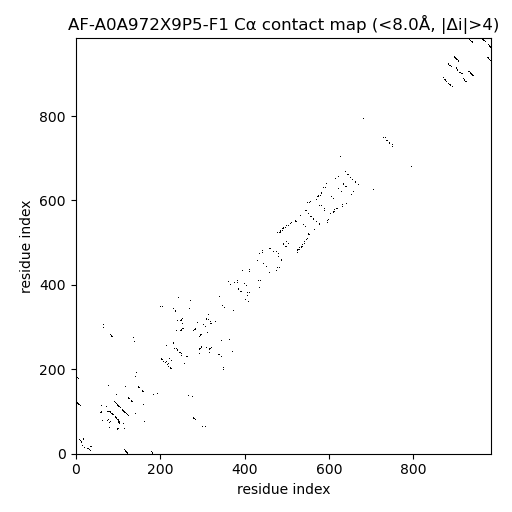2 ? -7.534 33.931 70.860 1.00 41.31 802 GLY A C 1
ATOM 6116 O O . GLY A 1 802 ? -6.837 33.995 69.854 1.00 41.31 802 GLY A O 1
ATOM 6117 N N . ALA A 1 803 ? -7.876 35.023 71.551 1.00 37.16 803 ALA A N 1
ATOM 6118 C CA . ALA A 1 803 ? -7.678 36.395 71.071 1.00 37.16 803 ALA A CA 1
ATOM 6119 C C . ALA A 1 803 ? -6.703 37.235 71.925 1.00 37.16 803 ALA A C 1
ATOM 6121 O O . ALA A 1 803 ? -6.847 38.458 71.975 1.00 37.16 803 ALA A O 1
ATOM 6122 N N . LEU A 1 804 ? -5.749 36.601 72.624 1.00 30.44 804 LEU A N 1
ATOM 6123 C CA . LEU A 1 804 ? -4.891 37.285 73.608 1.00 30.44 804 LEU A CA 1
ATOM 6124 C C . LEU A 1 804 ? -3.367 37.165 73.401 1.00 30.44 804 LEU A C 1
ATOM 6126 O O . LEU A 1 804 ? -2.642 37.885 74.081 1.00 30.44 804 LEU A O 1
ATOM 6130 N N . ASP A 1 805 ? -2.884 36.357 72.449 1.00 32.56 805 ASP A N 1
ATOM 6131 C CA . ASP A 1 805 ? -1.435 36.166 72.212 1.00 32.56 805 ASP A CA 1
ATOM 6132 C C . ASP A 1 805 ? -0.826 37.075 71.115 1.00 32.56 805 ASP A C 1
ATOM 6134 O O . ASP A 1 805 ? 0.392 37.212 71.046 1.00 32.56 805 ASP A O 1
ATOM 6138 N N . ASP A 1 806 ? -1.638 37.744 70.283 1.00 33.09 806 ASP A N 1
ATOM 6139 C CA . ASP A 1 806 ? -1.180 38.415 69.041 1.00 33.09 806 ASP A CA 1
ATOM 6140 C C . ASP A 1 806 ? -1.160 39.966 69.085 1.00 33.09 806 ASP A C 1
ATOM 6142 O O . ASP A 1 806 ? -1.142 40.633 68.045 1.00 33.09 806 ASP A O 1
ATOM 6146 N N . LEU A 1 807 ? -1.167 40.594 70.270 1.00 26.59 807 LEU A N 1
ATOM 6147 C CA . LEU A 1 807 ? -1.252 42.061 70.392 1.00 26.59 807 LEU A CA 1
ATOM 6148 C C . LEU A 1 807 ? -0.062 42.730 71.120 1.00 26.59 807 LEU A C 1
ATOM 6150 O O . LEU A 1 807 ? -0.076 42.881 72.339 1.00 26.59 807 LEU A O 1
ATOM 6154 N N . LEU A 1 808 ? 0.825 43.320 70.288 1.00 29.39 808 LEU A N 1
ATOM 6155 C CA . LEU A 1 808 ? 1.753 44.466 70.510 1.00 29.39 808 LEU A CA 1
ATOM 6156 C C . LEU A 1 808 ? 3.268 44.158 70.784 1.00 29.39 808 LEU A C 1
ATOM 6158 O O . LEU A 1 808 ? 3.584 43.145 71.394 1.00 29.39 808 LEU A O 1
ATOM 6162 N N . PRO A 1 809 ? 4.230 45.070 70.447 1.00 40.03 809 PRO A N 1
ATOM 6163 C CA . PRO A 1 809 ? 4.500 45.596 69.084 1.00 40.03 809 PRO A CA 1
ATOM 6164 C C . PRO A 1 809 ? 5.986 45.953 68.727 1.00 40.03 809 PRO A C 1
ATOM 6166 O O . PRO A 1 809 ? 6.762 46.353 69.592 1.00 40.03 809 PRO A O 1
ATOM 6169 N N . GLN A 1 810 ? 6.310 46.013 67.415 1.00 26.08 810 GLN A N 1
ATOM 6170 C CA . GLN A 1 810 ? 7.335 46.858 66.716 1.00 26.08 810 GLN A CA 1
ATOM 6171 C C . GLN A 1 810 ? 6.917 47.018 65.217 1.00 26.08 810 GLN A C 1
ATOM 6173 O O . GLN A 1 810 ? 5.981 46.339 64.807 1.00 26.08 810 GLN A O 1
ATOM 6178 N N . GLY A 1 811 ? 7.475 47.838 64.301 1.00 30.11 811 GLY A N 1
ATOM 6179 C CA . GLY A 1 811 ? 8.450 48.955 64.328 1.00 30.11 811 GLY A CA 1
ATOM 6180 C C . GLY A 1 811 ? 9.309 49.027 63.025 1.00 30.11 811 GLY A C 1
ATOM 6181 O O . GLY A 1 811 ? 9.742 47.985 62.560 1.00 30.11 811 GLY A O 1
ATOM 6182 N N . TRP A 1 812 ? 9.629 50.164 62.365 1.00 26.47 812 TRP A N 1
ATOM 6183 C CA . TRP A 1 812 ? 9.087 51.540 62.437 1.00 26.47 812 TRP A CA 1
ATOM 6184 C C . TRP A 1 812 ? 9.501 52.453 61.222 1.00 26.47 812 TRP A C 1
ATOM 6186 O O . TRP A 1 812 ? 10.501 53.162 61.309 1.00 26.47 812 TRP A O 1
ATOM 6196 N N . ARG A 1 813 ? 8.669 52.561 60.155 1.00 30.02 813 ARG A N 1
ATOM 6197 C CA . ARG A 1 813 ? 8.747 53.546 59.008 1.00 30.02 813 ARG A CA 1
ATOM 6198 C C . ARG A 1 813 ? 9.880 53.322 57.965 1.00 30.02 813 ARG A C 1
ATOM 6200 O O . ARG A 1 813 ? 10.844 52.648 58.286 1.00 30.02 813 ARG A O 1
ATOM 6207 N N . ARG A 1 814 ? 9.891 53.840 56.714 1.00 27.97 814 ARG A N 1
ATOM 6208 C CA . ARG A 1 814 ? 9.079 54.758 55.837 1.00 27.97 814 ARG A CA 1
ATOM 6209 C C . ARG A 1 814 ? 8.944 54.089 54.429 1.00 27.97 814 ARG A C 1
ATOM 6211 O O . ARG A 1 814 ? 9.662 53.127 54.204 1.00 27.97 814 ARG A O 1
ATOM 6218 N N . GLY A 1 815 ? 8.160 54.501 53.420 1.00 27.91 815 GLY A N 1
ATOM 6219 C CA . GLY A 1 815 ? 7.232 55.628 53.186 1.00 27.91 815 GLY A CA 1
ATOM 6220 C C . GLY A 1 815 ? 7.326 56.125 51.717 1.00 27.91 815 GLY A C 1
ATOM 6221 O O . GLY A 1 815 ? 8.441 56.213 51.223 1.00 27.91 815 GLY A O 1
ATOM 6222 N N . GLU A 1 816 ? 6.187 56.475 51.083 1.00 24.84 816 GLU A N 1
ATOM 6223 C CA . GLU A 1 816 ? 6.008 56.964 49.677 1.00 24.84 816 GLU A CA 1
ATOM 6224 C C . GLU A 1 816 ? 6.152 55.901 48.548 1.00 24.84 816 GLU A C 1
ATOM 6226 O O . GLU A 1 816 ? 7.052 55.073 48.589 1.00 24.84 816 GLU A O 1
ATOM 6231 N N . GLY A 1 817 ? 5.305 55.832 47.502 1.00 27.11 817 GLY A N 1
ATOM 6232 C CA . GLY A 1 817 ? 4.014 56.498 47.241 1.00 27.11 817 GLY A CA 1
ATOM 6233 C C . GLY A 1 817 ? 3.401 56.146 45.857 1.00 27.11 817 GLY A C 1
ATOM 6234 O O . GLY A 1 817 ? 4.126 56.119 44.877 1.00 27.11 817 GLY A O 1
ATOM 6235 N N . GLN A 1 818 ? 2.080 55.879 45.815 1.00 27.50 818 GLN A N 1
ATOM 6236 C CA . GLN A 1 818 ? 1.087 56.056 44.711 1.00 27.50 818 GLN A CA 1
ATOM 6237 C C . GLN A 1 818 ? 1.469 55.768 43.220 1.00 27.50 818 GLN A C 1
ATOM 6239 O O . GLN A 1 818 ? 2.366 56.384 42.671 1.00 27.50 818 GLN A O 1
ATOM 6244 N N . ALA A 1 819 ? 0.786 54.837 42.516 1.00 27.23 819 ALA A N 1
ATOM 6245 C CA . ALA A 1 819 ? -0.445 55.053 41.692 1.00 27.23 819 ALA A CA 1
ATOM 6246 C C . ALA A 1 819 ? -0.129 55.325 40.182 1.00 27.23 819 ALA A C 1
ATOM 6248 O O . ALA A 1 819 ? 0.957 55.799 39.894 1.00 27.23 819 ALA A O 1
ATOM 6249 N N . THR A 1 820 ? -0.942 55.079 39.131 1.00 28.39 820 THR A N 1
ATOM 6250 C CA . THR A 1 820 ? -2.237 54.378 38.906 1.00 28.39 820 THR A CA 1
ATOM 6251 C C . THR A 1 820 ? -2.524 54.236 37.381 1.00 28.39 820 THR A C 1
ATOM 6253 O O . THR A 1 820 ? -2.357 55.213 36.667 1.00 28.39 820 THR A O 1
ATOM 6256 N N . VAL A 1 821 ? -3.103 53.092 36.954 1.00 26.53 821 VAL A N 1
ATOM 6257 C CA . VAL A 1 821 ? -4.314 52.940 36.074 1.00 26.53 821 VAL A CA 1
ATOM 6258 C C . VAL A 1 821 ? -4.292 53.180 34.534 1.00 26.53 821 VAL A C 1
ATOM 6260 O O . VAL A 1 821 ? -3.713 54.132 34.034 1.00 26.53 821 VAL A O 1
ATOM 6263 N N . ALA A 1 822 ? -5.114 52.348 33.849 1.00 27.14 822 ALA A N 1
ATOM 6264 C CA . ALA A 1 822 ? -5.702 52.430 32.485 1.00 27.14 822 ALA A CA 1
ATOM 6265 C C . ALA A 1 822 ? -4.770 52.142 31.278 1.00 27.14 822 ALA A C 1
ATOM 6267 O O . ALA A 1 822 ? -3.727 52.757 31.136 1.00 27.14 822 ALA A O 1
ATOM 6268 N N . SER A 1 823 ? -5.033 51.091 30.475 1.00 28.45 823 SER A N 1
ATOM 6269 C CA . SER A 1 823 ? -5.926 51.008 29.276 1.00 28.45 823 SER A CA 1
ATOM 6270 C C . SER A 1 823 ? -5.292 51.648 28.013 1.00 28.45 823 SER A C 1
ATOM 6272 O O . SER A 1 823 ? -4.496 52.558 28.164 1.00 28.45 823 SER A O 1
ATOM 6274 N N . THR A 1 824 ? -5.542 51.256 26.756 1.00 28.14 824 THR A N 1
ATOM 6275 C CA . THR A 1 824 ? -6.724 50.628 26.127 1.00 28.14 824 THR A CA 1
ATOM 6276 C C . THR A 1 824 ? -6.355 49.984 24.763 1.00 28.14 824 THR A C 1
ATOM 6278 O O . THR A 1 824 ? -5.367 50.371 24.160 1.00 28.14 824 THR A O 1
ATOM 6281 N N . ASP A 1 825 ? -7.213 49.079 24.271 1.00 27.62 825 ASP A N 1
ATOM 6282 C CA . ASP A 1 825 ? -7.637 48.855 22.862 1.00 27.62 825 ASP A CA 1
ATOM 6283 C C . ASP A 1 825 ? -6.661 48.621 21.661 1.00 27.62 825 ASP A C 1
ATOM 6285 O O . ASP A 1 825 ? -5.722 49.358 21.396 1.00 27.62 825 ASP A O 1
ATOM 6289 N N . ARG A 1 826 ? -7.068 47.646 20.822 1.00 28.05 826 ARG A N 1
ATOM 6290 C CA . ARG A 1 826 ? -6.979 47.549 19.335 1.00 28.05 826 ARG A CA 1
ATOM 6291 C C . ARG A 1 826 ? -5.671 47.858 18.562 1.00 28.05 826 ARG A C 1
ATOM 6293 O O . ARG A 1 826 ? -5.351 49.010 18.305 1.00 28.05 826 ARG A O 1
ATOM 6300 N N . GLY A 1 827 ? -5.257 46.856 17.767 1.00 26.67 827 GLY A N 1
ATOM 6301 C CA . GLY A 1 827 ? -5.551 46.933 16.319 1.00 26.67 827 GLY A CA 1
ATOM 6302 C C . GLY A 1 827 ? -4.455 46.604 15.283 1.00 26.67 827 GLY A C 1
ATOM 6303 O O . GLY A 1 827 ? -3.452 47.291 15.193 1.00 26.67 827 GLY A O 1
ATOM 6304 N N . LYS A 1 828 ? -4.806 45.668 14.380 1.00 28.73 828 LYS A N 1
ATOM 6305 C CA . LYS A 1 828 ? -4.458 45.571 12.937 1.00 28.73 828 LYS A CA 1
ATOM 6306 C C . LYS A 1 828 ? -2.998 45.348 12.464 1.00 28.73 828 LYS A C 1
ATOM 6308 O O . LYS A 1 828 ? -2.112 46.169 12.635 1.00 28.73 828 LYS A O 1
ATOM 6313 N N . THR A 1 829 ? -2.860 44.250 11.708 1.00 40.62 829 THR A N 1
ATOM 6314 C CA . THR A 1 829 ? -2.067 44.025 10.470 1.00 40.62 829 THR A CA 1
ATOM 6315 C C . THR A 1 829 ? -1.219 45.159 9.872 1.00 40.62 829 THR A C 1
ATOM 6317 O O . THR A 1 829 ? -1.750 46.249 9.645 1.00 40.62 829 THR A O 1
ATOM 6320 N N . PRO A 1 830 ? -0.042 44.807 9.318 1.00 39.28 830 PRO A N 1
ATOM 6321 C CA . PRO A 1 830 ? 0.543 45.475 8.159 1.00 39.28 830 PRO A CA 1
ATOM 6322 C C . PRO A 1 830 ? 0.503 44.620 6.872 1.00 39.28 830 PRO A C 1
ATOM 6324 O O . PRO A 1 830 ? 0.778 43.421 6.874 1.00 39.28 830 PRO A O 1
ATOM 6327 N N . THR A 1 831 ? 0.208 45.292 5.761 1.00 33.12 831 THR A N 1
ATOM 6328 C CA . THR A 1 831 ? 0.483 44.895 4.366 1.00 33.12 831 THR A CA 1
ATOM 6329 C C . THR A 1 831 ? 1.614 45.765 3.802 1.00 33.12 831 THR A C 1
ATOM 6331 O O . THR A 1 831 ? 1.819 46.870 4.299 1.00 33.12 831 THR A O 1
ATOM 6334 N N . GLY A 1 832 ? 2.257 45.328 2.714 1.00 28.72 832 GLY A N 1
ATOM 6335 C CA . GLY A 1 832 ? 3.204 46.121 1.905 1.00 28.72 832 GLY A CA 1
ATOM 6336 C C . GLY A 1 832 ? 4.601 45.484 1.887 1.00 28.72 832 GLY A C 1
ATOM 6337 O O . GLY A 1 832 ? 5.132 45.190 2.950 1.00 28.72 832 GLY A O 1
ATOM 6338 N N . GLU A 1 833 ? 5.203 45.059 0.771 1.00 30.12 833 GLU A N 1
ATOM 6339 C CA . GLU A 1 833 ? 5.392 45.613 -0.592 1.00 30.12 833 GLU A CA 1
ATOM 6340 C C . GLU A 1 833 ? 6.704 46.392 -0.800 1.00 30.12 833 GLU A C 1
ATOM 6342 O O . GLU A 1 833 ? 6.973 47.392 -0.143 1.00 30.12 833 GLU A O 1
ATOM 6347 N N . SER A 1 834 ? 7.396 46.000 -1.880 1.00 29.77 834 SER A N 1
ATOM 6348 C CA . SER A 1 834 ? 8.357 46.772 -2.691 1.00 29.77 834 SER A CA 1
ATOM 6349 C C . SER A 1 834 ? 9.760 47.085 -2.131 1.00 29.77 834 SER A C 1
ATOM 6351 O O . SER A 1 834 ? 9.954 47.386 -0.958 1.00 29.77 834 SER A O 1
ATOM 6353 N N . GLY A 1 835 ? 10.752 47.032 -3.030 1.00 28.53 835 GLY A N 1
ATOM 6354 C CA . GLY A 1 835 ? 12.162 47.368 -2.788 1.00 28.53 835 GLY A CA 1
ATOM 6355 C C . GLY A 1 835 ? 13.045 46.855 -3.935 1.00 28.53 835 GLY A C 1
ATOM 6356 O O . GLY A 1 835 ? 13.307 45.662 -4.018 1.00 28.53 835 GLY A O 1
ATOM 6357 N N . ASP A 1 836 ? 13.443 47.741 -4.849 1.00 31.28 836 ASP A N 1
ATOM 6358 C CA . ASP A 1 836 ? 13.937 47.421 -6.203 1.00 31.28 836 ASP A CA 1
ATOM 6359 C C . ASP A 1 836 ? 15.455 47.722 -6.376 1.00 31.28 836 ASP A C 1
ATOM 6361 O O . ASP A 1 836 ? 15.934 48.695 -5.795 1.00 31.28 836 ASP A O 1
ATOM 6365 N N . LYS A 1 837 ? 16.152 46.983 -7.273 1.00 30.39 837 LYS A N 1
ATOM 6366 C CA . LYS A 1 837 ? 17.429 47.342 -7.985 1.00 30.39 837 LYS A CA 1
ATOM 6367 C C . LYS A 1 837 ? 18.786 47.440 -7.216 1.00 30.39 837 LYS A C 1
ATOM 6369 O O . LYS A 1 837 ? 18.788 47.582 -5.999 1.00 30.39 837 LYS A O 1
ATOM 6374 N N . PRO A 1 838 ? 19.961 47.526 -7.914 1.00 45.97 838 PRO A N 1
ATOM 6375 C CA . PRO A 1 838 ? 20.398 46.838 -9.160 1.00 45.97 838 PRO A CA 1
ATOM 6376 C C . PRO A 1 838 ? 21.910 46.408 -9.226 1.00 45.97 838 PRO A C 1
ATOM 6378 O O . PRO A 1 838 ? 22.709 46.800 -8.389 1.00 45.97 838 PRO A O 1
ATOM 6381 N N . GLN A 1 839 ? 22.290 45.711 -10.320 1.00 30.11 839 GLN A N 1
ATOM 6382 C CA . GLN A 1 839 ? 23.595 45.696 -11.056 1.00 30.11 839 GLN A CA 1
ATOM 6383 C C . GLN A 1 839 ? 24.966 45.505 -10.351 1.00 30.11 839 GLN A C 1
ATOM 6385 O O . GLN A 1 839 ? 25.390 46.360 -9.585 1.00 30.11 839 GLN A O 1
ATOM 6390 N N . GLN A 1 840 ? 25.778 44.549 -10.855 1.00 28.17 840 GLN A N 1
ATOM 6391 C CA . GLN A 1 840 ? 27.013 44.840 -11.636 1.00 28.17 840 GLN A CA 1
ATOM 6392 C C . GLN A 1 840 ? 27.651 43.591 -12.301 1.00 28.17 840 GLN A C 1
ATOM 6394 O O . GLN A 1 840 ? 27.257 42.460 -12.020 1.00 28.17 840 GLN A O 1
ATOM 6399 N N . ASP A 1 841 ? 28.589 43.817 -13.234 1.00 29.36 841 ASP A N 1
ATOM 6400 C CA . ASP A 1 841 ? 28.971 42.898 -14.321 1.00 29.36 841 ASP A CA 1
ATOM 6401 C C . ASP A 1 841 ? 30.330 42.161 -14.182 1.00 29.36 841 ASP A C 1
ATOM 6403 O O . ASP A 1 841 ? 31.357 42.775 -13.910 1.00 29.36 841 ASP A O 1
ATOM 6407 N N . ALA A 1 842 ? 30.330 40.882 -14.593 1.00 29.11 842 ALA A N 1
ATOM 6408 C CA . ALA A 1 842 ? 31.354 40.216 -15.430 1.00 29.11 842 ALA A CA 1
ATOM 6409 C C . ALA A 1 842 ? 32.830 40.087 -14.898 1.00 29.11 842 ALA A C 1
ATOM 6411 O O . ALA A 1 842 ? 33.056 40.186 -13.696 1.00 29.11 842 ALA A O 1
ATOM 6412 N N . PRO A 1 843 ? 33.812 39.591 -15.696 1.00 51.09 843 PRO A N 1
ATOM 6413 C CA . PRO A 1 843 ? 34.089 38.145 -15.744 1.00 51.09 843 PRO A CA 1
ATOM 6414 C C . PRO A 1 843 ? 35.584 37.758 -15.598 1.00 51.09 843 PRO A C 1
ATOM 6416 O O . PRO A 1 843 ? 36.476 38.586 -15.766 1.00 51.09 843 PRO A O 1
ATOM 6419 N N . ALA A 1 844 ? 35.884 36.463 -15.419 1.00 28.97 844 ALA A N 1
ATOM 6420 C CA . ALA A 1 844 ? 37.239 35.928 -15.619 1.00 28.97 844 ALA A CA 1
ATOM 6421 C C . ALA A 1 844 ? 37.232 34.480 -16.142 1.00 28.97 844 ALA A C 1
ATOM 6423 O O . ALA A 1 844 ? 36.555 33.611 -15.595 1.00 28.97 844 ALA A O 1
ATOM 6424 N N . ALA A 1 845 ? 38.016 34.223 -17.190 1.00 31.52 845 ALA A N 1
ATOM 6425 C CA . ALA A 1 845 ? 38.327 32.882 -17.682 1.00 31.52 845 ALA A CA 1
ATOM 6426 C C . ALA A 1 845 ? 39.663 32.398 -17.096 1.00 31.52 845 ALA A C 1
ATOM 6428 O O . ALA A 1 845 ? 40.555 33.209 -16.852 1.00 31.52 845 ALA A O 1
ATOM 6429 N N . SER A 1 846 ? 39.838 31.082 -16.941 1.00 27.72 846 SER A N 1
ATOM 6430 C CA . SER A 1 846 ? 41.159 30.489 -16.705 1.00 27.72 846 SER A CA 1
ATOM 6431 C C . SER A 1 846 ? 41.304 29.139 -17.404 1.00 27.72 846 SER A C 1
ATOM 6433 O O . SER A 1 846 ? 40.479 28.240 -17.257 1.00 27.72 846 SER A O 1
ATOM 6435 N N . THR A 1 847 ? 42.376 29.030 -18.181 1.00 32.41 847 THR A N 1
ATOM 6436 C CA . THR A 1 847 ? 42.902 27.816 -18.813 1.00 32.41 847 THR A CA 1
ATOM 6437 C C . THR A 1 847 ? 43.412 26.792 -17.797 1.00 32.41 847 THR A C 1
ATOM 6439 O O . THR A 1 847 ? 43.981 27.168 -16.776 1.00 32.41 847 THR A O 1
ATOM 6442 N N . ILE A 1 848 ? 43.342 25.503 -18.145 1.00 31.08 848 ILE A N 1
ATOM 6443 C CA . ILE A 1 848 ? 44.067 24.418 -17.461 1.00 31.08 848 ILE A CA 1
ATOM 6444 C C . ILE A 1 848 ? 44.982 23.716 -18.486 1.00 31.08 848 ILE A C 1
ATOM 6446 O O . ILE A 1 848 ? 44.476 23.286 -19.525 1.00 31.08 848 ILE A O 1
ATOM 6450 N N . PRO A 1 849 ? 46.303 23.597 -18.239 1.00 41.47 849 PRO A N 1
ATOM 6451 C CA . PRO A 1 849 ? 47.219 22.796 -19.050 1.00 41.47 849 PRO A CA 1
ATOM 6452 C C . PRO A 1 849 ? 47.279 21.331 -18.574 1.00 41.47 849 PRO A C 1
ATOM 6454 O O . PRO A 1 849 ? 46.798 20.981 -17.498 1.00 41.47 849 PRO A O 1
ATOM 6457 N N . ALA A 1 850 ? 47.875 20.465 -19.393 1.00 34.38 850 ALA A N 1
ATOM 6458 C CA . ALA A 1 850 ? 47.887 19.018 -19.192 1.00 34.38 850 ALA A CA 1
ATOM 6459 C C . ALA A 1 850 ? 49.079 18.481 -18.370 1.00 34.38 850 ALA A C 1
ATOM 6461 O O . ALA A 1 850 ? 50.152 19.076 -18.348 1.00 34.38 850 ALA A O 1
ATOM 6462 N N . ALA A 1 851 ? 48.869 17.263 -17.853 1.00 36.69 851 ALA A N 1
ATOM 6463 C CA . ALA A 1 851 ? 49.846 16.231 -17.481 1.00 36.69 851 ALA A CA 1
ATOM 6464 C C . ALA A 1 851 ? 50.810 16.477 -16.296 1.00 36.69 851 ALA A C 1
ATOM 6466 O O . ALA A 1 851 ? 51.701 17.319 -16.327 1.00 36.69 851 ALA A O 1
ATOM 6467 N N . GLY A 1 852 ? 50.718 15.579 -15.309 1.00 28.48 852 GLY A N 1
ATOM 6468 C CA . GLY A 1 852 ? 51.724 15.350 -14.271 1.00 28.48 852 GLY A CA 1
ATOM 6469 C C . GLY A 1 852 ? 51.445 14.030 -13.550 1.00 28.48 852 GLY A C 1
ATOM 6470 O O . GLY A 1 852 ? 50.403 13.886 -12.920 1.00 28.48 852 GLY A O 1
ATOM 6471 N N . VAL A 1 853 ? 52.346 13.052 -13.674 1.00 44.16 853 VAL A N 1
ATOM 6472 C CA . VAL A 1 853 ? 52.258 11.766 -12.959 1.00 44.16 853 VAL A CA 1
ATOM 6473 C C . VAL A 1 853 ? 52.789 11.957 -11.535 1.00 44.16 853 VAL A C 1
ATOM 6475 O O . VAL A 1 853 ? 53.913 12.427 -11.374 1.00 44.16 853 VAL A O 1
ATOM 6478 N N . SER A 1 854 ? 52.013 11.563 -10.521 1.00 32.22 854 SER A N 1
ATOM 6479 C CA . SER A 1 854 ? 52.443 11.498 -9.115 1.00 32.22 854 SER A CA 1
ATOM 6480 C C . SER A 1 854 ? 52.158 10.108 -8.551 1.00 32.22 854 SER A C 1
ATOM 6482 O O . SER A 1 854 ? 51.060 9.582 -8.727 1.00 32.22 854 SER A O 1
ATOM 6484 N N . HIS A 1 855 ? 53.144 9.524 -7.871 1.00 43.69 855 HIS A N 1
ATOM 6485 C CA . HIS A 1 855 ? 52.934 8.392 -6.973 1.00 43.69 855 HIS A CA 1
ATOM 6486 C C . HIS A 1 855 ? 52.689 8.943 -5.568 1.00 43.69 855 HIS A C 1
ATOM 6488 O O . HIS A 1 855 ? 53.627 9.435 -4.939 1.00 43.69 855 HIS A O 1
ATOM 6494 N N . ASP A 1 856 ? 51.463 8.825 -5.065 1.00 33.91 856 ASP A N 1
ATOM 6495 C CA . ASP A 1 856 ? 51.166 9.213 -3.688 1.00 33.91 856 ASP A CA 1
ATOM 6496 C C . ASP A 1 856 ? 51.567 8.088 -2.705 1.00 33.91 856 ASP A C 1
ATOM 6498 O O . ASP A 1 856 ? 51.270 6.914 -2.953 1.00 33.91 856 ASP A O 1
ATOM 6502 N N . PRO A 1 857 ? 52.256 8.412 -1.593 1.00 41.75 857 PRO A N 1
ATOM 6503 C CA . PRO A 1 857 ? 52.578 7.458 -0.532 1.00 41.75 857 PRO A CA 1
ATOM 6504 C C . PRO A 1 857 ? 51.337 7.136 0.327 1.00 41.75 857 PRO A C 1
ATOM 6506 O O . PRO A 1 857 ? 50.362 7.892 0.305 1.00 41.75 857 PRO A O 1
ATOM 6509 N N . PRO A 1 858 ? 51.352 6.045 1.122 1.00 40.78 858 PRO A N 1
ATOM 6510 C CA . PRO A 1 858 ? 50.221 5.687 1.975 1.00 40.78 858 PRO A CA 1
ATOM 6511 C C . PRO A 1 858 ? 49.872 6.820 2.946 1.00 40.78 858 PRO A C 1
ATOM 6513 O O . PRO A 1 858 ? 50.729 7.343 3.661 1.00 40.78 858 PRO A O 1
ATOM 6516 N N . THR A 1 859 ? 48.593 7.190 2.969 1.00 35.59 859 THR A N 1
ATOM 6517 C CA . THR A 1 859 ? 48.059 8.195 3.889 1.00 35.59 859 THR A CA 1
ATOM 6518 C C . THR A 1 859 ? 48.161 7.667 5.324 1.00 35.59 859 THR A C 1
ATOM 6520 O O . THR A 1 859 ? 47.709 6.548 5.565 1.00 35.59 859 THR A O 1
ATOM 6523 N N . PRO A 1 860 ? 48.733 8.416 6.286 1.00 43.72 860 PRO A N 1
ATOM 6524 C CA . PRO A 1 860 ? 48.716 7.996 7.682 1.00 43.72 860 PRO A CA 1
ATOM 6525 C C . PRO A 1 860 ? 47.278 7.996 8.207 1.00 43.72 860 PRO A C 1
ATOM 6527 O O . PRO A 1 860 ? 46.497 8.893 7.868 1.00 43.72 860 PRO A O 1
ATOM 6530 N N . ASP A 1 861 ? 46.944 7.012 9.045 1.00 43.12 861 ASP A N 1
ATOM 6531 C CA . ASP A 1 861 ? 45.628 6.910 9.674 1.00 43.12 861 ASP A CA 1
ATOM 6532 C C . ASP A 1 861 ? 45.251 8.233 10.352 1.00 43.12 861 ASP A C 1
ATOM 6534 O O . ASP A 1 861 ? 46.029 8.811 11.121 1.00 43.12 861 ASP A O 1
ATOM 6538 N N . LYS A 1 862 ? 44.045 8.734 10.056 1.00 40.31 862 LYS A N 1
ATOM 6539 C CA . LYS A 1 862 ? 43.524 9.931 10.722 1.00 40.31 862 LYS A CA 1
ATOM 6540 C C . LYS A 1 862 ? 43.463 9.654 12.228 1.00 40.31 862 LYS A C 1
ATOM 6542 O O . LYS A 1 862 ? 42.812 8.681 12.607 1.00 40.31 862 LYS A O 1
ATOM 6547 N N . PRO A 1 863 ? 44.052 10.504 13.089 1.00 53.00 863 PRO A N 1
ATOM 6548 C CA . PRO A 1 863 ? 43.885 10.350 14.526 1.00 53.00 863 PRO A CA 1
ATOM 6549 C C . PRO A 1 863 ? 42.396 10.463 14.869 1.00 53.00 863 PRO A C 1
ATOM 6551 O O . PRO A 1 863 ? 41.750 11.459 14.526 1.00 53.00 863 PRO A O 1
ATOM 6554 N N . GLU A 1 864 ? 41.849 9.431 15.513 1.00 56.25 864 GLU A N 1
ATOM 6555 C CA . GLU A 1 864 ? 40.454 9.424 15.949 1.00 56.25 864 GLU A CA 1
ATOM 6556 C C . GLU A 1 864 ? 40.197 10.593 16.906 1.00 56.25 864 GLU A C 1
ATOM 6558 O O . GLU A 1 864 ? 40.966 10.849 17.836 1.00 56.25 864 GLU A O 1
ATOM 6563 N N . LEU A 1 865 ? 39.102 11.322 16.676 1.00 63.97 865 LEU A N 1
ATOM 6564 C CA . LEU A 1 865 ? 38.738 12.449 17.527 1.00 63.97 865 LEU A CA 1
ATOM 6565 C C . LEU A 1 865 ? 38.325 11.941 18.923 1.00 63.97 865 LEU A C 1
ATOM 6567 O O . LEU A 1 865 ? 37.499 11.020 19.013 1.00 63.97 865 LEU A O 1
ATOM 6571 N N . PRO A 1 866 ? 38.850 12.538 20.012 1.00 73.00 866 PRO A N 1
ATOM 6572 C CA . PRO A 1 866 ? 38.515 12.128 21.371 1.00 73.00 866 PRO A CA 1
ATOM 6573 C C . PRO A 1 866 ? 37.013 12.280 21.636 1.00 73.00 866 PRO A C 1
ATOM 6575 O O . PRO A 1 866 ? 36.361 13.172 21.096 1.00 73.00 866 PRO A O 1
ATOM 6578 N N . LEU A 1 867 ? 36.466 11.395 22.471 1.00 65.19 867 LEU A N 1
ATOM 6579 C CA . LEU A 1 867 ? 35.048 11.390 22.830 1.00 65.19 867 LEU A CA 1
ATOM 6580 C C . LEU A 1 867 ? 34.681 12.676 23.587 1.00 65.19 867 LEU A C 1
ATOM 6582 O O . LEU A 1 867 ? 35.229 12.939 24.660 1.00 65.19 867 LEU A O 1
ATOM 6586 N N . THR A 1 868 ? 33.748 13.463 23.049 1.00 74.00 868 THR A N 1
ATOM 6587 C CA . THR A 1 868 ? 33.259 14.693 23.696 1.00 74.00 868 THR A CA 1
ATOM 6588 C C . THR A 1 868 ? 31.864 14.498 24.288 1.00 74.00 868 THR A C 1
ATOM 6590 O O . THR A 1 868 ? 31.144 13.578 23.909 1.00 74.00 868 THR A O 1
ATOM 6593 N N . ALA A 1 869 ? 31.432 15.374 25.202 1.00 60.97 869 ALA A N 1
ATOM 6594 C CA . ALA A 1 869 ? 30.068 15.308 25.738 1.00 60.97 869 ALA A CA 1
ATOM 6595 C C . ALA A 1 869 ? 28.992 15.613 24.680 1.00 60.97 869 ALA A C 1
ATOM 6597 O O . ALA A 1 869 ? 27.859 15.176 24.839 1.00 60.97 869 ALA A O 1
ATOM 6598 N N . ALA A 1 870 ? 29.339 16.319 23.596 1.00 68.94 870 ALA A N 1
ATOM 6599 C CA . ALA A 1 870 ? 28.430 16.544 22.472 1.00 68.94 870 ALA A CA 1
ATOM 6600 C C . ALA A 1 870 ? 28.167 15.261 21.661 1.00 68.94 870 ALA A C 1
ATOM 6602 O O . ALA A 1 870 ? 27.159 15.178 20.965 1.00 68.94 870 ALA A O 1
ATOM 6603 N N . ASP A 1 871 ? 29.034 14.251 21.790 1.00 75.19 871 ASP A N 1
ATOM 6604 C CA . ASP A 1 871 ? 28.878 12.948 21.142 1.00 75.19 871 ASP A CA 1
ATOM 6605 C C . ASP A 1 871 ? 27.840 12.066 21.877 1.00 75.19 871 ASP A C 1
ATOM 6607 O O . ASP A 1 871 ? 27.426 11.037 21.344 1.00 75.19 871 ASP A O 1
ATOM 6611 N N . VAL A 1 872 ? 27.427 12.442 23.100 1.00 78.75 872 VAL A N 1
ATOM 6612 C CA . VAL A 1 872 ? 26.564 11.647 23.992 1.00 78.75 872 VAL A CA 1
ATOM 6613 C C . VAL A 1 872 ? 25.181 12.290 24.130 1.00 78.75 872 VAL A C 1
ATOM 6615 O O . VAL A 1 872 ? 24.988 13.257 24.866 1.00 78.75 872 VAL A O 1
ATOM 6618 N N . ASN A 1 873 ? 24.184 11.714 23.464 1.00 79.06 873 ASN A N 1
ATOM 6619 C CA . ASN A 1 873 ? 22.794 12.168 23.511 1.00 79.06 873 ASN A CA 1
ATOM 6620 C C . ASN A 1 873 ? 22.020 11.429 24.616 1.00 79.06 873 ASN A C 1
ATOM 6622 O O . ASN A 1 873 ? 21.369 10.426 24.335 1.00 79.06 873 ASN A O 1
ATOM 6626 N N . LEU A 1 874 ? 22.117 11.890 25.869 1.00 80.19 874 LEU A N 1
ATOM 6627 C CA . LEU A 1 874 ? 21.373 11.319 27.002 1.00 80.19 874 LEU A CA 1
ATOM 6628 C C . LEU A 1 874 ? 19.948 11.896 27.087 1.00 80.19 874 LEU A C 1
ATOM 6630 O O . LEU A 1 874 ? 19.764 13.108 27.187 1.00 80.19 874 LEU A O 1
ATOM 6634 N N . GLN A 1 875 ? 18.949 11.019 27.146 1.00 78.94 875 GLN A N 1
ATOM 6635 C CA . GLN A 1 875 ? 17.538 11.347 27.341 1.00 78.94 875 GLN A CA 1
ATOM 6636 C C . GLN A 1 875 ? 16.998 10.679 28.607 1.00 78.94 875 GLN A C 1
ATOM 6638 O O . GLN A 1 875 ? 17.291 9.517 28.889 1.00 78.94 875 GLN A O 1
ATOM 6643 N N . LEU A 1 876 ? 16.166 11.410 29.348 1.00 79.62 876 LEU A N 1
ATOM 6644 C CA . LEU A 1 876 ? 15.464 10.923 30.534 1.00 79.62 876 LEU A CA 1
ATOM 6645 C C . LEU A 1 876 ? 13.960 11.109 30.346 1.00 79.62 876 LEU A C 1
ATOM 6647 O O . LEU A 1 876 ? 13.515 12.178 29.930 1.00 79.62 876 LEU A O 1
ATOM 6651 N N . GLN A 1 877 ? 13.182 10.081 30.671 1.00 76.50 877 GLN A N 1
ATOM 6652 C CA . GLN A 1 877 ? 11.719 10.121 30.648 1.00 76.50 877 GLN A CA 1
ATOM 6653 C C . GLN A 1 877 ? 11.181 9.487 31.930 1.00 76.50 877 GLN A C 1
ATOM 6655 O O . GLN A 1 877 ? 11.584 8.381 32.273 1.00 76.50 877 GLN A O 1
ATOM 6660 N N . ALA A 1 878 ? 10.273 10.163 32.632 1.00 75.75 878 ALA A N 1
ATOM 6661 C CA . ALA A 1 878 ? 9.613 9.630 33.821 1.00 75.75 878 ALA A CA 1
ATOM 6662 C C . ALA A 1 878 ? 8.108 9.484 33.559 1.00 75.75 878 ALA A C 1
ATOM 6664 O O . ALA A 1 878 ? 7.445 10.461 33.212 1.00 75.75 878 ALA A O 1
ATOM 6665 N N . ALA A 1 879 ? 7.574 8.272 33.716 1.00 73.75 879 ALA A N 1
ATOM 6666 C CA . ALA A 1 879 ? 6.153 7.969 33.546 1.00 73.75 879 ALA A CA 1
ATOM 6667 C C . ALA A 1 879 ? 5.740 6.805 34.457 1.00 73.75 879 ALA A C 1
ATOM 6669 O O . ALA A 1 879 ? 6.498 5.855 34.622 1.00 73.75 879 ALA A O 1
ATOM 6670 N N . ASP A 1 880 ? 4.549 6.881 35.057 1.00 78.44 880 ASP A N 1
ATOM 6671 C CA . ASP A 1 880 ? 3.911 5.798 35.826 1.00 78.44 880 ASP A CA 1
ATOM 6672 C C . ASP A 1 880 ? 4.805 5.092 36.862 1.00 78.44 880 ASP A C 1
ATOM 6674 O O . ASP A 1 880 ? 4.705 3.880 37.054 1.00 78.44 880 ASP A O 1
ATOM 6678 N N . GLY A 1 881 ? 5.679 5.842 37.543 1.00 75.19 881 GLY A N 1
ATOM 6679 C CA . GLY A 1 881 ? 6.625 5.298 38.524 1.00 75.19 881 GLY A CA 1
ATOM 6680 C C . GLY A 1 881 ? 7.820 4.562 37.910 1.00 75.19 881 GLY A C 1
ATOM 6681 O O . GLY A 1 881 ? 8.409 3.725 38.577 1.00 75.19 881 GLY A O 1
ATOM 6682 N N . VAL A 1 882 ? 8.175 4.843 36.654 1.00 80.06 882 VAL A N 1
ATOM 6683 C CA . VAL A 1 882 ? 9.385 4.338 35.994 1.00 80.06 882 VAL A CA 1
ATOM 6684 C C . VAL A 1 882 ? 10.178 5.510 35.413 1.00 80.06 882 VAL A C 1
ATOM 6686 O O . VAL A 1 882 ? 9.620 6.351 34.707 1.00 80.06 882 VAL A O 1
ATOM 6689 N N . ILE A 1 883 ? 11.485 5.564 35.683 1.00 82.69 883 ILE A N 1
ATOM 6690 C CA . ILE A 1 883 ? 12.424 6.478 35.015 1.00 82.69 883 ILE A CA 1
ATOM 6691 C C . ILE A 1 883 ? 13.181 5.681 33.950 1.00 82.69 883 ILE A C 1
ATOM 6693 O O . ILE A 1 883 ? 13.924 4.757 34.270 1.00 82.69 883 ILE A O 1
ATOM 6697 N N . SER A 1 884 ? 12.991 6.038 32.683 1.00 84.06 884 SER A N 1
ATOM 6698 C CA . SER A 1 884 ? 13.743 5.509 31.544 1.00 84.06 884 SER A CA 1
ATOM 6699 C C . SER A 1 884 ? 14.931 6.414 31.222 1.00 84.06 884 SER A C 1
ATOM 6701 O O . SER A 1 884 ? 14.784 7.636 31.143 1.00 84.06 884 SER A O 1
ATOM 6703 N N . VAL A 1 885 ? 16.095 5.805 31.014 1.00 88.31 885 VAL A N 1
ATOM 6704 C CA . VAL A 1 885 ? 17.374 6.448 30.694 1.00 88.31 885 VAL A CA 1
ATOM 6705 C C . VAL A 1 885 ? 17.841 5.910 29.347 1.00 88.31 885 VAL A C 1
ATOM 6707 O O . VAL A 1 885 ? 18.152 4.728 29.255 1.00 88.31 885 VAL A O 1
ATOM 6710 N N . ASN A 1 886 ? 17.899 6.751 28.315 1.00 87.62 886 ASN A N 1
ATOM 6711 C CA . ASN A 1 886 ? 18.288 6.347 26.960 1.00 87.62 886 ASN A CA 1
ATOM 6712 C C . ASN A 1 886 ? 19.507 7.145 26.483 1.00 87.62 886 ASN A C 1
ATOM 6714 O O . ASN A 1 886 ? 19.581 8.345 26.733 1.00 87.62 886 ASN A O 1
ATOM 6718 N N . TRP A 1 887 ? 20.436 6.521 25.762 1.00 92.12 887 TRP A N 1
ATOM 6719 C CA . TRP A 1 887 ? 21.528 7.208 25.068 1.00 92.12 887 TRP A CA 1
ATOM 6720 C C . TRP A 1 887 ? 21.889 6.532 23.745 1.00 92.12 887 TRP A C 1
ATOM 6722 O O . TRP A 1 887 ? 21.528 5.385 23.488 1.00 92.12 887 TRP A O 1
ATOM 6732 N N . ASN A 1 888 ? 22.630 7.240 22.893 1.00 89.06 888 ASN A N 1
ATOM 6733 C CA . ASN A 1 888 ? 23.060 6.785 21.568 1.00 89.06 888 ASN A CA 1
ATOM 6734 C C . ASN A 1 888 ? 24.196 5.738 21.614 1.00 89.06 888 ASN A C 1
ATOM 6736 O O . ASN A 1 888 ? 25.240 5.890 20.987 1.00 89.06 888 ASN A O 1
ATOM 6740 N N . HIS A 1 889 ? 24.001 4.651 22.365 1.00 89.69 889 HIS A N 1
ATOM 6741 C CA . HIS A 1 889 ? 24.993 3.586 22.547 1.00 89.69 889 HIS A CA 1
ATOM 6742 C C . HIS A 1 889 ? 25.477 2.971 21.225 1.00 89.69 889 HIS A C 1
ATOM 6744 O O . HIS A 1 889 ? 26.668 2.700 21.094 1.00 89.69 889 HIS A O 1
ATOM 6750 N N . GLY A 1 890 ? 24.585 2.800 20.239 1.00 85.62 890 GLY A N 1
ATOM 6751 C CA . GLY A 1 890 ? 24.927 2.269 18.914 1.00 85.62 890 GLY A CA 1
ATOM 6752 C C . GLY A 1 890 ? 26.041 3.059 18.218 1.00 85.62 890 GLY A C 1
ATOM 6753 O O . GLY A 1 890 ? 27.032 2.465 17.803 1.00 85.62 890 GLY A O 1
ATOM 6754 N N . ASP A 1 891 ? 25.933 4.390 18.199 1.00 84.00 891 ASP A N 1
ATOM 6755 C CA . ASP A 1 891 ? 26.909 5.295 17.568 1.00 84.00 891 ASP A CA 1
ATOM 6756 C C . ASP A 1 891 ? 28.261 5.330 18.306 1.00 84.00 891 ASP A C 1
ATOM 6758 O O . ASP A 1 891 ? 29.282 5.750 17.758 1.00 84.00 891 ASP A O 1
ATOM 6762 N N . LEU A 1 892 ? 28.273 4.926 19.581 1.00 85.75 892 LEU A N 1
ATOM 6763 C CA . LEU A 1 892 ? 29.427 5.035 20.474 1.00 85.75 892 LEU A CA 1
ATOM 6764 C C . LEU A 1 892 ? 30.140 3.700 20.728 1.00 85.75 892 LEU A C 1
ATOM 6766 O O . LEU A 1 892 ? 31.291 3.712 21.170 1.00 85.75 892 LEU A O 1
ATOM 6770 N N . LYS A 1 893 ? 29.500 2.563 20.423 1.00 87.19 893 LYS A N 1
ATOM 6771 C CA . LYS A 1 893 ? 29.969 1.187 20.690 1.00 87.19 893 LYS A CA 1
ATOM 6772 C C . LYS A 1 893 ? 31.383 0.902 20.170 1.00 87.19 893 LYS A C 1
ATOM 6774 O O . LYS A 1 893 ? 32.160 0.179 20.801 1.00 87.19 893 LYS A O 1
ATOM 6779 N N . ASP A 1 894 ? 31.760 1.519 19.054 1.00 85.88 894 ASP A N 1
ATOM 6780 C CA . ASP A 1 894 ? 33.095 1.348 18.483 1.00 85.88 894 ASP A CA 1
ATOM 6781 C C . ASP A 1 894 ? 34.170 2.224 19.141 1.00 85.88 894 ASP A C 1
ATOM 6783 O O . ASP A 1 894 ? 35.333 1.827 19.150 1.00 85.88 894 ASP A O 1
ATOM 6787 N N . ARG A 1 895 ? 33.789 3.313 19.821 1.00 84.81 895 ARG A N 1
ATOM 6788 C CA . ARG A 1 895 ? 34.697 4.260 20.501 1.00 84.81 895 ARG A CA 1
ATOM 6789 C C . ARG A 1 895 ? 34.843 3.994 22.009 1.00 84.81 895 ARG A C 1
ATOM 6791 O O . ARG A 1 895 ? 35.855 4.372 22.606 1.00 84.81 895 ARG A O 1
ATOM 6798 N N . ILE A 1 896 ? 33.871 3.320 22.634 1.00 84.81 896 ILE A N 1
ATOM 6799 C CA . ILE A 1 896 ? 33.842 3.021 24.080 1.00 84.81 896 ILE A CA 1
ATOM 6800 C C . ILE A 1 896 ? 34.227 1.565 24.393 1.00 84.81 896 ILE A C 1
ATOM 6802 O O . ILE A 1 896 ? 33.806 0.628 23.723 1.00 84.81 896 ILE A O 1
ATOM 6806 N N . LYS A 1 897 ? 35.057 1.370 25.419 1.00 86.25 897 LYS A N 1
ATOM 6807 C CA . LYS A 1 897 ? 35.489 0.066 25.942 1.00 86.25 897 LYS A CA 1
ATOM 6808 C C . LYS A 1 897 ? 34.508 -0.510 26.959 1.00 86.25 897 LYS A C 1
ATOM 6810 O O . LYS A 1 897 ? 34.324 -1.720 27.002 1.00 86.25 897 LYS A O 1
ATOM 6815 N N . ASP A 1 898 ? 33.965 0.351 27.812 1.00 86.56 898 ASP A N 1
ATOM 6816 C CA . ASP A 1 898 ? 33.120 -0.023 28.944 1.00 86.56 898 ASP A CA 1
ATOM 6817 C C . ASP A 1 898 ? 32.129 1.107 29.245 1.00 86.56 898 ASP A C 1
ATOM 6819 O O . ASP A 1 898 ? 32.467 2.289 29.118 1.00 86.56 898 ASP A O 1
ATOM 6823 N N . THR A 1 899 ? 30.919 0.731 29.649 1.00 86.81 899 THR A N 1
ATOM 6824 C CA . THR A 1 899 ? 29.829 1.642 30.002 1.00 86.81 899 THR A CA 1
ATOM 6825 C C . THR A 1 899 ? 29.282 1.237 31.358 1.00 86.81 899 THR A C 1
ATOM 6827 O O . THR A 1 899 ? 28.773 0.132 31.524 1.00 86.81 899 THR A O 1
ATOM 6830 N N . LYS A 1 900 ? 29.350 2.149 32.329 1.00 88.81 900 LYS A N 1
ATOM 6831 C CA . LYS A 1 900 ? 28.793 1.938 33.665 1.00 88.81 900 LYS A CA 1
ATOM 6832 C C . LYS A 1 900 ? 27.695 2.958 33.930 1.00 88.81 900 LYS A C 1
ATOM 6834 O O . LYS A 1 900 ? 27.974 4.153 34.020 1.00 88.81 900 LYS A O 1
ATOM 6839 N N . LEU A 1 901 ? 26.471 2.469 34.108 1.00 89.38 901 LEU A N 1
ATOM 6840 C CA . LEU A 1 901 ? 25.344 3.251 34.603 1.00 89.38 901 LEU A CA 1
ATOM 6841 C C . LEU A 1 901 ? 25.141 2.953 36.096 1.00 89.38 901 LEU A C 1
ATOM 6843 O O . LEU A 1 901 ? 25.104 1.791 36.508 1.00 89.38 901 LEU A O 1
ATOM 6847 N N . THR A 1 902 ? 25.022 3.993 36.915 1.00 89.31 902 THR A N 1
ATOM 6848 C CA . THR A 1 902 ? 24.677 3.881 38.341 1.00 89.31 902 THR A CA 1
ATOM 6849 C C . THR A 1 902 ? 23.567 4.848 38.715 1.00 89.31 902 THR A C 1
ATOM 6851 O O . THR A 1 902 ? 23.407 5.885 38.073 1.00 89.31 902 THR A O 1
ATOM 6854 N N . TRP A 1 903 ? 22.849 4.540 39.793 1.00 87.31 903 TRP A N 1
ATOM 6855 C CA . TRP A 1 903 ? 21.908 5.457 40.428 1.00 87.31 903 TRP A CA 1
ATOM 6856 C C . TRP A 1 903 ? 22.056 5.487 41.943 1.00 87.31 903 TRP A C 1
ATOM 6858 O O . TRP A 1 903 ? 22.396 4.483 42.569 1.00 87.31 903 TRP A O 1
ATOM 6868 N N . THR A 1 904 ? 21.737 6.636 42.523 1.00 82.75 904 THR A N 1
ATOM 6869 C CA . THR A 1 904 ? 21.654 6.848 43.967 1.00 82.75 904 THR A CA 1
ATOM 6870 C C . THR A 1 904 ? 20.222 7.240 44.310 1.00 82.75 904 THR A C 1
ATOM 6872 O O . THR A 1 904 ? 19.625 8.095 43.648 1.00 82.75 904 THR A O 1
ATOM 6875 N N . ARG A 1 905 ? 19.656 6.583 45.325 1.00 82.62 905 ARG A N 1
ATOM 6876 C CA . ARG A 1 905 ? 18.293 6.823 45.817 1.00 82.62 905 ARG A CA 1
ATOM 6877 C C . ARG A 1 905 ? 18.301 7.815 46.989 1.00 82.62 905 ARG A C 1
ATOM 6879 O O . ARG A 1 905 ? 19.333 7.934 47.644 1.00 82.62 905 ARG A O 1
ATOM 6886 N N . PRO A 1 906 ? 17.165 8.450 47.335 1.00 70.88 906 PRO A N 1
ATOM 6887 C CA . PRO A 1 906 ? 17.087 9.361 48.484 1.00 70.88 906 PRO A CA 1
ATOM 6888 C C . PRO A 1 906 ? 17.441 8.711 49.834 1.00 70.88 906 PRO A C 1
ATOM 6890 O O . PRO A 1 906 ? 17.849 9.399 50.764 1.00 70.88 906 PRO A O 1
ATOM 6893 N N . ASP A 1 907 ? 17.251 7.395 49.940 1.00 75.69 907 ASP A N 1
ATOM 6894 C CA . ASP A 1 907 ? 17.432 6.557 51.128 1.00 75.69 907 ASP A CA 1
ATOM 6895 C C . ASP A 1 907 ? 18.768 5.783 51.158 1.00 75.69 907 ASP A C 1
ATOM 6897 O O . ASP A 1 907 ? 19.052 5.103 52.143 1.00 75.69 907 ASP A O 1
ATOM 6901 N N . TYR A 1 908 ? 19.612 5.903 50.123 1.00 76.38 908 TYR A N 1
ATOM 6902 C CA . TYR A 1 908 ? 20.907 5.215 50.022 1.00 76.38 908 TYR A CA 1
ATOM 6903 C C . TYR A 1 908 ? 22.056 6.203 49.798 1.00 76.38 908 TYR A C 1
ATOM 6905 O O . TYR A 1 908 ? 22.006 7.031 48.896 1.00 76.38 908 TYR A O 1
ATOM 6913 N N . THR A 1 909 ? 23.144 6.064 50.559 1.00 72.31 909 THR A N 1
ATOM 6914 C CA . THR A 1 909 ? 24.384 6.832 50.335 1.00 72.31 909 THR A CA 1
ATOM 6915 C C . THR A 1 909 ? 25.251 6.275 49.205 1.00 72.31 909 THR A C 1
ATOM 6917 O O . THR A 1 909 ? 26.045 7.019 48.633 1.00 72.31 909 THR A O 1
ATOM 6920 N N . ASP A 1 910 ? 25.098 4.989 48.874 1.00 82.31 910 ASP A N 1
ATOM 6921 C CA . ASP A 1 910 ? 25.987 4.273 47.954 1.00 82.31 910 ASP A CA 1
ATOM 6922 C C . ASP A 1 910 ? 25.335 4.054 46.573 1.00 82.31 910 ASP A C 1
ATOM 6924 O O . ASP A 1 910 ? 24.275 3.415 46.499 1.00 82.31 910 ASP A O 1
ATOM 6928 N N . PRO A 1 911 ? 25.967 4.507 45.466 1.00 83.31 911 PRO A N 1
ATOM 6929 C CA . PRO A 1 911 ? 25.440 4.320 44.116 1.00 83.31 911 PRO A CA 1
ATOM 6930 C C . PRO A 1 911 ? 25.320 2.839 43.738 1.00 83.31 911 PRO A C 1
ATOM 6932 O O . PRO A 1 911 ? 26.308 2.100 43.714 1.00 83.31 911 PRO A O 1
ATOM 6935 N N . GLN A 1 912 ? 24.115 2.416 43.372 1.00 86.56 912 GLN A N 1
ATOM 6936 C CA . GLN A 1 912 ? 23.831 1.069 42.888 1.00 86.56 912 GLN A CA 1
ATOM 6937 C C . GLN A 1 912 ? 24.065 0.988 41.370 1.00 86.56 912 GLN A C 1
ATOM 6939 O O . GLN A 1 912 ? 23.755 1.946 40.657 1.00 86.56 912 GLN A O 1
ATOM 6944 N N . PRO A 1 913 ? 24.596 -0.125 40.830 1.00 88.94 913 PRO A N 1
ATOM 6945 C CA . PRO A 1 913 ? 24.651 -0.338 39.387 1.00 88.94 913 PRO A CA 1
ATOM 6946 C C . PRO A 1 913 ? 23.240 -0.501 38.807 1.00 88.94 913 PRO A C 1
ATOM 6948 O O . PRO A 1 913 ? 22.381 -1.132 39.422 1.00 88.94 913 PRO A O 1
ATOM 6951 N N . LEU A 1 914 ? 23.017 0.041 37.610 1.00 87.38 914 LEU A N 1
ATOM 6952 C CA . LEU A 1 914 ? 21.812 -0.210 36.822 1.00 87.38 914 LEU A CA 1
ATOM 6953 C C . LEU A 1 914 ? 22.134 -1.164 35.670 1.00 87.38 914 LEU A C 1
ATOM 6955 O O . LEU A 1 914 ? 23.057 -0.872 34.904 1.00 87.38 914 LEU A O 1
ATOM 6959 N N . PRO A 1 915 ? 21.389 -2.274 35.509 1.00 86.88 915 PRO A N 1
ATOM 6960 C CA . PRO A 1 915 ? 21.420 -3.023 34.265 1.00 86.88 915 PRO A CA 1
ATOM 6961 C C . PRO A 1 915 ? 20.858 -2.151 33.135 1.00 86.88 915 PRO A C 1
ATOM 6963 O O . PRO A 1 915 ? 19.936 -1.357 33.339 1.00 86.88 915 PRO A O 1
ATOM 6966 N N . PHE A 1 916 ? 21.429 -2.303 31.948 1.00 90.69 916 PHE A N 1
ATOM 6967 C CA . PHE A 1 916 ? 21.021 -1.602 30.740 1.00 90.69 916 PHE A CA 1
ATOM 6968 C C . PHE A 1 916 ? 21.170 -2.527 29.532 1.00 90.69 916 PHE A C 1
ATOM 6970 O O . PHE A 1 916 ? 22.012 -3.425 29.538 1.00 90.69 916 PHE A O 1
ATOM 6977 N N . GLU A 1 917 ? 20.374 -2.287 28.498 1.00 88.12 917 GLU A N 1
ATOM 6978 C CA . GLU A 1 917 ? 20.366 -3.058 27.257 1.00 88.12 917 GLU A CA 1
ATOM 6979 C C . GLU A 1 917 ? 20.343 -2.084 26.069 1.00 88.12 917 GLU A C 1
ATOM 6981 O O . GLU A 1 917 ? 19.543 -1.148 26.033 1.00 88.12 917 GLU A O 1
ATOM 6986 N N . ASP A 1 918 ? 21.314 -2.236 25.161 1.00 86.19 918 ASP A N 1
ATOM 6987 C CA . ASP A 1 918 ? 21.523 -1.436 23.940 1.00 86.19 918 ASP A CA 1
ATOM 6988 C C . ASP A 1 918 ? 21.370 0.097 24.060 1.00 86.19 918 ASP A C 1
ATOM 6990 O O . ASP A 1 918 ? 20.977 0.788 23.122 1.00 86.19 918 ASP A O 1
ATOM 6994 N N . GLY A 1 919 ? 21.778 0.659 25.201 1.00 88.62 919 GLY A N 1
ATOM 6995 C CA . GLY A 1 919 ? 21.706 2.101 25.456 1.00 88.62 919 GLY A CA 1
ATOM 6996 C C . GLY A 1 919 ? 20.414 2.563 26.116 1.00 88.62 919 GLY A C 1
ATOM 6997 O O . GLY A 1 919 ? 20.131 3.757 26.107 1.00 88.62 919 GLY A O 1
ATOM 6998 N N . SER A 1 920 ? 19.640 1.644 26.690 1.00 89.06 920 SER A N 1
ATOM 6999 C CA . SER A 1 920 ? 18.443 1.940 27.473 1.00 89.06 920 SER A CA 1
ATOM 7000 C C . SER A 1 920 ? 18.502 1.279 28.852 1.00 89.06 920 SER A C 1
ATOM 7002 O O . SER A 1 920 ? 18.999 0.163 29.002 1.00 89.06 920 SER A O 1
ATOM 7004 N N . ALA A 1 921 ? 17.998 1.960 29.876 1.00 92.00 921 ALA A N 1
ATOM 7005 C CA . ALA A 1 921 ? 17.817 1.419 31.219 1.00 92.00 921 ALA A CA 1
ATOM 7006 C C . ALA A 1 921 ? 16.498 1.912 31.813 1.00 92.00 921 ALA A C 1
ATOM 7008 O O . ALA A 1 921 ? 16.079 3.040 31.548 1.00 92.00 921 ALA A O 1
ATOM 7009 N N . GLN A 1 922 ? 15.862 1.093 32.648 1.00 90.56 922 GLN A N 1
ATOM 7010 C CA . GLN A 1 922 ? 14.636 1.459 33.354 1.00 90.56 922 GLN A CA 1
ATOM 7011 C C . GLN A 1 922 ? 14.812 1.309 34.862 1.00 90.56 922 GLN A C 1
ATOM 7013 O O . GLN A 1 922 ? 15.406 0.350 35.353 1.00 90.56 922 GLN A O 1
ATOM 7018 N N . ILE A 1 923 ? 14.273 2.281 35.589 1.00 88.81 923 ILE A N 1
ATOM 7019 C CA . ILE A 1 923 ? 14.322 2.385 37.040 1.00 88.81 923 ILE A CA 1
ATOM 7020 C C . ILE A 1 923 ? 12.880 2.382 37.545 1.00 88.81 923 ILE A C 1
ATOM 7022 O O . ILE A 1 923 ? 12.193 3.392 37.407 1.00 88.81 923 ILE A O 1
ATOM 7026 N N . ASP A 1 924 ? 12.413 1.282 38.134 1.00 85.81 924 ASP A N 1
ATOM 7027 C CA . ASP A 1 924 ? 11.136 1.293 38.856 1.00 85.81 924 ASP A CA 1
ATOM 7028 C C . ASP A 1 924 ? 11.306 2.078 40.170 1.00 85.81 924 ASP A C 1
ATOM 7030 O O . ASP A 1 924 ? 12.215 1.809 40.964 1.00 85.81 924 ASP A O 1
ATOM 7034 N N . THR A 1 925 ? 10.461 3.087 40.375 1.00 80.75 925 THR A N 1
ATOM 7035 C CA . THR A 1 925 ? 10.398 3.923 41.580 1.00 80.75 925 THR A CA 1
ATOM 7036 C C . THR A 1 925 ? 9.165 3.619 42.438 1.00 80.75 925 THR A C 1
ATOM 7038 O O . THR A 1 925 ? 8.997 4.218 43.502 1.00 80.75 925 THR A O 1
ATOM 7041 N N . LYS A 1 926 ? 8.313 2.657 42.052 1.00 76.62 926 LYS A N 1
ATOM 7042 C CA . LYS A 1 926 ? 7.146 2.239 42.846 1.00 76.62 926 LYS A CA 1
ATOM 7043 C C . LYS A 1 926 ? 7.579 1.643 44.181 1.00 76.62 926 LYS A C 1
ATOM 7045 O O . LYS A 1 926 ? 8.288 0.646 44.245 1.00 76.62 926 LYS A O 1
ATOM 7050 N N . GLY A 1 927 ? 7.106 2.252 45.266 1.00 72.44 927 GLY A N 1
ATOM 7051 C CA . GLY A 1 927 ? 7.475 1.860 46.629 1.00 72.44 927 GLY A CA 1
ATOM 7052 C C . GLY A 1 927 ? 8.814 2.430 47.110 1.00 72.44 927 GLY A C 1
ATOM 7053 O O . GLY A 1 927 ? 9.195 2.170 48.249 1.00 72.44 927 GLY A O 1
ATOM 7054 N N . HIS A 1 928 ? 9.501 3.237 46.298 1.00 71.31 928 HIS A N 1
ATOM 7055 C CA . HIS A 1 928 ? 10.647 4.033 46.730 1.00 71.31 928 HIS A CA 1
ATOM 7056 C C . HIS A 1 928 ? 10.201 5.452 47.107 1.00 71.31 928 HIS A C 1
ATOM 7058 O O . HIS A 1 928 ? 9.205 5.968 46.599 1.00 71.31 928 HIS A O 1
ATOM 7064 N N . GLY A 1 929 ? 10.891 6.060 48.075 1.00 63.22 929 GLY A N 1
ATOM 7065 C CA . GLY A 1 929 ? 10.475 7.335 48.661 1.00 63.22 929 GLY A CA 1
ATOM 7066 C C . GLY A 1 929 ? 10.478 8.497 47.660 1.00 63.22 929 GLY A C 1
ATOM 7067 O O . GLY A 1 929 ? 11.259 8.524 46.706 1.00 63.22 929 GLY A O 1
ATOM 7068 N N . VAL A 1 930 ? 9.626 9.495 47.907 1.00 62.09 930 VAL A N 1
ATOM 7069 C CA . VAL A 1 930 ? 9.668 10.773 47.180 1.00 62.09 930 VAL A CA 1
ATOM 7070 C C . VAL A 1 930 ? 10.946 11.517 47.578 1.00 62.09 930 VAL A C 1
ATOM 7072 O O . VAL A 1 930 ? 11.126 11.862 48.745 1.00 62.09 930 VAL A O 1
ATOM 7075 N N . GLY A 1 931 ? 11.842 11.766 46.623 1.00 68.81 931 GLY A N 1
ATOM 7076 C CA . GLY A 1 931 ? 13.103 12.469 46.866 1.00 68.81 931 GLY A CA 1
ATOM 7077 C C . GLY A 1 931 ? 13.984 12.562 45.619 1.00 68.81 931 GLY A C 1
ATOM 7078 O O . GLY A 1 931 ? 13.589 12.117 44.544 1.00 68.81 931 GLY A O 1
ATOM 7079 N N . GLN A 1 932 ? 15.176 13.154 45.756 1.00 69.50 932 GLN A N 1
ATOM 7080 C CA . GLN A 1 932 ? 16.120 13.297 44.643 1.00 69.50 932 GLN A CA 1
ATOM 7081 C C . GLN A 1 932 ? 16.727 11.948 44.239 1.00 69.50 932 GLN A C 1
ATOM 7083 O O . GLN A 1 932 ? 17.383 11.294 45.048 1.00 69.50 932 GLN A O 1
ATOM 7088 N N . TYR A 1 933 ? 16.575 11.591 42.966 1.00 74.38 933 TYR A N 1
ATOM 7089 C CA . TYR A 1 933 ? 17.319 10.500 42.340 1.00 74.38 933 TYR A CA 1
ATOM 7090 C C . TYR A 1 933 ? 18.490 11.090 41.553 1.00 74.38 933 TYR A C 1
ATOM 7092 O O . TYR A 1 933 ? 18.314 12.054 40.800 1.00 74.38 933 TYR A O 1
ATOM 7100 N N . GLU A 1 934 ? 19.678 10.514 41.729 1.00 81.38 934 GLU A N 1
ATOM 7101 C CA . GLU A 1 934 ? 20.861 10.850 40.936 1.00 81.38 934 GLU A CA 1
ATOM 7102 C C . GLU A 1 934 ? 21.178 9.688 39.996 1.00 81.38 934 GLU A C 1
ATOM 7104 O O . GLU A 1 934 ? 21.285 8.552 40.449 1.00 81.38 934 GLU A O 1
ATOM 7109 N N . VAL A 1 935 ? 21.317 9.961 38.697 1.00 80.62 935 VAL A N 1
ATOM 7110 C CA . VAL A 1 935 ? 21.735 8.971 37.692 1.00 80.62 935 VAL A CA 1
ATOM 7111 C C . VAL A 1 935 ? 23.071 9.407 37.106 1.00 80.62 935 VAL A C 1
ATOM 7113 O O . VAL A 1 935 ? 23.214 10.560 36.692 1.00 80.62 935 VAL A O 1
ATOM 7116 N N . THR A 1 936 ? 24.033 8.484 37.054 1.00 82.88 936 THR A N 1
ATOM 7117 C CA . THR A 1 936 ? 25.389 8.730 36.552 1.00 82.88 936 THR A CA 1
ATOM 7118 C C . THR A 1 936 ? 25.743 7.747 35.441 1.00 82.88 936 THR A C 1
ATOM 7120 O O . THR A 1 936 ? 25.872 6.546 35.688 1.00 82.88 936 THR A O 1
ATOM 7123 N N . LEU A 1 937 ? 25.958 8.258 34.226 1.00 86.50 937 LEU A N 1
ATOM 7124 C CA . LEU A 1 937 ? 26.528 7.498 33.108 1.00 86.50 937 LEU A CA 1
ATOM 7125 C C . LEU A 1 937 ? 28.041 7.752 33.040 1.00 86.50 937 LEU A C 1
ATOM 7127 O O . LEU A 1 937 ? 28.477 8.901 32.968 1.00 86.50 937 LEU A O 1
ATOM 7131 N N . THR A 1 938 ? 28.834 6.680 33.059 1.00 84.12 938 THR A N 1
ATOM 7132 C CA . THR A 1 938 ? 30.296 6.711 32.897 1.00 84.12 938 THR A CA 1
ATOM 7133 C C . THR A 1 938 ? 30.686 5.945 31.638 1.00 84.12 938 THR A C 1
ATOM 7135 O O . THR A 1 938 ? 30.425 4.744 31.547 1.00 84.12 938 THR A O 1
ATOM 7138 N N . LEU A 1 939 ? 31.345 6.617 30.693 1.00 85.06 939 LEU A N 1
ATOM 7139 C CA . LEU A 1 939 ? 31.852 6.012 29.457 1.00 85.06 939 LEU A CA 1
ATOM 7140 C C . LEU A 1 939 ? 33.381 5.937 29.507 1.00 85.06 939 LEU A C 1
ATOM 7142 O O . LEU A 1 939 ? 34.052 6.949 29.707 1.00 85.06 939 LEU A O 1
ATOM 7146 N N . THR A 1 940 ? 33.943 4.746 29.310 1.00 82.31 940 THR A N 1
ATOM 7147 C CA . THR A 1 940 ? 35.398 4.544 29.238 1.00 82.31 940 THR A CA 1
ATOM 7148 C C . THR A 1 940 ? 35.809 4.426 27.767 1.00 82.31 940 THR A C 1
ATOM 7150 O O . THR A 1 940 ? 35.376 3.468 27.129 1.00 82.31 940 THR A O 1
ATOM 7153 N N . PRO A 1 941 ? 36.618 5.335 27.191 1.00 79.94 941 PRO A N 1
ATOM 7154 C CA . PRO A 1 941 ? 37.052 5.242 25.791 1.00 79.94 941 PRO A CA 1
ATOM 7155 C C . PRO A 1 941 ? 38.030 4.075 25.552 1.00 79.94 941 PRO A C 1
ATOM 7157 O O . PRO A 1 941 ? 38.663 3.579 26.488 1.00 79.94 941 PRO A O 1
ATOM 7160 N N . LYS A 1 942 ? 38.171 3.622 24.296 1.00 81.12 942 LYS A N 1
ATOM 7161 C CA . LYS A 1 942 ? 39.086 2.513 23.941 1.00 81.12 942 LYS A CA 1
ATOM 7162 C C . LYS A 1 942 ? 40.575 2.886 23.933 1.00 81.12 942 LYS A C 1
ATOM 7164 O O . LYS A 1 942 ? 41.391 1.988 24.137 1.00 81.12 942 LYS A O 1
ATOM 7169 N N . GLN A 1 943 ? 40.945 4.157 23.740 1.00 73.56 943 GLN A N 1
ATOM 7170 C CA . GLN A 1 943 ? 42.348 4.599 23.691 1.00 73.56 943 GLN A CA 1
ATOM 7171 C C . GLN A 1 943 ? 42.607 5.898 24.479 1.00 73.56 943 GLN A C 1
ATOM 7173 O O . GLN A 1 943 ? 41.823 6.838 24.400 1.00 73.56 943 GLN A O 1
ATOM 7178 N N . GLY A 1 944 ? 43.762 5.954 25.160 1.00 56.22 944 GLY A N 1
ATOM 7179 C CA . GLY A 1 944 ? 44.401 7.184 25.658 1.00 56.22 944 GLY A CA 1
ATOM 7180 C C . GLY A 1 944 ? 43.995 7.677 27.065 1.00 56.22 944 GLY A C 1
ATOM 7181 O O . GLY A 1 944 ? 42.807 7.805 27.352 1.00 56.22 944 GLY A O 1
ATOM 7182 N N . PRO A 1 945 ? 44.962 8.026 27.942 1.00 50.59 945 PRO A N 1
ATOM 7183 C CA . PRO A 1 945 ? 44.726 8.851 29.123 1.00 50.59 945 PRO A CA 1
ATOM 7184 C C . PRO A 1 945 ? 44.949 10.333 28.770 1.00 50.59 945 PRO A C 1
ATOM 7186 O O . PRO A 1 945 ? 46.088 10.787 28.673 1.00 50.59 945 PRO A O 1
ATOM 7189 N N . GLY A 1 946 ? 43.870 11.088 28.558 1.00 40.72 946 GLY A N 1
ATOM 7190 C CA . GLY A 1 946 ? 43.923 12.530 28.292 1.00 40.72 946 GLY A CA 1
ATOM 7191 C C . GLY A 1 946 ? 42.884 13.283 29.119 1.00 40.72 946 GLY A C 1
ATOM 7192 O O . GLY A 1 946 ? 41.712 12.911 29.108 1.00 40.72 946 GLY A O 1
ATOM 7193 N N . ASP A 1 947 ? 43.314 14.321 29.840 1.00 36.28 947 ASP A N 1
ATOM 7194 C CA . ASP A 1 947 ? 42.452 15.092 30.743 1.00 36.28 947 ASP A CA 1
ATOM 7195 C C . ASP A 1 947 ? 41.322 15.825 29.986 1.00 36.28 947 ASP A C 1
ATOM 7197 O O . ASP A 1 947 ? 41.601 16.636 29.096 1.00 36.28 947 ASP A O 1
ATOM 7201 N N . PRO A 1 948 ? 40.039 15.605 30.336 1.00 37.16 948 PRO A N 1
ATOM 7202 C CA . PRO A 1 948 ? 38.927 16.256 29.655 1.00 37.16 948 PRO A CA 1
ATOM 7203 C C . PRO A 1 948 ? 38.665 17.669 30.201 1.00 37.16 948 PRO A C 1
ATOM 7205 O O . PRO A 1 948 ? 38.136 17.854 31.298 1.00 37.16 948 PRO A O 1
ATOM 7208 N N . VAL A 1 949 ? 38.951 18.689 29.386 1.00 31.98 949 VAL A N 1
ATOM 7209 C CA . VAL A 1 949 ? 38.487 20.069 29.610 1.00 31.98 949 VAL A CA 1
ATOM 7210 C C . VAL A 1 949 ? 37.110 20.254 28.966 1.00 31.98 949 VAL A C 1
ATOM 7212 O O . VAL A 1 949 ? 37.014 20.302 27.744 1.00 31.98 949 VAL A O 1
ATOM 7215 N N . MET A 1 950 ? 36.047 20.433 29.760 1.00 33.53 950 MET A N 1
ATOM 7216 C CA . MET A 1 950 ? 34.727 20.842 29.250 1.00 33.53 950 MET A CA 1
ATOM 7217 C C . MET A 1 950 ? 33.993 21.822 30.179 1.00 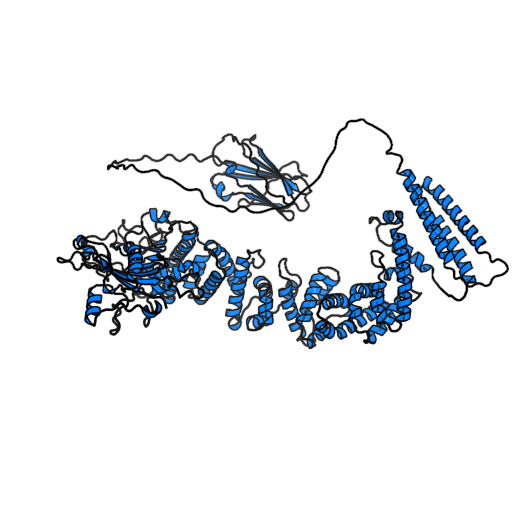33.53 950 MET A C 1
ATOM 7219 O O . MET A 1 950 ? 34.094 21.753 31.403 1.00 33.53 950 MET A O 1
ATOM 7223 N N . LYS A 1 951 ? 33.234 22.743 29.569 1.00 26.33 951 LYS A N 1
ATOM 7224 C CA . LYS A 1 951 ? 32.290 23.672 30.218 1.00 26.33 951 LYS A CA 1
ATOM 7225 C C . LYS A 1 951 ? 30.857 23.366 29.768 1.00 26.33 951 LYS A C 1
ATOM 7227 O O . LYS A 1 951 ? 30.644 22.776 28.716 1.00 26.33 951 LYS A O 1
ATOM 7232 N N . SER A 1 952 ? 29.892 23.775 30.585 1.00 26.03 952 SER A N 1
ATOM 7233 C CA . SER A 1 952 ? 28.477 23.407 30.490 1.00 26.03 952 SER A CA 1
A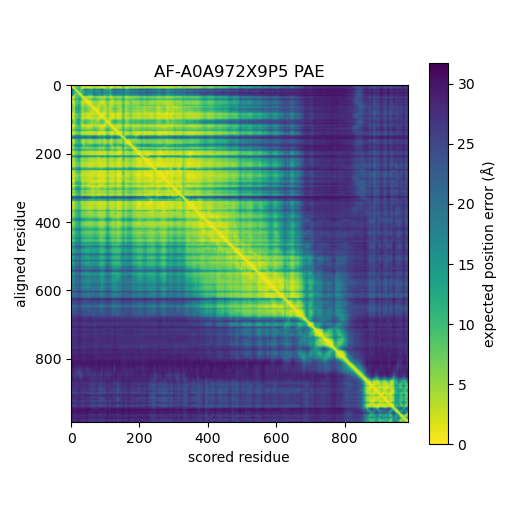TOM 7234 C C . SER A 1 952 ? 27.680 24.092 29.371 1.00 26.03 952 SER A C 1
ATOM 7236 O O . SER A 1 952 ? 27.939 25.237 28.991 1.00 26.03 952 SER A O 1
ATOM 7238 N N . HIS A 1 953 ? 26.600 23.424 28.960 1.00 25.67 953 HIS A N 1
ATOM 7239 C CA . HIS A 1 953 ? 25.418 24.050 28.372 1.00 25.67 953 HIS A CA 1
ATOM 7240 C C . HIS A 1 953 ? 24.149 23.404 28.937 1.00 25.67 953 HIS A C 1
ATOM 7242 O O . HIS A 1 953 ? 24.112 22.198 29.164 1.00 25.67 953 HIS A O 1
ATOM 7248 N N . SER A 1 954 ? 23.119 24.215 29.166 1.00 27.27 954 SER A N 1
ATOM 7249 C CA . SER A 1 954 ? 21.797 23.790 29.632 1.00 27.27 954 SER A CA 1
ATOM 7250 C C . SER A 1 954 ? 20.744 24.369 28.692 1.00 27.27 954 SER A C 1
ATOM 7252 O O . SER A 1 954 ? 20.691 25.589 28.534 1.00 27.27 954 SER A O 1
ATOM 7254 N N . GLN A 1 955 ? 19.901 23.528 28.092 1.00 26.28 955 GLN A N 1
ATOM 7255 C CA . GLN A 1 955 ? 18.691 23.982 27.403 1.00 26.28 955 GLN A CA 1
ATOM 7256 C C . GLN A 1 955 ? 17.461 23.678 28.257 1.00 26.28 955 GLN A C 1
ATOM 7258 O O . GLN A 1 955 ? 17.312 22.575 28.778 1.00 26.28 955 GLN A O 1
ATOM 7263 N N . ASN A 1 956 ? 16.586 24.674 28.390 1.00 25.19 956 ASN A N 1
ATOM 7264 C CA . ASN A 1 956 ? 15.317 24.532 29.095 1.00 25.19 956 ASN A CA 1
ATOM 7265 C C . ASN A 1 956 ? 14.345 23.696 28.252 1.00 25.19 956 ASN A C 1
ATOM 7267 O O . ASN A 1 956 ? 14.041 24.066 27.118 1.00 25.19 956 ASN A O 1
ATOM 7271 N N . LEU A 1 957 ? 13.817 22.619 28.832 1.00 27.84 957 LEU A N 1
ATOM 7272 C CA . LEU A 1 957 ? 12.655 21.895 28.315 1.00 27.84 957 LEU A CA 1
ATOM 7273 C C . LEU A 1 957 ? 11.400 22.288 29.109 1.00 27.84 957 LEU A C 1
ATOM 7275 O O . LEU A 1 957 ? 11.484 22.702 30.265 1.00 27.84 957 LEU A O 1
ATOM 7279 N N . ALA A 1 958 ? 10.241 22.205 28.454 1.00 27.44 958 ALA A N 1
ATOM 7280 C CA . ALA A 1 958 ? 8.942 22.576 29.018 1.00 27.44 958 ALA A CA 1
ATOM 7281 C C . ALA A 1 958 ? 8.531 21.659 30.197 1.00 27.44 958 ALA A C 1
ATOM 7283 O O . ALA A 1 958 ? 8.988 20.516 30.260 1.00 27.44 958 ALA A O 1
ATOM 7284 N N . PRO A 1 959 ? 7.672 22.126 31.128 1.00 29.78 959 PRO A N 1
ATOM 7285 C CA . PRO A 1 959 ? 7.417 21.415 32.379 1.00 29.78 959 PRO A CA 1
ATOM 7286 C C . PRO A 1 959 ? 6.649 20.100 32.180 1.00 29.78 959 PRO A C 1
ATOM 7288 O O . PRO A 1 959 ? 5.533 20.078 31.659 1.00 29.78 959 PRO A O 1
ATOM 7291 N N . LEU A 1 960 ? 7.248 19.018 32.674 1.00 36.69 960 LEU A N 1
ATOM 7292 C CA . LEU A 1 960 ? 6.611 17.732 32.975 1.00 36.69 960 LEU A CA 1
ATOM 7293 C C . LEU A 1 960 ? 6.371 17.628 34.502 1.00 36.69 960 LEU A C 1
ATOM 7295 O O . LEU A 1 960 ? 6.859 18.485 35.239 1.00 36.69 960 LEU A O 1
ATOM 7299 N N . PRO A 1 961 ? 5.671 16.596 35.023 1.00 40.03 961 PRO A N 1
ATOM 7300 C CA . PRO A 1 961 ? 5.398 16.423 36.466 1.00 40.03 961 PRO A CA 1
ATOM 7301 C C . PRO A 1 961 ? 6.631 16.123 37.351 1.00 40.03 961 PRO A C 1
ATOM 7303 O O . PRO A 1 961 ? 6.510 15.594 38.450 1.00 40.03 961 PRO A O 1
ATOM 7306 N N . THR A 1 962 ? 7.831 16.380 36.843 1.00 49.06 962 THR A N 1
ATOM 7307 C CA . THR A 1 962 ? 9.139 16.116 37.449 1.00 49.06 962 THR A CA 1
ATOM 7308 C C . THR A 1 962 ? 10.069 17.224 36.972 1.00 49.06 962 THR A C 1
ATOM 7310 O O . THR A 1 962 ? 10.306 17.353 35.770 1.00 49.06 962 THR A O 1
ATOM 7313 N N . GLU A 1 963 ? 10.601 18.036 37.887 1.00 45.44 963 GLU A N 1
ATOM 7314 C CA . GLU A 1 963 ? 11.603 19.042 37.523 1.00 45.44 963 GLU A CA 1
ATOM 7315 C C . GLU A 1 963 ? 12.992 18.388 37.451 1.00 45.44 963 GLU A C 1
ATOM 7317 O O . GLU A 1 963 ? 13.447 17.718 38.387 1.00 45.44 963 GLU A O 1
ATOM 7322 N N . ILE A 1 964 ? 13.683 18.591 36.325 1.00 50.81 964 ILE A N 1
ATOM 7323 C CA . ILE A 1 964 ? 15.107 18.268 36.188 1.00 50.81 964 ILE A CA 1
ATOM 7324 C C . ILE A 1 964 ? 15.882 19.433 36.803 1.00 50.81 964 ILE A C 1
ATOM 7326 O O . ILE A 1 964 ? 15.989 20.505 36.214 1.00 50.81 964 ILE A O 1
ATOM 7330 N N . GLU A 1 965 ? 16.395 19.230 38.014 1.00 41.22 965 GLU A N 1
ATOM 7331 C CA . GLU A 1 965 ? 16.930 20.312 38.846 1.00 41.22 965 GLU A CA 1
ATOM 7332 C C . GLU A 1 965 ? 18.327 20.757 38.385 1.00 41.22 965 GLU A C 1
ATOM 7334 O O . GLU A 1 965 ? 18.671 21.940 38.452 1.00 41.22 965 GLU A O 1
ATOM 7339 N N . LYS A 1 966 ? 19.161 19.812 37.922 1.00 47.16 966 LYS A N 1
ATOM 7340 C CA . LYS A 1 966 ? 20.512 20.115 37.431 1.00 47.16 966 LYS A CA 1
ATOM 7341 C C . LYS A 1 966 ? 21.138 18.971 36.635 1.00 47.16 966 LYS A C 1
ATOM 7343 O O . LYS A 1 966 ? 20.942 17.798 36.951 1.00 47.16 966 LYS A O 1
ATOM 7348 N N . VAL A 1 967 ? 21.981 19.346 35.675 1.00 44.62 967 VAL A N 1
ATOM 7349 C CA . VAL A 1 967 ? 22.904 18.463 34.948 1.00 44.62 967 VAL A CA 1
ATOM 7350 C C . VAL A 1 967 ? 24.319 19.013 35.119 1.00 44.62 967 VAL A C 1
ATOM 7352 O O . VAL A 1 967 ? 24.530 20.218 34.953 1.00 44.62 967 VAL A O 1
ATOM 7355 N N . TRP A 1 968 ? 25.292 18.163 35.445 1.00 45.53 968 TRP A N 1
ATOM 7356 C CA . TRP A 1 968 ? 26.709 18.531 35.383 1.00 45.53 968 TRP A CA 1
ATOM 7357 C C . TRP A 1 968 ? 27.602 17.331 35.066 1.00 45.53 968 TRP A C 1
ATOM 7359 O O . TRP A 1 968 ? 27.202 16.175 35.195 1.00 45.53 968 TRP A O 1
ATOM 7369 N N . ILE A 1 969 ? 28.831 17.635 34.651 1.00 44.00 969 ILE A N 1
ATOM 7370 C CA . ILE A 1 969 ? 29.872 16.656 34.344 1.00 44.00 969 ILE A CA 1
ATOM 7371 C C . ILE A 1 969 ? 30.974 16.818 35.390 1.00 44.00 969 ILE A C 1
ATOM 7373 O O . ILE A 1 969 ? 31.455 17.939 35.579 1.00 44.00 969 ILE A O 1
ATOM 7377 N N . ASP A 1 970 ? 31.368 15.740 36.073 1.00 42.72 970 ASP A N 1
ATOM 7378 C CA . ASP A 1 970 ? 32.574 15.749 36.909 1.00 42.72 970 ASP A CA 1
ATOM 7379 C C . ASP A 1 970 ? 33.740 15.097 36.150 1.00 42.72 970 ASP A C 1
ATOM 7381 O O . ASP A 1 970 ? 33.625 14.013 35.583 1.00 42.72 970 ASP A O 1
ATOM 7385 N N . ALA A 1 971 ? 34.868 15.801 36.122 1.00 40.66 971 ALA A N 1
ATOM 7386 C CA . ALA A 1 971 ? 36.099 15.408 35.443 1.00 40.66 971 ALA A CA 1
ATOM 7387 C C . ALA A 1 971 ? 37.238 15.076 36.426 1.00 40.66 971 ALA A C 1
ATOM 7389 O O . ALA A 1 971 ? 38.292 14.600 36.009 1.00 40.66 971 ALA A O 1
ATOM 7390 N N . ARG A 1 972 ? 37.052 15.291 37.740 1.00 37.00 972 ARG A N 1
ATOM 7391 C CA . ARG A 1 972 ? 38.122 15.216 38.761 1.00 37.00 972 ARG A CA 1
ATOM 7392 C C . ARG A 1 972 ? 38.719 13.819 38.979 1.00 37.00 972 ARG A C 1
ATOM 7394 O O . ARG A 1 972 ? 39.670 13.687 39.741 1.00 37.00 972 ARG A O 1
ATOM 7401 N N . SER A 1 973 ? 38.156 12.784 38.355 1.00 43.91 973 SER A N 1
ATOM 7402 C CA . SER A 1 973 ? 38.538 11.375 38.537 1.00 43.91 973 SER A CA 1
ATOM 7403 C C . SER A 1 973 ? 39.223 10.734 37.320 1.00 43.91 973 SER A C 1
ATOM 7405 O O . SER A 1 973 ? 39.478 9.530 37.334 1.00 43.91 973 SER A O 1
ATOM 7407 N N . GLY A 1 974 ? 39.489 11.497 36.250 1.00 37.25 974 GLY A N 1
ATOM 7408 C CA . GLY A 1 974 ? 40.031 10.955 34.994 1.00 37.25 974 GLY A CA 1
ATOM 7409 C C . GLY A 1 974 ? 39.040 10.080 34.209 1.00 37.25 974 GLY A C 1
ATOM 7410 O O . GLY A 1 974 ? 39.434 9.369 33.288 1.00 37.25 974 GLY A O 1
ATOM 7411 N N . LYS A 1 975 ? 37.752 10.114 34.573 1.00 46.62 975 LYS A N 1
ATOM 7412 C CA . LYS A 1 975 ? 36.644 9.463 33.865 1.00 46.62 975 LYS A CA 1
ATOM 7413 C C . LYS A 1 975 ? 35.539 10.494 33.634 1.00 46.62 975 LYS A C 1
ATOM 7415 O O . LYS A 1 975 ? 35.171 11.159 34.601 1.00 46.62 975 LYS A O 1
ATOM 7420 N N . PRO A 1 976 ? 34.993 10.636 32.414 1.00 44.72 976 PRO A N 1
ATOM 7421 C CA . PRO A 1 976 ? 33.842 11.499 32.195 1.00 44.72 976 PRO A CA 1
ATOM 7422 C C . PRO A 1 976 ? 32.606 10.863 32.843 1.00 44.72 976 PRO A C 1
ATOM 7424 O O . PRO A 1 976 ? 32.166 9.787 32.430 1.00 44.72 976 PRO A O 1
ATOM 7427 N N . SER A 1 977 ? 32.051 11.525 33.859 1.00 45.00 977 SER A N 1
ATOM 7428 C CA . SER A 1 977 ? 30.775 11.156 34.473 1.00 45.00 977 SER A CA 1
ATOM 7429 C C . SER A 1 977 ? 29.735 12.248 34.235 1.00 45.00 977 SER A C 1
ATOM 7431 O O . SER A 1 977 ? 29.974 13.420 34.521 1.00 45.00 977 SER A O 1
ATOM 7433 N N . LEU A 1 978 ? 28.574 11.866 33.702 1.00 47.94 978 LEU A N 1
ATOM 7434 C CA . LEU A 1 978 ? 27.425 12.754 33.517 1.00 47.94 978 LEU A CA 1
ATOM 7435 C C . LEU A 1 978 ? 26.403 12.468 34.619 1.00 47.94 978 LEU A C 1
ATOM 7437 O O . LEU A 1 978 ? 25.798 11.398 34.610 1.00 47.94 978 LEU A O 1
ATOM 7441 N N . THR A 1 979 ? 26.227 13.411 35.547 1.00 50.75 979 THR A N 1
ATOM 7442 C CA . THR A 1 979 ? 25.256 13.331 36.650 1.00 50.75 979 THR A CA 1
ATOM 7443 C C . THR A 1 979 ? 24.016 14.158 36.313 1.00 50.75 979 THR A C 1
ATOM 7445 O O . THR A 1 979 ? 24.119 15.338 35.955 1.00 50.75 979 THR A O 1
ATOM 7448 N N . VAL A 1 980 ? 22.835 13.558 36.487 1.00 53.69 980 VAL A N 1
ATOM 7449 C CA . VAL A 1 980 ? 21.543 14.256 36.412 1.00 53.69 980 VAL A CA 1
ATOM 7450 C C . VAL A 1 980 ? 20.764 14.078 37.709 1.00 53.69 980 VAL A C 1
ATOM 7452 O O . VAL A 1 980 ? 20.635 12.959 38.205 1.00 53.69 980 VAL A O 1
ATOM 7455 N N . LYS A 1 981 ? 20.220 15.184 38.233 1.00 52.69 981 LYS A N 1
ATOM 7456 C CA . LYS A 1 981 ? 19.335 15.199 39.403 1.00 52.69 981 LYS A CA 1
ATOM 7457 C C . LYS A 1 981 ? 17.882 15.414 39.003 1.00 52.69 981 LYS A C 1
ATOM 7459 O O . LYS A 1 981 ? 17.555 16.418 38.368 1.00 52.69 981 LYS A O 1
ATOM 7464 N N . VAL A 1 982 ? 17.018 14.493 39.425 1.00 50.72 982 VAL A N 1
ATOM 7465 C CA . VAL A 1 982 ? 15.572 14.518 39.164 1.00 50.72 982 VAL A CA 1
ATOM 7466 C C . VAL A 1 982 ? 14.816 14.627 40.483 1.00 50.72 982 VAL A C 1
ATOM 7468 O O . VAL A 1 982 ? 15.087 13.863 41.413 1.00 50.72 982 VAL A O 1
ATOM 7471 N N . LYS A 1 983 ? 13.852 15.552 40.556 1.00 45.34 983 LYS A N 1
ATOM 7472 C CA . LYS A 1 983 ? 12.974 15.734 41.714 1.00 45.34 983 LYS A CA 1
ATOM 7473 C C . LYS A 1 983 ? 11.517 15.406 41.338 1.00 45.34 983 LYS A C 1
ATOM 7475 O O . LYS A 1 983 ? 10.946 16.115 40.505 1.00 45.34 983 LYS A O 1
ATOM 7480 N N . PRO A 1 984 ? 10.904 14.361 41.926 1.00 43.88 984 PRO A N 1
ATOM 7481 C CA . PRO A 1 984 ? 9.470 14.114 41.809 1.00 43.88 984 PRO A CA 1
ATOM 7482 C C . PRO A 1 984 ? 8.666 15.218 42.504 1.00 43.88 984 PRO A C 1
ATOM 7484 O O . PRO A 1 984 ? 9.106 15.740 43.534 1.00 43.88 984 PRO A O 1
ATOM 7487 N N . VAL A 1 985 ? 7.499 15.540 41.941 1.00 44.53 985 VAL A N 1
ATOM 7488 C CA . VAL A 1 985 ? 6.458 16.375 42.565 1.00 44.53 985 VAL A CA 1
ATOM 7489 C C . VAL A 1 985 ? 5.434 15.474 43.249 1.00 44.53 985 VAL A C 1
ATOM 7491 O O . VAL A 1 985 ? 4.996 14.505 42.590 1.00 44.53 985 VAL A O 1
#

Radius of gyration: 47.06 Å; Cα contacts (8 Å, |Δi|>4): 1241; chains: 1; bounding box: 114×82×137 Å